Protein AF-0000000077144306 (afdb_homodimer)

Solvent-accessible surface area (backbone atoms only — not comparable to full-atom values): 61804 Å² total; per-residue (Å²): 112,77,59,26,48,52,51,17,44,44,52,39,40,49,17,31,48,36,29,48,32,56,61,67,65,50,64,40,83,44,60,88,47,69,65,58,48,61,76,49,58,90,51,84,87,60,94,56,87,61,39,28,39,44,35,70,37,72,89,65,41,35,36,39,37,34,40,43,73,39,85,45,79,72,57,72,52,40,63,52,90,60,37,34,35,27,44,44,87,53,92,57,69,41,82,48,52,53,67,60,51,50,48,52,52,51,49,42,47,45,69,73,72,42,88,76,58,50,66,58,59,50,51,44,35,36,50,45,11,27,53,43,26,18,52,31,41,58,75,40,67,85,42,49,58,60,51,26,35,81,74,34,36,35,67,42,28,32,23,39,51,54,72,44,52,70,69,27,47,35,44,51,22,71,45,64,69,50,77,92,48,40,56,40,56,31,17,52,62,69,13,51,42,45,36,21,34,32,42,31,35,50,91,44,50,45,67,46,45,78,55,95,53,50,42,45,54,50,48,28,48,55,50,64,70,32,86,75,40,54,69,67,53,38,66,72,66,43,53,95,67,70,53,35,60,45,73,32,47,52,71,31,45,56,55,45,70,70,34,68,71,50,48,49,34,36,75,70,66,40,31,43,83,74,42,75,53,57,66,65,30,28,29,30,72,80,52,36,35,33,39,40,53,90,30,66,46,26,43,34,40,25,34,74,34,35,44,78,60,35,65,39,66,55,48,67,45,46,56,52,24,12,38,49,51,47,54,45,48,74,33,77,70,27,45,52,38,70,78,29,72,28,30,50,71,44,44,25,43,26,29,38,32,46,68,47,86,94,47,76,60,69,52,36,30,38,38,24,57,31,82,45,27,59,82,55,13,55,31,24,32,33,46,47,39,36,44,37,86,46,63,90,96,54,62,27,24,49,48,45,34,37,51,50,49,10,62,76,66,74,47,52,41,44,59,43,47,52,52,42,49,53,47,39,37,58,27,44,54,50,48,49,52,47,41,25,49,74,57,29,42,37,54,54,41,23,29,83,26,27,32,35,30,41,56,98,75,35,57,60,35,26,32,45,41,60,48,69,37,55,36,31,26,51,88,32,42,70,62,44,30,70,61,37,80,58,66,35,64,82,49,63,29,54,35,56,42,71,57,46,35,49,50,33,46,29,21,40,39,55,47,22,49,42,40,52,41,44,30,37,31,79,63,69,40,39,64,46,52,60,55,41,44,52,51,46,52,56,57,55,70,45,56,88,50,64,41,89,86,55,54,52,66,58,45,56,65,70,32,59,54,39,72,33,78,23,54,45,61,20,51,47,56,64,50,38,36,82,74,34,94,76,42,60,65,44,67,35,74,31,81,24,43,56,41,75,59,27,85,74,82,118,113,76,59,26,48,53,50,17,43,44,52,40,40,49,18,32,49,35,31,48,32,55,62,68,65,51,64,40,84,45,60,89,47,70,67,58,48,62,75,47,58,91,49,85,88,61,96,57,86,60,39,28,40,44,37,71,37,71,90,65,41,35,36,40,39,34,40,42,73,39,84,45,79,73,57,71,53,41,63,51,88,60,36,33,34,26,44,44,85,51,91,56,69,43,84,49,52,53,65,59,51,50,50,52,53,50,48,42,48,43,69,72,72,44,87,77,59,50,67,58,60,49,52,44,35,38,50,47,10,27,52,44,27,18,51,31,41,58,75,39,67,84,42,50,60,61,52,27,37,78,74,34,37,35,66,42,28,31,22,38,50,54,72,43,51,72,68,29,46,35,44,52,21,71,46,64,69,50,77,92,48,40,56,40,56,30,18,52,62,69,13,51,42,46,36,22,34,32,42,31,34,51,90,46,50,46,68,46,44,79,54,95,52,51,42,44,53,50,48,26,49,56,51,63,70,33,86,75,39,53,69,67,54,36,67,71,66,43,54,96,67,70,52,35,60,45,72,34,47,53,72,32,45,56,55,46,70,71,34,68,71,50,47,49,34,37,74,70,67,40,31,42,82,74,43,73,52,56,66,65,31,27,30,29,71,78,51,34,35,32,40,39,53,90,30,66,46,26,43,34,38,26,34,76,34,34,44,78,60,35,66,40,67,54,47,68,44,46,56,50,24,12,40,50,52,47,55,45,49,73,35,74,71,28,46,52,40,70,78,29,71,28,30,49,70,45,43,25,44,25,27,39,30,46,66,47,85,92,48,74,62,68,52,37,30,37,39,25,55,31,81,44,28,59,81,54,13,55,31,24,32,33,47,46,39,35,46,37,84,44,62,91,95,54,63,28,24,48,48,47,35,37,51,48,50,10,62,77,65,73,47,52,40,43,59,43,46,53,51,42,50,53,47,39,37,57,27,43,53,51,49,49,52,47,41,25,48,74,57,29,42,38,53,54,41,23,29,83,25,28,34,37,30,42,57,98,76,33,57,60,37,27,34,45,41,62,46,71,36,54,36,32,26,51,89,31,42,66,62,45,31,71,62,38,80,58,64,34,64,80,48,63,29,55,34,57,42,70,58,47,34,49,50,32,47,28,21,40,39,56,49,22,49,41,40,52,41,45,31,38,31,79,63,71,41,38,64,45,52,59,54,42,43,54,52,47,53,56,56,56,69,45,56,89,50,64,42,89,86,54,53,52,67,57,45,56,63,68,32,60,54,39,72,33,78,24,55,44,63,20,50,47,55,64,50,38,34,82,75,34,94,75,41,59,65,43,66,35,73,31,81,25,43,57,40,75,61,26,85,74,82,120

Structure (mmCIF, N/CA/C/O backbone):
data_AF-0000000077144306-model_v1
#
loop_
_entity.id
_entity.type
_entity.pdbx_description
1 polymer 'Siderophore biosynthesis protein'
#
loop_
_atom_site.group_PDB
_atom_site.id
_atom_site.type_symbol
_atom_site.label_atom_id
_atom_site.label_alt_id
_atom_site.label_comp_id
_atom_site.label_asym_id
_atom_site.label_entity_id
_atom_site.label_seq_id
_atom_site.pdbx_PDB_ins_code
_atom_site.Cartn_x
_atom_site.Cartn_y
_atom_site.Cartn_z
_atom_site.occupancy
_atom_site.B_iso_or_equiv
_atom_site.auth_seq_id
_atom_site.auth_comp_id
_atom_site.auth_asym_id
_atom_site.auth_atom_id
_atom_site.pdbx_PDB_model_num
ATOM 1 N N . MET A 1 1 ? 7.809 -14.234 16.438 1 46.22 1 MET A N 1
ATOM 2 C CA . MET A 1 1 ? 7.609 -12.953 15.758 1 46.22 1 MET A CA 1
ATOM 3 C C . MET A 1 1 ? 8.883 -12.516 15.047 1 46.22 1 MET A C 1
ATOM 5 O O . MET A 1 1 ? 8.859 -12.203 13.852 1 46.22 1 MET A O 1
ATOM 9 N N . GLN A 1 2 ? 10.094 -12.5 15.766 1 57.81 2 GLN A N 1
ATOM 10 C CA . GLN A 1 2 ? 11.391 -12.117 15.234 1 57.81 2 GLN A CA 1
ATOM 11 C C . GLN A 1 2 ? 11.891 -13.141 14.219 1 57.81 2 GLN A C 1
ATOM 13 O O . GLN A 1 2 ? 12.477 -12.773 13.195 1 57.81 2 GLN A O 1
ATOM 18 N N . HIS A 1 3 ? 11.148 -14.266 14.281 1 85.5 3 HIS A N 1
ATOM 19 C CA . HIS A 1 3 ? 11.609 -15.359 13.43 1 85.5 3 HIS A CA 1
ATOM 20 C C . HIS A 1 3 ? 10.992 -15.281 12.039 1 85.5 3 HIS A C 1
ATOM 22 O O . HIS A 1 3 ? 11.695 -15.359 11.031 1 85.5 3 HIS A O 1
ATOM 28 N N . ALA A 1 4 ? 9.703 -14.875 11.914 1 94.5 4 ALA A N 1
ATOM 29 C CA . ALA A 1 4 ? 9.023 -14.781 10.625 1 94.5 4 ALA A CA 1
ATOM 30 C C . ALA A 1 4 ? 9.562 -13.625 9.797 1 94.5 4 ALA A C 1
ATOM 32 O O . ALA A 1 4 ? 9.695 -13.727 8.578 1 94.5 4 ALA A O 1
ATOM 33 N N . LYS A 1 5 ? 9.867 -12.516 10.523 1 94.25 5 LYS A N 1
ATOM 34 C CA . LYS A 1 5 ? 10.438 -11.344 9.859 1 94.25 5 LYS A CA 1
ATOM 35 C C . LYS A 1 5 ? 11.773 -11.672 9.211 1 94.25 5 LYS A C 1
ATOM 37 O O . LYS A 1 5 ? 12.016 -11.32 8.055 1 94.25 5 LYS A O 1
ATOM 42 N N . GLN A 1 6 ? 12.625 -12.344 9.953 1 94.31 6 GLN A N 1
ATOM 43 C CA . GLN A 1 6 ? 13.945 -12.719 9.445 1 94.31 6 GLN A CA 1
ATOM 44 C C . GLN A 1 6 ? 13.82 -13.664 8.25 1 94.31 6 GLN A C 1
ATOM 46 O O . GLN A 1 6 ? 14.555 -13.523 7.266 1 94.31 6 GLN A O 1
ATOM 51 N N . ILE A 1 7 ? 12.883 -14.57 8.328 1 96.62 7 ILE A N 1
ATOM 52 C CA . ILE A 1 7 ? 12.648 -15.523 7.254 1 96.62 7 ILE A CA 1
ATOM 53 C C . ILE A 1 7 ? 12.195 -14.781 5.996 1 96.62 7 ILE A C 1
ATOM 55 O O . ILE A 1 7 ? 12.711 -15.039 4.902 1 96.62 7 ILE A O 1
ATOM 59 N N . ALA A 1 8 ? 11.25 -13.891 6.168 1 96.94 8 ALA A N 1
ATOM 60 C CA . ALA A 1 8 ? 10.703 -13.125 5.047 1 96.94 8 ALA A CA 1
ATOM 61 C C . ALA A 1 8 ? 11.773 -12.266 4.395 1 96.94 8 ALA A C 1
ATOM 63 O O . ALA A 1 8 ? 11.859 -12.188 3.166 1 96.94 8 ALA A O 1
ATOM 64 N N . GLU A 1 9 ? 12.57 -11.594 5.191 1 96.38 9 GLU A N 1
ATOM 65 C CA . GLU A 1 9 ? 13.625 -10.719 4.676 1 96.38 9 GLU A CA 1
ATOM 66 C C . GLU A 1 9 ? 14.68 -11.516 3.914 1 96.38 9 GLU A C 1
ATOM 68 O O . GLU A 1 9 ? 15.141 -11.086 2.854 1 96.38 9 GLU A O 1
ATOM 73 N N . HIS A 1 10 ? 15.016 -12.625 4.449 1 96.31 10 HIS A N 1
ATOM 74 C CA . HIS A 1 10 ? 15.977 -13.492 3.777 1 96.31 10 HIS A CA 1
ATOM 75 C C . HIS A 1 10 ? 15.43 -14 2.445 1 96.31 10 HIS A C 1
ATOM 77 O O . HIS A 1 10 ? 16.125 -13.969 1.431 1 96.31 10 HIS A O 1
ATOM 83 N N . ALA A 1 11 ? 14.195 -14.492 2.477 1 96.69 11 ALA A N 1
ATOM 84 C CA . ALA A 1 11 ? 13.562 -14.992 1.259 1 96.69 11 ALA A CA 1
ATOM 85 C C . ALA A 1 11 ? 13.477 -13.898 0.195 1 96.69 11 ALA A C 1
ATOM 87 O O . ALA A 1 11 ? 13.688 -14.164 -0.992 1 96.69 11 ALA A O 1
ATOM 88 N N . THR A 1 12 ? 13.148 -12.695 0.644 1 96.81 12 THR A N 1
ATOM 89 C CA . THR A 1 12 ? 13.031 -11.547 -0.252 1 96.81 12 THR A CA 1
ATOM 90 C C . THR A 1 12 ? 14.375 -11.227 -0.906 1 96.81 12 THR A C 1
ATOM 92 O O . THR A 1 12 ? 14.453 -11.055 -2.125 1 96.81 12 THR A O 1
ATOM 95 N N . LEU A 1 13 ? 15.391 -11.188 -0.114 1 96.5 13 LEU A N 1
ATOM 96 C CA . LEU A 1 13 ? 16.719 -10.891 -0.631 1 96.5 13 LEU A CA 1
ATOM 97 C C . LEU A 1 13 ? 17.203 -11.992 -1.57 1 96.5 13 LEU A C 1
ATOM 99 O O . LEU A 1 13 ? 17.781 -11.711 -2.621 1 96.5 13 LEU A O 1
ATOM 103 N N . GLN A 1 14 ? 16.984 -13.227 -1.212 1 96.06 14 GLN A N 1
ATOM 104 C CA . GLN A 1 14 ? 17.406 -14.367 -2.02 1 96.06 14 GLN A CA 1
ATOM 105 C C . GLN A 1 14 ? 16.75 -14.336 -3.398 1 96.06 14 GLN A C 1
ATOM 107 O O . GLN A 1 14 ? 17.422 -14.508 -4.414 1 96.06 14 GLN A O 1
ATOM 112 N N . SER A 1 15 ? 15.453 -14.117 -3.432 1 96.31 15 SER A N 1
ATOM 113 C CA . SER A 1 15 ? 14.734 -14.109 -4.699 1 96.31 15 SER A CA 1
ATOM 114 C C . SER A 1 15 ? 15.195 -12.953 -5.582 1 96.31 15 SER A C 1
ATOM 116 O O . SER A 1 15 ? 15.422 -13.133 -6.781 1 96.31 15 SER A O 1
ATOM 118 N N . PHE A 1 16 ? 15.312 -11.75 -5.016 1 97.19 16 PHE A N 1
ATOM 119 C CA . PHE A 1 16 ? 15.711 -10.57 -5.773 1 97.19 16 PHE A CA 1
ATOM 120 C C . PHE A 1 16 ? 17.125 -10.734 -6.309 1 97.19 16 PHE A C 1
ATOM 122 O O . PHE A 1 16 ? 17.406 -10.422 -7.473 1 97.19 16 PHE A O 1
ATOM 129 N N . LEU A 1 17 ? 17.984 -11.242 -5.457 1 97.25 17 LEU A N 1
ATOM 130 C CA . LEU A 1 17 ? 19.391 -11.398 -5.816 1 97.25 17 LEU A CA 1
ATOM 131 C C . LEU A 1 17 ? 19.562 -12.43 -6.93 1 97.25 17 LEU A C 1
ATOM 133 O O . LEU A 1 17 ? 20.359 -12.242 -7.852 1 97.25 17 LEU A O 1
ATOM 137 N N . ASN A 1 18 ? 18.828 -13.531 -6.875 1 97.19 18 ASN A N 1
ATOM 138 C CA . ASN A 1 18 ? 18.875 -14.531 -7.93 1 97.19 18 ASN A CA 1
ATOM 139 C C . ASN A 1 18 ? 18.422 -13.961 -9.273 1 97.19 18 ASN A C 1
ATOM 141 O O . ASN A 1 18 ? 19.016 -14.25 -10.312 1 97.19 18 ASN A O 1
ATOM 145 N N . CYS A 1 19 ? 17.391 -13.172 -9.242 1 96.88 19 CYS A N 1
ATOM 146 C CA . CYS A 1 19 ? 16.938 -12.516 -10.477 1 96.88 19 CYS A CA 1
ATOM 147 C C . CYS A 1 19 ? 18.016 -11.578 -11.008 1 96.88 19 CYS A C 1
ATOM 149 O O . CYS A 1 19 ? 18.297 -11.57 -12.211 1 96.88 19 CYS A O 1
ATOM 151 N N . TYR A 1 20 ? 18.594 -10.812 -10.109 1 96.88 20 TYR A N 1
ATOM 152 C CA . TYR A 1 20 ? 19.594 -9.844 -10.508 1 96.88 20 TYR A CA 1
ATOM 153 C C . TYR A 1 20 ? 20.797 -10.539 -11.148 1 96.88 20 TYR A C 1
ATOM 155 O O . TYR A 1 20 ? 21.234 -10.148 -12.234 1 96.88 20 TYR A O 1
ATOM 163 N N . LEU A 1 21 ? 21.297 -11.555 -10.484 1 97.12 21 LEU A N 1
ATOM 164 C CA . LEU A 1 21 ? 22.469 -12.273 -10.961 1 97.12 21 LEU A CA 1
ATOM 165 C C . LEU A 1 21 ? 22.203 -12.922 -12.312 1 97.12 21 LEU A C 1
ATOM 167 O O . LEU A 1 21 ? 23.016 -12.812 -13.234 1 97.12 21 LEU A O 1
ATOM 171 N N . ARG A 1 22 ? 21.062 -13.5 -12.422 1 95.75 22 ARG A N 1
ATOM 172 C CA . ARG A 1 22 ? 20.719 -14.211 -13.648 1 95.75 22 ARG A CA 1
ATOM 173 C C . ARG A 1 22 ? 20.531 -13.242 -14.805 1 95.75 22 ARG A C 1
ATOM 175 O O . ARG A 1 22 ? 20.984 -13.508 -15.922 1 95.75 22 ARG A O 1
ATOM 182 N N . GLU A 1 23 ? 19.859 -12.125 -14.555 1 94.44 23 GLU A N 1
ATOM 183 C CA . GLU A 1 23 ? 19.422 -11.242 -15.633 1 94.44 23 GLU A CA 1
ATOM 184 C C . GLU A 1 23 ? 20.531 -10.266 -16.031 1 94.44 23 GLU A C 1
ATOM 186 O O . GLU A 1 23 ? 20.547 -9.766 -17.156 1 94.44 23 GLU A O 1
ATOM 191 N N . THR A 1 24 ? 21.5 -9.992 -15.133 1 93.25 24 THR A N 1
ATOM 192 C CA . THR A 1 24 ? 22.578 -9.055 -15.438 1 93.25 24 THR A CA 1
ATOM 193 C C . THR A 1 24 ? 23.875 -9.797 -15.758 1 93.25 24 THR A C 1
ATOM 195 O O . THR A 1 24 ? 24.812 -9.219 -16.312 1 93.25 24 THR A O 1
ATOM 198 N N . GLY A 1 25 ? 23.906 -11.055 -15.383 1 91.25 25 GLY A N 1
ATOM 199 C CA . GLY A 1 25 ? 25.141 -11.82 -15.539 1 91.25 25 GLY A CA 1
ATOM 200 C C . GLY A 1 25 ? 26.234 -11.391 -14.578 1 91.25 25 GLY A C 1
ATOM 201 O O . GLY A 1 25 ? 27.406 -11.703 -14.789 1 91.25 25 GLY A O 1
ATOM 202 N N . SER A 1 26 ? 25.844 -10.75 -13.547 1 90.5 26 SER A N 1
ATOM 203 C CA . SER A 1 26 ? 26.797 -10.242 -12.562 1 90.5 26 SER A CA 1
ATOM 204 C C . SER A 1 26 ? 27.094 -11.273 -11.492 1 90.5 26 SER A C 1
ATOM 206 O O . SER A 1 26 ? 26.469 -12.344 -11.461 1 90.5 26 SER A O 1
ATOM 208 N N . GLY A 1 27 ? 28.125 -11.023 -10.688 1 92.88 27 GLY A N 1
ATOM 209 C CA . GLY A 1 27 ? 28.453 -11.867 -9.555 1 92.88 27 GLY A CA 1
ATOM 210 C C . GLY A 1 27 ? 29.625 -12.797 -9.828 1 92.88 27 GLY A C 1
ATOM 211 O O . GLY A 1 27 ? 29.75 -13.328 -10.938 1 92.88 27 GLY A O 1
ATOM 212 N N . GLU A 1 28 ? 30.438 -12.891 -8.891 1 95.06 28 GLU A N 1
ATOM 213 C CA . GLU A 1 28 ? 31.562 -13.812 -8.906 1 95.06 28 GLU A CA 1
ATOM 214 C C . GLU A 1 28 ? 31.5 -14.797 -7.746 1 95.06 28 GLU A C 1
ATOM 216 O O . GLU A 1 28 ? 31.062 -14.445 -6.648 1 95.06 28 GLU A O 1
ATOM 221 N N . TRP A 1 29 ? 31.875 -15.977 -8.102 1 94.19 29 TRP A N 1
ATOM 222 C CA . TRP A 1 29 ? 31.906 -17.031 -7.094 1 94.19 29 TRP A CA 1
ATOM 223 C C . TRP A 1 29 ? 33.312 -17.25 -6.582 1 94.19 29 TRP A C 1
ATOM 225 O O . TRP A 1 29 ? 34.219 -17.641 -7.348 1 94.19 29 TRP A O 1
ATOM 235 N N . ILE A 1 30 ? 33.438 -16.984 -5.27 1 93.31 30 ILE A N 1
ATOM 236 C CA . ILE A 1 30 ? 34.75 -17.047 -4.668 1 93.31 30 ILE A CA 1
ATOM 237 C C . ILE A 1 30 ? 34.844 -18.234 -3.717 1 93.31 30 ILE A C 1
ATOM 239 O O . ILE A 1 30 ? 33.938 -18.438 -2.887 1 93.31 30 ILE A O 1
ATOM 243 N N . THR A 1 31 ? 35.906 -18.938 -3.928 1 90.38 31 THR A N 1
ATOM 244 C CA . THR A 1 31 ? 36.156 -20.062 -3.025 1 90.38 31 THR A CA 1
ATOM 245 C C . THR A 1 31 ? 37.469 -19.875 -2.301 1 90.38 31 THR A C 1
ATOM 247 O O . THR A 1 31 ? 38.406 -19.266 -2.836 1 90.38 31 THR A O 1
ATOM 250 N N . GLU A 1 32 ? 37.688 -20.312 -1.143 1 80.94 32 GLU A N 1
ATOM 251 C CA . GLU A 1 32 ? 38.906 -20.391 -0.38 1 80.94 32 GLU A CA 1
ATOM 252 C C . GLU A 1 32 ? 39.625 -19.047 -0.355 1 80.94 32 GLU A C 1
ATOM 254 O O . GLU A 1 32 ? 40.812 -18.953 -0.692 1 80.94 32 GLU A O 1
ATOM 259 N N . ASP A 1 33 ? 38.969 -18.016 0.057 1 84.62 33 ASP A N 1
ATOM 260 C CA . ASP A 1 33 ? 39.5 -16.656 0.135 1 84.62 33 ASP A CA 1
ATOM 261 C C . ASP A 1 33 ? 39.562 -16.172 1.582 1 84.62 33 ASP A C 1
ATOM 263 O O . ASP A 1 33 ? 38.562 -16.188 2.293 1 84.62 33 ASP A O 1
ATOM 267 N N . GLU A 1 34 ? 40.719 -15.727 1.988 1 83.38 34 GLU A N 1
ATOM 268 C CA . GLU A 1 34 ? 40.969 -15.328 3.369 1 83.38 34 GLU A CA 1
ATOM 269 C C . GLU A 1 34 ? 40.156 -14.117 3.754 1 83.38 34 GLU A C 1
ATOM 271 O O . GLU A 1 34 ? 39.688 -14.008 4.895 1 83.38 34 GLU A O 1
ATOM 276 N N . ARG A 1 35 ? 40.031 -13.297 2.953 1 85.31 35 ARG A N 1
ATOM 277 C CA . ARG A 1 35 ? 39.219 -12.109 3.232 1 85.31 35 ARG A CA 1
ATOM 278 C C . ARG A 1 35 ? 37.781 -12.492 3.52 1 85.31 35 ARG A C 1
ATOM 280 O O . ARG A 1 35 ? 37.156 -11.945 4.434 1 85.31 35 ARG A O 1
ATOM 287 N N . MET A 1 36 ? 37.25 -13.336 2.732 1 87.44 36 MET A N 1
ATOM 288 C CA . MET A 1 36 ? 35.875 -13.797 2.908 1 87.44 36 MET A CA 1
ATOM 289 C C . MET A 1 36 ? 35.719 -14.516 4.242 1 87.44 36 MET A C 1
ATOM 291 O O . MET A 1 36 ? 34.688 -14.359 4.914 1 87.44 36 MET A O 1
ATOM 295 N N . LYS A 1 37 ? 36.75 -15.258 4.582 1 84.31 37 LYS A N 1
ATOM 296 C CA . LYS A 1 37 ? 36.719 -15.945 5.867 1 84.31 37 LYS A CA 1
ATOM 297 C C . LYS A 1 37 ? 36.625 -14.953 7.023 1 84.31 37 LYS A C 1
ATOM 299 O O . LYS A 1 37 ? 35.969 -15.219 8.031 1 84.31 37 LYS A O 1
ATOM 304 N N . SER A 1 38 ? 37.312 -13.914 6.812 1 85.5 38 SER A N 1
ATOM 305 C CA . SER A 1 38 ? 37.281 -12.875 7.84 1 85.5 38 SER A CA 1
ATOM 306 C C . SER A 1 38 ? 35.906 -12.195 7.918 1 85.5 38 SER A C 1
ATOM 308 O O . SER A 1 38 ? 35.406 -11.953 9.008 1 85.5 38 SER A O 1
ATOM 310 N N . ILE A 1 39 ? 35.312 -11.883 6.801 1 86.75 39 ILE A N 1
ATOM 311 C CA . ILE A 1 39 ? 34.031 -11.219 6.734 1 86.75 39 ILE A CA 1
ATOM 312 C C . ILE A 1 39 ? 32.969 -12.117 7.355 1 86.75 39 ILE A C 1
ATOM 314 O O . ILE A 1 39 ? 32.094 -11.633 8.094 1 86.75 39 ILE A O 1
ATOM 318 N N . PHE A 1 40 ? 33.062 -13.422 7.113 1 85.69 40 PHE A N 1
ATOM 319 C CA . PHE A 1 40 ? 32.031 -14.352 7.543 1 85.69 40 PHE A CA 1
ATOM 320 C C . PHE A 1 40 ? 32.5 -15.18 8.727 1 85.69 40 PHE A C 1
ATOM 322 O O . PHE A 1 40 ? 32.062 -16.328 8.906 1 85.69 40 PHE A O 1
ATOM 329 N N . SER A 1 41 ? 33.438 -14.727 9.531 1 76.75 41 SER A N 1
ATOM 330 C CA . SER A 1 41 ? 34.031 -15.453 10.641 1 76.75 41 SER A CA 1
ATOM 331 C C . SER A 1 41 ? 33 -15.93 11.633 1 76.75 41 SER A C 1
ATOM 333 O O . SER A 1 41 ? 33.156 -16.984 12.242 1 76.75 41 SER A O 1
ATOM 335 N N . ASN A 1 42 ? 31.953 -15.148 11.828 1 66.25 42 ASN A N 1
ATOM 336 C CA . ASN A 1 42 ? 30.969 -15.5 12.844 1 66.25 42 ASN A CA 1
ATOM 337 C C . ASN A 1 42 ? 29.938 -16.484 12.297 1 66.25 42 ASN A C 1
ATOM 339 O O . ASN A 1 42 ? 28.984 -16.859 13 1 66.25 42 ASN A O 1
ATOM 343 N N . THR A 1 43 ? 30.078 -16.719 11.117 1 60.84 43 THR A N 1
ATOM 344 C CA . THR A 1 43 ? 29.031 -17.578 10.586 1 60.84 43 THR A CA 1
ATOM 345 C C . THR A 1 43 ? 29.469 -19.047 10.586 1 60.84 43 THR A C 1
ATOM 347 O O . THR A 1 43 ? 30.641 -19.344 10.805 1 60.84 43 THR A O 1
ATOM 350 N N . LEU A 1 44 ? 29.094 -20.016 9.633 1 52.66 44 LEU A N 1
ATOM 351 C CA . LEU A 1 44 ? 28.922 -21.469 9.633 1 52.66 44 LEU A CA 1
ATOM 352 C C . LEU A 1 44 ? 30.266 -22.188 9.531 1 52.66 44 LEU A C 1
ATOM 354 O O . LEU A 1 44 ? 31.156 -21.734 8.805 1 52.66 44 LEU A O 1
ATOM 358 N N . ASN A 1 45 ? 30.547 -23.016 10.484 1 48.72 45 ASN A N 1
ATOM 359 C CA . ASN A 1 45 ? 31.359 -24.203 10.688 1 48.72 45 ASN A CA 1
ATOM 360 C C . ASN A 1 45 ? 31.203 -25.188 9.539 1 48.72 45 ASN A C 1
ATOM 362 O O . ASN A 1 45 ? 30.438 -26.156 9.633 1 48.72 45 ASN A O 1
ATOM 366 N N . ARG A 1 46 ? 31.094 -24.906 8.266 1 51.97 46 ARG A N 1
ATOM 367 C CA . ARG A 1 46 ? 30.75 -26.047 7.402 1 51.97 46 ARG A CA 1
ATOM 368 C C . ARG A 1 46 ? 32 -26.781 6.953 1 51.97 46 ARG A C 1
ATOM 370 O O . ARG A 1 46 ? 33.062 -26.172 6.824 1 51.97 46 ARG A O 1
ATOM 377 N N . ASP A 1 47 ? 31.953 -28.016 7.129 1 49.56 47 ASP A N 1
ATOM 378 C CA . ASP A 1 47 ? 32.875 -29.062 6.703 1 49.56 47 ASP A CA 1
ATOM 379 C C . ASP A 1 47 ? 33.188 -28.953 5.215 1 49.56 47 ASP A C 1
ATOM 381 O O . ASP A 1 47 ? 34.031 -29.688 4.695 1 49.56 47 ASP A O 1
ATOM 385 N N . THR A 1 48 ? 32.438 -28.203 4.445 1 59.53 48 THR A N 1
ATOM 386 C CA . THR A 1 48 ? 32.688 -28.125 3.01 1 59.53 48 THR A CA 1
ATOM 387 C C . THR A 1 48 ? 33.344 -26.797 2.635 1 59.53 48 THR A C 1
ATOM 389 O O . THR A 1 48 ? 33.312 -25.844 3.412 1 59.53 48 THR A O 1
ATOM 392 N N . VAL A 1 49 ? 34.125 -26.828 1.604 1 68.94 49 VAL A N 1
ATOM 393 C CA . VAL A 1 49 ? 34.781 -25.625 1.069 1 68.94 49 VAL A CA 1
ATOM 394 C C . VAL A 1 49 ? 33.719 -24.516 0.897 1 68.94 49 VAL A C 1
ATOM 396 O O . VAL A 1 49 ? 32.812 -24.641 0.082 1 68.94 49 VAL A O 1
ATOM 399 N N . PRO A 1 50 ? 33.906 -23.578 1.724 1 84.25 50 PRO A N 1
ATOM 400 C CA . PRO A 1 50 ? 32.906 -22.531 1.691 1 84.25 50 PRO A CA 1
ATOM 401 C C . PRO A 1 50 ? 32.906 -21.734 0.396 1 84.25 50 PRO A C 1
ATOM 403 O O . PRO A 1 50 ? 34 -21.484 -0.161 1 84.25 50 PRO A O 1
ATOM 406 N N . THR A 1 51 ? 31.812 -21.578 -0.351 1 91.25 51 THR A N 1
ATOM 407 C CA . THR A 1 51 ? 31.625 -20.703 -1.515 1 91.25 51 THR A CA 1
ATOM 408 C C . THR A 1 51 ? 30.938 -19.406 -1.124 1 91.25 51 THR A C 1
ATOM 410 O O . THR A 1 51 ? 30.016 -19.422 -0.302 1 91.25 51 THR A O 1
ATOM 413 N N . TYR A 1 52 ? 31.5 -18.297 -1.698 1 93.75 52 TYR A N 1
ATOM 414 C CA . TYR A 1 52 ? 30.922 -16.984 -1.409 1 93.75 52 TYR A CA 1
ATOM 415 C C . TYR A 1 52 ? 30.562 -16.25 -2.695 1 93.75 52 TYR A C 1
ATOM 417 O O . TYR A 1 52 ? 31.172 -16.484 -3.742 1 93.75 52 TYR A O 1
ATOM 425 N N . LEU A 1 53 ? 29.562 -15.477 -2.619 1 96.25 53 LEU A N 1
ATOM 426 C CA . LEU A 1 53 ? 29.203 -14.555 -3.693 1 96.25 53 LEU A CA 1
ATOM 427 C C . LEU A 1 53 ? 29.906 -13.211 -3.498 1 96.25 53 LEU A C 1
ATOM 429 O O . LEU A 1 53 ? 29.891 -12.648 -2.398 1 96.25 53 LEU A O 1
ATOM 433 N N . CYS A 1 54 ? 30.594 -12.695 -4.426 1 96.44 54 CYS A N 1
ATOM 434 C CA . CYS A 1 54 ? 31.094 -11.328 -4.547 1 96.44 54 CYS A CA 1
ATOM 435 C C . CYS A 1 54 ? 30.422 -10.609 -5.707 1 96.44 54 CYS A C 1
ATOM 437 O O . CYS A 1 54 ? 30.719 -10.883 -6.871 1 96.44 54 CYS A O 1
ATOM 439 N N . CYS A 1 55 ? 29.5 -9.758 -5.441 1 97.31 55 CYS A N 1
ATOM 440 C CA . CYS A 1 55 ? 28.75 -9.008 -6.453 1 97.31 55 CYS A CA 1
ATOM 441 C C . CYS A 1 55 ? 29.188 -7.547 -6.477 1 97.31 55 CYS A C 1
ATOM 443 O O . CYS A 1 55 ? 28.703 -6.734 -5.695 1 97.31 55 CYS A O 1
ATOM 445 N N . ARG A 1 56 ? 30.047 -7.184 -7.391 1 96.19 56 ARG A N 1
ATOM 446 C CA . ARG A 1 56 ? 30.578 -5.824 -7.512 1 96.19 56 ARG A CA 1
ATOM 447 C C . ARG A 1 56 ? 29.609 -4.93 -8.266 1 96.19 56 ARG A C 1
ATOM 449 O O . ARG A 1 56 ? 29.25 -5.215 -9.414 1 96.19 56 ARG A O 1
ATOM 456 N N . LEU A 1 57 ? 29.094 -3.949 -7.594 1 96.19 57 LEU A N 1
ATOM 457 C CA . LEU A 1 57 ? 28.297 -2.898 -8.219 1 96.19 57 LEU A CA 1
ATOM 458 C C . LEU A 1 57 ? 29.188 -1.728 -8.641 1 96.19 57 LEU A C 1
ATOM 460 O O . LEU A 1 57 ? 29.25 -0.713 -7.941 1 96.19 57 LEU A O 1
ATOM 464 N N . SER A 1 58 ? 29.75 -1.806 -9.797 1 93.62 58 SER A N 1
ATOM 465 C CA . SER A 1 58 ? 30.891 -0.982 -10.211 1 93.62 58 SER A CA 1
ATOM 466 C C . SER A 1 58 ? 30.469 0.468 -10.43 1 93.62 58 SER A C 1
ATOM 468 O O . SER A 1 58 ? 31.25 1.389 -10.195 1 93.62 58 SER A O 1
ATOM 470 N N . ALA A 1 59 ? 29.219 0.638 -10.898 1 92.31 59 ALA A N 1
ATOM 471 C CA . ALA A 1 59 ? 28.781 2.002 -11.164 1 92.31 59 ALA A CA 1
ATOM 472 C C . ALA A 1 59 ? 28.688 2.807 -9.867 1 92.31 59 ALA A C 1
ATOM 474 O O . ALA A 1 59 ? 28.828 4.031 -9.883 1 92.31 59 ALA A O 1
ATOM 475 N N . GLN A 1 60 ? 28.531 2.158 -8.727 1 93.12 60 GLN A N 1
ATOM 476 C CA . GLN A 1 60 ? 28.344 2.836 -7.453 1 93.12 60 GLN A CA 1
ATOM 477 C C . GLN A 1 60 ? 29.562 2.66 -6.551 1 93.12 60 GLN A C 1
ATOM 479 O O . GLN A 1 60 ? 29.641 3.248 -5.469 1 93.12 60 GLN A O 1
ATOM 484 N N . ASN A 1 61 ? 30.484 1.869 -6.965 1 94.25 61 ASN A N 1
ATOM 485 C CA . ASN A 1 61 ? 31.656 1.533 -6.16 1 94.25 61 ASN A CA 1
ATOM 486 C C . ASN A 1 61 ? 31.25 0.915 -4.824 1 94.25 61 ASN A C 1
ATOM 488 O O . ASN A 1 61 ? 31.688 1.371 -3.766 1 94.25 61 ASN A O 1
ATOM 492 N N . VAL A 1 62 ? 30.359 -0.054 -4.836 1 95.38 62 VAL A N 1
ATOM 493 C CA . VAL A 1 62 ? 29.891 -0.857 -3.709 1 95.38 62 VAL A CA 1
ATOM 494 C C . VAL A 1 62 ? 30.047 -2.342 -4.035 1 95.38 62 VAL A C 1
ATOM 496 O O . VAL A 1 62 ? 29.859 -2.752 -5.184 1 95.38 62 VAL A O 1
ATOM 499 N N . THR A 1 63 ? 30.406 -3.174 -3.135 1 96.44 63 THR A N 1
ATOM 500 C CA . THR A 1 63 ? 30.516 -4.613 -3.332 1 96.44 63 THR A CA 1
ATOM 501 C C . THR A 1 63 ? 29.672 -5.367 -2.311 1 96.44 63 THR A C 1
ATOM 503 O O . THR A 1 63 ? 29.781 -5.113 -1.107 1 96.44 63 THR A O 1
ATOM 506 N N . LEU A 1 64 ? 28.828 -6.242 -2.76 1 97.06 64 LEU A N 1
ATOM 507 C CA . LEU A 1 64 ? 27.984 -7.07 -1.907 1 97.06 64 LEU A CA 1
ATOM 508 C C . LEU A 1 64 ? 28.594 -8.453 -1.707 1 97.06 64 LEU A C 1
ATOM 510 O O . LEU A 1 64 ? 29.094 -9.055 -2.656 1 97.06 64 LEU A O 1
ATOM 514 N N . TYR A 1 65 ? 28.578 -8.984 -0.471 1 96.38 65 TYR A N 1
ATOM 515 C CA . TYR A 1 65 ? 29.109 -10.305 -0.137 1 96.38 65 TYR A CA 1
ATOM 516 C C . TYR A 1 65 ? 28.031 -11.164 0.513 1 96.38 65 TYR A C 1
ATOM 518 O O . TYR A 1 65 ? 27.219 -10.672 1.309 1 96.38 65 TYR A O 1
ATOM 526 N N . GLY A 1 66 ? 27.938 -12.391 0.125 1 94.69 66 GLY A N 1
ATOM 527 C CA . GLY A 1 66 ? 27.062 -13.375 0.737 1 94.69 66 GLY A CA 1
ATOM 528 C C . GLY A 1 66 ? 27.641 -14.781 0.738 1 94.69 66 GLY A C 1
ATOM 529 O O . GLY A 1 66 ? 28.469 -15.109 -0.117 1 94.69 66 GLY A O 1
ATOM 530 N N . GLU A 1 67 ? 27.219 -15.523 1.698 1 93.31 67 GLU A N 1
ATOM 531 C CA . GLU A 1 67 ? 27.578 -16.938 1.696 1 93.31 67 GLU A CA 1
ATOM 532 C C . GLU A 1 67 ? 26.688 -17.734 0.74 1 93.31 67 GLU A C 1
ATOM 534 O O . GLU A 1 67 ? 25.484 -17.453 0.631 1 93.31 67 GLU A O 1
ATOM 539 N N . VAL A 1 68 ? 27.266 -18.672 0.02 1 95.06 68 VAL A N 1
ATOM 540 C CA . VAL A 1 68 ? 26.516 -19.516 -0.889 1 95.06 68 VAL A CA 1
ATOM 541 C C . VAL A 1 68 ? 26.344 -20.906 -0.276 1 95.06 68 VAL A C 1
ATOM 543 O O . VAL A 1 68 ? 27.328 -21.609 -0.045 1 95.06 68 VAL A O 1
ATOM 546 N N . ILE A 1 69 ? 25.125 -21.266 -0.018 1 93.25 69 ILE A N 1
ATOM 547 C CA . ILE A 1 69 ? 24.812 -22.547 0.582 1 93.25 69 ILE A CA 1
ATOM 548 C C . ILE A 1 69 ? 24.719 -23.609 -0.508 1 93.25 69 ILE A C 1
ATOM 550 O O . ILE A 1 69 ? 25.109 -24.766 -0.298 1 93.25 69 ILE A O 1
ATOM 554 N N . TYR A 1 70 ? 24.188 -23.266 -1.626 1 95.69 70 TYR A N 1
ATOM 555 C CA . TYR A 1 70 ? 24.016 -24.156 -2.77 1 95.69 70 TYR A CA 1
ATOM 556 C C . TYR A 1 70 ? 24.188 -23.391 -4.082 1 95.69 70 TYR A C 1
ATOM 558 O O . TYR A 1 70 ? 23.422 -22.469 -4.367 1 95.69 70 TYR A O 1
ATOM 566 N N . LYS A 1 71 ? 25.156 -23.688 -4.824 1 95.62 71 LYS A N 1
ATOM 567 C CA . LYS A 1 71 ? 25.328 -23.156 -6.176 1 95.62 71 LYS A CA 1
ATOM 568 C C . LYS A 1 71 ? 24.641 -24.047 -7.207 1 95.62 71 LYS A C 1
ATOM 570 O O . LYS A 1 71 ? 25.047 -25.188 -7.406 1 95.62 71 LYS A O 1
ATOM 575 N N . SER A 1 72 ? 23.688 -23.562 -7.875 1 96.5 72 SER A N 1
ATOM 576 C CA . SER A 1 72 ? 22.844 -24.375 -8.742 1 96.5 72 SER A CA 1
ATOM 577 C C . SER A 1 72 ? 23.312 -24.312 -10.188 1 96.5 72 SER A C 1
ATOM 579 O O . SER A 1 72 ? 23.719 -23.266 -10.68 1 96.5 72 SER A O 1
ATOM 581 N N . SER A 1 73 ? 23.172 -25.422 -10.914 1 95.06 73 SER A N 1
ATOM 582 C CA . SER A 1 73 ? 23.422 -25.484 -12.344 1 95.06 73 SER A CA 1
ATOM 583 C C . SER A 1 73 ? 22.297 -24.828 -13.141 1 95.06 73 SER A C 1
ATOM 585 O O . SER A 1 73 ? 22.484 -24.469 -14.305 1 95.06 73 SER A O 1
ATOM 587 N N . THR A 1 74 ? 21.172 -24.641 -12.531 1 95.44 74 THR A N 1
ATOM 588 C CA . THR A 1 74 ? 20.031 -24.062 -13.219 1 95.44 74 THR A CA 1
ATOM 589 C C . THR A 1 74 ? 19.766 -22.641 -12.727 1 95.44 74 THR A C 1
ATOM 591 O O . THR A 1 74 ? 18.672 -22.094 -12.93 1 95.44 74 THR A O 1
ATOM 594 N N . ASP A 1 75 ? 20.766 -22 -11.977 1 89.88 75 ASP A N 1
ATOM 595 C CA . ASP A 1 75 ? 20.922 -20.578 -11.68 1 89.88 75 ASP A CA 1
ATOM 596 C C . ASP A 1 75 ? 20.109 -20.172 -10.461 1 89.88 75 ASP A C 1
ATOM 598 O O . ASP A 1 75 ? 20.219 -19.047 -9.977 1 89.88 75 ASP A O 1
ATOM 602 N N . ARG A 1 76 ? 19.172 -20.781 -9.891 1 95.31 76 ARG A N 1
ATOM 603 C CA . ARG A 1 76 ? 18.578 -20.391 -8.617 1 95.31 76 ARG A CA 1
ATOM 604 C C . ARG A 1 76 ? 19.406 -20.922 -7.441 1 95.31 76 ARG A C 1
ATOM 606 O O . ARG A 1 76 ? 19.156 -22.016 -6.945 1 95.31 76 ARG A O 1
ATOM 613 N N . HIS A 1 77 ? 20.266 -20.047 -6.891 1 96.75 77 HIS A N 1
ATOM 614 C CA . HIS A 1 77 ? 21.203 -20.391 -5.828 1 96.75 77 HIS A CA 1
ATOM 615 C C . HIS A 1 77 ? 20.594 -20.172 -4.453 1 96.75 77 HIS A C 1
ATOM 617 O O . HIS A 1 77 ? 19.594 -19.453 -4.324 1 96.75 77 HIS A O 1
ATOM 623 N N . LEU A 1 78 ? 21.094 -20.875 -3.471 1 96.69 78 LEU A N 1
ATOM 624 C CA . LEU A 1 78 ? 20.719 -20.625 -2.082 1 96.69 78 LEU A CA 1
ATOM 625 C C . LEU A 1 78 ? 21.844 -19.906 -1.336 1 96.69 78 LEU A C 1
ATOM 627 O O . LEU A 1 78 ? 23.016 -20.266 -1.465 1 96.69 78 LEU A O 1
ATOM 631 N N . PHE A 1 79 ? 21.453 -18.891 -0.611 1 95.44 79 PHE A N 1
ATOM 632 C CA . PHE A 1 79 ? 22.422 -18.078 0.121 1 95.44 79 PHE A CA 1
ATOM 633 C C . PHE A 1 79 ? 22.219 -18.219 1.625 1 95.44 79 PHE A C 1
ATOM 635 O O . PHE A 1 79 ? 21.125 -18.609 2.076 1 95.44 79 PHE A O 1
ATOM 642 N N . GLY A 1 80 ? 23.297 -17.891 2.338 1 93.5 80 GLY A N 1
ATOM 643 C CA . GLY A 1 80 ? 23.188 -17.828 3.787 1 93.5 80 GLY A CA 1
ATOM 644 C C . GLY A 1 80 ? 22.422 -16.625 4.273 1 93.5 80 GLY A C 1
ATOM 645 O O . GLY A 1 80 ? 22.016 -15.766 3.475 1 93.5 80 GLY A O 1
ATOM 646 N N . GLU A 1 81 ? 22.203 -16.5 5.551 1 91.19 81 GLU A N 1
ATOM 647 C CA . GLU A 1 81 ? 21.312 -15.5 6.148 1 91.19 81 GLU A CA 1
ATOM 648 C C . GLU A 1 81 ? 22 -14.148 6.273 1 91.19 81 GLU A C 1
ATOM 650 O O . GLU A 1 81 ? 21.344 -13.117 6.402 1 91.19 81 GLU A O 1
ATOM 655 N N . GLN A 1 82 ? 23.328 -14.148 6.27 1 91.94 82 GLN A N 1
ATOM 656 C CA . GLN A 1 82 ? 24.047 -12.906 6.512 1 91.94 82 GLN A CA 1
ATOM 657 C C . GLN A 1 82 ? 24.641 -12.352 5.215 1 91.94 82 GLN A C 1
ATOM 659 O O . GLN A 1 82 ? 25.219 -13.094 4.426 1 91.94 82 GLN A O 1
ATOM 664 N N . PHE A 1 83 ? 24.391 -11.109 4.988 1 94.56 83 PHE A N 1
ATOM 665 C CA . PHE A 1 83 ? 24.969 -10.375 3.873 1 94.56 83 PHE A CA 1
ATOM 666 C C . PHE A 1 83 ? 25.734 -9.156 4.367 1 94.56 83 PHE A C 1
ATOM 668 O O . PHE A 1 83 ? 25.391 -8.586 5.41 1 94.56 83 PHE A O 1
ATOM 675 N N . TYR A 1 84 ? 26.766 -8.781 3.699 1 95.31 84 TYR A N 1
ATOM 676 C CA . TYR A 1 84 ? 27.562 -7.594 3.998 1 95.31 84 TYR A CA 1
ATOM 677 C C . TYR A 1 84 ? 27.812 -6.77 2.742 1 95.31 84 TYR A C 1
ATOM 679 O O . TYR A 1 84 ? 27.703 -7.281 1.624 1 95.31 84 TYR A O 1
ATOM 687 N N . TYR A 1 85 ? 28.016 -5.535 2.846 1 95.88 85 TYR A N 1
ATOM 688 C CA . TYR A 1 85 ? 28.453 -4.703 1.729 1 95.88 85 TYR A CA 1
ATOM 689 C C . TYR A 1 85 ? 29.625 -3.818 2.133 1 95.88 85 TYR A C 1
ATOM 691 O O . TYR A 1 85 ? 29.797 -3.49 3.311 1 95.88 85 TYR A O 1
ATOM 699 N N . GLN A 1 86 ? 30.438 -3.555 1.223 1 95.25 86 GLN A N 1
ATOM 700 C CA . GLN A 1 86 ? 31.609 -2.711 1.358 1 95.25 86 GLN A CA 1
ATOM 701 C C . GLN A 1 86 ? 31.484 -1.436 0.531 1 95.25 86 GLN A C 1
ATOM 703 O O . GLN A 1 86 ? 31.078 -1.485 -0.635 1 95.25 86 GLN A O 1
ATOM 708 N N . ILE A 1 87 ? 31.75 -0.291 1.172 1 93.56 87 ILE A N 1
ATOM 709 C CA . ILE A 1 87 ? 31.672 1.002 0.501 1 93.56 87 ILE A CA 1
ATOM 710 C C . ILE A 1 87 ? 33.062 1.416 0.013 1 93.56 87 ILE A C 1
ATOM 712 O O . ILE A 1 87 ? 33.969 1.597 0.816 1 93.56 87 ILE A O 1
ATOM 716 N N . GLY A 1 88 ? 33.125 1.69 -1.289 1 90 88 GLY A N 1
ATOM 717 C CA . GLY A 1 88 ? 34.406 2.074 -1.871 1 90 88 GLY A CA 1
ATOM 718 C C . GLY A 1 88 ? 35.531 1.095 -1.562 1 90 88 GLY A C 1
ATOM 719 O O . GLY A 1 88 ? 35.344 -0.116 -1.714 1 90 88 GLY A O 1
ATOM 720 N N . ASP A 1 89 ? 36.625 1.685 -1.163 1 84.56 89 ASP A N 1
ATOM 721 C CA . ASP A 1 89 ? 37.812 0.86 -0.895 1 84.56 89 ASP A CA 1
ATOM 722 C C . ASP A 1 89 ? 38.031 0.698 0.606 1 84.56 89 ASP A C 1
ATOM 724 O O . ASP A 1 89 ? 39.156 0.423 1.045 1 84.56 89 ASP A O 1
ATOM 728 N N . SER A 1 90 ? 36.969 0.877 1.285 1 84.56 90 SER A N 1
ATOM 729 C CA . SER A 1 90 ? 37.062 0.727 2.732 1 84.56 90 SER A CA 1
ATOM 730 C C . SER A 1 90 ? 37.438 -0.699 3.113 1 84.56 90 SER A C 1
ATOM 732 O O . SER A 1 90 ? 37.094 -1.651 2.416 1 84.56 90 SER A O 1
ATOM 734 N N . ASN A 1 91 ? 38.188 -0.85 4.207 1 83 91 ASN A N 1
ATOM 735 C CA . ASN A 1 91 ? 38.531 -2.174 4.691 1 83 91 ASN A CA 1
ATOM 736 C C . ASN A 1 91 ? 37.438 -2.793 5.535 1 83 91 ASN A C 1
ATOM 738 O O . ASN A 1 91 ? 37.438 -3.996 5.805 1 83 91 ASN A O 1
ATOM 742 N N . SER A 1 92 ? 36.531 -2.01 5.832 1 89 92 SER A N 1
ATOM 743 C CA . SER A 1 92 ? 35.438 -2.486 6.699 1 89 92 SER A CA 1
ATOM 744 C C . SER A 1 92 ? 34.188 -2.812 5.898 1 89 92 SER A C 1
ATOM 746 O O . SER A 1 92 ? 33.969 -2.234 4.836 1 89 92 SER A O 1
ATOM 748 N N . VAL A 1 93 ? 33.5 -3.84 6.352 1 93.31 93 VAL A N 1
ATOM 749 C CA . VAL A 1 93 ? 32.219 -4.203 5.762 1 93.31 93 VAL A CA 1
ATOM 750 C C . VAL A 1 93 ? 31.078 -3.885 6.742 1 93.31 93 VAL A C 1
ATOM 752 O O . VAL A 1 93 ? 31.312 -3.793 7.953 1 93.31 93 VAL A O 1
ATOM 755 N N . ILE A 1 94 ? 29.953 -3.602 6.25 1 93.31 94 ILE A N 1
ATOM 756 C CA . ILE A 1 94 ? 28.766 -3.301 7.043 1 93.31 94 ILE A CA 1
ATOM 757 C C . ILE A 1 94 ? 27.719 -4.391 6.832 1 93.31 94 ILE A C 1
ATOM 759 O O . ILE A 1 94 ? 27.547 -4.902 5.723 1 93.31 94 ILE A O 1
ATOM 763 N N . THR A 1 95 ? 27.031 -4.824 7.898 1 92.19 95 THR A N 1
ATOM 764 C CA . THR A 1 95 ? 25.922 -5.77 7.77 1 92.19 95 THR A CA 1
ATOM 765 C C . THR A 1 95 ? 24.844 -5.211 6.855 1 92.19 95 THR A C 1
ATOM 767 O O . THR A 1 95 ? 24.453 -4.043 6.973 1 92.19 95 THR A O 1
ATOM 770 N N . ALA A 1 96 ? 24.406 -6.055 5.992 1 92.88 96 ALA A N 1
ATOM 771 C CA . ALA A 1 96 ? 23.469 -5.594 4.969 1 92.88 96 ALA A CA 1
ATOM 772 C C . ALA A 1 96 ? 22.047 -6.043 5.289 1 92.88 96 ALA A C 1
ATOM 774 O O . ALA A 1 96 ? 21.797 -7.23 5.512 1 92.88 96 ALA A O 1
ATOM 775 N N . ASP A 1 97 ? 21.094 -5.133 5.395 1 92.75 97 ASP A N 1
ATOM 776 C CA . ASP A 1 97 ? 19.672 -5.484 5.402 1 92.75 97 ASP A CA 1
ATOM 777 C C . ASP A 1 97 ? 19.094 -5.488 3.988 1 92.75 97 ASP A C 1
ATOM 779 O O . ASP A 1 97 ? 19.688 -4.91 3.072 1 92.75 97 ASP A O 1
ATOM 783 N N . TYR A 1 98 ? 17.938 -6.109 3.799 1 95.19 98 TYR A N 1
ATOM 784 C CA . TYR A 1 98 ? 17.438 -6.367 2.451 1 95.19 98 TYR A CA 1
ATOM 785 C C . TYR A 1 98 ? 17.078 -5.07 1.743 1 95.19 98 TYR A C 1
ATOM 787 O O . TYR A 1 98 ? 17.234 -4.953 0.525 1 95.19 98 TYR A O 1
ATOM 795 N N . VAL A 1 99 ? 16.625 -4.023 2.486 1 95.12 99 VAL A N 1
ATOM 796 C CA . VAL A 1 99 ? 16.234 -2.754 1.875 1 95.12 99 VAL A CA 1
ATOM 797 C C . VAL A 1 99 ? 17.469 -2.07 1.291 1 95.12 99 VAL A C 1
ATOM 799 O O . VAL A 1 99 ? 17.438 -1.562 0.168 1 95.12 99 VAL A O 1
ATOM 802 N N . THR A 1 100 ? 18.547 -2.08 2.068 1 95 100 THR A N 1
ATOM 803 C CA . THR A 1 100 ? 19.797 -1.469 1.629 1 95 100 THR A CA 1
ATOM 804 C C . THR A 1 100 ? 20.344 -2.182 0.395 1 95 100 THR A C 1
ATOM 806 O O . THR A 1 100 ? 20.703 -1.538 -0.596 1 95 100 THR A O 1
ATOM 809 N N . VAL A 1 101 ? 20.375 -3.48 0.459 1 96.25 101 VAL A N 1
ATOM 810 C CA . VAL A 1 101 ? 20.938 -4.27 -0.636 1 96.25 101 VAL A CA 1
ATOM 811 C C . VAL A 1 101 ? 20.109 -4.039 -1.904 1 96.25 101 VAL A C 1
ATOM 813 O O . VAL A 1 101 ? 20.672 -3.768 -2.971 1 96.25 101 VAL A O 1
ATOM 816 N N . ILE A 1 102 ? 18.844 -4.137 -1.805 1 96.69 102 ILE A N 1
ATOM 817 C CA . ILE A 1 102 ? 17.969 -4.023 -2.963 1 96.69 102 ILE A CA 1
ATOM 818 C C . ILE A 1 102 ? 18.062 -2.613 -3.543 1 96.69 102 ILE A C 1
ATOM 820 O O . ILE A 1 102 ? 18 -2.432 -4.762 1 96.69 102 ILE A O 1
ATOM 824 N N . THR A 1 103 ? 18.188 -1.579 -2.66 1 95.25 103 THR A N 1
ATOM 825 C CA . THR A 1 103 ? 18.375 -0.214 -3.141 1 95.25 103 THR A CA 1
ATOM 826 C C . THR A 1 103 ? 19.656 -0.102 -3.971 1 95.25 103 THR A C 1
ATOM 828 O O . THR A 1 103 ? 19.656 0.523 -5.031 1 95.25 103 THR A O 1
ATOM 831 N N . PHE A 1 104 ? 20.766 -0.732 -3.512 1 96.12 104 PHE A N 1
ATOM 832 C CA . PHE A 1 104 ? 22.016 -0.729 -4.262 1 96.12 104 PHE A CA 1
ATOM 833 C C . PHE A 1 104 ? 21.844 -1.391 -5.621 1 96.12 104 PHE A C 1
ATOM 835 O O . PHE A 1 104 ? 22.328 -0.889 -6.633 1 96.12 104 PHE A O 1
ATOM 842 N N . LEU A 1 105 ? 21.125 -2.492 -5.617 1 96.75 105 LEU A N 1
ATOM 843 C CA . LEU A 1 105 ? 20.938 -3.227 -6.859 1 96.75 105 LEU A CA 1
ATOM 844 C C . LEU A 1 105 ? 20.078 -2.422 -7.836 1 96.75 105 LEU A C 1
ATOM 846 O O . LEU A 1 105 ? 20.406 -2.338 -9.023 1 96.75 105 LEU A O 1
ATOM 850 N N . ILE A 1 106 ? 19 -1.847 -7.344 1 95 106 ILE A N 1
ATOM 851 C CA . ILE A 1 106 ? 18.109 -1.041 -8.172 1 95 106 ILE A CA 1
ATOM 852 C C . ILE A 1 106 ? 18.859 0.159 -8.734 1 95 106 ILE A C 1
ATOM 854 O O . ILE A 1 106 ? 18.75 0.476 -9.922 1 95 106 ILE A O 1
ATOM 858 N N . LYS A 1 107 ? 19.609 0.84 -7.867 1 94.75 107 LYS A N 1
ATOM 859 C CA . LYS A 1 107 ? 20.375 2.01 -8.297 1 94.75 107 LYS A CA 1
ATOM 860 C C . LYS A 1 107 ? 21.406 1.637 -9.359 1 94.75 107 LYS A C 1
ATOM 862 O O . LYS A 1 107 ? 21.594 2.365 -10.336 1 94.75 107 LYS A O 1
ATOM 867 N N . GLU A 1 108 ? 22.109 0.506 -9.164 1 95 108 GLU A N 1
ATOM 868 C CA . GLU A 1 108 ? 23.062 0.023 -10.148 1 95 108 GLU A CA 1
ATOM 869 C C . GLU A 1 108 ? 22.406 -0.171 -11.516 1 95 108 GLU A C 1
ATOM 871 O O . GLU A 1 108 ? 22.953 0.231 -12.539 1 95 108 GLU A O 1
ATOM 876 N N . MET A 1 109 ? 21.25 -0.764 -11.539 1 93.25 109 MET A N 1
ATOM 877 C CA . MET A 1 109 ? 20.51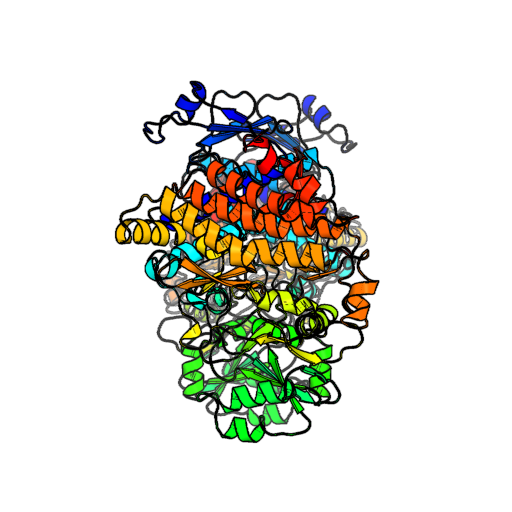6 -0.976 -12.781 1 93.25 109 MET A CA 1
ATOM 878 C C . MET A 1 109 ? 20.078 0.353 -13.398 1 93.25 109 MET A C 1
ATOM 880 O O . MET A 1 109 ? 20.125 0.519 -14.617 1 93.25 109 MET A O 1
ATOM 884 N N . SER A 1 110 ? 19.672 1.301 -12.516 1 91.44 110 SER A N 1
ATOM 885 C CA . SER A 1 110 ? 19.234 2.607 -13.008 1 91.44 110 SER A CA 1
ATOM 886 C C . SER A 1 110 ? 20.375 3.332 -13.719 1 91.44 110 SER A C 1
ATOM 888 O O . SER A 1 110 ? 20.141 4.023 -14.719 1 91.44 110 SER A O 1
ATOM 890 N N . ILE A 1 111 ? 21.578 3.193 -13.188 1 91.44 111 ILE A N 1
ATOM 891 C CA . ILE A 1 111 ? 22.734 3.846 -13.797 1 91.44 111 ILE A CA 1
ATOM 892 C C . ILE A 1 111 ? 23.109 3.146 -15.102 1 91.44 111 ILE A C 1
ATOM 894 O O . ILE A 1 111 ? 23.359 3.805 -16.109 1 91.44 111 ILE A O 1
ATOM 898 N N . ASN A 1 112 ? 23.031 1.829 -15.164 1 90.38 112 ASN A N 1
ATOM 899 C CA . ASN A 1 112 ? 23.5 1.04 -16.297 1 90.38 112 ASN A CA 1
ATOM 900 C C . ASN A 1 112 ? 22.5 1.035 -17.438 1 90.38 112 ASN A C 1
ATOM 902 O O . ASN A 1 112 ? 22.875 1.004 -18.609 1 90.38 112 ASN A O 1
ATOM 906 N N . TYR A 1 113 ? 21.281 0.944 -17.109 1 85.12 113 TYR A N 1
ATOM 907 C CA . TYR A 1 113 ? 20.281 0.739 -18.156 1 85.12 113 TYR A CA 1
ATOM 908 C C . TYR A 1 113 ? 19.547 2.037 -18.469 1 85.12 113 TYR A C 1
ATOM 910 O O . TYR A 1 113 ? 18.891 2.154 -19.5 1 85.12 113 TYR A O 1
ATOM 918 N N . GLY A 1 114 ? 19.859 3.125 -17.875 1 71.94 114 GLY A N 1
ATOM 919 C CA . GLY A 1 114 ? 19.344 4.441 -18.203 1 71.94 114 GLY A CA 1
ATOM 920 C C . GLY A 1 114 ? 17.984 4.719 -17.562 1 71.94 114 GLY A C 1
ATOM 921 O O . GLY A 1 114 ? 17.484 3.912 -16.781 1 71.94 114 GLY A O 1
ATOM 922 N N . GLU A 1 115 ? 17.406 5.887 -18.219 1 61.53 115 GLU A N 1
ATOM 923 C CA . GLU A 1 115 ? 16.344 6.711 -17.672 1 61.53 115 GLU A CA 1
ATOM 924 C C . GLU A 1 115 ? 14.969 6.09 -17.953 1 61.53 115 GLU A C 1
ATOM 926 O O . GLU A 1 115 ? 14.812 5.309 -18.891 1 61.53 115 GLU A O 1
ATOM 931 N N . GLY A 1 116 ? 13.93 6.031 -17.25 1 56.66 116 GLY A N 1
ATOM 932 C CA . GLY A 1 116 ? 12.547 5.609 -17.406 1 56.66 116 GLY A CA 1
ATOM 933 C C . GLY A 1 116 ? 12.055 4.738 -16.266 1 56.66 116 GLY A C 1
ATOM 934 O O . GLY A 1 116 ? 10.977 4.152 -16.344 1 56.66 116 GLY A O 1
ATOM 935 N N . THR A 1 117 ? 13.07 4.723 -15.367 1 67.38 117 THR A N 1
ATOM 936 C CA . THR A 1 117 ? 12.828 3.746 -14.312 1 67.38 117 THR A CA 1
ATOM 937 C C . THR A 1 117 ? 12.125 4.398 -13.125 1 67.38 117 THR A C 1
ATOM 939 O O . THR A 1 117 ? 12.094 5.625 -13.008 1 67.38 117 THR A O 1
ATOM 942 N N . ASN A 1 118 ? 11.141 3.67 -12.594 1 77.94 118 ASN A N 1
ATOM 943 C CA . ASN A 1 118 ? 10.508 4.043 -11.336 1 77.94 118 ASN A CA 1
ATOM 944 C C . ASN A 1 118 ? 11.023 3.195 -10.18 1 77.94 118 ASN A C 1
ATOM 946 O O . ASN A 1 118 ? 10.297 2.338 -9.664 1 77.94 118 ASN A O 1
ATOM 950 N N . PRO A 1 119 ? 12.289 3.451 -9.75 1 84.44 119 PRO A N 1
ATOM 951 C CA . PRO A 1 119 ? 12.883 2.682 -8.656 1 84.44 119 PRO A CA 1
ATOM 952 C C . PRO A 1 119 ? 12 2.662 -7.406 1 84.44 119 PRO A C 1
ATOM 954 O O . PRO A 1 119 ? 11.977 1.665 -6.684 1 84.44 119 PRO A O 1
ATOM 957 N N . ALA A 1 120 ? 11.25 3.688 -7.254 1 91.56 120 ALA A N 1
ATOM 958 C CA . ALA A 1 120 ? 10.422 3.779 -6.055 1 91.56 120 ALA A CA 1
ATOM 959 C C . ALA A 1 120 ? 9.305 2.742 -6.082 1 91.56 120 ALA A C 1
ATOM 961 O O . ALA A 1 120 ? 9.008 2.105 -5.066 1 91.56 120 ALA A O 1
ATOM 962 N N . GLU A 1 121 ? 8.711 2.586 -7.199 1 91.19 121 GLU A N 1
ATOM 963 C CA . GLU A 1 121 ? 7.629 1.611 -7.336 1 91.19 121 GLU A CA 1
ATOM 964 C C . GLU A 1 121 ? 8.141 0.189 -7.125 1 91.19 121 GLU A C 1
ATOM 966 O O . GLU A 1 121 ? 7.473 -0.629 -6.492 1 91.19 121 GLU A O 1
ATOM 971 N N . LEU A 1 122 ? 9.273 -0.139 -7.719 1 93 122 LEU A N 1
ATOM 972 C CA . LEU A 1 122 ? 9.852 -1.465 -7.531 1 93 122 LEU A CA 1
ATOM 973 C C . LEU A 1 122 ? 10.156 -1.72 -6.059 1 93 122 LEU A C 1
ATOM 975 O O . LEU A 1 122 ? 9.852 -2.791 -5.531 1 93 122 LEU A O 1
ATOM 979 N N . MET A 1 123 ? 10.766 -0.748 -5.375 1 94.62 123 MET A N 1
ATOM 980 C CA . MET A 1 123 ? 11.07 -0.881 -3.953 1 94.62 123 MET A CA 1
ATOM 981 C C . MET A 1 123 ? 9.797 -1.092 -3.139 1 94.62 123 MET A C 1
ATOM 983 O O . MET A 1 123 ? 9.773 -1.919 -2.227 1 94.62 123 MET A O 1
ATOM 987 N N . LEU A 1 124 ? 8.789 -0.316 -3.453 1 94.25 124 LEU A N 1
ATOM 988 C CA . LEU A 1 124 ? 7.5 -0.456 -2.781 1 94.25 124 LEU A CA 1
ATOM 989 C C . LEU A 1 124 ? 6.98 -1.885 -2.895 1 94.25 124 LEU A C 1
ATOM 991 O O . LEU A 1 124 ? 6.531 -2.467 -1.904 1 94.25 124 LEU A O 1
ATOM 995 N N . ARG A 1 125 ? 7.043 -2.424 -4.043 1 94.06 125 ARG A N 1
ATOM 996 C CA . ARG A 1 125 ? 6.547 -3.773 -4.285 1 94.06 125 ARG A CA 1
ATOM 997 C C . ARG A 1 125 ? 7.391 -4.809 -3.551 1 94.06 125 ARG A C 1
ATOM 999 O O . ARG A 1 125 ? 6.871 -5.82 -3.08 1 94.06 125 ARG A O 1
ATOM 1006 N N . VAL A 1 126 ? 8.688 -4.59 -3.496 1 96.12 126 VAL A N 1
ATOM 1007 C CA . VAL A 1 126 ? 9.578 -5.492 -2.77 1 96.12 126 VAL A CA 1
ATOM 1008 C C . VAL A 1 126 ? 9.18 -5.531 -1.295 1 96.12 126 VAL A C 1
ATOM 1010 O O . VAL A 1 126 ? 9.047 -6.609 -0.71 1 96.12 126 VAL A O 1
ATOM 1013 N N . ILE A 1 127 ? 8.961 -4.379 -0.749 1 96.19 127 ILE A N 1
ATOM 1014 C CA . ILE A 1 127 ? 8.648 -4.285 0.673 1 96.19 127 ILE A CA 1
ATOM 1015 C C . ILE A 1 127 ? 7.297 -4.934 0.948 1 96.19 127 ILE A C 1
ATOM 1017 O O . ILE A 1 127 ? 7.148 -5.684 1.915 1 96.19 127 ILE A O 1
ATOM 1021 N N . ARG A 1 128 ? 6.332 -4.688 0.106 1 94.62 128 ARG A N 1
ATOM 1022 C CA . ARG A 1 128 ? 5.012 -5.281 0.272 1 94.62 128 ARG A CA 1
ATOM 1023 C C . ARG A 1 128 ? 5.074 -6.801 0.158 1 94.62 128 ARG A C 1
ATOM 1025 O O . ARG A 1 128 ? 4.402 -7.512 0.909 1 94.62 128 ARG A O 1
ATOM 1032 N N . SER A 1 129 ? 5.805 -7.242 -0.833 1 96.44 129 SER A N 1
ATOM 1033 C CA . SER A 1 129 ? 5.996 -8.68 -0.982 1 96.44 129 SER A CA 1
ATOM 1034 C C . SER A 1 129 ? 6.594 -9.289 0.281 1 96.44 129 SER A C 1
ATOM 1036 O O . SER A 1 129 ? 6.113 -10.32 0.767 1 96.44 129 SER A O 1
ATOM 1038 N N . CYS A 1 130 ? 7.617 -8.656 0.832 1 97.06 130 CYS A N 1
ATOM 1039 C CA . CYS A 1 130 ? 8.266 -9.133 2.049 1 97.06 130 CYS A CA 1
ATOM 1040 C C . CYS A 1 130 ? 7.277 -9.172 3.211 1 97.06 130 CYS A C 1
ATOM 1042 O O . CYS A 1 130 ? 7.254 -10.141 3.975 1 97.06 130 CYS A O 1
ATOM 1044 N N . GLN A 1 131 ? 6.508 -8.141 3.344 1 95.5 131 GLN A N 1
ATOM 1045 C CA . GLN A 1 131 ? 5.523 -8.055 4.418 1 95.5 131 GLN A CA 1
ATOM 1046 C C . GLN A 1 131 ? 4.496 -9.18 4.309 1 95.5 131 GLN A C 1
ATOM 1048 O O . GLN A 1 131 ? 4.078 -9.75 5.32 1 95.5 131 GLN A O 1
ATOM 1053 N N . ASN A 1 132 ? 4.066 -9.469 3.131 1 96.25 132 ASN A N 1
ATOM 1054 C CA . ASN A 1 132 ? 3.137 -10.57 2.934 1 96.25 132 ASN A CA 1
ATOM 1055 C C . ASN A 1 132 ? 3.764 -11.906 3.324 1 96.25 132 ASN A C 1
ATOM 1057 O O . ASN A 1 132 ? 3.137 -12.711 4.016 1 96.25 132 ASN A O 1
ATOM 1061 N N . ILE A 1 133 ? 5.004 -12.117 2.9 1 97.44 133 ILE A N 1
ATOM 1062 C CA . ILE A 1 133 ? 5.695 -13.359 3.242 1 97.44 133 ILE A CA 1
ATOM 1063 C C . ILE A 1 133 ? 5.816 -13.484 4.758 1 97.44 133 ILE A C 1
ATOM 1065 O O . ILE A 1 133 ? 5.637 -14.562 5.316 1 97.44 133 ILE A O 1
ATOM 1069 N N . GLU A 1 134 ? 6.164 -12.391 5.371 1 96.94 134 GLU A N 1
ATOM 1070 C CA . GLU A 1 134 ? 6.258 -12.383 6.828 1 96.94 134 GLU A CA 1
ATOM 1071 C C . GLU A 1 134 ? 4.938 -12.812 7.465 1 96.94 134 GLU A C 1
ATOM 1073 O O . GLU A 1 134 ? 4.922 -13.672 8.352 1 96.94 134 GLU A O 1
ATOM 1078 N N . GLU A 1 135 ? 3.867 -12.242 7.02 1 96.5 135 GLU A N 1
ATOM 1079 C CA . GLU A 1 135 ? 2.549 -12.555 7.562 1 96.5 135 GLU A CA 1
ATOM 1080 C C . GLU A 1 135 ? 2.189 -14.023 7.328 1 96.5 135 GLU A C 1
ATOM 1082 O O . GLU A 1 135 ? 1.716 -14.703 8.242 1 96.5 135 GLU A O 1
ATOM 1087 N N . PHE A 1 136 ? 2.385 -14.477 6.133 1 97.44 136 PHE A N 1
ATOM 1088 C CA . PHE A 1 136 ? 2.074 -15.859 5.797 1 97.44 136 PHE A CA 1
ATOM 1089 C C . PHE A 1 136 ? 2.885 -16.828 6.652 1 97.44 136 PHE A C 1
ATOM 1091 O O . PHE A 1 136 ? 2.344 -17.797 7.191 1 97.44 136 PHE A O 1
ATOM 1098 N N . THR A 1 137 ? 4.184 -16.516 6.746 1 97.5 137 THR A N 1
ATOM 1099 C CA . THR A 1 137 ? 5.062 -17.375 7.531 1 97.5 137 THR A CA 1
ATOM 1100 C C . THR A 1 137 ? 4.633 -17.406 8.992 1 97.5 137 THR A C 1
ATOM 1102 O O . THR A 1 137 ? 4.57 -18.469 9.617 1 97.5 137 THR A O 1
ATOM 1105 N N . LYS A 1 138 ? 4.352 -16.234 9.516 1 96.88 138 LYS A N 1
ATOM 1106 C CA . LYS A 1 138 ? 3.934 -16.125 10.914 1 96.88 138 LYS A CA 1
ATOM 1107 C C . LYS A 1 138 ? 2.688 -16.953 11.18 1 96.88 138 LYS A C 1
ATOM 1109 O O . LYS A 1 138 ? 2.625 -17.688 12.18 1 96.88 138 LYS A O 1
ATOM 1114 N N . GLU A 1 139 ? 1.748 -16.938 10.305 1 96.75 139 GLU A N 1
ATOM 1115 C CA . GLU A 1 139 ? 0.453 -17.578 10.523 1 96.75 139 GLU A CA 1
ATOM 1116 C C . GLU A 1 139 ? 0.525 -19.078 10.234 1 96.75 139 GLU A C 1
ATOM 1118 O O . GLU A 1 139 ? -0.288 -19.859 10.75 1 96.75 139 GLU A O 1
ATOM 1123 N N . ARG A 1 140 ? 1.521 -19.5 9.422 1 97.12 140 ARG A N 1
ATOM 1124 C CA . ARG A 1 140 ? 1.524 -20.875 8.938 1 97.12 140 ARG A CA 1
ATOM 1125 C C . ARG A 1 140 ? 2.678 -21.672 9.547 1 97.12 140 ARG A C 1
ATOM 1127 O O . ARG A 1 140 ? 2.848 -22.859 9.25 1 97.12 140 ARG A O 1
ATOM 1134 N N . ILE A 1 141 ? 3.434 -21.094 10.438 1 95.06 141 ILE A N 1
ATOM 1135 C CA . ILE A 1 141 ? 4.672 -21.672 10.938 1 95.06 141 ILE A CA 1
ATOM 1136 C C . ILE A 1 141 ? 4.383 -23.016 11.602 1 95.06 141 ILE A C 1
ATOM 1138 O O . ILE A 1 141 ? 5.211 -23.922 11.562 1 95.06 141 ILE A O 1
ATOM 1142 N N . GLU A 1 142 ? 3.203 -23.219 12.188 1 94.81 142 GLU A N 1
ATOM 1143 C CA . GLU A 1 142 ? 2.855 -24.453 12.875 1 94.81 142 GLU A CA 1
ATOM 1144 C C . GLU A 1 142 ? 2.076 -25.391 11.961 1 94.81 142 GLU A C 1
ATOM 1146 O O . GLU A 1 142 ? 1.726 -26.5 12.367 1 94.81 142 GLU A O 1
ATOM 1151 N N . ASP A 1 143 ? 1.879 -25 10.758 1 96.06 143 ASP A N 1
ATOM 1152 C CA . ASP A 1 143 ? 1.04 -25.766 9.828 1 96.06 143 ASP A CA 1
ATOM 1153 C C . ASP A 1 143 ? 1.89 -26.625 8.898 1 96.06 143 ASP A C 1
ATOM 1155 O O . ASP A 1 143 ? 1.586 -26.734 7.707 1 96.06 143 ASP A O 1
ATOM 1159 N N . THR A 1 144 ? 2.916 -27.219 9.328 1 93.44 144 THR A N 1
ATOM 1160 C CA . THR A 1 144 ? 3.906 -27.906 8.508 1 93.44 144 THR A CA 1
ATOM 1161 C C . THR A 1 144 ? 3.293 -29.141 7.832 1 93.44 144 THR A C 1
ATOM 1163 O O . THR A 1 144 ? 3.666 -29.484 6.711 1 93.44 144 THR A O 1
ATOM 1166 N N . SER A 1 145 ? 2.391 -29.844 8.484 1 93.94 145 SER A N 1
ATOM 1167 C CA . SER A 1 145 ? 1.752 -31.016 7.891 1 93.94 145 SER A CA 1
ATOM 1168 C C . SER A 1 145 ? 0.978 -30.641 6.629 1 93.94 145 SER A C 1
ATOM 1170 O O . SER A 1 145 ? 1.045 -31.344 5.621 1 93.94 145 SER A O 1
ATOM 1172 N N . ALA A 1 146 ? 0.273 -29.531 6.676 1 94.75 146 ALA A N 1
ATOM 1173 C CA . ALA A 1 146 ? -0.498 -29.062 5.527 1 94.75 146 ALA A CA 1
ATOM 1174 C C . ALA A 1 146 ? 0.416 -28.484 4.449 1 94.75 146 ALA A C 1
ATOM 1176 O O . ALA A 1 146 ? 0.124 -28.594 3.258 1 94.75 146 ALA A O 1
ATOM 1177 N N . LEU A 1 147 ? 1.484 -27.938 4.875 1 96.69 147 LEU A N 1
ATOM 1178 C CA . LEU A 1 147 ? 2.398 -27.281 3.945 1 96.69 147 LEU A CA 1
ATOM 1179 C C . LEU A 1 147 ? 3.277 -28.297 3.232 1 96.69 147 LEU A C 1
ATOM 1181 O O . LEU A 1 147 ? 3.545 -28.172 2.035 1 96.69 147 LEU A O 1
ATOM 1185 N N . TYR A 1 148 ? 3.703 -29.375 3.98 1 96.38 148 TYR A N 1
ATOM 1186 C CA . TYR A 1 148 ? 4.801 -30.188 3.475 1 96.38 148 TYR A CA 1
ATOM 1187 C C . TYR A 1 148 ? 4.492 -31.672 3.625 1 96.38 148 TYR A C 1
ATOM 1189 O O . TYR A 1 148 ? 5.359 -32.531 3.4 1 96.38 148 TYR A O 1
ATOM 1197 N N . GLY A 1 149 ? 3.348 -32.094 3.965 1 95.5 149 GLY A N 1
ATOM 1198 C CA . GLY A 1 149 ? 3.01 -33.469 4.25 1 95.5 149 GLY A CA 1
ATOM 1199 C C . GLY A 1 149 ? 3.027 -34.344 3.018 1 95.5 149 GLY A C 1
ATOM 1200 O O . GLY A 1 149 ? 2.955 -33.844 1.892 1 95.5 149 GLY A O 1
ATOM 1201 N N . PHE A 1 150 ? 3.098 -35.656 3.254 1 96.56 150 PHE A N 1
ATOM 1202 C CA . PHE A 1 150 ? 3.096 -36.656 2.195 1 96.56 150 PHE A CA 1
ATOM 1203 C C . PHE A 1 150 ? 1.759 -36.656 1.463 1 96.56 150 PHE A C 1
ATOM 1205 O O . PHE A 1 150 ? 1.721 -36.719 0.232 1 96.56 150 PHE A O 1
ATOM 1212 N N . HIS A 1 151 ? 0.685 -36.688 2.248 1 95.62 151 HIS A N 1
ATOM 1213 C CA . HIS A 1 151 ? -0.659 -36.562 1.693 1 95.62 151 HIS A CA 1
ATOM 1214 C C . HIS A 1 151 ? -1.18 -35.125 1.812 1 95.62 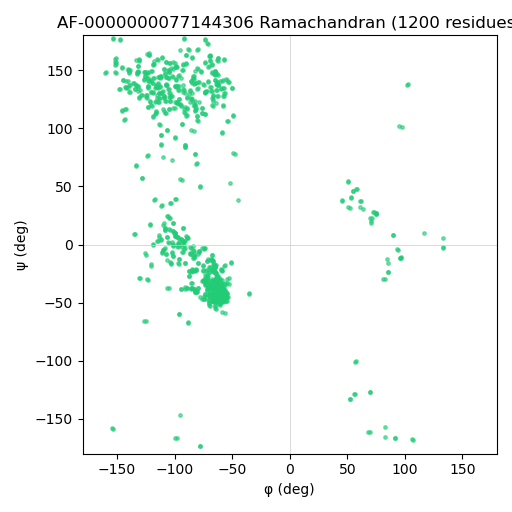151 HIS A C 1
ATOM 1216 O O . HIS A 1 151 ? -1.224 -34.562 2.91 1 95.62 151 HIS A O 1
ATOM 1222 N N . THR A 1 152 ? -1.503 -34.562 0.717 1 94.62 152 THR A N 1
ATOM 1223 C CA . THR A 1 152 ? -2.025 -33.219 0.651 1 94.62 152 THR A CA 1
ATOM 1224 C C . THR A 1 152 ? -3.164 -33.125 -0.359 1 94.62 152 THR A C 1
ATOM 1226 O O . THR A 1 152 ? -3.1 -33.719 -1.433 1 94.62 152 THR A O 1
ATOM 1229 N N . THR A 1 153 ? -4.227 -32.406 0.006 1 96.81 153 THR A N 1
ATOM 1230 C CA . THR A 1 153 ? -5.312 -32.188 -0.947 1 96.81 153 THR A CA 1
ATOM 1231 C C . THR A 1 153 ? -4.961 -31.078 -1.932 1 96.81 153 THR A C 1
ATOM 1233 O O . THR A 1 153 ? -3.994 -30.344 -1.724 1 96.81 153 THR A O 1
ATOM 1236 N N . PHE A 1 154 ? -5.773 -30.984 -2.973 1 97.94 154 PHE A N 1
ATOM 1237 C CA . PHE A 1 154 ? -5.566 -29.984 -4.004 1 97.94 154 PHE A CA 1
ATOM 1238 C C . PHE A 1 154 ? -5.508 -28.594 -3.391 1 97.94 154 PHE A C 1
ATOM 1240 O O . PHE A 1 154 ? -4.566 -27.828 -3.645 1 97.94 154 PHE A O 1
ATOM 1247 N N . ILE A 1 155 ? -6.457 -28.25 -2.543 1 98.19 155 ILE A N 1
ATOM 1248 C CA . ILE A 1 155 ? -6.559 -26.875 -2.029 1 98.19 155 ILE A CA 1
ATOM 1249 C C . ILE A 1 155 ? -5.438 -26.625 -1.027 1 98.19 155 ILE A C 1
ATOM 1251 O O . ILE A 1 155 ? -4.922 -25.5 -0.936 1 98.19 155 ILE A O 1
ATOM 1255 N N . GLU A 1 156 ? -5.051 -27.625 -0.281 1 97.56 156 GLU A N 1
ATOM 1256 C CA . GLU A 1 156 ? -3.924 -27.453 0.631 1 97.56 156 GLU A CA 1
ATOM 1257 C C . GLU A 1 156 ? -2.643 -27.125 -0.129 1 97.56 156 GLU A C 1
ATOM 1259 O O . GLU A 1 156 ? -1.853 -26.281 0.311 1 97.56 156 GLU A O 1
ATOM 1264 N N . ALA A 1 157 ? -2.455 -27.797 -1.269 1 97.69 157 ALA A N 1
ATOM 1265 C CA . ALA A 1 157 ? -1.289 -27.531 -2.104 1 97.69 157 ALA A CA 1
ATOM 1266 C C . ALA A 1 157 ? -1.343 -26.109 -2.672 1 97.69 157 ALA A C 1
ATOM 1268 O O . ALA A 1 157 ? -0.335 -25.406 -2.676 1 97.69 157 ALA A O 1
ATOM 1269 N N . GLU A 1 158 ? -2.541 -25.734 -3.109 1 98 158 GLU A N 1
ATOM 1270 C CA . GLU A 1 158 ? -2.732 -24.391 -3.658 1 98 158 GLU A CA 1
ATOM 1271 C C . GLU A 1 158 ? -2.453 -23.312 -2.607 1 98 158 GLU A C 1
ATOM 1273 O O . GLU A 1 158 ? -1.981 -22.234 -2.938 1 98 158 GLU A O 1
ATOM 1278 N N . GLN A 1 159 ? -2.713 -23.625 -1.381 1 97.69 159 GLN A N 1
ATOM 1279 C CA . GLN A 1 159 ? -2.602 -22.672 -0.279 1 97.69 159 GLN A CA 1
ATOM 1280 C C . GLN A 1 159 ? -1.212 -22.719 0.35 1 97.69 159 GLN A C 1
ATOM 1282 O O . GLN A 1 159 ? -0.925 -21.984 1.289 1 97.69 159 GLN A O 1
ATOM 1287 N N . SER A 1 160 ? -0.332 -23.516 -0.204 1 97.5 160 SER A N 1
ATOM 1288 C CA . SER A 1 160 ? 0.936 -23.781 0.469 1 97.5 160 SER A CA 1
ATOM 1289 C C . SER A 1 160 ? 2.021 -22.812 0.002 1 97.5 160 SER A C 1
ATOM 1291 O O . SER A 1 160 ? 3.104 -22.75 0.589 1 97.5 160 SER A O 1
ATOM 1293 N N . LEU A 1 161 ? 1.826 -21.953 -0.992 1 96.88 161 LEU A N 1
ATOM 1294 C CA . LEU A 1 161 ? 2.855 -21.156 -1.65 1 96.88 161 LEU A CA 1
ATOM 1295 C C . LEU A 1 161 ? 3.174 -19.891 -0.838 1 96.88 161 LEU A C 1
ATOM 1297 O O . LEU A 1 161 ? 2.889 -18.781 -1.273 1 96.88 161 LEU A O 1
ATOM 1301 N N . LEU A 1 162 ? 3.926 -20.062 0.205 1 97.06 162 LEU A N 1
ATOM 1302 C CA . LEU A 1 162 ? 4.211 -18.953 1.113 1 97.06 162 LEU A CA 1
ATOM 1303 C C . LEU A 1 162 ? 5.199 -17.984 0.484 1 97.06 162 LEU A C 1
ATOM 1305 O O . LEU A 1 162 ? 5.117 -16.766 0.72 1 97.06 162 LEU A O 1
ATOM 1309 N N . PHE A 1 163 ? 6.137 -18.516 -0.308 1 96.25 163 PHE A N 1
ATOM 1310 C CA . PHE A 1 163 ? 7.25 -17.719 -0.791 1 96.25 163 PHE A CA 1
ATOM 1311 C C . PHE A 1 163 ? 7.035 -17.312 -2.244 1 96.25 163 PHE A C 1
ATOM 1313 O O . PHE A 1 163 ? 7.773 -16.484 -2.779 1 96.25 163 PHE A O 1
ATOM 1320 N N . GLY A 1 164 ? 5.98 -17.844 -2.891 1 93.06 164 GLY A N 1
ATOM 1321 C CA . GLY A 1 164 ? 5.664 -17.469 -4.262 1 93.06 164 GLY A CA 1
ATOM 1322 C C . GLY A 1 164 ? 6.688 -17.984 -5.266 1 93.06 164 GLY A C 1
ATOM 1323 O O . GLY A 1 164 ? 7.383 -18.969 -5.008 1 93.06 164 GLY A O 1
ATOM 1324 N N . HIS A 1 165 ? 6.668 -17.359 -6.441 1 89.31 165 HIS A N 1
ATOM 1325 C CA . HIS A 1 165 ? 7.574 -17.734 -7.52 1 89.31 165 HIS A CA 1
ATOM 1326 C C . HIS A 1 165 ? 9.023 -17.516 -7.121 1 89.31 165 HIS A C 1
ATOM 1328 O O . HIS A 1 165 ? 9.422 -16.391 -6.805 1 89.31 165 HIS A O 1
ATOM 1334 N N . LEU A 1 166 ? 9.836 -18.453 -7.246 1 87.12 166 LEU A N 1
ATOM 1335 C CA . LEU A 1 166 ? 11.188 -18.453 -6.688 1 87.12 166 LEU A CA 1
ATOM 1336 C C . LEU A 1 166 ? 12.117 -17.562 -7.496 1 87.12 166 LEU A C 1
ATOM 1338 O O . LEU A 1 166 ? 13.172 -17.141 -7.008 1 87.12 166 LEU A O 1
ATOM 1342 N N . THR A 1 167 ? 11.766 -17.312 -8.719 1 91.62 167 THR A N 1
ATOM 1343 C CA . THR A 1 167 ? 12.602 -16.469 -9.562 1 91.62 167 THR A CA 1
ATOM 1344 C C . THR A 1 167 ? 11.852 -15.211 -9.984 1 91.62 167 THR A C 1
ATOM 1346 O O . THR A 1 167 ? 11.875 -14.828 -11.156 1 91.62 167 THR A O 1
ATOM 1349 N N . HIS A 1 168 ? 11.148 -14.703 -9.18 1 93.69 168 HIS A N 1
ATOM 1350 C CA . HIS A 1 168 ? 10.516 -13.398 -9.312 1 93.69 168 HIS A CA 1
ATOM 1351 C C . HIS A 1 168 ? 10.977 -12.438 -8.219 1 93.69 168 HIS A C 1
ATOM 1353 O O . HIS A 1 168 ? 11.102 -12.836 -7.055 1 93.69 168 HIS A O 1
ATOM 1359 N N . PRO A 1 169 ? 11.227 -11.188 -8.547 1 95.06 169 PRO A N 1
ATOM 1360 C CA . PRO A 1 169 ? 11.781 -10.266 -7.551 1 95.06 169 PRO A CA 1
ATOM 1361 C C . PRO A 1 169 ? 10.766 -9.875 -6.477 1 95.06 169 PRO A C 1
ATOM 1363 O O . PRO A 1 169 ? 11.148 -9.484 -5.371 1 95.06 169 PRO A O 1
ATOM 1366 N N . THR A 1 170 ? 9.508 -9.891 -6.762 1 95.06 170 THR A N 1
ATOM 1367 C CA . THR A 1 170 ? 8.438 -9.547 -5.84 1 95.06 170 THR A CA 1
ATOM 1368 C C . THR A 1 170 ? 7.316 -10.578 -5.895 1 95.06 170 THR A C 1
ATOM 1370 O O . THR A 1 170 ? 6.176 -10.258 -6.242 1 95.06 170 THR A O 1
ATOM 1373 N N . PRO A 1 171 ? 7.578 -11.758 -5.434 1 94.62 171 PRO A N 1
ATOM 1374 C CA . PRO A 1 171 ? 6.707 -12.898 -5.723 1 94.62 171 PRO A CA 1
ATOM 1375 C C . PRO A 1 171 ? 5.355 -12.805 -5.02 1 94.62 171 PRO A C 1
ATOM 1377 O O . PRO A 1 171 ? 4.383 -13.422 -5.461 1 94.62 171 PRO A O 1
ATOM 1380 N N . LYS A 1 172 ? 5.258 -12.055 -3.914 1 95.5 172 LYS A N 1
ATOM 1381 C CA . LYS A 1 172 ? 4.004 -12.023 -3.166 1 95.5 172 LYS A CA 1
ATOM 1382 C C . LYS A 1 172 ? 3.451 -10.602 -3.074 1 95.5 172 LYS A C 1
ATOM 1384 O O . LYS A 1 172 ? 2.654 -10.297 -2.184 1 95.5 172 LYS A O 1
ATOM 1389 N N . SER A 1 173 ? 3.959 -9.773 -3.934 1 92.81 173 SER A N 1
ATOM 1390 C CA . SER A 1 173 ? 3.445 -8.406 -3.951 1 92.81 173 SER A CA 1
ATOM 1391 C C . SER A 1 173 ? 2.002 -8.367 -4.445 1 92.81 173 SER A C 1
ATOM 1393 O O . SER A 1 173 ? 1.665 -9 -5.445 1 92.81 173 SER A O 1
ATOM 1395 N N . ARG A 1 174 ? 1.146 -7.664 -3.723 1 90.88 174 ARG A N 1
ATOM 1396 C CA . ARG A 1 174 ? -0.256 -7.441 -4.059 1 90.88 174 ARG A CA 1
ATOM 1397 C C . ARG A 1 174 ? -0.67 -6.008 -3.752 1 90.88 174 ARG A C 1
ATOM 1399 O O . ARG A 1 174 ? -0.306 -5.457 -2.709 1 90.88 174 ARG A O 1
ATOM 1406 N N . GLN A 1 175 ? -1.273 -5.414 -4.672 1 87.81 175 GLN A N 1
ATOM 1407 C CA . GLN A 1 175 ? -1.833 -4.086 -4.453 1 87.81 175 GLN A CA 1
ATOM 1408 C C . GLN A 1 175 ? -3.33 -4.062 -4.746 1 87.81 175 GLN A C 1
ATOM 1410 O O . GLN A 1 175 ? -3.752 -4.344 -5.871 1 87.81 175 GLN A O 1
ATOM 1415 N N . GLY A 1 176 ? -4.082 -3.76 -3.768 1 88.88 176 GLY A N 1
ATOM 1416 C CA . GLY A 1 176 ? -5.516 -3.693 -4 1 88.88 176 GLY A CA 1
ATOM 1417 C C . GLY A 1 176 ? -6.324 -4.426 -2.945 1 88.88 176 GLY A C 1
ATOM 1418 O O . GLY A 1 176 ? -7.559 -4.422 -2.988 1 88.88 176 GLY A O 1
ATOM 1419 N N . ILE A 1 177 ? -5.652 -5.047 -2.02 1 91.81 177 ILE A N 1
ATOM 1420 C CA . ILE A 1 177 ? -6.332 -5.703 -0.909 1 91.81 177 ILE A CA 1
ATOM 1421 C C . ILE A 1 177 ? -5.988 -4.992 0.398 1 91.81 177 ILE A C 1
ATOM 1423 O O . ILE A 1 177 ? -4.812 -4.879 0.759 1 91.81 177 ILE A O 1
ATOM 1427 N N . LEU A 1 178 ? -6.973 -4.547 1.062 1 91.12 178 LEU A N 1
ATOM 1428 C CA . LEU A 1 178 ? -6.75 -3.932 2.367 1 91.12 178 LEU A CA 1
ATOM 1429 C C . LEU A 1 178 ? -6.203 -4.949 3.361 1 91.12 178 LEU A C 1
ATOM 1431 O O . LEU A 1 178 ? -6.586 -6.121 3.332 1 91.12 178 LEU A O 1
ATOM 1435 N N . ASP A 1 179 ? -5.422 -4.508 4.27 1 87.75 179 ASP A N 1
ATOM 1436 C CA . ASP A 1 179 ? -4.746 -5.391 5.215 1 87.75 179 ASP A CA 1
ATOM 1437 C C . ASP A 1 179 ? -5.754 -6.219 6.008 1 87.75 179 ASP A C 1
ATOM 1439 O O . ASP A 1 179 ? -5.574 -7.426 6.184 1 87.75 179 ASP A O 1
ATOM 1443 N N . TRP A 1 180 ? -6.844 -5.621 6.434 1 88.25 180 TRP A N 1
ATOM 1444 C CA . TRP A 1 180 ? -7.793 -6.32 7.297 1 88.25 180 TRP A CA 1
ATOM 1445 C C . TRP A 1 180 ? -8.672 -7.266 6.484 1 88.25 180 TRP A C 1
ATOM 1447 O O . TRP A 1 180 ? -9.438 -8.055 7.047 1 88.25 180 TRP A O 1
ATOM 1457 N N . LYS A 1 181 ? -8.516 -7.203 5.18 1 92.06 181 LYS A N 1
ATOM 1458 C CA . LYS A 1 181 ? -9.242 -8.125 4.312 1 92.06 181 LYS A CA 1
ATOM 1459 C C . LYS A 1 181 ? -8.344 -9.266 3.848 1 92.06 181 LYS A C 1
ATOM 1461 O O . LYS A 1 181 ? -8.82 -10.234 3.252 1 92.06 181 LYS A O 1
ATOM 1466 N N . SER A 1 182 ? -7.066 -9.172 4.09 1 91.62 182 SER A N 1
ATOM 1467 C CA . SER A 1 182 ? -6.082 -10.102 3.557 1 91.62 182 SER A CA 1
ATOM 1468 C C . SER A 1 182 ? -6.391 -11.531 3.982 1 91.62 182 SER A C 1
ATOM 1470 O O . SER A 1 182 ? -6.238 -12.469 3.191 1 91.62 182 SER A O 1
ATOM 1472 N N . ALA A 1 183 ? -6.84 -11.727 5.152 1 93.62 183 ALA A N 1
ATOM 1473 C CA . ALA A 1 183 ? -7.094 -13.055 5.703 1 93.62 183 ALA A CA 1
ATOM 1474 C C . ALA A 1 183 ? -8.195 -13.766 4.926 1 93.62 183 ALA A C 1
ATOM 1476 O O . ALA A 1 183 ? -8.203 -15 4.84 1 93.62 183 ALA A O 1
ATOM 1477 N N . MET A 1 184 ? -9.047 -13.016 4.285 1 94.44 184 MET A N 1
ATOM 1478 C CA . MET A 1 184 ? -10.203 -13.594 3.602 1 94.44 184 MET A CA 1
ATOM 1479 C C . MET A 1 184 ? -9.844 -14 2.176 1 94.44 184 MET A C 1
ATOM 1481 O O . MET A 1 184 ? -10.422 -14.938 1.63 1 94.44 184 MET A O 1
ATOM 1485 N N . TYR A 1 185 ? -8.859 -13.32 1.595 1 95.31 185 TYR A N 1
ATOM 1486 C CA . TYR A 1 185 ? -8.711 -13.477 0.152 1 95.31 185 TYR A CA 1
ATOM 1487 C C . TYR A 1 185 ? -7.352 -14.062 -0.199 1 95.31 185 TYR A C 1
ATOM 1489 O O . TYR A 1 185 ? -7.074 -14.352 -1.366 1 95.31 185 TYR A O 1
ATOM 1497 N N . SER A 1 186 ? -6.516 -14.344 0.826 1 96.5 186 SER A N 1
ATOM 1498 C CA . SER A 1 186 ? -5.191 -14.906 0.58 1 96.5 186 SER A CA 1
ATOM 1499 C C . SER A 1 186 ? -5.203 -16.422 0.718 1 96.5 186 SER A C 1
ATOM 1501 O O . SER A 1 186 ? -5.488 -16.953 1.795 1 96.5 186 SER A O 1
ATOM 1503 N N . PRO A 1 187 ? -4.84 -17.078 -0.317 1 97.62 187 PRO A N 1
ATOM 1504 C CA . PRO A 1 187 ? -4.766 -18.547 -0.193 1 97.62 187 PRO A CA 1
ATOM 1505 C C . PRO A 1 187 ? -3.783 -18.984 0.887 1 97.62 187 PRO A C 1
ATOM 1507 O O . PRO A 1 187 ? -4.055 -19.953 1.611 1 97.62 187 PRO A O 1
ATOM 1510 N N . GLU A 1 188 ? -2.688 -18.281 1.107 1 98.06 188 GLU A N 1
ATOM 1511 C CA . GLU A 1 188 ? -1.662 -18.656 2.08 1 98.06 188 GLU A CA 1
ATOM 1512 C C . GLU A 1 188 ? -2.221 -18.641 3.5 1 98.06 188 GLU A C 1
ATOM 1514 O O . GLU A 1 188 ? -1.736 -19.375 4.371 1 98.06 188 GLU A O 1
ATOM 1519 N N . LEU A 1 189 ? -3.244 -17.844 3.697 1 97.88 189 LEU A N 1
ATOM 1520 C CA . LEU A 1 189 ? -3.842 -17.734 5.023 1 97.88 189 LEU A CA 1
ATOM 1521 C C . LEU A 1 189 ? -5.098 -18.594 5.125 1 97.88 189 LEU A C 1
ATOM 1523 O O . LEU A 1 189 ? -5.863 -18.469 6.086 1 97.88 189 LEU A O 1
ATOM 1527 N N . LYS A 1 190 ? -5.371 -19.406 4.105 1 97.5 190 LYS A N 1
ATOM 1528 C CA . LYS A 1 190 ? -6.508 -20.312 4.051 1 97.5 190 LYS A CA 1
ATOM 1529 C C . LYS A 1 190 ? -7.832 -19.547 4.117 1 97.5 190 LYS A C 1
ATOM 1531 O O . LYS A 1 190 ? -8.781 -20 4.754 1 97.5 190 LYS A O 1
ATOM 1536 N N . GLY A 1 191 ? -7.789 -18.422 3.465 1 95.94 191 GLY A N 1
ATOM 1537 C CA . GLY A 1 191 ? -8.977 -17.594 3.453 1 95.94 191 GLY A CA 1
ATOM 1538 C C . GLY A 1 191 ? -10.133 -18.203 2.684 1 95.94 191 GLY A C 1
ATOM 1539 O O . GLY A 1 191 ? -9.922 -19.016 1.778 1 95.94 191 GLY A O 1
ATOM 1540 N N . GLU A 1 192 ? -11.359 -17.828 3.008 1 96.94 192 GLU A N 1
ATOM 1541 C CA . GLU A 1 192 ? -12.594 -18.203 2.32 1 96.94 192 GLU A CA 1
ATOM 1542 C C . GLU A 1 192 ? -13.555 -17.016 2.238 1 96.94 192 GLU A C 1
ATOM 1544 O O . GLU A 1 192 ? -13.508 -16.109 3.07 1 96.94 192 GLU A O 1
ATOM 1549 N N . CYS A 1 193 ? -14.344 -17.016 1.238 1 96.31 193 CYS A N 1
ATOM 1550 C CA . CYS A 1 193 ? -15.305 -15.922 1.094 1 96.31 193 CYS A CA 1
ATOM 1551 C C . CYS A 1 193 ? -16.547 -16.391 0.335 1 96.31 193 CYS A C 1
ATOM 1553 O O . CYS A 1 193 ? -16.484 -17.375 -0.4 1 96.31 193 CYS A O 1
ATOM 1555 N N . GLN A 1 194 ? -17.594 -15.75 0.579 1 96.44 194 GLN A N 1
ATOM 1556 C CA . GLN A 1 194 ? -18.812 -15.961 -0.205 1 96.44 194 GLN A CA 1
ATOM 1557 C C . GLN A 1 194 ? -18.781 -15.133 -1.489 1 96.44 194 GLN A C 1
ATOM 1559 O O . GLN A 1 194 ? -18.266 -14.016 -1.504 1 96.44 194 GLN A O 1
ATOM 1564 N N . LEU A 1 195 ? -19.297 -15.703 -2.486 1 98.06 195 LEU A N 1
ATOM 1565 C CA . LEU A 1 195 ? -19.422 -14.961 -3.734 1 98.06 195 LEU A CA 1
ATOM 1566 C C . LEU A 1 195 ? -20.594 -13.984 -3.676 1 98.06 195 LEU A C 1
ATOM 1568 O O . LEU A 1 195 ? -21.531 -14.195 -2.914 1 98.06 195 LEU A O 1
ATOM 1572 N N . HIS A 1 196 ? -20.422 -12.93 -4.363 1 97.94 196 HIS A N 1
ATOM 1573 C CA . HIS A 1 196 ? -21.516 -11.969 -4.531 1 97.94 196 HIS A CA 1
ATOM 1574 C C . HIS A 1 196 ? -22.219 -12.172 -5.863 1 97.94 196 HIS A C 1
ATOM 1576 O O . HIS A 1 196 ? -21.578 -12.445 -6.879 1 97.94 196 HIS A O 1
ATOM 1582 N N . TYR A 1 197 ? -23.531 -12.008 -5.871 1 98.69 197 TYR A N 1
ATOM 1583 C CA . TYR A 1 197 ? -24.266 -12.289 -7.094 1 98.69 197 TYR A CA 1
ATOM 1584 C C . TYR A 1 197 ? -24.969 -11.031 -7.602 1 98.69 197 TYR A C 1
ATOM 1586 O O . TYR A 1 197 ? -25.422 -10.203 -6.812 1 98.69 197 TYR A O 1
ATOM 1594 N N . PHE A 1 198 ? -25 -10.914 -8.875 1 98.62 198 PHE A N 1
ATOM 1595 C CA . PHE A 1 198 ? -25.781 -9.93 -9.602 1 98.62 198 PHE A CA 1
ATOM 1596 C C . PHE A 1 198 ? -26.828 -10.609 -10.477 1 98.62 198 PHE A C 1
ATOM 1598 O O . PHE A 1 198 ? -26.547 -11.641 -11.094 1 98.62 198 PHE A O 1
ATOM 1605 N N . ARG A 1 199 ? -27.984 -10.141 -10.469 1 98.5 199 ARG A N 1
ATOM 1606 C CA . ARG A 1 199 ? -29.031 -10.547 -11.398 1 98.5 199 ARG A CA 1
ATOM 1607 C C . ARG A 1 199 ? -29.094 -9.617 -12.602 1 98.5 199 ARG A C 1
ATOM 1609 O O . ARG A 1 199 ? -29.25 -8.398 -12.445 1 98.5 199 ARG A O 1
ATOM 1616 N N . ALA A 1 200 ? -28.891 -10.125 -13.797 1 98.69 200 ALA A N 1
ATOM 1617 C CA . ALA A 1 200 ? -28.828 -9.305 -15 1 98.69 200 ALA A CA 1
ATOM 1618 C C . ALA A 1 200 ? -29.859 -9.75 -16.031 1 98.69 200 ALA A C 1
ATOM 1620 O O . ALA A 1 200 ? -30.047 -10.945 -16.266 1 98.69 200 ALA A O 1
ATOM 1621 N N . HIS A 1 201 ? -30.547 -8.82 -16.609 1 98.5 201 HIS A N 1
ATOM 1622 C CA . HIS A 1 201 ? -31.453 -9.133 -17.688 1 98.5 201 HIS A CA 1
ATOM 1623 C C . HIS A 1 201 ? -30.719 -9.703 -18.891 1 98.5 201 HIS A C 1
ATOM 1625 O O . HIS A 1 201 ? -29.625 -9.234 -19.234 1 98.5 201 HIS A O 1
ATOM 1631 N N . LYS A 1 202 ? -31.25 -10.688 -19.562 1 97.62 202 LYS A N 1
ATOM 1632 C CA . LYS A 1 202 ? -30.594 -11.422 -20.641 1 97.62 202 LYS A CA 1
ATOM 1633 C C . LYS A 1 202 ? -30.203 -10.492 -21.781 1 97.62 202 LYS A C 1
ATOM 1635 O O . LYS A 1 202 ? -29.25 -10.781 -22.516 1 97.62 202 LYS A O 1
ATOM 1640 N N . SER A 1 203 ? -30.844 -9.359 -21.891 1 97.69 203 SER A N 1
ATOM 1641 C CA . SER A 1 203 ? -30.578 -8.43 -22.984 1 97.69 203 SER A CA 1
ATOM 1642 C C . SER A 1 203 ? -29.156 -7.867 -22.891 1 97.69 203 SER A C 1
ATOM 1644 O O . SER A 1 203 ? -28.609 -7.426 -23.906 1 97.69 203 SER A O 1
ATOM 1646 N N . ILE A 1 204 ? -28.531 -7.891 -21.719 1 98.25 204 ILE A N 1
ATOM 1647 C CA . ILE A 1 204 ? -27.188 -7.328 -21.609 1 98.25 204 ILE A CA 1
ATOM 1648 C C . ILE A 1 204 ? -26.188 -8.438 -21.312 1 98.25 204 ILE A C 1
ATOM 1650 O O . ILE A 1 204 ? -25.031 -8.164 -21.016 1 98.25 204 ILE A O 1
ATOM 1654 N N . VAL A 1 205 ? -26.641 -9.633 -21.344 1 98.44 205 VAL A N 1
ATOM 1655 C CA . VAL A 1 205 ? -25.797 -10.773 -20.969 1 98.44 205 VAL A CA 1
ATOM 1656 C C . VAL A 1 205 ? -25.188 -11.391 -22.234 1 98.44 205 VAL A C 1
ATOM 1658 O O . VAL A 1 205 ? -25.859 -11.508 -23.25 1 98.44 205 VAL A O 1
ATOM 1661 N N . ASN A 1 206 ? -23.938 -11.648 -22.203 1 98 206 ASN A N 1
ATOM 1662 C CA . ASN A 1 206 ? -23.219 -12.477 -23.172 1 98 206 ASN A CA 1
ATOM 1663 C C . ASN A 1 206 ? -22.641 -13.734 -22.516 1 98 206 ASN A C 1
ATOM 1665 O O . ASN A 1 206 ? -21.828 -13.641 -21.609 1 98 206 ASN A O 1
ATOM 1669 N N . GLU A 1 207 ? -23.109 -14.875 -22.875 1 98.25 207 GLU A N 1
ATOM 1670 C CA . GLU A 1 207 ? -22.625 -16.125 -22.297 1 98.25 207 GLU A CA 1
ATOM 1671 C C . GLU A 1 207 ? -22.469 -17.203 -23.375 1 98.25 207 GLU A C 1
ATOM 1673 O O . GLU A 1 207 ? -23.125 -17.141 -24.422 1 98.25 207 GLU A O 1
ATOM 1678 N N . LYS A 1 208 ? -21.562 -18.109 -23.203 1 98.06 208 LYS A N 1
ATOM 1679 C CA . LYS A 1 208 ? -21.359 -19.297 -24.031 1 98.06 208 LYS A CA 1
ATOM 1680 C C . LYS A 1 208 ? -21.031 -20.516 -23.188 1 98.06 208 LYS A C 1
ATOM 1682 O O . LYS A 1 208 ? -20.516 -20.391 -22.078 1 98.06 208 LYS A O 1
ATOM 1687 N N . SER A 1 209 ? -21.422 -21.641 -23.641 1 98.19 209 SER A N 1
ATOM 1688 C CA . SER A 1 209 ? -21.125 -22.906 -23 1 98.19 209 SER A CA 1
ATOM 1689 C C . SER A 1 209 ? -20.984 -24.031 -24.031 1 98.19 209 SER A C 1
ATOM 1691 O O . SER A 1 209 ? -21.781 -24.109 -24.969 1 98.19 209 SER A O 1
ATOM 1693 N N . LEU A 1 210 ? -19.953 -24.828 -23.891 1 97.31 210 LEU A N 1
ATOM 1694 C CA . LEU A 1 210 ? -19.797 -26.031 -24.703 1 97.31 210 LEU A CA 1
ATOM 1695 C C . LEU A 1 210 ? -20.375 -27.25 -23.984 1 97.31 210 LEU A C 1
ATOM 1697 O O . LEU A 1 210 ? -20.234 -28.391 -24.469 1 97.31 210 LEU A O 1
ATOM 1701 N N . LEU A 1 211 ? -20.969 -27 -22.844 1 96.62 211 LEU A N 1
ATOM 1702 C CA . LEU A 1 211 ? -21.625 -28.047 -22.078 1 96.62 211 LEU A CA 1
ATOM 1703 C C . LEU A 1 211 ? -23.109 -28.156 -22.453 1 96.62 211 LEU A C 1
ATOM 1705 O O . LEU A 1 211 ? -23.594 -27.391 -23.297 1 96.62 211 LEU A O 1
ATOM 1709 N N . SER A 1 212 ? -23.781 -29.109 -21.844 1 95.56 212 SER A N 1
ATOM 1710 C CA . SER A 1 212 ? -25.188 -29.344 -22.172 1 95.56 212 SER A CA 1
ATOM 1711 C C . SER A 1 212 ? -26.062 -28.172 -21.734 1 95.56 212 SER A C 1
ATOM 1713 O O . SER A 1 212 ? -27.016 -27.812 -22.422 1 95.56 212 SER A O 1
ATOM 1715 N N . ASP A 1 213 ? -25.703 -27.547 -20.656 1 95.31 213 ASP A N 1
ATOM 1716 C CA . ASP A 1 213 ? -26.484 -26.453 -20.109 1 95.31 213 ASP A CA 1
ATOM 1717 C C . ASP A 1 213 ? -25.828 -25.109 -20.438 1 95.31 213 ASP A C 1
ATOM 1719 O O . ASP A 1 213 ? -24.609 -25.031 -20.656 1 95.31 213 ASP A O 1
ATOM 1723 N N . SER A 1 214 ? -26.703 -24.078 -20.531 1 97.38 214 SER A N 1
ATOM 1724 C CA . SER A 1 214 ? -26.172 -22.719 -20.625 1 97.38 214 SER A CA 1
ATOM 1725 C C . SER A 1 214 ? -25.375 -22.359 -19.375 1 97.38 214 SER A C 1
ATOM 1727 O O . SER A 1 214 ? -25.531 -22.984 -18.328 1 97.38 214 SER A O 1
ATOM 1729 N N . THR A 1 215 ? -24.516 -21.406 -19.5 1 98.5 215 THR A N 1
ATOM 1730 C CA . THR A 1 215 ? -23.734 -20.969 -18.344 1 98.5 215 THR A CA 1
ATOM 1731 C C . THR A 1 215 ? -24.641 -20.5 -17.219 1 98.5 215 THR A C 1
ATOM 1733 O O . THR A 1 215 ? -24.391 -20.828 -16.047 1 98.5 215 THR A O 1
ATOM 1736 N N . THR A 1 216 ? -25.672 -19.75 -17.547 1 98.31 216 THR A N 1
ATOM 1737 C CA . THR A 1 216 ? -26.641 -19.281 -16.562 1 98.31 216 THR A CA 1
ATOM 1738 C C . THR A 1 216 ? -27.25 -20.469 -15.812 1 98.31 216 THR A C 1
ATOM 1740 O O . THR A 1 216 ? -27.359 -20.438 -14.586 1 98.31 216 THR A O 1
ATOM 1743 N N . MET A 1 217 ? -27.625 -21.469 -16.547 1 97.5 217 MET A N 1
ATOM 1744 C CA . MET A 1 217 ? -28.266 -22.625 -15.914 1 97.5 217 MET A CA 1
ATOM 1745 C C . MET A 1 217 ? -27.281 -23.359 -15.023 1 97.5 217 MET A C 1
ATOM 1747 O O . MET A 1 217 ? -27.656 -23.875 -13.969 1 97.5 217 MET A O 1
ATOM 1751 N N . ILE A 1 218 ? -26.047 -23.438 -15.453 1 97.69 218 ILE A N 1
ATOM 1752 C CA . ILE A 1 218 ? -25 -24.078 -14.648 1 97.69 218 ILE A CA 1
ATOM 1753 C C . ILE A 1 218 ? -24.891 -23.359 -13.297 1 97.69 218 ILE A C 1
ATOM 1755 O O . ILE A 1 218 ? -24.859 -24.016 -12.25 1 97.69 218 ILE A O 1
ATOM 1759 N N . ILE A 1 219 ? -24.891 -22.062 -13.297 1 98.25 219 ILE A N 1
ATOM 1760 C CA . ILE A 1 219 ? -24.734 -21.25 -12.102 1 98.25 219 ILE A CA 1
ATOM 1761 C C . ILE A 1 219 ? -25.953 -21.406 -11.203 1 98.25 219 ILE A C 1
ATOM 1763 O O . ILE A 1 219 ? -25.812 -21.594 -9.992 1 98.25 219 ILE A O 1
ATOM 1767 N N . LYS A 1 220 ? -27.125 -21.344 -11.805 1 97.94 220 LYS A N 1
ATOM 1768 C CA . LYS A 1 220 ? -28.359 -21.469 -11.039 1 97.94 220 LYS A CA 1
ATOM 1769 C C . LYS A 1 220 ? -28.469 -22.859 -10.398 1 97.94 220 LYS A C 1
ATOM 1771 O O . LYS A 1 220 ? -28.922 -22.984 -9.258 1 97.94 220 LYS A O 1
ATOM 1776 N N . GLU A 1 221 ? -28.094 -23.844 -11.125 1 96.94 221 GLU A N 1
ATOM 1777 C CA . GLU A 1 221 ? -28.141 -25.203 -10.602 1 96.94 221 GLU A CA 1
ATOM 1778 C C . GLU A 1 221 ? -27.172 -25.375 -9.43 1 96.94 221 GLU A C 1
ATOM 1780 O O . GLU A 1 221 ? -27.5 -26.062 -8.453 1 96.94 221 GLU A O 1
ATOM 1785 N N . GLU A 1 222 ? -25.984 -24.859 -9.57 1 96.38 222 GLU A N 1
ATOM 1786 C CA . GLU A 1 222 ? -25 -24.906 -8.484 1 96.38 222 GLU A CA 1
ATOM 1787 C C . GLU A 1 222 ? -25.578 -24.297 -7.203 1 96.38 222 GLU A C 1
ATOM 1789 O O . GLU A 1 222 ? -25.375 -24.844 -6.113 1 96.38 222 GLU A O 1
ATOM 1794 N N . LEU A 1 223 ? -26.266 -23.203 -7.305 1 97 223 LEU A N 1
ATOM 1795 C CA . LEU A 1 223 ? -26.875 -22.547 -6.148 1 97 223 LEU A CA 1
ATOM 1796 C C . LEU A 1 223 ? -28.031 -23.375 -5.613 1 97 223 LEU A C 1
ATOM 1798 O O . LEU A 1 223 ? -28.234 -23.469 -4.398 1 97 223 LEU A O 1
ATOM 1802 N N . SER A 1 224 ? -28.781 -23.969 -6.531 1 97.12 224 SER A N 1
ATOM 1803 C CA . SER A 1 224 ? -29.938 -24.781 -6.141 1 97.12 224 SER A CA 1
ATOM 1804 C C . SER A 1 224 ? -29.5 -26 -5.348 1 97.12 224 SER A C 1
ATOM 1806 O O . SER A 1 224 ? -30.234 -26.484 -4.477 1 97.12 224 SER A O 1
ATOM 1808 N N . ASN A 1 225 ? -28.328 -26.469 -5.605 1 95.75 225 ASN A N 1
ATOM 1809 C CA . ASN A 1 225 ? -27.812 -27.656 -4.953 1 95.75 225 ASN A CA 1
ATOM 1810 C C . ASN A 1 225 ? -27.031 -27.312 -3.686 1 95.75 225 ASN A C 1
ATOM 1812 O O . ASN A 1 225 ? -26.547 -28.219 -2.988 1 95.75 225 ASN A O 1
ATOM 1816 N N . ASP A 1 226 ? -26.844 -26.062 -3.387 1 96.62 226 ASP A N 1
ATOM 1817 C CA . ASP A 1 226 ? -26.141 -25.609 -2.189 1 96.62 226 ASP A CA 1
ATOM 1818 C C . ASP A 1 226 ? -27.062 -25.594 -0.979 1 96.62 226 ASP A C 1
ATOM 1820 O O . ASP A 1 226 ? -28.016 -24.812 -0.932 1 96.62 226 ASP A O 1
ATOM 1824 N N . GLU A 1 227 ? -26.797 -26.328 0.065 1 95.12 227 GLU A N 1
ATOM 1825 C CA . GLU A 1 227 ? -27.656 -26.516 1.233 1 95.12 227 GLU A CA 1
ATOM 1826 C C . GLU A 1 227 ? -27.734 -25.219 2.055 1 95.12 227 GLU A C 1
ATOM 1828 O O . GLU A 1 227 ? -28.672 -25.047 2.84 1 95.12 227 GLU A O 1
ATOM 1833 N N . THR A 1 228 ? -26.797 -24.359 1.845 1 95.06 228 THR A N 1
ATOM 1834 C CA . THR A 1 228 ? -26.75 -23.141 2.643 1 95.06 228 THR A CA 1
ATOM 1835 C C . THR A 1 228 ? -27.656 -22.062 2.035 1 95.06 228 THR A C 1
ATOM 1837 O O . THR A 1 228 ? -27.891 -21.031 2.654 1 95.06 228 THR A O 1
ATOM 1840 N N . VAL A 1 229 ? -28.188 -22.281 0.844 1 96.81 229 VAL A N 1
ATOM 1841 C CA . VAL A 1 229 ? -29.047 -21.312 0.168 1 96.81 229 VAL A CA 1
ATOM 1842 C C . VAL A 1 229 ? -30.5 -21.578 0.513 1 96.81 229 VAL A C 1
ATOM 1844 O O . VAL A 1 229 ? -30.969 -22.719 0.442 1 96.81 229 VAL A O 1
ATOM 1847 N N . SER A 1 230 ? -31.25 -20.594 0.863 1 96.56 230 SER A N 1
ATOM 1848 C CA . SER A 1 230 ? -32.625 -20.75 1.299 1 96.56 230 SER A CA 1
ATOM 1849 C C . SER A 1 230 ? -33.531 -21.156 0.137 1 96.56 230 SER A C 1
ATOM 1851 O O . SER A 1 230 ? -33.281 -20.797 -1.014 1 96.56 230 SER A O 1
ATOM 1853 N N . LYS A 1 231 ? -34.625 -21.828 0.454 1 96.69 231 LYS A N 1
ATOM 1854 C CA . LYS A 1 231 ? -35.594 -22.234 -0.551 1 96.69 231 LYS A CA 1
ATOM 1855 C C . LYS A 1 231 ? -36.25 -21.016 -1.194 1 96.69 231 LYS A C 1
ATOM 1857 O O . LYS A 1 231 ? -36.594 -21.047 -2.379 1 96.69 231 LYS A O 1
ATOM 1862 N N . GLU A 1 232 ? -36.375 -20.047 -0.427 1 96.75 232 GLU A N 1
ATOM 1863 C CA . GLU A 1 232 ? -36.969 -18.797 -0.931 1 96.75 232 GLU A CA 1
ATOM 1864 C C . GLU A 1 232 ? -36.094 -18.172 -2.004 1 96.75 232 GLU A C 1
ATOM 1866 O O . GLU A 1 232 ? -36.594 -17.719 -3.037 1 96.75 232 GLU A O 1
ATOM 1871 N N . PHE A 1 233 ? -34.844 -18.203 -1.758 1 96.75 233 PHE A N 1
ATOM 1872 C CA . PHE A 1 233 ? -33.906 -17.656 -2.729 1 96.75 233 PHE A CA 1
ATOM 1873 C C . PHE A 1 233 ? -33.938 -18.469 -4.02 1 96.75 233 PHE A C 1
ATOM 1875 O O . PHE A 1 233 ? -33.969 -17.906 -5.113 1 96.75 233 PHE A O 1
ATOM 1882 N N . ILE A 1 234 ? -33.906 -19.75 -3.859 1 97.5 234 ILE A N 1
ATOM 1883 C CA . ILE A 1 234 ? -33.906 -20.656 -5.008 1 97.5 234 ILE A CA 1
ATOM 1884 C C . ILE A 1 234 ? -35.188 -20.422 -5.844 1 97.5 234 ILE A C 1
ATOM 1886 O O . ILE A 1 234 ? -35.094 -20.344 -7.07 1 97.5 234 ILE A O 1
ATOM 1890 N N . ALA A 1 235 ? -36.281 -20.25 -5.176 1 96.75 235 ALA A N 1
ATOM 1891 C CA . ALA A 1 235 ? -37.562 -20.047 -5.863 1 96.75 235 ALA A CA 1
ATOM 1892 C C . ALA A 1 235 ? -37.594 -18.719 -6.602 1 96.75 235 ALA A C 1
ATOM 1894 O O . ALA A 1 235 ? -38.156 -18.609 -7.691 1 96.75 235 ALA A O 1
ATOM 1895 N N . LYS A 1 236 ? -36.969 -17.828 -6.066 1 96.38 236 LYS A N 1
ATOM 1896 C CA . LYS A 1 236 ? -37.031 -16.469 -6.594 1 96.38 236 LYS A CA 1
ATOM 1897 C C . LYS A 1 236 ? -36 -16.266 -7.723 1 96.38 236 LYS A C 1
ATOM 1899 O O . LYS A 1 236 ? -36.312 -15.594 -8.711 1 96.38 236 LYS A O 1
ATOM 1904 N N . TYR A 1 237 ? -34.812 -16.875 -7.559 1 97 237 TYR A N 1
ATOM 1905 C CA . TYR A 1 237 ? -33.719 -16.422 -8.422 1 97 237 TYR A CA 1
ATOM 1906 C C . TYR A 1 237 ? -33.188 -17.578 -9.258 1 97 237 TYR A C 1
ATOM 1908 O O . TYR A 1 237 ? -32.5 -17.344 -10.266 1 97 237 TYR A O 1
ATOM 1916 N N . CYS A 1 238 ? -33.406 -18.797 -8.953 1 96.94 238 CYS A N 1
ATOM 1917 C CA . CYS A 1 238 ? -32.656 -19.891 -9.57 1 96.94 238 CYS A CA 1
ATOM 1918 C C . CYS A 1 238 ? -33.531 -20.625 -10.57 1 96.94 238 CYS A C 1
ATOM 1920 O O . CYS A 1 238 ? -33.094 -21.594 -11.203 1 96.94 238 CYS A O 1
ATOM 1922 N N . LYS A 1 239 ? -34.75 -20.188 -10.773 1 94.38 239 LYS A N 1
ATOM 1923 C CA . LYS A 1 239 ? -35.625 -20.781 -11.789 1 94.38 239 LYS A CA 1
ATOM 1924 C C . LYS A 1 239 ? -35.375 -20.156 -13.156 1 94.38 239 LYS A C 1
ATOM 1926 O O . LYS A 1 239 ? -34.719 -19.125 -13.266 1 94.38 239 LYS A O 1
ATOM 1931 N N . GLU A 1 240 ? -35.812 -20.906 -14.211 1 92.62 240 GLU A N 1
ATOM 1932 C CA . GLU A 1 240 ? -35.688 -20.375 -15.562 1 92.62 240 GLU A CA 1
ATOM 1933 C C . GLU A 1 240 ? -36.531 -19.125 -15.758 1 92.62 240 GLU A C 1
ATOM 1935 O O . GLU A 1 240 ? -37.75 -19.156 -15.492 1 92.62 240 GLU A O 1
ATOM 1940 N N . ASP A 1 241 ? -35.844 -18.047 -16.125 1 95 241 ASP A N 1
ATOM 1941 C CA . ASP A 1 241 ? -36.531 -16.781 -16.391 1 95 241 ASP A CA 1
ATOM 1942 C C . ASP A 1 241 ? -35.75 -15.914 -17.359 1 95 241 ASP A C 1
ATOM 1944 O O . ASP A 1 241 ? -34.969 -16.438 -18.188 1 95 241 ASP A O 1
ATOM 1948 N N . GLN A 1 242 ? -36 -14.617 -17.375 1 96.5 242 GLN A N 1
ATOM 1949 C CA . GLN A 1 242 ? -35.375 -13.719 -18.344 1 96.5 242 GLN A CA 1
ATOM 1950 C C . GLN A 1 242 ? -34.094 -13.117 -17.781 1 96.5 242 GLN A C 1
ATOM 1952 O O . GLN A 1 242 ? -33.562 -12.148 -18.312 1 96.5 242 GLN A O 1
ATOM 1957 N N . TYR A 1 243 ? -33.625 -13.711 -16.688 1 97.69 243 TYR A N 1
ATOM 1958 C CA . TYR A 1 243 ? -32.438 -13.125 -16.031 1 97.69 243 TYR A CA 1
ATOM 1959 C C . TYR A 1 243 ? -31.344 -14.164 -15.852 1 97.69 243 TYR A C 1
ATOM 1961 O O . TYR A 1 243 ? -31.625 -15.359 -15.719 1 97.69 243 TYR A O 1
ATOM 1969 N N . ALA A 1 244 ? -30.172 -13.703 -15.906 1 98.38 244 ALA A N 1
ATOM 1970 C CA . ALA A 1 244 ? -29.016 -14.492 -15.531 1 98.38 244 ALA A CA 1
ATOM 1971 C C . ALA A 1 244 ? -28.562 -14.164 -14.102 1 98.38 244 ALA A C 1
ATOM 1973 O O . ALA A 1 244 ? -28.922 -13.109 -13.562 1 98.38 244 ALA A O 1
ATOM 1974 N N . LEU A 1 245 ? -27.969 -15.078 -13.484 1 98.25 245 LEU A N 1
ATOM 1975 C CA . LEU A 1 245 ? -27.266 -14.867 -12.227 1 98.25 245 LEU A CA 1
ATOM 1976 C C . LEU A 1 245 ? -25.75 -14.938 -12.445 1 98.25 245 LEU A C 1
ATOM 1978 O O . LEU A 1 245 ? -25.25 -15.906 -13.023 1 98.25 245 LEU A O 1
ATOM 1982 N N . ILE A 1 246 ? -25.062 -13.922 -12.078 1 98.69 246 ILE A N 1
ATOM 1983 C CA . ILE A 1 246 ? -23.625 -13.844 -12.328 1 98.69 246 ILE A CA 1
ATOM 1984 C C . ILE A 1 246 ? -22.875 -13.75 -11 1 98.69 246 ILE A C 1
ATOM 1986 O O . ILE A 1 246 ? -23 -12.758 -10.281 1 98.69 246 ILE A O 1
ATOM 1990 N N . PRO A 1 247 ? -22.156 -14.805 -10.625 1 98.69 247 PRO A N 1
ATOM 1991 C CA . PRO A 1 247 ? -21.297 -14.703 -9.445 1 98.69 247 PRO A CA 1
ATOM 1992 C C . PRO A 1 247 ? -20.078 -13.812 -9.688 1 98.69 247 PRO A C 1
ATOM 1994 O O . PRO A 1 247 ? -19.5 -13.82 -10.773 1 98.69 247 PRO A O 1
ATOM 1997 N N . ILE A 1 248 ? -19.734 -13.039 -8.68 1 98.44 248 ILE A N 1
ATOM 1998 C CA . ILE A 1 248 ? -18.594 -12.133 -8.773 1 98.44 248 ILE A CA 1
ATOM 1999 C C . ILE A 1 248 ? -17.766 -12.219 -7.492 1 98.44 248 ILE A C 1
ATOM 2001 O O . ILE A 1 248 ? -18.312 -12.391 -6.398 1 98.44 248 ILE A O 1
ATOM 2005 N N . HIS A 1 249 ? -16.438 -12.219 -7.621 1 97.44 249 HIS A N 1
ATOM 2006 C CA . HIS A 1 249 ? -15.562 -12.078 -6.457 1 97.44 249 HIS A CA 1
ATOM 2007 C C . HIS A 1 249 ? -15.938 -10.852 -5.629 1 97.44 249 HIS A C 1
ATOM 2009 O O . HIS A 1 249 ? -16.219 -9.789 -6.184 1 97.44 249 HIS A O 1
ATOM 2015 N N . PRO A 1 250 ? -15.922 -10.93 -4.273 1 96.06 250 PRO A N 1
ATOM 2016 C CA . PRO A 1 250 ? -16.375 -9.82 -3.432 1 96.06 250 PRO A CA 1
ATOM 2017 C C . PRO A 1 250 ? -15.609 -8.531 -3.684 1 96.06 250 PRO A C 1
ATOM 2019 O O . PRO A 1 250 ? -16.203 -7.449 -3.723 1 96.06 250 PRO A O 1
ATOM 2022 N N . LEU A 1 251 ? -14.281 -8.555 -3.832 1 94.94 251 LEU A N 1
ATOM 2023 C CA . LEU A 1 251 ? -13.484 -7.363 -4.105 1 94.94 251 LEU A CA 1
ATOM 2024 C C . LEU A 1 251 ? -13.875 -6.746 -5.445 1 94.94 251 LEU A C 1
ATOM 2026 O O . LEU A 1 251 ? -13.922 -5.523 -5.582 1 94.94 251 LEU A O 1
ATOM 2030 N N . GLN A 1 252 ? -14.109 -7.629 -6.441 1 96.44 252 GLN A N 1
ATOM 2031 C CA . GLN A 1 252 ? -14.555 -7.176 -7.758 1 96.44 252 GLN A CA 1
ATOM 2032 C C . GLN A 1 252 ? -15.953 -6.57 -7.688 1 96.44 252 GLN A C 1
ATOM 2034 O O . GLN A 1 252 ? -16.234 -5.578 -8.359 1 96.44 252 GLN A O 1
ATOM 2039 N N . ALA A 1 253 ? -16.797 -7.168 -6.922 1 96.94 253 ALA A N 1
ATOM 2040 C CA . ALA A 1 253 ? -18.156 -6.645 -6.758 1 96.94 253 ALA A CA 1
ATOM 2041 C C . ALA A 1 253 ? -18.125 -5.227 -6.195 1 96.94 253 ALA A C 1
ATOM 2043 O O . ALA A 1 253 ? -18.844 -4.352 -6.672 1 96.94 253 ALA A O 1
ATOM 2044 N N . GLU A 1 254 ? -17.297 -5.086 -5.195 1 93.69 254 GLU A N 1
ATOM 2045 C CA . GLU A 1 254 ? -17.156 -3.76 -4.605 1 93.69 254 GLU A CA 1
ATOM 2046 C C . GLU A 1 254 ? -16.703 -2.736 -5.645 1 93.69 254 GLU A C 1
ATOM 2048 O O . GLU A 1 254 ? -17.25 -1.637 -5.719 1 93.69 254 GLU A O 1
ATOM 2053 N N . TRP A 1 255 ? -15.688 -3.045 -6.395 1 94.56 255 TRP A N 1
ATOM 2054 C CA . TRP A 1 255 ? -15.172 -2.164 -7.438 1 94.56 255 TRP A CA 1
ATOM 2055 C C . TRP A 1 255 ? -16.25 -1.866 -8.477 1 94.56 255 TRP A C 1
ATOM 2057 O O . TRP A 1 255 ? -16.406 -0.719 -8.898 1 94.56 255 TRP A O 1
ATOM 2067 N N . LEU A 1 256 ? -16.984 -2.895 -8.891 1 96.69 256 LEU A N 1
ATOM 2068 C CA . LEU A 1 256 ? -18.016 -2.756 -9.914 1 96.69 256 LEU A CA 1
ATOM 2069 C C . LEU A 1 256 ? -19.109 -1.806 -9.453 1 96.69 256 LEU A C 1
ATOM 2071 O O . LEU A 1 256 ? -19.578 -0.966 -10.227 1 96.69 256 LEU A O 1
ATOM 2075 N N . LEU A 1 257 ? -19.484 -1.897 -8.227 1 94.75 257 LEU A N 1
ATOM 2076 C CA . LEU A 1 257 ? -20.562 -1.089 -7.688 1 94.75 257 LEU A CA 1
ATOM 2077 C C . LEU A 1 257 ? -20.188 0.386 -7.648 1 94.75 257 LEU A C 1
ATOM 2079 O O . LEU A 1 257 ? -21.047 1.254 -7.492 1 94.75 257 LEU A O 1
ATOM 2083 N N . HIS A 1 258 ? -18.922 0.65 -7.82 1 91.06 258 HIS A N 1
ATOM 2084 C CA . HIS A 1 258 ? -18.453 2.031 -7.82 1 91.06 258 HIS A CA 1
ATOM 2085 C C . HIS A 1 258 ? -18.312 2.57 -9.242 1 91.06 258 HIS A C 1
ATOM 2087 O O . HIS A 1 258 ? -17.984 3.74 -9.438 1 91.06 258 HIS A O 1
ATOM 2093 N N . GLN A 1 259 ? -18.578 1.722 -10.25 1 93.56 259 GLN A N 1
ATOM 2094 C CA . GLN A 1 259 ? -18.469 2.158 -11.641 1 93.56 259 GLN A CA 1
ATOM 2095 C C . GLN A 1 259 ? -19.766 2.826 -12.109 1 93.56 259 GLN A C 1
ATOM 2097 O O . GLN A 1 259 ? -20.859 2.334 -11.828 1 93.56 259 GLN A O 1
ATOM 2102 N N . ALA A 1 260 ? -19.734 3.879 -12.883 1 93.31 260 ALA A N 1
ATOM 2103 C CA . ALA A 1 260 ? -20.875 4.652 -13.344 1 93.31 260 ALA A CA 1
ATOM 2104 C C . ALA A 1 260 ? -21.781 3.803 -14.227 1 93.31 260 ALA A C 1
ATOM 2106 O O . ALA A 1 260 ? -23.016 3.852 -14.094 1 93.31 260 ALA A O 1
ATOM 2107 N N . TYR A 1 261 ? -21.188 3.039 -15.148 1 96.06 261 TYR A N 1
ATOM 2108 C CA . TYR A 1 261 ? -21.984 2.252 -16.078 1 96.06 261 TYR A CA 1
ATOM 2109 C C . TYR A 1 261 ? -22.766 1.162 -15.359 1 96.06 261 TYR A C 1
ATOM 2111 O O . TYR A 1 261 ? -23.875 0.804 -15.758 1 96.06 261 TYR A O 1
ATOM 2119 N N . VAL A 1 262 ? -22.219 0.666 -14.273 1 97.44 262 VAL A N 1
ATOM 2120 C CA . VAL A 1 262 ? -22.906 -0.338 -13.469 1 97.44 262 VAL A CA 1
ATOM 2121 C C . VAL A 1 262 ? -24.094 0.302 -12.75 1 97.44 262 VAL A C 1
ATOM 2123 O O . VAL A 1 262 ? -25.188 -0.265 -12.711 1 97.44 262 VAL A O 1
ATOM 2126 N N . GLN A 1 263 ? -23.875 1.454 -12.211 1 94.62 263 GLN A N 1
ATOM 2127 C CA . GLN A 1 263 ? -24.953 2.197 -11.578 1 94.62 263 GLN A CA 1
ATOM 2128 C C . GLN A 1 263 ? -26.078 2.488 -12.57 1 94.62 263 GLN A C 1
ATOM 2130 O O . GLN A 1 263 ? -27.25 2.406 -12.219 1 94.62 263 GLN A O 1
ATOM 2135 N N . ASP A 1 264 ? -25.719 2.799 -13.781 1 96.75 264 ASP A N 1
ATOM 2136 C CA . ASP A 1 264 ? -26.703 3.049 -14.836 1 96.75 264 ASP A CA 1
ATOM 2137 C C . ASP A 1 264 ? -27.562 1.812 -15.086 1 96.75 264 ASP A C 1
ATOM 2139 O O . ASP A 1 264 ? -28.781 1.914 -15.219 1 96.75 264 ASP A O 1
ATOM 2143 N N . TRP A 1 265 ? -26.922 0.645 -15.203 1 98 265 TRP A N 1
ATOM 2144 C CA . TRP A 1 265 ? -27.656 -0.599 -15.414 1 98 265 TRP A CA 1
ATOM 2145 C C . TRP A 1 265 ? -28.625 -0.865 -14.266 1 98 265 TRP A C 1
ATOM 2147 O O . TRP A 1 265 ? -29.719 -1.385 -14.484 1 98 265 TRP A O 1
ATOM 2157 N N . ILE A 1 266 ? -28.203 -0.505 -13.07 1 97.12 266 ILE A N 1
ATOM 2158 C CA . ILE A 1 266 ? -29.031 -0.738 -11.891 1 97.12 266 ILE A CA 1
ATOM 2159 C C . ILE A 1 266 ? -30.234 0.191 -11.922 1 97.12 266 ILE A C 1
ATOM 2161 O O . ILE A 1 266 ? -31.359 -0.246 -11.688 1 97.12 266 ILE A O 1
ATOM 2165 N N . VAL A 1 267 ? -30.031 1.415 -12.242 1 95.06 267 VAL A N 1
ATOM 2166 C CA . VAL A 1 267 ? -31.109 2.402 -12.32 1 95.06 267 VAL A CA 1
ATOM 2167 C C . VAL A 1 267 ? -32.094 2.002 -13.406 1 95.06 267 VAL A C 1
ATOM 2169 O O . VAL A 1 267 ? -33.312 2.168 -13.234 1 95.06 267 VAL A O 1
ATOM 2172 N N . GLN A 1 268 ? -31.625 1.442 -14.492 1 97.12 268 GLN A N 1
ATOM 2173 C CA . GLN A 1 268 ? -32.438 1.026 -15.617 1 97.12 268 GLN A CA 1
ATOM 2174 C C . GLN A 1 268 ? -33.125 -0.312 -15.336 1 97.12 268 GLN A C 1
ATOM 2176 O O . GLN A 1 268 ? -33.875 -0.834 -16.172 1 97.12 268 GLN A O 1
ATOM 2181 N N . GLU A 1 269 ? -32.75 -0.953 -14.211 1 96.94 269 GLU A N 1
ATOM 2182 C CA . GLU A 1 269 ? -33.344 -2.215 -13.758 1 96.94 269 GLU A CA 1
ATOM 2183 C C . GLU A 1 269 ? -32.906 -3.371 -14.656 1 96.94 269 GLU A C 1
ATOM 2185 O O . GLU A 1 269 ? -33.656 -4.348 -14.812 1 96.94 269 GLU A O 1
ATOM 2190 N N . LEU A 1 270 ? -31.828 -3.166 -15.297 1 98.19 270 LEU A N 1
ATOM 2191 C CA . LEU A 1 270 ? -31.234 -4.234 -16.094 1 98.19 270 LEU A CA 1
ATOM 2192 C C . LEU A 1 270 ? -30.312 -5.105 -15.25 1 98.19 270 LEU A C 1
ATOM 2194 O O . LEU A 1 270 ? -29.984 -6.23 -15.641 1 98.19 270 LEU A O 1
ATOM 2198 N N . LEU A 1 271 ? -29.844 -4.512 -14.164 1 98.5 271 LEU A N 1
ATOM 2199 C CA . LEU A 1 271 ? -28.922 -5.172 -13.25 1 98.5 271 LEU A CA 1
ATOM 2200 C C . LEU A 1 271 ? -29.344 -4.977 -11.797 1 98.5 271 LEU A C 1
ATOM 2202 O O . LEU A 1 271 ? -29.797 -3.891 -11.422 1 98.5 271 LEU A O 1
ATOM 2206 N N . GLU A 1 272 ? -29.281 -5.957 -11.031 1 98.25 272 GLU A N 1
ATOM 2207 C CA . GLU A 1 272 ? -29.578 -5.922 -9.602 1 98.25 272 GLU A CA 1
ATOM 2208 C C . GLU A 1 272 ? -28.484 -6.574 -8.781 1 98.25 272 GLU A C 1
ATOM 2210 O O . GLU A 1 272 ? -28.078 -7.703 -9.062 1 98.25 272 GLU A O 1
ATOM 2215 N N . TYR A 1 273 ? -27.969 -5.855 -7.801 1 97.44 273 TYR A N 1
ATOM 2216 C CA . TYR A 1 273 ? -27.016 -6.441 -6.867 1 97.44 273 TYR A CA 1
ATOM 2217 C C . TYR A 1 273 ? -27.734 -7.207 -5.762 1 97.44 273 TYR A C 1
ATOM 2219 O O . TYR A 1 273 ? -28.5 -6.625 -4.988 1 97.44 273 TYR A O 1
ATOM 2227 N N . ILE A 1 274 ? -27.469 -8.5 -5.641 1 97.06 274 ILE A N 1
ATOM 2228 C CA . ILE A 1 274 ? -28.156 -9.352 -4.672 1 97.06 274 ILE A CA 1
ATOM 2229 C C . ILE A 1 274 ? -27.328 -9.438 -3.391 1 97.06 274 ILE A C 1
ATOM 2231 O O . ILE A 1 274 ? -27.875 -9.414 -2.287 1 97.06 274 ILE A O 1
ATOM 2235 N N . GLY A 1 275 ? -25.953 -9.508 -3.5 1 95.06 275 GLY A N 1
ATOM 2236 C CA . GLY A 1 275 ? -25.094 -9.625 -2.332 1 95.06 275 GLY A CA 1
ATOM 2237 C C . GLY A 1 275 ? -24.5 -11.008 -2.166 1 95.06 275 GLY A C 1
ATOM 2238 O O . GLY A 1 275 ? -24.5 -11.805 -3.105 1 95.06 275 GLY A O 1
ATOM 2239 N N . PRO A 1 276 ? -23.922 -11.297 -1.018 1 95.62 276 PRO A N 1
ATOM 2240 C CA . PRO A 1 276 ? -23.281 -12.586 -0.762 1 95.62 276 PRO A CA 1
ATOM 2241 C C . PRO A 1 276 ? -24.297 -13.719 -0.586 1 95.62 276 PRO A C 1
ATOM 2243 O O . PRO A 1 276 ? -25.281 -13.562 0.132 1 95.62 276 PRO A O 1
ATOM 2246 N N . ILE A 1 277 ? -24.047 -14.812 -1.277 1 95.94 277 ILE A N 1
ATOM 2247 C CA . ILE A 1 277 ? -24.953 -15.945 -1.211 1 95.94 277 ILE A CA 1
ATOM 2248 C C . ILE A 1 277 ? -24.156 -17.25 -1.298 1 95.94 277 ILE A C 1
ATOM 2250 O O . ILE A 1 277 ? -23.156 -17.328 -2.006 1 95.94 277 ILE A O 1
ATOM 2254 N N . GLY A 1 278 ? -24.609 -18.25 -0.495 1 96.5 278 GLY A N 1
ATOM 2255 C CA . GLY A 1 278 ? -24.172 -19.625 -0.725 1 96.5 278 GLY A CA 1
ATOM 2256 C C . GLY A 1 278 ? -22.938 -19.984 0.076 1 96.5 278 GLY A C 1
ATOM 2257 O O . GLY A 1 278 ? -22.609 -19.328 1.059 1 96.5 278 GLY A O 1
ATOM 2258 N N . LYS A 1 279 ? -22.375 -21.094 -0.331 1 96.62 279 LYS A N 1
ATOM 2259 C CA . LYS A 1 279 ? -21.234 -21.672 0.372 1 96.62 279 LYS A CA 1
ATOM 2260 C C . LYS A 1 279 ? -20 -20.797 0.202 1 96.62 279 LYS A C 1
ATOM 2262 O O . LYS A 1 279 ? -19.953 -19.938 -0.679 1 96.62 279 LYS A O 1
ATOM 2267 N N . TYR A 1 280 ? -19.016 -20.984 1.054 1 97.56 280 TYR A N 1
ATOM 2268 C CA . TYR A 1 280 ? -17.75 -20.25 1.022 1 97.56 280 TYR A CA 1
ATOM 2269 C C . TYR A 1 280 ? -16.75 -20.922 0.079 1 97.56 280 TYR A C 1
ATOM 2271 O O . TYR A 1 280 ? -16.609 -22.141 0.083 1 97.56 280 TYR A O 1
ATOM 2279 N N . TYR A 1 281 ? -16.141 -20.156 -0.75 1 98.25 281 TYR A N 1
ATOM 2280 C CA . TYR A 1 281 ? -15.133 -20.609 -1.7 1 98.25 281 TYR A CA 1
ATOM 2281 C C . TYR A 1 281 ? -13.727 -20.234 -1.237 1 98.25 281 TYR A C 1
ATOM 2283 O O . TYR A 1 281 ? -13.562 -19.344 -0.407 1 98.25 281 TYR A O 1
ATOM 2291 N N . MET A 1 282 ? -12.758 -20.953 -1.691 1 98.44 282 MET A N 1
ATOM 2292 C CA . MET A 1 282 ? -11.352 -20.719 -1.37 1 98.44 282 MET A CA 1
ATOM 2293 C C . MET A 1 282 ? -10.562 -20.344 -2.623 1 98.44 282 MET A C 1
ATOM 2295 O O . MET A 1 282 ? -10.727 -20.984 -3.668 1 98.44 282 MET A O 1
ATOM 2299 N N . ALA A 1 283 ? -9.734 -19.359 -2.439 1 97.69 283 ALA A N 1
ATOM 2300 C CA . ALA A 1 283 ? -8.898 -18.953 -3.568 1 97.69 283 ALA A CA 1
ATOM 2301 C C . ALA A 1 283 ? -7.766 -19.953 -3.793 1 97.69 283 ALA A C 1
ATOM 2303 O O . ALA A 1 283 ? -7.164 -20.453 -2.836 1 97.69 283 ALA A O 1
ATOM 2304 N N . THR A 1 284 ? -7.52 -20.266 -5.074 1 97.5 284 THR A N 1
ATOM 2305 C CA . THR A 1 284 ? -6.301 -20.984 -5.422 1 97.5 284 THR A CA 1
ATOM 2306 C C . THR A 1 284 ? -5.102 -20.047 -5.441 1 97.5 284 THR A C 1
ATOM 2308 O O . THR A 1 284 ? -5.223 -18.875 -5.082 1 97.5 284 THR A O 1
ATOM 2311 N N . SER A 1 285 ? -3.971 -20.531 -5.871 1 95.56 285 SER A N 1
ATOM 2312 C CA . SER A 1 285 ? -2.732 -19.75 -5.82 1 95.56 285 SER A CA 1
ATOM 2313 C C . SER A 1 285 ? -2.795 -18.547 -6.75 1 95.56 285 SER A C 1
ATOM 2315 O O . SER A 1 285 ? -2.041 -17.594 -6.582 1 95.56 285 SER A O 1
ATOM 2317 N N . SER A 1 286 ? -3.742 -18.531 -7.711 1 92.88 286 SER A N 1
ATOM 2318 C CA . SER A 1 286 ? -3.881 -17.406 -8.633 1 92.88 286 SER A CA 1
ATOM 2319 C C . SER A 1 286 ? -4.629 -16.25 -7.984 1 92.88 286 SER A C 1
ATOM 2321 O O . SER A 1 286 ? -4.629 -15.133 -8.508 1 92.88 286 SER A O 1
ATOM 2323 N N . LEU A 1 287 ? -5.301 -16.422 -6.91 1 93.69 287 LEU A N 1
ATOM 2324 C CA . LEU A 1 287 ? -6.078 -15.453 -6.148 1 93.69 287 LEU A CA 1
ATOM 2325 C C . LEU A 1 287 ? -7.457 -15.25 -6.766 1 93.69 287 LEU A C 1
ATOM 2327 O O . LEU A 1 287 ? -8.43 -14.977 -6.055 1 93.69 287 LEU A O 1
ATOM 2331 N N . ARG A 1 288 ? -7.523 -15.43 -8.102 1 94.75 288 ARG A N 1
ATOM 2332 C CA . ARG A 1 288 ? -8.758 -15.031 -8.766 1 94.75 288 ARG A CA 1
ATOM 2333 C C . ARG A 1 288 ? -9.57 -16.25 -9.203 1 94.75 288 ARG A C 1
ATOM 2335 O O . ARG A 1 288 ? -10.656 -16.109 -9.766 1 94.75 288 ARG A O 1
ATOM 2342 N N . THR A 1 289 ? -9.023 -17.422 -9.086 1 97.25 289 THR A N 1
ATOM 2343 C CA . THR A 1 289 ? -9.781 -18.656 -9.289 1 97.25 289 THR A CA 1
ATOM 2344 C C . THR A 1 289 ? -10.242 -19.234 -7.953 1 97.25 289 THR A C 1
ATOM 2346 O O . THR A 1 289 ? -9.422 -19.5 -7.07 1 97.25 289 THR A O 1
ATOM 2349 N N . LEU A 1 290 ? -11.539 -19.422 -7.797 1 98.31 290 LEU A N 1
ATOM 2350 C CA . LEU A 1 290 ? -12.102 -19.891 -6.539 1 98.31 290 LEU A CA 1
ATOM 2351 C C . LEU A 1 290 ? -12.57 -21.328 -6.652 1 98.31 290 LEU A C 1
ATOM 2353 O O . LEU A 1 290 ? -13.125 -21.734 -7.684 1 98.31 290 LEU A O 1
ATOM 2357 N N . TYR A 1 291 ? -12.266 -22.062 -5.586 1 98.44 291 TYR A N 1
ATOM 2358 C CA . TYR A 1 291 ? -12.445 -23.516 -5.527 1 98.44 291 TYR A CA 1
ATOM 2359 C C . TYR A 1 291 ? -13.336 -23.906 -4.355 1 98.44 291 TYR A C 1
ATOM 2361 O O . TYR A 1 291 ? -13.297 -23.281 -3.297 1 98.44 291 TYR A O 1
ATOM 2369 N N . HIS A 1 292 ? -14.172 -24.859 -4.582 1 97.94 292 HIS A N 1
ATOM 2370 C CA . HIS A 1 292 ? -14.883 -25.562 -3.521 1 97.94 292 HIS A CA 1
ATOM 2371 C C . HIS A 1 292 ? -14.844 -27.078 -3.74 1 97.94 292 HIS A C 1
ATOM 2373 O O . HIS A 1 292 ? -15.062 -27.547 -4.859 1 97.94 292 HIS A O 1
ATOM 2379 N N . PRO A 1 293 ? -14.539 -27.828 -2.689 1 96.25 293 PRO A N 1
ATOM 2380 C CA . PRO A 1 293 ? -14.375 -29.281 -2.846 1 96.25 293 PRO A CA 1
ATOM 2381 C C . PRO A 1 293 ? -15.656 -29.984 -3.275 1 96.25 293 PRO A C 1
ATOM 2383 O O . PRO A 1 293 ? -15.609 -31.094 -3.812 1 96.25 293 PRO A O 1
ATOM 2386 N N . ASP A 1 294 ? -16.797 -29.328 -3.1 1 95.38 294 ASP A N 1
ATOM 2387 C CA . ASP A 1 294 ? -18.078 -29.969 -3.434 1 95.38 294 ASP A CA 1
ATOM 2388 C C . ASP A 1 294 ? -18.625 -29.422 -4.746 1 95.38 294 ASP A C 1
ATOM 2390 O O . ASP A 1 294 ? -19.812 -29.609 -5.059 1 95.38 294 ASP A O 1
ATOM 2394 N N . SER A 1 295 ? -17.812 -28.719 -5.457 1 96.38 295 SER A N 1
ATOM 2395 C CA . SER A 1 295 ? -18.266 -28.156 -6.727 1 96.38 295 SER A CA 1
ATOM 2396 C C . SER A 1 295 ? -17.562 -28.828 -7.906 1 96.38 295 SER A C 1
ATOM 2398 O O . SER A 1 295 ? -16.359 -29.094 -7.84 1 96.38 295 SER A O 1
ATOM 2400 N N . LYS A 1 296 ? -18.25 -29.016 -8.984 1 95.56 296 LYS A N 1
ATOM 2401 C CA . LYS A 1 296 ? -17.703 -29.609 -10.195 1 95.56 296 LYS A CA 1
ATOM 2402 C C . LYS A 1 296 ? -16.969 -28.562 -11.039 1 95.56 296 LYS A C 1
ATOM 2404 O O . LYS A 1 296 ? -16.312 -28.891 -12.016 1 95.56 296 LYS A O 1
ATOM 2409 N N . TYR A 1 297 ? -17.125 -27.312 -10.562 1 97.31 297 TYR A N 1
ATOM 2410 C CA . TYR A 1 297 ? -16.5 -26.234 -11.32 1 97.31 297 TYR A CA 1
ATOM 2411 C C . TYR A 1 297 ? -15.727 -25.297 -10.398 1 97.31 297 TYR A C 1
ATOM 2413 O O . TYR A 1 297 ? -16.062 -25.156 -9.219 1 97.31 297 TYR A O 1
ATOM 2421 N N . MET A 1 298 ? -14.695 -24.766 -10.906 1 98 298 MET A N 1
ATOM 2422 C CA . MET A 1 298 ? -14.055 -23.578 -10.336 1 98 298 MET A CA 1
ATOM 2423 C C . MET A 1 298 ? -14.477 -22.328 -11.078 1 98 298 MET A C 1
ATOM 2425 O O . MET A 1 298 ? -14.898 -22.391 -12.234 1 98 298 MET A O 1
ATOM 2429 N N . LEU A 1 299 ? -14.43 -21.25 -10.414 1 98.31 299 LEU A N 1
ATOM 2430 C CA . LEU A 1 299 ? -14.82 -19.969 -11.023 1 98.31 299 LEU A CA 1
ATOM 2431 C C . LEU A 1 299 ? -13.633 -19.016 -11.078 1 98.31 299 LEU A C 1
ATOM 2433 O O . LEU A 1 299 ? -12.992 -18.75 -10.055 1 98.31 299 LEU A O 1
ATOM 2437 N N . LYS A 1 300 ? -13.266 -18.531 -12.227 1 97.5 300 LYS A N 1
ATOM 2438 C CA . LYS A 1 300 ? -12.188 -17.562 -12.422 1 97.5 300 LYS A CA 1
ATOM 2439 C C . LYS A 1 300 ? -12.734 -16.172 -12.695 1 97.5 300 LYS A C 1
ATOM 2441 O O . LYS A 1 300 ? -13.539 -15.977 -13.602 1 97.5 300 LYS A O 1
ATOM 2446 N N . PHE A 1 301 ? -12.266 -15.203 -11.922 1 97.5 301 PHE A N 1
ATOM 2447 C CA . PHE A 1 301 ? -12.859 -13.875 -11.93 1 97.5 301 PHE A CA 1
ATOM 2448 C C . PHE A 1 301 ? -11.844 -12.828 -12.375 1 97.5 301 PHE A C 1
ATOM 2450 O O . PHE A 1 301 ? -10.641 -13.078 -12.352 1 97.5 301 PHE A O 1
ATOM 2457 N N . SER A 1 302 ? -12.422 -11.727 -12.922 1 94.19 302 SER A N 1
ATOM 2458 C CA . SER A 1 302 ? -11.625 -10.5 -12.859 1 94.19 302 SER A CA 1
ATOM 2459 C C . SER A 1 302 ? -11.422 -10.047 -11.422 1 94.19 302 SER A C 1
ATOM 2461 O O . SER A 1 302 ? -12.266 -10.297 -10.555 1 94.19 302 SER A O 1
ATOM 2463 N N . PHE A 1 303 ? -10.32 -9.492 -11.188 1 88.75 303 PHE A N 1
ATOM 2464 C CA . PHE A 1 303 ? -9.891 -9.18 -9.828 1 88.75 303 PHE A CA 1
ATOM 2465 C C . PHE A 1 303 ? -9.156 -7.848 -9.781 1 88.75 303 PHE A C 1
ATOM 2467 O O . PHE A 1 303 ? -8.188 -7.641 -10.516 1 88.75 303 PHE A O 1
ATOM 2474 N N . PRO A 1 304 ? -9.68 -6.832 -9.062 1 87.25 304 PRO A N 1
ATOM 2475 C CA . PRO A 1 304 ? -9.078 -5.5 -9.062 1 87.25 304 PRO A CA 1
ATOM 2476 C C . PRO A 1 304 ? -7.84 -5.406 -8.18 1 87.25 304 PRO A C 1
ATOM 2478 O O . PRO A 1 304 ? -7.73 -4.492 -7.355 1 87.25 304 PRO A O 1
ATOM 2481 N N . VAL A 1 305 ? -6.93 -6.277 -8.297 1 84.88 305 VAL A N 1
ATOM 2482 C CA . VAL A 1 305 ? -5.684 -6.336 -7.539 1 84.88 305 VAL A CA 1
ATOM 2483 C C . VAL A 1 305 ? -4.504 -6.469 -8.5 1 84.88 305 VAL A C 1
ATOM 2485 O O . VAL A 1 305 ? -4.543 -7.27 -9.438 1 84.88 305 VAL A O 1
ATOM 2488 N N . LYS A 1 306 ? -3.57 -5.625 -8.312 1 76.44 306 LYS A N 1
ATOM 2489 C CA . LYS A 1 306 ? -2.342 -5.738 -9.094 1 76.44 306 LYS A CA 1
ATOM 2490 C C . LYS A 1 306 ? -1.412 -6.797 -8.508 1 76.44 306 LYS A C 1
ATOM 2492 O O . LYS A 1 306 ? -0.979 -6.68 -7.359 1 76.44 306 LYS A O 1
ATOM 2497 N N . VAL A 1 307 ? -1.323 -7.777 -9.234 1 71.56 307 VAL A N 1
ATOM 2498 C CA . VAL A 1 307 ? -0.402 -8.852 -8.875 1 71.56 307 VAL A CA 1
ATOM 2499 C C . VAL A 1 307 ? 0.784 -8.852 -9.836 1 71.56 307 VAL A C 1
ATOM 2501 O O . VAL A 1 307 ? 0.603 -8.812 -11.055 1 71.56 307 VAL A O 1
ATOM 2504 N N . THR A 1 308 ? 1.957 -8.805 -9.344 1 61.44 308 THR A N 1
ATOM 2505 C CA . THR A 1 308 ? 3.178 -8.688 -10.141 1 61.44 308 THR A CA 1
ATOM 2506 C C . THR A 1 308 ? 3.137 -7.445 -11.023 1 61.44 308 THR A C 1
ATOM 2508 O O . THR A 1 308 ? 3.256 -6.324 -10.523 1 61.44 308 THR A O 1
ATOM 2511 N N . ASN A 1 309 ? 2.791 -7.676 -12.328 1 57.06 309 ASN A N 1
ATOM 2512 C CA . ASN A 1 309 ? 2.922 -6.543 -13.242 1 57.06 309 ASN A CA 1
ATOM 2513 C C . ASN A 1 309 ? 1.567 -6.105 -13.789 1 57.06 309 ASN A C 1
ATOM 2515 O O . ASN A 1 309 ? 1.481 -5.129 -14.531 1 57.06 309 ASN A O 1
ATOM 2519 N N . SER A 1 310 ? 0.484 -6.754 -13.32 1 66.44 310 SER A N 1
ATOM 2520 C CA . SER A 1 310 ? -0.733 -6.461 -14.07 1 66.44 310 SER A CA 1
ATOM 2521 C C . SER A 1 310 ? -1.973 -6.605 -13.195 1 66.44 310 SER A C 1
ATOM 2523 O O . SER A 1 310 ? -1.965 -7.363 -12.219 1 66.44 310 SER A O 1
ATOM 2525 N N . MET A 1 311 ? -2.955 -5.746 -13.555 1 73.38 311 MET A N 1
ATOM 2526 C CA . MET A 1 311 ? -4.289 -5.988 -13.016 1 73.38 311 MET A CA 1
ATOM 2527 C C . MET A 1 311 ? -4.855 -7.309 -13.531 1 73.38 311 MET A C 1
ATOM 2529 O O . MET A 1 311 ? -4.664 -7.656 -14.695 1 73.38 311 MET A O 1
ATOM 2533 N N . ARG A 1 312 ? -5.508 -7.969 -12.719 1 77.19 312 ARG A N 1
ATOM 2534 C CA . ARG A 1 312 ? -6.012 -9.281 -13.117 1 77.19 312 ARG A CA 1
ATOM 2535 C C . ARG A 1 312 ? -7.406 -9.172 -13.719 1 77.19 312 ARG A C 1
ATOM 2537 O O . ARG A 1 312 ? -8.406 -9.422 -13.039 1 77.19 312 ARG A O 1
ATOM 2544 N N . ILE A 1 313 ? -7.434 -8.844 -15.039 1 85.88 313 ILE A N 1
ATOM 2545 C CA . ILE A 1 313 ? -8.672 -8.68 -15.797 1 85.88 313 ILE A CA 1
ATOM 2546 C C . ILE A 1 313 ? -8.836 -9.844 -16.781 1 85.88 313 ILE A C 1
ATOM 2548 O O . ILE A 1 313 ? -7.898 -10.203 -17.484 1 85.88 313 ILE A O 1
ATOM 2552 N N . ASN A 1 314 ? -9.953 -10.461 -16.719 1 91.81 314 ASN A N 1
ATOM 2553 C CA . ASN A 1 314 ? -10.281 -11.414 -17.766 1 91.81 314 ASN A CA 1
ATOM 2554 C C . ASN A 1 314 ? -10.648 -10.703 -19.078 1 91.81 314 ASN A C 1
ATOM 2556 O O . ASN A 1 314 ? -11.711 -10.094 -19.172 1 91.81 314 ASN A O 1
ATOM 2560 N N . LYS A 1 315 ? -9.82 -10.867 -20.031 1 91.19 315 LYS A N 1
ATOM 2561 C CA . LYS A 1 315 ? -10.078 -10.211 -21.312 1 91.19 315 LYS A CA 1
ATOM 2562 C C . LYS A 1 315 ? -11.102 -10.984 -22.125 1 91.19 315 LYS A C 1
ATOM 2564 O O . LYS A 1 315 ? -11.219 -12.203 -22 1 91.19 315 LYS A O 1
ATOM 2569 N N . LEU A 1 316 ? -11.828 -10.273 -22.953 1 92.94 316 LEU A N 1
ATOM 2570 C CA . LEU A 1 316 ? -12.859 -10.875 -23.781 1 92.94 316 LEU A CA 1
ATOM 2571 C C . LEU A 1 316 ? -12.273 -11.977 -24.656 1 92.94 316 LEU A C 1
ATOM 2573 O O . LEU A 1 316 ? -12.867 -13.047 -24.797 1 92.94 316 LEU A O 1
ATOM 2577 N N . LYS A 1 317 ? -11.117 -11.727 -25.203 1 90.19 317 LYS A N 1
ATOM 2578 C CA . LYS A 1 317 ? -10.5 -12.719 -26.078 1 90.19 317 LYS A CA 1
ATOM 2579 C C . LYS A 1 317 ? -10.141 -13.984 -25.297 1 90.19 317 LYS A C 1
ATOM 2581 O O . LYS A 1 317 ? -10.172 -15.086 -25.859 1 90.19 317 LYS A O 1
ATOM 2586 N N . GLU A 1 318 ? -9.828 -13.82 -24.016 1 91.19 318 GLU A N 1
ATOM 2587 C CA . GLU A 1 318 ? -9.445 -14.953 -23.188 1 91.19 318 GLU A CA 1
ATOM 2588 C C . GLU A 1 318 ? -10.648 -15.852 -22.891 1 91.19 318 GLU A C 1
ATOM 2590 O O . GLU A 1 318 ? -10.492 -17.062 -22.703 1 91.19 318 GLU A O 1
ATOM 2595 N N . LEU A 1 319 ? -11.82 -15.234 -22.844 1 94.69 319 LEU A N 1
ATOM 2596 C CA . LEU A 1 319 ? -13.031 -16.031 -22.656 1 94.69 319 LEU A CA 1
ATOM 2597 C C . LEU A 1 319 ? -13.203 -17.016 -23.812 1 94.69 319 LEU A C 1
ATOM 2599 O O . LEU A 1 319 ? -13.469 -18.203 -23.594 1 94.69 319 LEU A O 1
ATOM 2603 N N . GLU A 1 320 ? -12.922 -16.562 -25 1 94.25 320 GLU A N 1
ATOM 2604 C CA . GLU A 1 320 ? -13.062 -17.375 -26.203 1 94.25 320 GLU A CA 1
ATOM 2605 C C . GLU A 1 320 ? -11.961 -18.422 -26.281 1 94.25 320 GLU A C 1
ATOM 2607 O O . GLU A 1 320 ? -12.18 -19.516 -26.812 1 94.25 320 GLU A O 1
ATOM 2612 N N . SER A 1 321 ? -10.836 -18.078 -25.703 1 94.56 321 SER A N 1
ATOM 2613 C CA . SER A 1 321 ? -9.703 -19 -25.734 1 94.56 321 SER A CA 1
ATOM 2614 C C . SER A 1 321 ? -10.016 -20.281 -24.969 1 94.56 321 SER A C 1
ATOM 2616 O O . SER A 1 321 ? -9.57 -21.375 -25.344 1 94.56 321 SER A O 1
ATOM 2618 N N . GLY A 1 322 ? -10.742 -20.125 -23.891 1 94.44 322 GLY A N 1
ATOM 2619 C CA . GLY A 1 322 ? -11.141 -21.312 -23.141 1 94.44 322 GLY A CA 1
ATOM 2620 C C . GLY A 1 322 ? -11.984 -22.266 -23.953 1 94.44 322 GLY A C 1
ATOM 2621 O O . GLY A 1 322 ? -11.742 -23.484 -23.953 1 94.44 322 GLY A O 1
ATOM 2622 N N . LEU A 1 323 ? -12.938 -21.734 -24.656 1 95.69 323 LEU A N 1
ATOM 2623 C CA . LEU A 1 323 ? -13.805 -22.547 -25.5 1 95.69 323 LEU A CA 1
ATOM 2624 C C . LEU A 1 323 ? -13.016 -23.188 -26.625 1 95.69 323 LEU A C 1
ATOM 2626 O O . LEU A 1 323 ? -13.188 -24.375 -26.906 1 95.69 323 LEU A O 1
ATOM 2630 N N . GLU A 1 324 ? -12.195 -22.391 -27.188 1 95.44 324 GLU A N 1
ATOM 2631 C CA . GLU A 1 324 ? -11.367 -22.875 -28.281 1 95.44 324 GLU A CA 1
ATOM 2632 C C . GLU A 1 324 ? -10.477 -24.031 -27.844 1 95.44 324 GLU A C 1
ATOM 2634 O O . GLU A 1 324 ? -10.328 -25.031 -28.562 1 95.44 324 GLU A O 1
ATOM 2639 N N . GLY A 1 325 ? -9.898 -23.922 -26.688 1 94.44 325 GLY A N 1
ATOM 2640 C CA . GLY A 1 325 ? -9.078 -25 -26.156 1 94.44 325 GLY A CA 1
ATOM 2641 C C . GLY A 1 325 ? -9.844 -26.297 -25.969 1 94.44 325 GLY A C 1
ATOM 2642 O O . GLY A 1 325 ? -9.344 -27.375 -26.312 1 94.44 325 GLY A O 1
ATOM 2643 N N . LYS A 1 326 ? -11.008 -26.188 -25.453 1 95.06 326 LYS A N 1
ATOM 2644 C CA . LYS A 1 326 ? -11.836 -27.359 -25.25 1 95.06 326 LYS A CA 1
ATOM 2645 C C . LYS A 1 326 ? -12.227 -28 -26.578 1 95.06 326 LYS A C 1
ATOM 2647 O O . LYS A 1 326 ? -12.164 -29.219 -26.734 1 95.06 326 LYS A O 1
ATOM 2652 N N . GLU A 1 327 ? -12.594 -27.203 -27.547 1 96.19 327 GLU A N 1
ATOM 2653 C CA . GLU A 1 327 ? -12.961 -27.688 -28.875 1 96.19 327 GLU A CA 1
ATOM 2654 C C . GLU A 1 327 ? -11.773 -28.359 -29.562 1 96.19 327 GLU A C 1
ATOM 2656 O O . GLU A 1 327 ? -11.938 -29.375 -30.234 1 96.19 327 GLU A O 1
ATOM 2661 N N . MET A 1 328 ? -10.672 -27.75 -29.406 1 95.62 328 MET A N 1
ATOM 2662 C CA . MET A 1 328 ? -9.445 -28.281 -30.016 1 95.62 328 MET A CA 1
ATOM 2663 C C . MET A 1 328 ? -9.188 -29.719 -29.547 1 95.62 328 MET A C 1
ATOM 2665 O O . MET A 1 328 ? -8.758 -30.562 -30.344 1 95.62 328 MET A O 1
ATOM 2669 N N . LEU A 1 329 ? -9.453 -30.016 -28.281 1 94.69 329 LEU A N 1
ATOM 2670 C CA . LEU A 1 329 ? -9.156 -31.328 -27.703 1 94.69 329 LEU A CA 1
ATOM 2671 C C . LEU A 1 329 ? -10.094 -32.375 -28.266 1 94.69 329 LEU A C 1
ATOM 2673 O O . LEU A 1 329 ? -9.844 -33.594 -28.125 1 94.69 329 LEU A O 1
ATOM 2677 N N . ASN A 1 330 ? -11.148 -31.969 -28.938 1 94.94 330 ASN A N 1
ATOM 2678 C CA . ASN A 1 330 ? -12.078 -32.906 -29.562 1 94.94 330 ASN A CA 1
ATOM 2679 C C . ASN A 1 330 ? -11.688 -33.188 -31.016 1 94.94 330 ASN A C 1
ATOM 2681 O O . ASN A 1 330 ? -12.398 -33.906 -31.734 1 94.94 330 ASN A O 1
ATOM 2685 N N . THR A 1 331 ? -10.664 -32.656 -31.469 1 96.88 331 THR A N 1
ATOM 2686 C CA . THR A 1 331 ? -10.133 -32.906 -32.812 1 96.88 331 THR A CA 1
ATOM 2687 C C . THR A 1 331 ? -8.992 -33.906 -32.75 1 96.88 331 THR A C 1
ATOM 2689 O O . THR A 1 331 ? -8.797 -34.562 -31.719 1 96.88 331 THR A O 1
ATOM 2692 N N . ALA A 1 332 ? -8.227 -34.031 -33.844 1 96.62 332 ALA A N 1
ATOM 2693 C CA . ALA A 1 332 ? -7.086 -34.938 -33.906 1 96.62 332 ALA A CA 1
ATOM 2694 C C . ALA A 1 332 ? -6 -34.5 -32.938 1 96.62 332 ALA A C 1
ATOM 2696 O O . ALA A 1 332 ? -5.219 -35.312 -32.469 1 96.62 332 ALA A O 1
ATOM 2697 N N . ILE A 1 333 ? -6.023 -33.281 -32.625 1 95.56 333 ILE A N 1
ATOM 2698 C CA . ILE A 1 333 ? -5.031 -32.75 -31.688 1 95.56 333 ILE A CA 1
ATOM 2699 C C . ILE A 1 333 ? -5.234 -33.406 -30.312 1 95.56 333 ILE A C 1
ATOM 2701 O O . ILE A 1 333 ? -4.266 -33.625 -29.578 1 95.56 333 ILE A O 1
ATOM 2705 N N . GLY A 1 334 ? -6.441 -33.719 -30 1 95.44 334 GLY A N 1
ATOM 2706 C CA . GLY A 1 334 ? -6.781 -34.344 -28.734 1 95.44 334 GLY A CA 1
ATOM 2707 C C . GLY A 1 334 ? -6.25 -35.75 -28.594 1 95.44 334 GLY A C 1
ATOM 2708 O O . GLY A 1 334 ? -6.246 -36.312 -27.5 1 95.44 334 GLY A O 1
ATOM 2709 N N . GLU A 1 335 ? -5.715 -36.344 -29.641 1 96.06 335 GLU A N 1
ATOM 2710 C CA . GLU A 1 335 ? -5.133 -37.656 -29.625 1 96.06 335 GLU A CA 1
ATOM 2711 C C . GLU A 1 335 ? -3.977 -37.75 -28.641 1 96.06 335 GLU A C 1
ATOM 2713 O O . GLU A 1 335 ? -3.604 -38.844 -28.203 1 96.06 335 GLU A O 1
ATOM 2718 N N . VAL A 1 336 ? -3.428 -36.594 -28.312 1 96.69 336 VAL A N 1
ATOM 2719 C CA . VAL A 1 336 ? -2.338 -36.562 -27.344 1 96.69 336 VAL A CA 1
ATOM 2720 C C . VAL A 1 336 ? -2.754 -37.25 -26.062 1 96.69 336 VAL A C 1
ATOM 2722 O O . VAL A 1 336 ? -1.941 -37.938 -25.422 1 96.69 336 VAL A O 1
ATOM 2725 N N . ARG A 1 337 ? -4.035 -37.188 -25.641 1 96.44 337 ARG A N 1
ATOM 2726 C CA . ARG A 1 337 ? -4.527 -37.812 -24.422 1 96.44 337 ARG A CA 1
ATOM 2727 C C . ARG A 1 337 ? -4.59 -39.312 -24.547 1 96.44 337 ARG A C 1
ATOM 2729 O O . ARG A 1 337 ? -4.508 -40.031 -23.547 1 96.44 337 ARG A O 1
ATOM 2736 N N . GLU A 1 338 ? -4.723 -39.781 -25.734 1 96.31 338 GLU A N 1
ATOM 2737 C CA . GLU A 1 338 ? -4.723 -41.219 -26 1 96.31 338 GLU A CA 1
ATOM 2738 C C . GLU A 1 338 ? -3.303 -41.781 -26.078 1 96.31 338 GLU A C 1
ATOM 2740 O O . GLU A 1 338 ? -3.016 -42.844 -25.547 1 96.31 338 GLU A O 1
ATOM 2745 N N . ARG A 1 339 ? -2.475 -41.031 -26.703 1 96.44 339 ARG A N 1
ATOM 2746 C CA . ARG A 1 339 ? -1.086 -41.438 -26.891 1 96.44 339 ARG A CA 1
ATOM 2747 C C . ARG A 1 339 ? -0.327 -41.406 -25.562 1 96.44 339 ARG A C 1
ATOM 2749 O O . ARG A 1 339 ? 0.568 -42.219 -25.328 1 96.44 339 ARG A O 1
ATOM 2756 N N . PHE A 1 340 ? -0.684 -40.438 -24.766 1 97.69 340 PHE A N 1
ATOM 2757 C CA . PHE A 1 340 ? -0.075 -40.25 -23.438 1 97.69 340 PHE A CA 1
ATOM 2758 C C . PHE A 1 340 ? -1.137 -40.25 -22.344 1 97.69 340 PHE A C 1
ATOM 2760 O O . PHE A 1 340 ? -1.461 -39.188 -21.797 1 97.69 340 PHE A O 1
ATOM 2767 N N . PRO A 1 341 ? -1.721 -41.344 -21.906 1 94.94 341 PRO A N 1
ATOM 2768 C CA . PRO A 1 341 ? -2.885 -41.438 -21.031 1 94.94 341 PRO A CA 1
ATOM 2769 C C . PRO A 1 341 ? -2.682 -40.719 -19.703 1 94.94 341 PRO A C 1
ATOM 2771 O O . PRO A 1 341 ? -3.654 -40.312 -19.062 1 94.94 341 PRO A O 1
ATOM 2774 N N . GLY A 1 342 ? -1.485 -40.375 -19.219 1 97.25 342 GLY A N 1
ATOM 2775 C CA . GLY A 1 342 ? -1.242 -39.625 -17.984 1 97.25 342 GLY A CA 1
ATOM 2776 C C . GLY A 1 342 ? -1.236 -38.125 -18.172 1 97.25 342 GLY A C 1
ATOM 2777 O O . GLY A 1 342 ? -1.102 -37.375 -17.203 1 97.25 342 GLY A O 1
ATOM 2778 N N . PHE A 1 343 ? -1.551 -37.688 -19.344 1 98.25 343 PHE A N 1
ATOM 2779 C CA . PHE A 1 343 ? -1.53 -36.25 -19.688 1 98.25 343 PHE A CA 1
ATOM 2780 C C . PHE A 1 343 ? -2.939 -35.75 -19.969 1 98.25 343 PHE A C 1
ATOM 2782 O O . PHE A 1 343 ? -3.658 -36.312 -20.797 1 98.25 343 PHE A O 1
ATOM 2789 N N . ASP A 1 344 ? -3.348 -34.688 -19.281 1 97.31 344 ASP A N 1
ATOM 2790 C CA . ASP A 1 344 ? -4.695 -34.188 -19.484 1 97.31 344 ASP A CA 1
ATOM 2791 C C . ASP A 1 344 ? -4.734 -32.656 -19.297 1 97.31 344 ASP A C 1
ATOM 2793 O O . ASP A 1 344 ? -3.699 -32.031 -19.062 1 97.31 344 ASP A O 1
ATOM 2797 N N . PHE A 1 345 ? -5.906 -32.031 -19.531 1 97.06 345 PHE A N 1
ATOM 2798 C CA . PHE A 1 345 ? -6.145 -30.594 -19.438 1 97.06 345 PHE A CA 1
ATOM 2799 C C . PHE A 1 345 ? -7.277 -30.297 -18.469 1 97.06 345 PHE A C 1
ATOM 2801 O O . PHE A 1 345 ? -8.18 -31.109 -18.281 1 97.06 345 PHE A O 1
ATOM 2808 N N . ILE A 1 346 ? -7.148 -29.234 -17.75 1 97.5 346 ILE A N 1
ATOM 2809 C CA . ILE A 1 346 ? -8.305 -28.625 -17.109 1 97.5 346 ILE A CA 1
ATOM 2810 C C . ILE A 1 346 ? -8.906 -27.578 -18.031 1 97.5 346 ILE A C 1
ATOM 2812 O O . ILE A 1 346 ? -8.289 -26.531 -18.297 1 97.5 346 ILE A O 1
ATOM 2816 N N . CYS A 1 347 ? -10.117 -27.734 -18.453 1 97.06 347 CYS A N 1
ATOM 2817 C CA . CYS A 1 347 ? -10.703 -26.922 -19.516 1 97.06 347 CYS A CA 1
ATOM 2818 C C . CYS A 1 347 ? -11.609 -25.844 -18.922 1 97.06 347 CYS A C 1
ATOM 2820 O O . CYS A 1 347 ? -12.086 -25.969 -17.797 1 97.06 347 CYS A O 1
ATOM 2822 N N . ASP A 1 348 ? -11.797 -24.812 -19.672 1 97.5 348 ASP A N 1
ATOM 2823 C CA . ASP A 1 348 ? -12.75 -23.734 -19.406 1 97.5 348 ASP A CA 1
ATOM 2824 C C . ASP A 1 348 ? -13.891 -23.75 -20.422 1 97.5 348 ASP A C 1
ATOM 2826 O O . ASP A 1 348 ? -13.906 -22.938 -21.359 1 97.5 348 ASP A O 1
ATOM 2830 N N . PRO A 1 349 ? -14.906 -24.5 -20.172 1 97.38 349 PRO A N 1
ATOM 2831 C CA . PRO A 1 349 ? -15.883 -24.781 -21.234 1 97.38 349 PRO A CA 1
ATOM 2832 C C . PRO A 1 349 ? -16.969 -23.719 -21.328 1 97.38 349 PRO A C 1
ATOM 2834 O O . PRO A 1 349 ? -17.797 -23.766 -22.25 1 97.38 349 PRO A O 1
ATOM 2837 N N . ALA A 1 350 ? -17 -22.781 -20.391 1 98.31 350 ALA A N 1
ATOM 2838 C CA . ALA A 1 350 ? -18.078 -21.812 -20.391 1 98.31 350 ALA A CA 1
ATOM 2839 C C . ALA A 1 350 ? -17.641 -20.484 -19.797 1 98.31 350 ALA A C 1
ATOM 2841 O O . ALA A 1 350 ? -16.641 -20.422 -19.078 1 98.31 350 ALA A O 1
ATOM 2842 N N . PHE A 1 351 ? -18.375 -19.406 -20.188 1 98.38 351 PHE A N 1
ATOM 2843 C CA . PHE A 1 351 ? -18.141 -18.094 -19.594 1 98.38 351 PHE A CA 1
ATOM 2844 C C . PHE A 1 351 ? -19.422 -17.266 -19.609 1 98.38 351 PHE A C 1
ATOM 2846 O O . PHE A 1 351 ? -20.391 -17.609 -20.281 1 98.38 351 PHE A O 1
ATOM 2853 N N . ILE A 1 352 ? -19.469 -16.297 -18.812 1 98.69 352 ILE A N 1
ATOM 2854 C CA . ILE A 1 352 ? -20.562 -15.336 -18.812 1 98.69 352 ILE A CA 1
ATOM 2855 C C . ILE A 1 352 ? -20.031 -13.93 -18.547 1 98.69 352 ILE A C 1
ATOM 2857 O O . ILE A 1 352 ? -19.031 -13.773 -17.828 1 98.69 352 ILE A O 1
ATOM 2861 N N . THR A 1 353 ? -20.516 -12.891 -19.188 1 98.38 353 THR A N 1
ATOM 2862 C CA . THR A 1 353 ? -20.156 -11.492 -18.984 1 98.38 353 THR A CA 1
ATOM 2863 C C . THR A 1 353 ? -21.312 -10.578 -19.375 1 98.38 353 THR A C 1
ATOM 2865 O O . THR A 1 353 ? -22.391 -11.055 -19.719 1 98.38 353 THR A O 1
ATOM 2868 N N . LEU A 1 354 ? -21.172 -9.336 -19.203 1 98.44 354 LEU A N 1
ATOM 2869 C CA . LEU A 1 354 ? -22.141 -8.336 -19.641 1 98.44 354 LEU A CA 1
ATOM 2870 C C . LEU A 1 354 ? -21.609 -7.562 -20.844 1 98.44 354 LEU A C 1
ATOM 2872 O O . LEU A 1 354 ? -20.406 -7.293 -20.938 1 98.44 354 LEU A O 1
ATOM 2876 N N . ASN A 1 355 ? -22.484 -7.242 -21.688 1 96.81 355 ASN A N 1
ATOM 2877 C CA . ASN A 1 355 ? -22.125 -6.492 -22.891 1 96.81 355 ASN A CA 1
ATOM 2878 C C . ASN A 1 355 ? -21.875 -5.02 -22.578 1 96.81 355 ASN A C 1
ATOM 2880 O O . ASN A 1 355 ? -22.781 -4.297 -22.188 1 96.81 355 ASN A O 1
ATOM 2884 N N . TYR A 1 356 ? -20.781 -4.609 -22.703 1 95.12 356 TYR A N 1
ATOM 2885 C CA . TYR A 1 356 ? -20.375 -3.217 -22.516 1 95.12 356 TYR A CA 1
ATOM 2886 C C . TYR A 1 356 ? -19.594 -2.711 -23.719 1 95.12 356 TYR A C 1
ATOM 2888 O O . TYR A 1 356 ? -18.469 -2.244 -23.578 1 95.12 356 TYR A O 1
ATOM 2896 N N . GLY A 1 357 ? -20.156 -2.766 -24.922 1 90.94 357 GLY A N 1
ATOM 2897 C CA . GLY A 1 357 ? -19.469 -2.393 -26.141 1 90.94 357 GLY A CA 1
ATOM 2898 C C . GLY A 1 357 ? -18.375 -3.371 -26.531 1 90.94 357 GLY A C 1
ATOM 2899 O O . GLY A 1 357 ? -18.625 -4.574 -26.641 1 90.94 357 GLY A O 1
ATOM 2900 N N . THR A 1 358 ? -17.156 -2.818 -26.75 1 87.25 358 THR A N 1
ATOM 2901 C CA . THR A 1 358 ? -16.016 -3.648 -27.141 1 87.25 358 THR A CA 1
ATOM 2902 C C . THR A 1 358 ? -15.039 -3.793 -25.984 1 87.25 358 THR A C 1
ATOM 2904 O O . THR A 1 358 ? -13.984 -4.414 -26.125 1 87.25 358 THR A O 1
ATOM 2907 N N . GLN A 1 359 ? -15.43 -3.299 -24.859 1 91.75 359 GLN A N 1
ATOM 2908 C CA . GLN A 1 359 ? -14.539 -3.301 -23.703 1 91.75 359 GLN A CA 1
ATOM 2909 C C . GLN A 1 359 ? -14.977 -4.328 -22.672 1 91.75 359 GLN A C 1
ATOM 2911 O O . GLN A 1 359 ? -16.125 -4.773 -22.672 1 91.75 359 GLN A O 1
ATOM 2916 N N . GLU A 1 360 ? -14.047 -4.711 -21.891 1 94.75 360 GLU A N 1
ATOM 2917 C CA . GLU A 1 360 ? -14.383 -5.566 -20.75 1 94.75 360 GLU A CA 1
ATOM 2918 C C . GLU A 1 360 ? -15.297 -4.844 -19.766 1 94.75 360 GLU A C 1
ATOM 2920 O O . GLU A 1 360 ? -15.078 -3.672 -19.453 1 94.75 360 GLU A O 1
ATOM 2925 N N . SER A 1 361 ? -16.297 -5.5 -19.375 1 96.38 361 SER A N 1
ATOM 2926 C CA . SER A 1 361 ? -17.266 -4.93 -18.438 1 96.38 361 SER A CA 1
ATOM 2927 C C . SER A 1 361 ? -16.797 -5.094 -17 1 96.38 361 SER A C 1
ATOM 2929 O O . SER A 1 361 ? -17.25 -4.375 -16.109 1 96.38 361 SER A O 1
ATOM 2931 N N . GLY A 1 362 ? -15.938 -6.012 -16.75 1 96.44 362 GLY A N 1
ATOM 2932 C CA . GLY A 1 362 ? -15.57 -6.367 -15.398 1 96.44 362 GLY A CA 1
ATOM 2933 C C . GLY A 1 362 ? -16.375 -7.523 -14.836 1 96.44 362 GLY A C 1
ATOM 2934 O O . GLY A 1 362 ? -16.047 -8.07 -13.781 1 96.44 362 GLY A O 1
ATOM 2935 N N . PHE A 1 363 ? -17.359 -8.008 -15.578 1 98.25 363 PHE A N 1
ATOM 2936 C CA . PHE A 1 363 ? -18.234 -9.078 -15.125 1 98.25 363 PHE A CA 1
ATOM 2937 C C . PHE A 1 363 ? -17.812 -10.414 -15.711 1 98.25 363 PHE A C 1
ATOM 2939 O O . PHE A 1 363 ? -18.547 -11.406 -15.609 1 98.25 363 PHE A O 1
ATOM 2946 N N . GLU A 1 364 ? -16.641 -10.469 -16.359 1 97.88 364 GLU A N 1
ATOM 2947 C CA . GLU A 1 364 ? -16.203 -11.688 -17.031 1 97.88 364 GLU A CA 1
ATOM 2948 C C . GLU A 1 364 ? -15.93 -12.805 -16.031 1 97.88 364 GLU A C 1
ATOM 2950 O O . GLU A 1 364 ? -15.031 -12.688 -15.203 1 97.88 364 GLU A O 1
ATOM 2955 N N . VAL A 1 365 ? -16.641 -13.859 -16.172 1 98.25 365 VAL A N 1
ATOM 2956 C CA . VAL A 1 365 ? -16.469 -15.039 -15.336 1 98.25 365 VAL A CA 1
ATOM 2957 C C . VAL A 1 365 ? -16.219 -16.266 -16.219 1 98.25 365 VAL A C 1
ATOM 2959 O O . VAL A 1 365 ? -16.969 -16.531 -17.156 1 98.25 365 VAL A O 1
ATOM 2962 N N . ILE A 1 366 ? -15.18 -16.953 -15.883 1 98 366 ILE A N 1
ATOM 2963 C CA . ILE A 1 366 ? -14.867 -18.219 -16.562 1 98 366 ILE A CA 1
ATOM 2964 C C . ILE A 1 366 ? -15.266 -19.391 -15.68 1 98 366 ILE A C 1
ATOM 2966 O O . ILE A 1 366 ? -14.961 -19.406 -14.484 1 98 366 ILE A O 1
ATOM 2970 N N . ILE A 1 367 ? -16.016 -20.281 -16.25 1 98.19 367 ILE A N 1
ATOM 2971 C CA . ILE A 1 367 ? -16.359 -21.547 -15.594 1 98.19 367 ILE A CA 1
ATOM 2972 C C . ILE A 1 367 ? -15.328 -22.609 -15.977 1 98.19 367 ILE A C 1
ATOM 2974 O O . ILE A 1 367 ? -15.25 -23.016 -17.141 1 98.19 367 ILE A O 1
ATOM 2978 N N . ARG A 1 368 ? -14.578 -23.047 -14.984 1 98.25 368 ARG A N 1
ATOM 2979 C CA . ARG A 1 368 ? -13.508 -24.031 -15.188 1 98.25 368 ARG A CA 1
ATOM 2980 C C . ARG A 1 368 ? -13.906 -25.391 -14.617 1 98.25 368 ARG A C 1
ATOM 2982 O O . ARG A 1 368 ? -14.438 -25.469 -13.508 1 98.25 368 ARG A O 1
ATOM 2989 N N . GLU A 1 369 ? -13.625 -26.422 -15.352 1 97.31 369 GLU A N 1
ATOM 2990 C CA . GLU A 1 369 ? -13.852 -27.766 -14.828 1 97.31 369 GLU A CA 1
ATOM 2991 C C . GLU A 1 369 ? -12.984 -28.031 -13.602 1 97.31 369 GLU A C 1
ATOM 2993 O O . GLU A 1 369 ? -11.828 -27.625 -13.547 1 97.31 369 GLU A O 1
ATOM 2998 N N . ASN A 1 370 ? -13.602 -28.672 -12.609 1 97.88 370 ASN A N 1
ATOM 2999 C CA . ASN A 1 370 ? -12.883 -29.047 -11.391 1 97.88 370 ASN A CA 1
ATOM 3000 C C . ASN A 1 370 ? -12.719 -30.547 -11.266 1 97.88 370 ASN A C 1
ATOM 3002 O O . ASN A 1 370 ? -13.562 -31.234 -10.664 1 97.88 370 ASN A O 1
ATOM 3006 N N . PRO A 1 371 ? -11.609 -31.078 -11.711 1 97.38 371 PRO A N 1
ATOM 3007 C CA . PRO A 1 371 ? -11.398 -32.531 -11.562 1 97.38 371 PRO A CA 1
ATOM 3008 C C . PRO A 1 371 ? -11.07 -32.938 -10.125 1 97.38 371 PRO A C 1
ATOM 3010 O O . PRO A 1 371 ? -11.023 -34.125 -9.812 1 97.38 371 PRO A O 1
ATOM 3013 N N . PHE A 1 372 ? -10.945 -32 -9.234 1 97.81 372 PHE A N 1
ATOM 3014 C CA . PHE A 1 372 ? -10.477 -32.25 -7.883 1 97.81 372 PHE A CA 1
ATOM 3015 C C . PHE A 1 372 ? -11.602 -32.062 -6.871 1 97.81 372 PHE A C 1
ATOM 3017 O O . PHE A 1 372 ? -11.391 -31.469 -5.805 1 97.81 372 PHE A O 1
ATOM 3024 N N . TYR A 1 373 ? -12.758 -32.375 -7.246 1 93.62 373 TYR A N 1
ATOM 3025 C CA . TYR A 1 373 ? -13.867 -32.312 -6.301 1 93.62 373 TYR A CA 1
ATOM 3026 C C . TYR A 1 373 ? -13.938 -33.594 -5.465 1 93.62 373 TYR A C 1
ATOM 3028 O O . TYR A 1 373 ? -13.523 -34.656 -5.91 1 93.62 373 TYR A O 1
ATOM 3036 N N . SER A 1 374 ? -14.305 -33.531 -4.262 1 91.25 374 SER A N 1
ATOM 3037 C CA . SER A 1 374 ? -14.492 -34.625 -3.314 1 91.25 374 SER A CA 1
ATOM 3038 C C . SER A 1 374 ? -13.219 -35.438 -3.176 1 91.25 374 SER A C 1
ATOM 3040 O O . SER A 1 374 ? -12.133 -34.906 -2.986 1 91.25 374 SER A O 1
ATOM 3042 N N . GLU A 1 375 ? -13.297 -36.688 -3.311 1 86.81 375 GLU A N 1
ATOM 3043 C CA . GLU A 1 375 ? -12.164 -37.562 -3.068 1 86.81 375 GLU A CA 1
ATOM 3044 C C . GLU A 1 375 ? -11.117 -37.438 -4.168 1 86.81 375 GLU A C 1
ATOM 3046 O O . GLU A 1 375 ? -9.961 -37.812 -3.982 1 86.81 375 GLU A O 1
ATOM 3051 N N . HIS A 1 376 ? -11.422 -36.875 -5.227 1 90.81 376 HIS A N 1
ATOM 3052 C CA . HIS A 1 376 ? -10.5 -36.688 -6.34 1 90.81 376 HIS A CA 1
ATOM 3053 C C . HIS A 1 376 ? -9.469 -35.594 -6.039 1 90.81 376 HIS A C 1
ATOM 3055 O O . HIS A 1 376 ? -8.5 -35.438 -6.781 1 90.81 376 HIS A O 1
ATOM 3061 N N . ALA A 1 377 ? -9.648 -35 -4.887 1 94 377 ALA A N 1
ATOM 3062 C CA . ALA A 1 377 ? -8.789 -33.875 -4.516 1 94 377 ALA A CA 1
ATOM 3063 C C . ALA A 1 377 ? -7.48 -34.344 -3.902 1 94 377 ALA A C 1
ATOM 3065 O O . ALA A 1 377 ? -6.52 -33.594 -3.781 1 94 377 ALA A O 1
ATOM 3066 N N . ASN A 1 378 ? -7.383 -35.625 -3.566 1 95.31 378 ASN A N 1
ATOM 3067 C CA . ASN A 1 378 ? -6.246 -36.125 -2.814 1 95.31 378 ASN A CA 1
ATOM 3068 C C . ASN A 1 378 ? -4.988 -36.219 -3.676 1 95.31 378 ASN A C 1
ATOM 3070 O O . ASN A 1 378 ? -5.043 -36.656 -4.82 1 95.31 378 ASN A O 1
ATOM 3074 N N . ASP A 1 379 ? -3.912 -35.688 -3.145 1 96.69 379 ASP A N 1
ATOM 3075 C CA . ASP A 1 379 ? -2.553 -35.812 -3.666 1 96.69 379 ASP A CA 1
ATOM 3076 C C . ASP A 1 379 ? -2.447 -35.156 -5.047 1 96.69 379 ASP A C 1
ATOM 3078 O O . ASP A 1 379 ? -1.796 -35.688 -5.941 1 96.69 379 ASP A O 1
ATOM 3082 N N . ALA A 1 380 ? -3.217 -34.156 -5.277 1 97.44 380 ALA A N 1
ATOM 3083 C CA . ALA A 1 380 ? -3.072 -33.25 -6.43 1 97.44 380 ALA A CA 1
ATOM 3084 C C . ALA A 1 380 ? -2.332 -31.984 -6.043 1 97.44 380 ALA A C 1
ATOM 3086 O O . ALA A 1 380 ? -2.717 -31.297 -5.098 1 97.44 380 ALA A O 1
ATOM 3087 N N . THR A 1 381 ? -1.246 -31.734 -6.719 1 97.38 381 THR A N 1
ATOM 3088 C CA . THR A 1 381 ? -0.411 -30.625 -6.293 1 97.38 381 THR A CA 1
ATOM 3089 C C . THR A 1 381 ? 0.146 -29.859 -7.5 1 97.38 381 THR A C 1
ATOM 3091 O O . THR A 1 381 ? 0.537 -30.484 -8.492 1 97.38 381 THR A O 1
ATOM 3094 N N . LEU A 1 382 ? 0.058 -28.516 -7.387 1 97.81 382 LEU A N 1
ATOM 3095 C CA . LEU A 1 382 ? 0.819 -27.75 -8.375 1 97.81 382 LEU A CA 1
ATOM 3096 C C . LEU A 1 382 ? 2.318 -27.938 -8.164 1 97.81 382 LEU A C 1
ATOM 3098 O O . LEU A 1 382 ? 2.781 -28.062 -7.031 1 97.81 382 LEU A O 1
ATOM 3102 N N . ILE A 1 383 ? 3.098 -27.891 -9.211 1 98.06 383 ILE A N 1
ATOM 3103 C CA . ILE A 1 383 ? 4.531 -28.156 -9.148 1 98.06 383 ILE A CA 1
ATOM 3104 C C . ILE A 1 383 ? 5.215 -27.062 -8.312 1 98.06 383 ILE A C 1
ATOM 3106 O O . ILE A 1 383 ? 6.129 -27.359 -7.535 1 98.06 383 ILE A O 1
ATOM 3110 N N . ALA A 1 384 ? 4.738 -25.812 -8.43 1 97.31 384 ALA A N 1
ATOM 3111 C CA . ALA A 1 384 ? 5.324 -24.703 -7.676 1 97.31 384 ALA A CA 1
ATOM 3112 C C . ALA A 1 384 ? 5.273 -24.969 -6.176 1 97.31 384 ALA A C 1
ATOM 3114 O O . ALA A 1 384 ? 6.203 -24.625 -5.445 1 97.31 384 ALA A O 1
ATOM 3115 N N . GLY A 1 385 ? 4.172 -25.578 -5.707 1 96.25 385 GLY A N 1
ATOM 3116 C CA . GLY A 1 385 ? 4.035 -25.906 -4.297 1 96.25 385 GLY A CA 1
ATOM 3117 C C . GLY A 1 385 ? 4.902 -27.078 -3.869 1 96.25 385 GLY A C 1
ATOM 3118 O O . GLY A 1 385 ? 5.355 -27.125 -2.725 1 96.25 385 GLY A O 1
ATOM 3119 N N . LEU A 1 386 ? 5.148 -27.953 -4.785 1 96.75 386 LEU A N 1
ATOM 3120 C CA . LEU A 1 386 ? 5.941 -29.156 -4.512 1 96.75 386 LEU A CA 1
ATOM 3121 C C . LEU A 1 386 ? 7.406 -28.797 -4.297 1 96.75 386 LEU A C 1
ATOM 3123 O O . LEU A 1 386 ? 8.07 -29.375 -3.424 1 96.75 386 LEU A O 1
ATOM 3127 N N . VAL A 1 387 ? 7.922 -27.797 -5.027 1 96.44 387 VAL A N 1
ATOM 3128 C CA . VAL A 1 387 ? 9.367 -27.578 -5.059 1 96.44 387 VAL A CA 1
ATOM 3129 C C . VAL A 1 387 ? 9.711 -26.297 -4.309 1 96.44 387 VAL A C 1
ATOM 3131 O O . VAL A 1 387 ? 10.891 -25.969 -4.145 1 96.44 387 VAL A O 1
ATOM 3134 N N . GLN A 1 388 ? 8.75 -25.547 -3.854 1 94.88 388 GLN A N 1
ATOM 3135 C CA . GLN A 1 388 ? 9.031 -24.297 -3.15 1 94.88 388 GLN A CA 1
ATOM 3136 C C . GLN A 1 388 ? 9.922 -24.547 -1.937 1 94.88 388 GLN A C 1
ATOM 3138 O O . GLN A 1 388 ? 9.93 -25.641 -1.375 1 94.88 388 GLN A O 1
ATOM 3143 N N . ASP A 1 389 ? 10.586 -23.453 -1.498 1 94.88 389 ASP A N 1
ATOM 3144 C CA . ASP A 1 389 ? 11.398 -23.547 -0.287 1 94.88 389 ASP A CA 1
ATOM 3145 C C . ASP A 1 389 ? 10.523 -23.828 0.936 1 94.88 389 ASP A C 1
ATOM 3147 O O . ASP A 1 389 ? 9.367 -23.422 0.984 1 94.88 389 ASP A O 1
ATOM 3151 N N . ALA A 1 390 ? 11.117 -24.547 1.857 1 96.19 390 ALA A N 1
ATOM 3152 C CA . ALA A 1 390 ? 10.438 -24.781 3.131 1 96.19 390 ALA A CA 1
ATOM 3153 C C . ALA A 1 390 ? 10.836 -23.734 4.168 1 96.19 390 ALA A C 1
ATOM 3155 O O . ALA A 1 390 ? 11.891 -23.109 4.051 1 96.19 390 ALA A O 1
ATOM 3156 N N . ILE A 1 391 ? 9.953 -23.531 5.121 1 95.69 391 ILE A N 1
ATOM 3157 C CA . ILE A 1 391 ? 10.352 -22.734 6.285 1 95.69 391 ILE A CA 1
ATOM 3158 C C . ILE A 1 391 ? 11.602 -23.344 6.91 1 95.69 391 ILE A C 1
ATOM 3160 O O . ILE A 1 391 ? 11.758 -24.578 6.945 1 95.69 391 ILE A O 1
ATOM 3164 N N . PRO A 1 392 ? 12.523 -22.469 7.387 1 92.88 392 PRO A N 1
ATOM 3165 C CA . PRO A 1 392 ? 13.766 -22.984 7.973 1 92.88 392 PRO A CA 1
ATOM 3166 C C . PRO A 1 392 ? 13.508 -24.078 9.016 1 92.88 392 PRO A C 1
ATOM 3168 O O . PRO A 1 392 ? 12.641 -23.906 9.883 1 92.88 392 PRO A O 1
ATOM 3171 N N . GLY A 1 393 ? 14.273 -25.109 8.898 1 91.88 393 GLY A N 1
ATOM 3172 C CA . GLY A 1 393 ? 14.133 -26.219 9.82 1 91.88 393 GLY A CA 1
ATOM 3173 C C . GLY A 1 393 ? 13.25 -27.328 9.281 1 91.88 393 GLY A C 1
ATOM 3174 O O . GLY A 1 393 ? 13.242 -28.438 9.82 1 91.88 393 GLY A O 1
ATOM 3175 N N . GLU A 1 394 ? 12.547 -27.047 8.188 1 95.31 394 GLU A N 1
ATOM 3176 C CA . GLU A 1 394 ? 11.672 -28.047 7.57 1 95.31 394 GLU A CA 1
ATOM 3177 C C . GLU A 1 394 ? 12.219 -28.5 6.223 1 95.31 394 GLU A C 1
ATOM 3179 O O . GLU A 1 394 ? 13.086 -27.844 5.641 1 95.31 394 GLU A O 1
ATOM 3184 N N . ARG A 1 395 ? 11.711 -29.672 5.801 1 96.19 395 ARG A N 1
ATOM 3185 C CA . ARG A 1 395 ? 11.977 -30.156 4.453 1 96.19 395 ARG A CA 1
ATOM 3186 C C . ARG A 1 395 ? 10.867 -29.734 3.49 1 96.19 395 ARG A C 1
ATOM 3188 O O . ARG A 1 395 ? 9.719 -29.547 3.898 1 96.19 395 ARG A O 1
ATOM 3195 N N . THR A 1 396 ? 11.273 -29.562 2.219 1 97.06 396 THR A N 1
ATOM 3196 C CA . THR A 1 396 ? 10.25 -29.328 1.204 1 97.06 396 THR A CA 1
ATOM 3197 C C . THR A 1 396 ? 9.32 -30.531 1.092 1 97.06 396 THR A C 1
ATOM 3199 O O . THR A 1 396 ? 9.664 -31.625 1.539 1 97.06 396 THR A O 1
ATOM 3202 N N . ARG A 1 397 ? 8.172 -30.328 0.538 1 97.69 397 ARG A N 1
ATOM 3203 C CA . ARG A 1 397 ? 7.258 -31.453 0.345 1 97.69 397 ARG A CA 1
ATOM 3204 C C . ARG A 1 397 ? 7.883 -32.531 -0.552 1 97.69 397 ARG A C 1
ATOM 3206 O O . ARG A 1 397 ? 7.773 -33.719 -0.276 1 97.69 397 ARG A O 1
ATOM 3213 N N . LEU A 1 398 ? 8.531 -32.062 -1.646 1 98.31 398 LEU A N 1
ATOM 3214 C CA . LEU A 1 398 ? 9.227 -33 -2.523 1 98.31 398 LEU A CA 1
ATOM 3215 C C . LEU A 1 398 ? 10.219 -33.844 -1.734 1 98.31 398 LEU A C 1
ATOM 3217 O O . LEU A 1 398 ? 10.281 -35.062 -1.913 1 98.31 398 LEU A O 1
ATOM 3221 N N . SER A 1 399 ? 10.961 -33.219 -0.884 1 98.31 399 SER A N 1
ATOM 3222 C CA . SER A 1 399 ? 11.945 -33.906 -0.066 1 98.31 399 SER A CA 1
ATOM 3223 C C . SER A 1 399 ? 11.289 -34.938 0.838 1 98.31 399 SER A C 1
ATOM 3225 O O . SER A 1 399 ? 11.773 -36.062 0.963 1 98.31 399 SER A O 1
ATOM 3227 N N . ASN A 1 400 ? 10.227 -34.531 1.468 1 98.19 400 ASN A N 1
ATOM 3228 C CA . ASN A 1 400 ? 9.516 -35.469 2.33 1 98.19 400 ASN A CA 1
ATOM 3229 C C . ASN A 1 400 ? 9.008 -36.688 1.551 1 98.19 400 ASN A C 1
ATOM 3231 O O . ASN A 1 400 ? 9.102 -37.812 2.027 1 98.19 400 ASN A O 1
ATOM 3235 N N . ILE A 1 401 ? 8.492 -36.469 0.406 1 98.5 401 ILE A N 1
ATOM 3236 C CA . ILE A 1 401 ? 7.965 -37.562 -0.432 1 98.5 401 ILE A CA 1
ATOM 3237 C C . ILE A 1 401 ? 9.094 -38.5 -0.832 1 98.5 401 ILE A C 1
ATOM 3239 O O . ILE A 1 401 ? 8.977 -39.719 -0.68 1 98.5 401 ILE A O 1
ATOM 3243 N N . ILE A 1 402 ? 10.227 -38 -1.32 1 98.81 402 ILE A N 1
ATOM 3244 C CA . ILE A 1 402 ? 11.344 -38.781 -1.825 1 98.81 402 ILE A CA 1
ATOM 3245 C C . ILE A 1 402 ? 11.953 -39.594 -0.687 1 98.81 402 ILE A C 1
ATOM 3247 O O . ILE A 1 402 ? 12.258 -40.781 -0.856 1 98.81 402 ILE A O 1
ATOM 3251 N N . HIS A 1 403 ? 12.148 -39 0.471 1 98.56 403 HIS A N 1
ATOM 3252 C CA . HIS A 1 403 ? 12.703 -39.688 1.613 1 98.56 403 HIS A CA 1
ATOM 3253 C C . HIS A 1 403 ? 11.797 -40.844 2.045 1 98.56 403 HIS A C 1
ATOM 3255 O O . HIS A 1 403 ? 12.273 -41.938 2.357 1 98.56 403 HIS A O 1
ATOM 3261 N N . ARG A 1 404 ? 10.578 -40.531 2.068 1 98.31 404 ARG A N 1
ATOM 3262 C CA . ARG A 1 404 ? 9.633 -41.594 2.457 1 98.31 404 ARG A CA 1
ATOM 3263 C C . ARG A 1 404 ? 9.672 -42.75 1.473 1 98.31 404 ARG A C 1
ATOM 3265 O O . ARG A 1 404 ? 9.688 -43.906 1.879 1 98.31 404 ARG A O 1
ATOM 3272 N N . LEU A 1 405 ? 9.609 -42.469 0.204 1 98.62 405 LEU A N 1
ATOM 3273 C CA . LEU A 1 405 ? 9.672 -43.5 -0.827 1 98.62 405 LEU A CA 1
ATOM 3274 C C . LEU A 1 405 ? 10.977 -44.281 -0.724 1 98.62 405 LEU A C 1
ATOM 3276 O O . LEU A 1 405 ? 10.984 -45.5 -0.872 1 98.62 405 LEU A O 1
ATOM 3280 N N . ALA A 1 406 ? 12.047 -43.531 -0.574 1 98.62 406 ALA A N 1
ATOM 3281 C CA . ALA A 1 406 ? 13.352 -44.188 -0.425 1 98.62 406 ALA A CA 1
ATOM 3282 C C . ALA A 1 406 ? 13.336 -45.188 0.725 1 98.62 406 ALA A C 1
ATOM 3284 O O . ALA A 1 406 ? 13.836 -46.312 0.588 1 98.62 406 ALA A O 1
ATOM 3285 N N . ASP A 1 407 ? 12.766 -44.844 1.835 1 98.38 407 ASP A N 1
ATOM 3286 C CA . ASP A 1 407 ? 12.648 -45.719 2.998 1 98.38 407 ASP A CA 1
ATOM 3287 C C . ASP A 1 407 ? 11.758 -46.906 2.695 1 98.38 407 ASP A C 1
ATOM 3289 O O . ASP A 1 407 ? 12.125 -48.062 2.994 1 98.38 407 ASP A O 1
ATOM 3293 N N . LEU A 1 408 ? 10.672 -46.656 2.098 1 98.06 408 LEU A N 1
ATOM 3294 C CA . LEU A 1 408 ? 9.695 -47.688 1.813 1 98.06 408 LEU A CA 1
ATOM 3295 C C . LEU A 1 408 ? 10.258 -48.719 0.827 1 98.06 408 LEU A C 1
ATOM 3297 O O . LEU A 1 408 ? 9.961 -49.906 0.921 1 98.06 408 LEU A O 1
ATOM 3301 N N . GLU A 1 409 ? 11.055 -48.188 -0.078 1 98.25 409 GLU A N 1
ATOM 3302 C CA . GLU A 1 409 ? 11.531 -49.062 -1.156 1 98.25 409 GLU A CA 1
ATOM 3303 C C . GLU A 1 409 ? 12.961 -49.531 -0.896 1 98.25 409 GLU A C 1
ATOM 3305 O O . GLU A 1 409 ? 13.523 -50.281 -1.689 1 98.25 409 GLU A O 1
ATOM 3310 N N . SER A 1 410 ? 13.484 -49.125 0.123 1 98.19 410 SER A N 1
ATOM 3311 C CA . SER A 1 410 ? 14.867 -49.469 0.462 1 98.19 410 SER A CA 1
ATOM 3312 C C . SER A 1 410 ? 15.82 -49.094 -0.669 1 98.19 410 SER A C 1
ATOM 3314 O O . SER A 1 410 ? 16.625 -49.906 -1.111 1 98.19 410 SER A O 1
ATOM 3316 N N . LYS A 1 411 ? 15.641 -47.875 -1.177 1 98.5 411 LYS A N 1
ATOM 3317 C CA . LYS A 1 411 ? 16.484 -47.281 -2.205 1 98.5 411 LYS A CA 1
ATOM 3318 C C . LYS A 1 411 ? 17.094 -45.969 -1.716 1 98.5 411 LYS A C 1
ATOM 3320 O O . LYS A 1 411 ? 16.703 -45.469 -0.667 1 98.5 411 LYS A O 1
ATOM 3325 N N . SER A 1 412 ? 18.109 -45.562 -2.426 1 98.44 412 SER A N 1
ATOM 3326 C CA . SER A 1 412 ? 18.656 -44.25 -2.113 1 98.44 412 SER A CA 1
ATOM 3327 C C . SER A 1 412 ? 17.734 -43.125 -2.605 1 98.44 412 SER A C 1
ATOM 3329 O O . SER A 1 412 ? 16.938 -43.344 -3.51 1 98.44 412 SER A O 1
ATOM 3331 N N . CYS A 1 413 ? 17.828 -42 -2.043 1 98.31 413 CYS A N 1
ATOM 3332 C CA . CYS A 1 413 ? 17.062 -40.844 -2.498 1 98.31 413 CYS A CA 1
ATOM 3333 C C . CYS A 1 413 ? 17.375 -40.531 -3.959 1 98.31 413 CYS A C 1
ATOM 3335 O O . CYS A 1 413 ? 16.484 -40.125 -4.711 1 98.31 413 CYS A O 1
ATOM 3337 N N . GLU A 1 414 ? 18.609 -40.688 -4.348 1 98.62 414 GLU A N 1
ATOM 3338 C CA . GLU A 1 414 ? 19.016 -40.438 -5.727 1 98.62 414 GLU A CA 1
ATOM 3339 C C . GLU A 1 414 ? 18.25 -41.344 -6.699 1 98.62 414 GLU A C 1
ATOM 3341 O O . GLU A 1 414 ? 17.75 -40.875 -7.719 1 98.62 414 GLU A O 1
ATOM 3346 N N . GLU A 1 415 ? 18.203 -42.594 -6.367 1 98.62 415 GLU A N 1
ATOM 3347 C CA . GLU A 1 415 ? 17.516 -43.562 -7.219 1 98.62 415 GLU A CA 1
ATOM 3348 C C . GLU A 1 415 ? 16.031 -43.25 -7.324 1 98.62 415 GLU A C 1
ATOM 3350 O O . GLU A 1 415 ? 15.453 -43.281 -8.414 1 98.62 415 GLU A O 1
ATOM 3355 N N . VAL A 1 416 ? 15.445 -43 -6.191 1 98.75 416 VAL A N 1
ATOM 3356 C CA . VAL A 1 416 ? 14.016 -42.688 -6.152 1 98.75 416 VAL A CA 1
ATOM 3357 C C . VAL A 1 416 ? 13.75 -41.375 -6.906 1 98.75 416 VAL A C 1
ATOM 3359 O O . VAL A 1 416 ? 12.766 -41.281 -7.637 1 98.75 416 VAL A O 1
ATOM 3362 N N . SER A 1 417 ? 14.617 -40.375 -6.746 1 98.88 417 SER A N 1
ATOM 3363 C CA . SER A 1 417 ? 14.477 -39.094 -7.434 1 98.88 417 SER A CA 1
ATOM 3364 C C . SER A 1 417 ? 14.508 -39.25 -8.945 1 98.88 417 SER A C 1
ATOM 3366 O O . SER A 1 417 ? 13.711 -38.656 -9.664 1 98.88 417 SER A O 1
ATOM 3368 N N . LEU A 1 418 ? 15.445 -40.031 -9.422 1 98.75 418 LEU A N 1
ATOM 3369 C CA . LEU A 1 418 ? 15.578 -40.281 -10.852 1 98.75 418 LEU A CA 1
ATOM 3370 C C . LEU A 1 418 ? 14.328 -40.938 -11.398 1 98.75 418 LEU A C 1
ATOM 3372 O O . LEU A 1 418 ? 13.82 -40.562 -12.461 1 98.75 418 LEU A O 1
ATOM 3376 N N . GLU A 1 419 ? 13.867 -41.969 -10.695 1 98.69 419 GLU A N 1
ATOM 3377 C CA . GLU A 1 419 ? 12.656 -42.688 -11.117 1 98.69 419 GLU A CA 1
ATOM 3378 C C . GLU A 1 419 ? 11.453 -41.75 -11.125 1 98.69 419 GLU A C 1
ATOM 3380 O O . GLU A 1 419 ? 10.656 -41.75 -12.07 1 98.69 419 GLU A O 1
ATOM 3385 N N . TRP A 1 420 ? 11.312 -40.969 -10.062 1 98.88 420 TRP A N 1
ATOM 3386 C CA . TRP A 1 420 ? 10.227 -40 -9.945 1 98.88 420 TRP A CA 1
ATOM 3387 C C . TRP A 1 420 ? 10.242 -39.031 -11.125 1 98.88 420 TRP A C 1
ATOM 3389 O O . TRP A 1 420 ? 9.203 -38.781 -11.75 1 98.88 420 TRP A O 1
ATOM 3399 N N . PHE A 1 421 ? 11.422 -38.5 -11.469 1 98.81 421 PHE A N 1
ATOM 3400 C CA . PHE A 1 421 ? 11.602 -37.531 -12.531 1 98.81 421 PHE A CA 1
ATOM 3401 C C . PHE A 1 421 ? 11.281 -38.125 -13.891 1 98.81 421 PHE A C 1
ATOM 3403 O O . PHE A 1 421 ? 10.617 -37.5 -14.719 1 98.81 421 PHE A O 1
ATOM 3410 N N . ARG A 1 422 ? 11.695 -39.344 -14.117 1 98.69 422 ARG A N 1
ATOM 3411 C CA . ARG A 1 422 ? 11.406 -40.031 -15.367 1 98.69 422 ARG A CA 1
ATOM 3412 C C . ARG A 1 422 ? 9.906 -40.219 -15.555 1 98.69 422 ARG A C 1
ATOM 3414 O O . ARG A 1 422 ? 9.367 -39.969 -16.625 1 98.69 422 ARG A O 1
ATOM 3421 N N . ARG A 1 423 ? 9.258 -40.656 -14.508 1 98.56 423 ARG A N 1
ATOM 3422 C CA . ARG A 1 423 ? 7.812 -40.844 -14.562 1 98.56 423 ARG A CA 1
ATOM 3423 C C . ARG A 1 423 ? 7.102 -39.531 -14.844 1 98.56 423 ARG A C 1
ATOM 3425 O O . ARG A 1 423 ? 6.137 -39.469 -15.609 1 98.56 423 ARG A O 1
ATOM 3432 N N . TYR A 1 424 ? 7.598 -38.5 -14.219 1 98.81 424 TYR A N 1
ATOM 3433 C CA . TYR A 1 424 ? 6.984 -37.188 -14.398 1 98.81 424 TYR A CA 1
ATOM 3434 C C . TYR A 1 424 ? 7.145 -36.719 -15.836 1 98.81 424 TYR A C 1
ATOM 3436 O O . TYR A 1 424 ? 6.199 -36.188 -16.422 1 98.81 424 TYR A O 1
ATOM 3444 N N . MET A 1 425 ? 8.359 -36.812 -16.453 1 98.69 425 MET A N 1
ATOM 3445 C CA . MET A 1 425 ? 8.586 -36.344 -17.828 1 98.69 425 MET A CA 1
ATOM 3446 C C . MET A 1 425 ? 7.699 -37.125 -18.797 1 98.69 425 MET A C 1
ATOM 3448 O O . MET A 1 425 ? 7.238 -36.562 -19.797 1 98.69 425 MET A O 1
ATOM 3452 N N . ASN A 1 426 ? 7.363 -38.344 -18.469 1 98.56 426 ASN A N 1
ATOM 3453 C CA . ASN A 1 426 ? 6.551 -39.188 -19.344 1 98.56 426 ASN A CA 1
ATOM 3454 C C . ASN A 1 426 ? 5.121 -38.656 -19.469 1 98.56 426 ASN A C 1
ATOM 3456 O O . ASN A 1 426 ? 4.473 -38.844 -20.5 1 98.56 426 ASN A O 1
ATOM 3460 N N . ILE A 1 427 ? 4.688 -38.031 -18.453 1 98.56 427 ILE A N 1
ATOM 3461 C CA . ILE A 1 427 ? 3.285 -37.625 -18.453 1 98.56 427 ILE A CA 1
ATOM 3462 C C . ILE A 1 427 ? 3.178 -36.125 -18.609 1 98.56 427 ILE A C 1
ATOM 3464 O O . ILE A 1 427 ? 2.074 -35.562 -18.625 1 98.56 427 ILE A O 1
ATOM 3468 N N . SER A 1 428 ? 4.27 -35.406 -18.641 1 98.69 428 SER A N 1
ATOM 3469 C CA . SER A 1 428 ? 4.238 -33.969 -18.719 1 98.69 428 SER A CA 1
ATOM 3470 C C . SER A 1 428 ? 5.051 -33.438 -19.906 1 98.69 428 SER A C 1
ATOM 3472 O O . SER A 1 428 ? 4.488 -33.094 -20.953 1 98.69 428 SER A O 1
ATOM 3474 N N . LEU A 1 429 ? 6.414 -33.625 -19.906 1 98.75 429 LEU A N 1
ATOM 3475 C CA . LEU A 1 429 ? 7.309 -33.094 -20.938 1 98.75 429 LEU A CA 1
ATOM 3476 C C . LEU A 1 429 ? 7.012 -33.75 -22.281 1 98.75 429 LEU A C 1
ATOM 3478 O O . LEU A 1 429 ? 6.824 -33.031 -23.281 1 98.75 429 LEU A O 1
ATOM 3482 N N . LYS A 1 430 ? 6.973 -35.062 -22.375 1 98.69 430 LYS A N 1
ATOM 3483 C CA . LYS A 1 430 ? 6.887 -35.781 -23.641 1 98.69 430 LYS A CA 1
ATOM 3484 C C . LYS A 1 430 ? 5.605 -35.406 -24.391 1 98.69 430 LYS A C 1
ATOM 3486 O O . LYS A 1 430 ? 5.652 -35.031 -25.562 1 98.69 430 LYS A O 1
ATOM 3491 N N . PRO A 1 431 ? 4.453 -35.5 -23.703 1 98.62 431 PRO A N 1
ATOM 3492 C CA . PRO A 1 431 ? 3.238 -35.156 -24.438 1 98.62 431 PRO A CA 1
ATOM 3493 C C . PRO A 1 431 ? 3.252 -33.688 -24.922 1 98.62 431 PRO A C 1
ATOM 3495 O O . PRO A 1 431 ? 2.77 -33.406 -26.031 1 98.62 431 PRO A O 1
ATOM 3498 N N . MET A 1 432 ? 3.748 -32.719 -24.188 1 98.44 432 MET A N 1
ATOM 3499 C CA . MET A 1 432 ? 3.748 -31.312 -24.578 1 98.44 432 MET A CA 1
ATOM 3500 C C . MET A 1 432 ? 4.672 -31.094 -25.766 1 98.44 432 MET A C 1
ATOM 3502 O O . MET A 1 432 ? 4.324 -30.344 -26.688 1 98.44 432 MET A O 1
ATOM 3506 N N . VAL A 1 433 ? 5.863 -31.688 -25.703 1 98.38 433 VAL A N 1
ATOM 3507 C CA . VAL A 1 433 ? 6.801 -31.562 -26.812 1 98.38 433 VAL A CA 1
ATOM 3508 C C . VAL A 1 433 ? 6.219 -32.219 -28.062 1 98.38 433 VAL A C 1
ATOM 3510 O O . VAL A 1 433 ? 6.316 -31.672 -29.156 1 98.38 433 VAL A O 1
ATOM 3513 N N . TRP A 1 434 ? 5.582 -33.344 -27.906 1 97.81 434 TRP A N 1
ATOM 3514 C CA . TRP A 1 434 ? 4.957 -34.062 -29.031 1 97.81 434 TRP A CA 1
ATOM 3515 C C . TRP A 1 434 ? 3.873 -33.188 -29.672 1 97.81 434 TRP A C 1
ATOM 3517 O O . TRP A 1 434 ? 3.832 -33.031 -30.891 1 97.81 434 TRP A O 1
ATOM 3527 N N . MET A 1 435 ? 3.012 -32.688 -28.859 1 97.12 435 MET A N 1
ATOM 3528 C CA . MET A 1 435 ? 1.92 -31.844 -29.344 1 97.12 435 MET A CA 1
ATOM 3529 C C . MET A 1 435 ? 2.459 -30.641 -30.109 1 97.12 435 MET A C 1
ATOM 3531 O O . MET A 1 435 ? 1.903 -30.25 -31.141 1 97.12 435 MET A O 1
ATOM 3535 N N . TYR A 1 436 ? 3.518 -30.062 -29.625 1 97.5 436 TYR A N 1
ATOM 3536 C CA . TYR A 1 436 ? 4.121 -28.891 -30.266 1 97.5 436 TYR A CA 1
ATOM 3537 C C . TYR A 1 436 ? 4.715 -29.266 -31.609 1 97.5 436 TYR A C 1
ATOM 3539 O O . TYR A 1 436 ? 4.484 -28.578 -32.625 1 97.5 436 TYR A O 1
ATOM 3547 N N . LEU A 1 437 ? 5.484 -30.344 -31.625 1 96.69 437 LEU A N 1
ATOM 3548 C CA . LEU A 1 437 ? 6.195 -30.703 -32.844 1 96.69 437 LEU A CA 1
ATOM 3549 C C . LEU A 1 437 ? 5.23 -31.281 -33.875 1 96.69 437 LEU A C 1
ATOM 3551 O O . LEU A 1 437 ? 5.402 -31.062 -35.094 1 96.69 437 LEU A O 1
ATOM 3555 N N . GLN A 1 438 ? 4.207 -31.953 -33.438 1 95.75 438 GLN A N 1
ATOM 3556 C CA . GLN A 1 438 ? 3.277 -32.625 -34.344 1 95.75 438 GLN A CA 1
ATOM 3557 C C . GLN A 1 438 ? 2.225 -31.641 -34.875 1 95.75 438 GLN A C 1
ATOM 3559 O O . GLN A 1 438 ? 1.82 -31.719 -36.031 1 95.75 438 GLN A O 1
ATOM 3564 N N . TYR A 1 439 ? 1.783 -30.734 -34 1 95.75 439 TYR A N 1
ATOM 3565 C CA . TYR A 1 439 ? 0.608 -29.969 -34.375 1 95.75 439 TYR A CA 1
ATOM 3566 C C . TYR A 1 439 ? 0.893 -28.469 -34.281 1 95.75 439 TYR A C 1
ATOM 3568 O O . TYR A 1 439 ? 0.081 -27.656 -34.719 1 95.75 439 TYR A O 1
ATOM 3576 N N . GLY A 1 440 ? 1.998 -28.078 -33.781 1 96.5 440 GLY A N 1
ATOM 3577 C CA . GLY A 1 440 ? 2.307 -26.656 -33.625 1 96.5 440 GLY A CA 1
ATOM 3578 C C . GLY A 1 440 ? 1.544 -26 -32.469 1 96.5 440 GLY A C 1
ATOM 3579 O O . GLY A 1 440 ? 1.234 -24.812 -32.531 1 96.5 440 GLY A O 1
ATOM 3580 N N . VAL A 1 441 ? 1.169 -26.75 -31.469 1 96.62 441 VAL A N 1
ATOM 3581 C CA . VAL A 1 441 ? 0.461 -26.234 -30.297 1 96.62 441 VAL A CA 1
ATOM 3582 C C . VAL A 1 441 ? 1.396 -26.234 -29.094 1 96.62 441 VAL A C 1
ATOM 3584 O O . VAL A 1 441 ? 1.884 -27.281 -28.672 1 96.62 441 VAL A O 1
ATOM 3587 N N . ALA A 1 442 ? 1.734 -25.031 -28.609 1 97.25 442 ALA A N 1
ATOM 3588 C CA . ALA A 1 442 ? 2.586 -24.891 -27.438 1 97.25 442 ALA A CA 1
ATOM 3589 C C . ALA A 1 442 ? 1.778 -24.406 -26.234 1 97.25 442 ALA A C 1
ATOM 3591 O O . ALA A 1 442 ? 0.81 -23.656 -26.391 1 97.25 442 ALA A O 1
ATOM 3592 N N . LEU A 1 443 ? 2.178 -24.859 -25.062 1 97.19 443 LEU A N 1
ATOM 3593 C CA . LEU A 1 443 ? 1.46 -24.531 -23.844 1 97.19 443 LEU A CA 1
ATOM 3594 C C . LEU A 1 443 ? 2.311 -23.656 -22.922 1 97.19 443 LEU A C 1
ATOM 3596 O O . LEU A 1 443 ? 3.525 -23.844 -22.828 1 97.19 443 LEU A O 1
ATOM 3600 N N . GLU A 1 444 ? 1.718 -22.75 -22.234 1 96.06 444 GLU A N 1
ATOM 3601 C CA . GLU A 1 444 ? 2.359 -21.984 -21.172 1 96.06 444 GLU A CA 1
ATOM 3602 C C . GLU A 1 444 ? 2.395 -22.781 -19.875 1 96.06 444 GLU A C 1
ATOM 3604 O O . GLU A 1 444 ? 1.843 -22.328 -18.859 1 96.06 444 GLU A O 1
ATOM 3609 N N . ALA A 1 445 ? 3.188 -23.797 -19.859 1 97.12 445 ALA A N 1
ATOM 3610 C CA . ALA A 1 445 ? 3.158 -24.781 -18.781 1 97.12 445 ALA A CA 1
ATOM 3611 C C . ALA A 1 445 ? 4.191 -24.453 -17.719 1 97.12 445 ALA A C 1
ATOM 3613 O O . ALA A 1 445 ? 5.004 -25.297 -17.344 1 97.12 445 ALA A O 1
ATOM 3614 N N . HIS A 1 446 ? 4.121 -23.219 -17.141 1 95.75 446 HIS A N 1
ATOM 3615 C CA . HIS A 1 446 ? 4.941 -22.938 -15.961 1 95.75 446 HIS A CA 1
ATOM 3616 C C . HIS A 1 446 ? 4.434 -23.672 -14.734 1 95.75 446 HIS A C 1
ATOM 3618 O O . HIS A 1 446 ? 3.375 -24.312 -14.781 1 95.75 446 HIS A O 1
ATOM 3624 N N . GLN A 1 447 ? 5.133 -23.625 -13.695 1 97.06 447 GLN A N 1
ATOM 3625 C CA . GLN A 1 447 ? 4.91 -24.484 -12.539 1 97.06 447 GLN A CA 1
ATOM 3626 C C . GLN A 1 447 ? 3.557 -24.219 -11.898 1 97.06 447 GLN A C 1
ATOM 3628 O O . GLN A 1 447 ? 2.916 -25.125 -11.375 1 97.06 447 GLN A O 1
ATOM 3633 N N . GLN A 1 448 ? 3.068 -23 -11.93 1 94.62 448 GLN A N 1
ATOM 3634 C CA . GLN A 1 448 ? 1.78 -22.656 -11.344 1 94.62 448 GLN A CA 1
ATOM 3635 C C . GLN A 1 448 ? 0.628 -23.203 -12.18 1 94.62 448 GLN A C 1
ATOM 3637 O O . GLN A 1 448 ? -0.46 -23.453 -11.656 1 94.62 448 GLN A O 1
ATOM 3642 N N . ASN A 1 449 ? 0.895 -23.453 -13.438 1 96.69 449 ASN A N 1
ATOM 3643 C CA . ASN A 1 449 ? -0.132 -23.969 -14.328 1 96.69 449 ASN A CA 1
ATOM 3644 C C . ASN A 1 449 ? -0.015 -25.484 -14.5 1 96.69 449 ASN A C 1
ATOM 3646 O O . ASN A 1 449 ? -0.678 -26.078 -15.352 1 96.69 449 ASN A O 1
ATOM 3650 N N . SER A 1 450 ? 0.825 -26.094 -13.766 1 98.12 450 SER A N 1
ATOM 3651 C CA . SER A 1 450 ? 1.09 -27.516 -13.867 1 98.12 450 SER A CA 1
ATOM 3652 C C . SER A 1 450 ? 0.709 -28.25 -12.586 1 98.12 450 SER A C 1
ATOM 3654 O O . SER A 1 450 ? 1.335 -28.031 -11.539 1 98.12 450 SER A O 1
ATOM 3656 N N . VAL A 1 451 ? -0.326 -29.078 -12.688 1 98.38 451 VAL A N 1
ATOM 3657 C CA . VAL A 1 451 ? -0.799 -29.859 -11.539 1 98.38 451 VAL A CA 1
ATOM 3658 C C . VAL A 1 451 ? -0.52 -31.344 -11.766 1 98.38 451 VAL A C 1
ATOM 3660 O O . VAL A 1 451 ? -0.804 -31.875 -12.836 1 98.38 451 VAL A O 1
ATOM 3663 N N . VAL A 1 452 ? 0.076 -32.031 -10.805 1 98.44 452 VAL A N 1
ATOM 3664 C CA . VAL A 1 452 ? 0.354 -33.469 -10.891 1 98.44 452 VAL A CA 1
ATOM 3665 C C . VAL A 1 452 ? -0.391 -34.188 -9.781 1 98.44 452 VAL A C 1
ATOM 3667 O O . VAL A 1 452 ? -0.469 -33.719 -8.648 1 98.44 452 VAL A O 1
ATOM 3670 N N . GLN A 1 453 ? -1.05 -35.188 -10.117 1 98.12 453 GLN A N 1
ATOM 3671 C CA . GLN A 1 453 ? -1.644 -36.094 -9.148 1 98.12 453 GLN A CA 1
ATOM 3672 C C . GLN A 1 453 ? -0.706 -37.25 -8.836 1 98.12 453 GLN A C 1
ATOM 3674 O O . GLN A 1 453 ? -0.15 -37.875 -9.75 1 98.12 453 GLN A O 1
ATOM 3679 N N . LEU A 1 454 ? -0.518 -37.5 -7.582 1 98.12 454 LEU A N 1
ATOM 3680 C CA . LEU A 1 454 ? 0.39 -38.562 -7.129 1 98.12 454 LEU A CA 1
ATOM 3681 C C . LEU A 1 454 ? -0.386 -39.75 -6.625 1 98.12 454 LEU A C 1
ATOM 3683 O O . LEU A 1 454 ? -1.505 -39.625 -6.125 1 98.12 454 LEU A O 1
ATOM 3687 N N . LYS A 1 455 ? 0.113 -40.875 -6.891 1 97.56 455 LYS A N 1
ATOM 3688 C CA . LYS A 1 455 ? -0.302 -42.125 -6.27 1 97.56 455 LYS A CA 1
ATOM 3689 C C . LYS A 1 455 ? 0.86 -42.781 -5.531 1 97.56 455 LYS A C 1
ATOM 3691 O O . LYS A 1 455 ? 1.888 -43.094 -6.137 1 97.56 455 LYS A O 1
ATOM 3696 N N . ASP A 1 456 ? 0.732 -42.969 -4.25 1 96.56 456 ASP A N 1
ATOM 3697 C CA . ASP A 1 456 ? 1.772 -43.531 -3.393 1 96.56 456 ASP A CA 1
ATOM 3698 C C . ASP A 1 456 ? 3.09 -42.781 -3.562 1 96.56 456 ASP A C 1
ATOM 3700 O O . ASP A 1 456 ? 4.16 -43.375 -3.596 1 96.56 456 ASP A O 1
ATOM 3704 N N . GLY A 1 457 ? 2.988 -41.5 -3.855 1 97.81 457 GLY A N 1
ATOM 3705 C CA . GLY A 1 457 ? 4.16 -40.625 -3.885 1 97.81 457 GLY A CA 1
ATOM 3706 C C . GLY A 1 457 ? 4.723 -40.438 -5.277 1 97.81 457 GLY A C 1
ATOM 3707 O O . GLY A 1 457 ? 5.535 -39.531 -5.504 1 97.81 457 GLY A O 1
ATOM 3708 N N . TYR A 1 458 ? 4.289 -41.188 -6.258 1 98.62 458 TYR A N 1
ATOM 3709 C CA . TYR A 1 458 ? 4.805 -41.094 -7.621 1 98.62 458 TYR A CA 1
ATOM 3710 C C . TYR A 1 458 ? 3.803 -40.375 -8.531 1 98.62 458 TYR A C 1
ATOM 3712 O O . TYR A 1 458 ? 2.59 -40.5 -8.336 1 98.62 458 TYR A O 1
ATOM 3720 N N . PRO A 1 459 ? 4.305 -39.656 -9.531 1 98.5 459 PRO A N 1
ATOM 3721 C CA . PRO A 1 459 ? 3.393 -38.969 -10.461 1 98.5 459 PRO A CA 1
ATOM 3722 C C . PRO A 1 459 ? 2.625 -39.969 -11.344 1 98.5 459 PRO A C 1
ATOM 3724 O O . PRO A 1 459 ? 3.223 -40.875 -11.93 1 98.5 459 PRO A O 1
ATOM 3727 N N . VAL A 1 460 ? 1.302 -39.75 -11.516 1 98.06 460 VAL A N 1
ATOM 3728 C CA . VAL A 1 460 ? 0.512 -40.656 -12.312 1 98.06 460 VAL A CA 1
ATOM 3729 C C . VAL A 1 460 ? -0.318 -39.906 -13.336 1 98.06 460 VAL A C 1
ATOM 3731 O O . VAL A 1 460 ? -0.681 -40.438 -14.383 1 98.06 460 VAL A O 1
ATOM 3734 N N . LYS A 1 461 ? -0.659 -38.688 -13.008 1 98.12 461 LYS A N 1
ATOM 3735 C CA . LYS A 1 461 ? -1.463 -37.875 -13.922 1 98.12 461 LYS A CA 1
ATOM 3736 C C . LYS A 1 461 ? -1.025 -36.438 -13.883 1 98.12 461 LYS A C 1
ATOM 3738 O O . LYS A 1 461 ? -0.74 -35.875 -12.812 1 98.12 461 LYS A O 1
ATOM 3743 N N . TYR A 1 462 ? -0.903 -35.812 -15.031 1 98.5 462 TYR A N 1
ATOM 3744 C CA . TYR A 1 462 ? -0.557 -34.406 -15.188 1 98.5 462 TYR A CA 1
ATOM 3745 C C . TYR A 1 462 ? -1.712 -33.625 -15.805 1 98.5 462 TYR A C 1
ATOM 3747 O O . TYR A 1 462 ? -2.377 -34.094 -16.719 1 98.5 462 TYR A O 1
ATOM 3755 N N . TYR A 1 463 ? -2.029 -32.438 -15.258 1 98.31 463 TYR A N 1
ATOM 3756 C CA . TYR A 1 463 ? -3.043 -31.547 -15.789 1 98.31 463 TYR A CA 1
ATOM 3757 C C . TYR A 1 463 ? -2.441 -30.188 -16.125 1 98.31 463 TYR A C 1
ATOM 3759 O O . TYR A 1 463 ? -1.812 -29.562 -15.281 1 98.31 463 TYR A O 1
ATOM 3767 N N . PHE A 1 464 ? -2.584 -29.766 -17.406 1 97.69 464 PHE A N 1
ATOM 3768 C CA . PHE A 1 464 ? -2.32 -28.375 -17.766 1 97.69 464 PHE A CA 1
ATOM 3769 C C . PHE A 1 464 ? -3.549 -27.5 -17.516 1 97.69 464 PHE A C 1
ATOM 3771 O O . PHE A 1 464 ? -4.648 -27.844 -17.953 1 97.69 464 PHE A O 1
ATOM 3778 N N . ARG A 1 465 ? -3.223 -26.453 -16.703 1 95 465 ARG A N 1
ATOM 3779 C CA . ARG A 1 465 ? -4.359 -25.562 -16.469 1 95 465 ARG A CA 1
ATOM 3780 C C . ARG A 1 465 ? -4.074 -24.172 -17 1 95 465 ARG A C 1
ATOM 3782 O O . ARG A 1 465 ? -2.918 -23.797 -17.203 1 95 465 ARG A O 1
ATOM 3789 N N . ASP A 1 466 ? -5 -23.297 -17.359 1 85.75 466 ASP A N 1
ATOM 3790 C CA . ASP A 1 466 ? -5.02 -21.938 -17.875 1 85.75 466 ASP A CA 1
ATOM 3791 C C . ASP A 1 466 ? -5.176 -21.938 -19.391 1 85.75 466 ASP A C 1
ATOM 3793 O O . ASP A 1 466 ? -4.188 -22.016 -20.125 1 85.75 466 ASP A O 1
ATOM 3797 N N . ASN A 1 467 ? -6.277 -21.703 -19.812 1 79.56 467 ASN A N 1
ATOM 3798 C CA . ASN A 1 467 ? -6.621 -21.875 -21.219 1 79.56 467 ASN A CA 1
ATOM 3799 C C . ASN A 1 467 ? -6.344 -20.609 -22.016 1 79.56 467 ASN A C 1
ATOM 3801 O O . ASN A 1 467 ? -6.637 -20.562 -23.219 1 79.56 467 ASN A O 1
ATOM 3805 N N . GLN A 1 468 ? -5.719 -19.641 -21.344 1 79.06 468 GLN A N 1
ATOM 3806 C CA . GLN A 1 468 ? -5.18 -18.469 -22.047 1 79.06 468 GLN A CA 1
ATOM 3807 C C . GLN A 1 468 ? -3.729 -18.719 -22.469 1 79.06 468 GLN A C 1
ATOM 3809 O O . GLN A 1 468 ? -3.18 -17.953 -23.281 1 79.06 468 GLN A O 1
ATOM 3814 N N . GLY A 1 469 ? -3.23 -19.797 -22.125 1 86.62 469 GLY A N 1
ATOM 3815 C CA . GLY A 1 469 ? -1.816 -20.078 -22.328 1 86.62 469 GLY A CA 1
ATOM 3816 C C . GLY A 1 469 ? -1.544 -21 -23.5 1 86.62 469 GLY A C 1
ATOM 3817 O O . GLY A 1 469 ? -0.683 -21.875 -23.406 1 86.62 469 GLY A O 1
ATOM 3818 N N . PHE A 1 470 ? -2.342 -20.891 -24.625 1 92.12 470 PHE A N 1
ATOM 3819 C CA . PHE A 1 470 ? -2.094 -21.625 -25.859 1 92.12 470 PHE A CA 1
ATOM 3820 C C . PHE A 1 470 ? -1.396 -20.75 -26.891 1 92.12 470 PHE A C 1
ATOM 3822 O O . PHE A 1 470 ? -1.747 -19.578 -27.047 1 92.12 470 PHE A O 1
ATOM 3829 N N . TYR A 1 471 ? -0.419 -21.328 -27.516 1 95.19 471 TYR A N 1
ATOM 3830 C CA . TYR A 1 471 ? 0.233 -20.719 -28.672 1 95.19 471 TYR A CA 1
ATOM 3831 C C . TYR A 1 471 ? 0.116 -21.609 -29.891 1 95.19 471 TYR A C 1
ATOM 3833 O O . TYR A 1 471 ? 0.361 -22.828 -29.812 1 95.19 471 TYR A O 1
ATOM 3841 N N . PHE A 1 472 ? -0.304 -21 -31 1 96.62 472 PHE A N 1
ATOM 3842 C CA . PHE A 1 472 ? -0.383 -21.719 -32.25 1 96.62 472 PHE A CA 1
ATOM 3843 C C . PHE A 1 472 ? 0.643 -21.172 -33.25 1 96.62 472 PHE A C 1
ATOM 3845 O O . PHE A 1 472 ? 0.79 -19.953 -33.406 1 96.62 472 PHE A O 1
ATOM 3852 N N . CYS A 1 473 ? 1.303 -22.109 -33.906 1 96.75 473 CYS A N 1
ATOM 3853 C CA . CYS A 1 473 ? 2.332 -21.703 -34.875 1 96.75 473 CYS A CA 1
ATOM 3854 C C . CYS A 1 473 ? 1.716 -21.281 -36.188 1 96.75 473 CYS A C 1
ATOM 3856 O O . CYS A 1 473 ? 0.887 -22 -36.75 1 96.75 473 CYS A O 1
ATOM 3858 N N . ASN A 1 474 ? 2.186 -20.219 -36.656 1 95.81 474 ASN A N 1
ATOM 3859 C CA . ASN A 1 474 ? 1.749 -19.734 -37.969 1 95.81 474 ASN A CA 1
ATOM 3860 C C . ASN A 1 474 ? 2.088 -20.734 -39.062 1 95.81 474 ASN A C 1
ATOM 3862 O O . ASN A 1 474 ? 1.341 -20.859 -40.062 1 95.81 474 ASN A O 1
ATOM 3866 N N . SER A 1 475 ? 3.193 -21.391 -38.938 1 96.5 475 SER A N 1
ATOM 3867 C CA . SER A 1 475 ? 3.629 -22.344 -39.969 1 96.5 475 SER A CA 1
ATOM 3868 C C . SER A 1 475 ? 2.666 -23.516 -40.062 1 96.5 475 SER A C 1
ATOM 3870 O O . SER A 1 475 ? 2.646 -24.219 -41.094 1 96.5 475 SER A O 1
ATOM 3872 N N . MET A 1 476 ? 1.885 -23.75 -39.062 1 96.31 476 MET A N 1
ATOM 3873 C CA . MET A 1 476 ? 0.964 -24.875 -39.031 1 96.31 476 MET A CA 1
ATOM 3874 C C . MET A 1 476 ? -0.478 -24.422 -39.188 1 96.31 476 MET A C 1
ATOM 3876 O O . MET A 1 476 ? -1.414 -25.188 -38.969 1 96.31 476 MET A O 1
ATOM 3880 N N . LYS A 1 477 ? -0.678 -23.234 -39.562 1 96.31 477 LYS A N 1
ATOM 3881 C CA . LYS A 1 477 ? -1.988 -22.594 -39.594 1 96.31 477 LYS A CA 1
ATOM 3882 C C . LYS A 1 477 ? -2.973 -23.406 -40.438 1 96.31 477 LYS A C 1
ATOM 3884 O O . LYS A 1 477 ? -4.121 -23.609 -40.031 1 96.31 477 LYS A O 1
ATOM 3889 N N . GLU A 1 478 ? -2.539 -23.859 -41.594 1 95.81 478 GLU A N 1
ATOM 3890 C CA . GLU A 1 478 ? -3.428 -24.594 -42.5 1 95.81 478 GLU A CA 1
ATOM 3891 C C . GLU A 1 478 ? -3.877 -25.906 -41.875 1 95.81 478 GLU A C 1
ATOM 3893 O O . GLU A 1 478 ? -5.059 -26.25 -41.906 1 95.81 478 GLU A O 1
ATOM 3898 N N . MET A 1 479 ? -2.977 -26.609 -41.375 1 95.25 479 MET A N 1
ATOM 3899 C CA . MET A 1 479 ? -3.293 -27.875 -40.719 1 95.25 479 MET A CA 1
ATOM 3900 C C . MET A 1 479 ? -4.234 -27.672 -39.531 1 95.25 479 MET A C 1
ATOM 3902 O O . MET A 1 479 ? -5.215 -28.391 -39.375 1 95.25 479 MET A O 1
ATOM 3906 N N . LEU A 1 480 ? -3.918 -26.688 -38.719 1 96.12 480 LEU A N 1
ATOM 3907 C CA . LEU A 1 480 ? -4.73 -26.359 -37.531 1 96.12 480 LEU A CA 1
ATOM 3908 C C . LEU A 1 480 ? -6.145 -25.969 -37.969 1 96.12 480 LEU A C 1
ATOM 3910 O O . LEU A 1 480 ? -7.121 -26.391 -37.344 1 96.12 480 LEU A O 1
ATOM 3914 N N . ASN A 1 481 ? -6.168 -25.203 -39.031 1 96.12 481 ASN A N 1
ATOM 3915 C CA . ASN A 1 481 ? -7.461 -24.766 -39.531 1 96.12 481 ASN A CA 1
ATOM 3916 C C . ASN A 1 481 ? -8.297 -25.938 -40.031 1 96.12 481 ASN A C 1
ATOM 3918 O O . ASN A 1 481 ? -9.523 -25.922 -39.938 1 96.12 481 ASN A O 1
ATOM 3922 N N . ASN A 1 482 ? -7.645 -26.922 -40.562 1 96.75 482 ASN A N 1
ATOM 3923 C CA . ASN A 1 482 ? -8.336 -28.125 -41 1 96.75 482 ASN A CA 1
ATOM 3924 C C . ASN A 1 482 ? -8.922 -28.906 -39.844 1 96.75 482 ASN A C 1
ATOM 3926 O O . ASN A 1 482 ? -9.961 -29.547 -39.969 1 96.75 482 ASN A O 1
ATOM 3930 N N . GLU A 1 483 ? -8.281 -28.859 -38.75 1 95.56 483 GLU A N 1
ATOM 3931 C CA . GLU A 1 483 ? -8.766 -29.547 -37.562 1 95.56 483 GLU A CA 1
ATOM 3932 C C . GLU A 1 483 ? -9.898 -28.766 -36.906 1 95.56 483 GLU A C 1
ATOM 3934 O O . GLU A 1 483 ? -10.906 -29.344 -36.5 1 95.56 483 GLU A O 1
ATOM 3939 N N . LEU A 1 484 ? -9.727 -27.5 -36.781 1 96.06 484 LEU A N 1
ATOM 3940 C CA . LEU A 1 484 ? -10.711 -26.609 -36.156 1 96.06 484 LEU A CA 1
ATOM 3941 C C . LEU A 1 484 ? -10.734 -25.266 -36.875 1 96.06 484 LEU A C 1
ATOM 3943 O O . LEU A 1 484 ? -9.859 -24.422 -36.656 1 96.06 484 LEU A O 1
ATOM 3947 N N . ALA A 1 485 ? -11.773 -25.031 -37.625 1 95.62 485 ALA A N 1
ATOM 3948 C CA . ALA A 1 485 ? -11.867 -23.844 -38.5 1 95.62 485 ALA A CA 1
ATOM 3949 C C . ALA A 1 485 ? -11.727 -22.562 -37.656 1 95.62 485 ALA A C 1
ATOM 3951 O O . ALA A 1 485 ? -12.453 -22.375 -36.688 1 95.62 485 ALA A O 1
ATOM 3952 N N . GLY A 1 486 ? -10.711 -21.781 -37.969 1 93.94 486 GLY A N 1
ATOM 3953 C CA . GLY A 1 486 ? -10.539 -20.469 -37.375 1 93.94 486 GLY A CA 1
ATOM 3954 C C . GLY A 1 486 ? -9.719 -20.5 -36.094 1 93.94 486 GLY A C 1
ATOM 3955 O O . GLY A 1 486 ? -9.547 -19.484 -35.438 1 93.94 486 GLY A O 1
ATOM 3956 N N . ILE A 1 487 ? -9.156 -21.609 -35.781 1 94.31 487 ILE A N 1
ATOM 3957 C CA . ILE A 1 487 ? -8.406 -21.766 -34.562 1 94.31 487 ILE A CA 1
ATOM 3958 C C . ILE A 1 487 ? -7.273 -20.75 -34.5 1 94.31 487 ILE A C 1
ATOM 3960 O O . ILE A 1 487 ? -6.531 -20.578 -35.469 1 94.31 487 ILE A O 1
ATOM 3964 N N . GLY A 1 488 ? -7.258 -20.031 -33.344 1 92.38 488 GLY A N 1
ATOM 3965 C CA . GLY A 1 488 ? -6.203 -19.062 -33.094 1 92.38 488 GLY A CA 1
ATOM 3966 C C . GLY A 1 488 ? -6.473 -17.703 -33.688 1 92.38 488 GLY A C 1
ATOM 3967 O O . GLY A 1 488 ? -5.887 -16.703 -33.281 1 92.38 488 GLY A O 1
ATOM 3968 N N . GLU A 1 489 ? -7.301 -17.547 -34.719 1 89.94 489 GLU A N 1
ATOM 3969 C CA . GLU A 1 489 ? -7.547 -16.281 -35.375 1 89.94 489 GLU A CA 1
ATOM 3970 C C . GLU A 1 489 ? -8.422 -15.359 -34.531 1 89.94 489 GLU A C 1
ATOM 3972 O O . GLU A 1 489 ? -8.07 -14.211 -34.281 1 89.94 489 GLU A O 1
ATOM 3977 N N . ARG A 1 490 ? -9.5 -15.883 -34 1 82.75 490 ARG A N 1
ATOM 3978 C CA . ARG A 1 490 ? -10.43 -15.086 -33.219 1 82.75 490 ARG A CA 1
ATOM 3979 C C . ARG A 1 490 ? -9.836 -14.75 -31.859 1 82.75 490 ARG A C 1
ATOM 3981 O O . ARG A 1 490 ? -10.102 -13.68 -31.297 1 82.75 490 ARG A O 1
ATOM 3988 N N . THR A 1 491 ? -9.016 -15.609 -31.312 1 89.56 491 THR A N 1
ATOM 3989 C CA . THR A 1 491 ? -8.453 -15.453 -29.969 1 89.56 491 THR A CA 1
ATOM 3990 C C . THR A 1 491 ? -7.129 -14.703 -30.016 1 89.56 491 THR A C 1
ATOM 3992 O O . THR A 1 491 ? -6.641 -14.219 -29 1 89.56 491 THR A O 1
ATOM 3995 N N . GLY A 1 492 ? -6.555 -14.617 -31.234 1 89.25 492 GLY A N 1
ATOM 3996 C CA . GLY A 1 492 ? -5.27 -13.953 -31.375 1 89.25 492 GLY A CA 1
ATOM 3997 C C . GLY A 1 492 ? -4.109 -14.773 -30.859 1 89.25 492 GLY A C 1
ATOM 3998 O O . GLY A 1 492 ? -3.082 -14.227 -30.453 1 89.25 492 GLY A O 1
ATOM 3999 N N . ASN A 1 493 ? -4.219 -16.094 -30.844 1 93.19 493 ASN A N 1
ATOM 4000 C CA . ASN A 1 493 ? -3.199 -16.969 -30.266 1 93.19 493 ASN A CA 1
ATOM 4001 C C . ASN A 1 493 ? -2.293 -17.562 -31.328 1 93.19 493 ASN A C 1
ATOM 4003 O O . ASN A 1 493 ? -1.535 -18.5 -31.062 1 93.19 493 ASN A O 1
ATOM 4007 N N . LEU A 1 494 ? -2.424 -17.031 -32.625 1 95.12 494 LEU A N 1
ATOM 4008 C CA . LEU A 1 494 ? -1.5 -17.406 -33.688 1 95.12 494 LEU A CA 1
ATOM 4009 C C . LEU A 1 494 ? -0.259 -16.516 -33.656 1 95.12 494 LEU A C 1
ATOM 4011 O O . LEU A 1 494 ? -0.365 -15.297 -33.719 1 95.12 494 LEU A O 1
ATOM 4015 N N . TYR A 1 495 ? 0.885 -17.172 -33.594 1 94.56 495 TYR A N 1
ATOM 4016 C CA . TYR A 1 495 ? 2.139 -16.438 -33.5 1 94.56 495 TYR A CA 1
ATOM 4017 C C . TYR A 1 495 ? 3.17 -16.969 -34.469 1 94.56 495 TYR A C 1
ATOM 4019 O O . TYR A 1 495 ? 3.055 -18.109 -34.938 1 94.56 495 TYR A O 1
ATOM 4027 N N . ASP A 1 496 ? 4.098 -16.094 -34.719 1 94.75 496 ASP A N 1
ATOM 4028 C CA . ASP A 1 496 ? 5.246 -16.578 -35.5 1 94.75 496 ASP A CA 1
ATOM 4029 C C . ASP A 1 496 ? 6.012 -17.641 -34.719 1 94.75 496 ASP A C 1
ATOM 4031 O O . ASP A 1 496 ? 6.133 -17.562 -33.5 1 94.75 496 ASP A O 1
ATOM 4035 N N . ASP A 1 497 ? 6.574 -18.609 -35.406 1 95 497 ASP A N 1
ATOM 4036 C CA . ASP A 1 497 ? 7.195 -19.781 -34.781 1 95 497 ASP A CA 1
ATOM 4037 C C . ASP A 1 497 ? 8.305 -19.375 -33.812 1 95 497 ASP A C 1
ATOM 4039 O O . ASP A 1 497 ? 8.461 -19.969 -32.75 1 95 497 ASP A O 1
ATOM 4043 N N . TYR A 1 498 ? 9.055 -18.328 -34.219 1 93.44 498 TYR A N 1
ATOM 4044 C CA . TYR A 1 498 ? 10.164 -17.938 -33.344 1 93.44 498 TYR A CA 1
ATOM 4045 C C . TYR A 1 498 ? 9.664 -17.438 -31.984 1 93.44 498 TYR A C 1
ATOM 4047 O O . TYR A 1 498 ? 10.305 -17.656 -30.969 1 93.44 498 TYR A O 1
ATOM 4055 N N . ILE A 1 499 ? 8.508 -16.797 -31.969 1 93.94 499 ILE A N 1
ATOM 4056 C CA . ILE A 1 499 ? 7.891 -16.328 -30.734 1 93.94 499 ILE A CA 1
ATOM 4057 C C . ILE A 1 499 ? 7.41 -17.531 -29.922 1 93.94 499 ILE A C 1
ATOM 4059 O O . ILE A 1 499 ? 7.625 -17.578 -28.703 1 93.94 499 ILE A O 1
ATOM 4063 N N . VAL A 1 500 ? 6.773 -18.453 -30.594 1 96.31 500 VAL A N 1
ATOM 4064 C CA . VAL A 1 500 ? 6.25 -19.641 -29.906 1 96.31 500 VAL A CA 1
ATOM 4065 C C . VAL A 1 500 ? 7.402 -20.453 -29.312 1 96.31 500 VAL A C 1
ATOM 4067 O O . VAL A 1 500 ? 7.324 -20.906 -28.172 1 96.31 500 VAL A O 1
ATOM 4070 N N . ASP A 1 501 ? 8.508 -20.562 -30.109 1 96.75 501 ASP A N 1
ATOM 4071 C CA . ASP A 1 501 ? 9.688 -21.281 -29.625 1 96.75 501 ASP A CA 1
ATOM 4072 C C . ASP A 1 501 ? 10.227 -20.641 -28.344 1 96.75 501 ASP A C 1
ATOM 4074 O O . ASP A 1 501 ? 10.531 -21.359 -27.375 1 96.75 501 ASP A O 1
ATOM 4078 N N . GLU A 1 502 ? 10.336 -19.391 -28.422 1 95.25 502 GLU A N 1
ATOM 4079 C CA . GLU A 1 502 ? 10.891 -18.656 -27.281 1 95.25 502 GLU A CA 1
ATOM 4080 C C . GLU A 1 502 ? 10.016 -18.828 -26.047 1 95.25 502 GLU A C 1
ATOM 4082 O O . GLU A 1 502 ? 10.516 -19.094 -24.953 1 95.25 502 GLU A O 1
ATOM 4087 N N . ARG A 1 503 ? 8.727 -18.688 -26.203 1 95.25 503 ARG A N 1
ATOM 4088 C CA . ARG A 1 503 ? 7.793 -18.797 -25.094 1 95.25 503 ARG A CA 1
ATOM 4089 C C . ARG A 1 503 ? 7.75 -20.234 -24.578 1 95.25 503 ARG A C 1
ATOM 4091 O O . ARG A 1 503 ? 7.762 -20.453 -23.359 1 95.25 503 ARG A O 1
ATOM 4098 N N . PHE A 1 504 ? 7.691 -21.125 -25.5 1 97.25 504 PHE A N 1
ATOM 4099 C CA . PHE A 1 504 ? 7.637 -22.531 -25.125 1 97.25 504 PHE A CA 1
ATOM 4100 C C . PHE A 1 504 ? 8.898 -22.938 -24.375 1 97.25 504 PHE A C 1
ATOM 4102 O O . PHE A 1 504 ? 8.828 -23.672 -23.391 1 97.25 504 PHE A O 1
ATOM 4109 N N . ARG A 1 505 ? 10.078 -22.469 -24.797 1 97.06 505 ARG A N 1
ATOM 4110 C CA . ARG A 1 505 ? 11.336 -22.734 -24.109 1 97.06 505 ARG A CA 1
ATOM 4111 C C . ARG A 1 505 ? 11.32 -22.156 -22.703 1 97.06 505 ARG A C 1
ATOM 4113 O O . ARG A 1 505 ? 11.766 -22.797 -21.75 1 97.06 505 ARG A O 1
ATOM 4120 N N . TYR A 1 506 ? 10.836 -21.047 -22.578 1 96 506 TYR A N 1
ATOM 4121 C CA . TYR A 1 506 ? 10.844 -20.406 -21.266 1 96 506 TYR A CA 1
ATOM 4122 C C . TYR A 1 506 ? 9.891 -21.125 -20.312 1 96 506 TYR A C 1
ATOM 4124 O O . TYR A 1 506 ? 10.289 -21.516 -19.219 1 96 506 TYR A O 1
ATOM 4132 N N . TYR A 1 507 ? 8.648 -21.312 -20.703 1 96.5 507 TYR A N 1
ATOM 4133 C CA . TYR A 1 507 ? 7.633 -21.797 -19.766 1 96.5 507 TYR A CA 1
ATOM 4134 C C . TYR A 1 507 ? 7.824 -23.266 -19.469 1 96.5 507 TYR A C 1
ATOM 4136 O O . TYR A 1 507 ? 7.754 -23.688 -18.312 1 96.5 507 TYR A O 1
ATOM 4144 N N . LEU A 1 508 ? 8.102 -24.047 -20.438 1 98.25 508 LEU A N 1
ATOM 4145 C CA . LEU A 1 508 ? 8.195 -25.484 -20.25 1 98.25 508 LEU A CA 1
ATOM 4146 C C . LEU A 1 508 ? 9.562 -25.875 -19.688 1 98.25 508 LEU A C 1
ATOM 4148 O O . LEU A 1 508 ? 9.648 -26.734 -18.812 1 98.25 508 LEU A O 1
ATOM 4152 N N . ILE A 1 509 ? 10.625 -25.203 -20.234 1 98.12 509 ILE A N 1
ATOM 4153 C CA . ILE A 1 509 ? 11.969 -25.672 -19.891 1 98.12 509 ILE A CA 1
ATOM 4154 C C . ILE A 1 509 ? 12.531 -24.859 -18.734 1 98.12 509 ILE A C 1
ATOM 4156 O O . ILE A 1 509 ? 12.758 -25.391 -17.656 1 98.12 509 ILE A O 1
ATOM 4160 N N . PHE A 1 510 ? 12.656 -23.578 -18.891 1 96.94 510 PHE A N 1
ATOM 4161 C CA . PHE A 1 510 ? 13.297 -22.734 -17.875 1 96.94 510 PHE A CA 1
ATOM 4162 C C . PHE A 1 510 ? 12.5 -22.734 -16.578 1 96.94 510 PHE A C 1
ATOM 4164 O O . PHE A 1 510 ? 13.039 -23.047 -15.516 1 96.94 510 PHE A O 1
ATOM 4171 N N . ASN A 1 511 ? 11.234 -22.375 -16.734 1 96.69 511 ASN A N 1
ATOM 4172 C CA . ASN A 1 511 ? 10.398 -22.234 -15.547 1 96.69 511 ASN A CA 1
ATOM 4173 C C . ASN A 1 511 ? 10.023 -23.594 -14.969 1 96.69 511 ASN A C 1
ATOM 4175 O O . ASN A 1 511 ? 10.227 -23.859 -13.781 1 96.69 511 ASN A O 1
ATOM 4179 N N . HIS A 1 512 ? 9.633 -24.516 -15.82 1 97.94 512 HIS A N 1
ATOM 4180 C CA . HIS A 1 512 ? 9.016 -25.766 -15.398 1 97.94 512 HIS A CA 1
ATOM 4181 C C . HIS A 1 512 ? 10.07 -26.828 -15.125 1 97.94 512 HIS A C 1
ATOM 4183 O O . HIS A 1 512 ? 10.344 -27.156 -13.961 1 97.94 512 HIS A O 1
ATOM 4189 N N . MET A 1 513 ? 10.789 -27.297 -16.141 1 98.56 513 MET A N 1
ATOM 4190 C CA . MET A 1 513 ? 11.703 -28.422 -16 1 98.56 513 MET A CA 1
ATOM 4191 C C . MET A 1 513 ? 12.922 -28.047 -15.18 1 98.56 513 MET A C 1
ATOM 4193 O O . MET A 1 513 ? 13.273 -28.734 -14.227 1 98.56 513 MET A O 1
ATOM 4197 N N . PHE A 1 514 ? 13.578 -26.938 -15.523 1 98.12 514 PHE A N 1
ATOM 4198 C CA . PHE A 1 514 ? 14.734 -26.5 -14.75 1 98.12 514 PHE A CA 1
ATOM 4199 C C . PHE A 1 514 ? 14.336 -26.203 -13.305 1 98.12 514 PHE A C 1
ATOM 4201 O O . PHE A 1 514 ? 15.094 -26.469 -12.375 1 98.12 514 PHE A O 1
ATOM 4208 N N . GLY A 1 515 ? 13.133 -25.609 -13.141 1 97.69 515 GLY A N 1
ATOM 4209 C CA . GLY A 1 515 ? 12.641 -25.359 -11.797 1 97.69 515 GLY A CA 1
ATOM 4210 C C . GLY A 1 515 ? 12.484 -26.625 -10.977 1 97.69 515 GLY A C 1
ATOM 4211 O O . GLY A 1 515 ? 12.836 -26.641 -9.797 1 97.69 515 GLY A O 1
ATOM 4212 N N . LEU A 1 516 ? 11.906 -27.609 -11.57 1 98.44 516 LEU A N 1
ATOM 4213 C CA . LEU A 1 516 ? 11.734 -28.891 -10.891 1 98.44 516 LEU A CA 1
ATOM 4214 C C . LEU A 1 516 ? 13.086 -29.5 -10.547 1 98.44 516 LEU A C 1
ATOM 4216 O O . LEU A 1 516 ? 13.281 -30 -9.438 1 98.44 516 LEU A O 1
ATOM 4220 N N . ILE A 1 517 ? 14.023 -29.484 -11.484 1 98.62 517 ILE A N 1
ATOM 4221 C CA . ILE A 1 517 ? 15.367 -30 -11.273 1 98.62 517 ILE A CA 1
ATOM 4222 C C . ILE A 1 517 ? 16.047 -29.25 -10.133 1 98.62 517 ILE A C 1
ATOM 4224 O O . ILE A 1 517 ? 16.672 -29.859 -9.258 1 98.62 517 ILE A O 1
ATOM 4228 N N . ASN A 1 518 ? 15.93 -27.953 -10.156 1 98.12 518 ASN A N 1
ATOM 4229 C CA . ASN A 1 518 ? 16.453 -27.125 -9.07 1 98.12 518 ASN A CA 1
ATOM 4230 C C . ASN A 1 518 ? 15.875 -27.562 -7.723 1 98.12 518 ASN A C 1
ATOM 4232 O O . ASN A 1 518 ? 16.594 -27.594 -6.723 1 98.12 518 ASN A O 1
ATOM 4236 N N . GLY A 1 519 ? 14.57 -27.891 -7.684 1 97.88 519 GLY A N 1
ATOM 4237 C CA . GLY A 1 519 ? 13.93 -28.344 -6.457 1 97.88 519 GLY A CA 1
ATOM 4238 C C . GLY A 1 519 ? 14.57 -29.594 -5.887 1 97.88 519 GLY A C 1
ATOM 4239 O O . GLY A 1 519 ? 14.781 -29.688 -4.676 1 97.88 519 GLY A O 1
ATOM 4240 N N . PHE A 1 520 ? 14.914 -30.547 -6.73 1 98.62 520 PHE A N 1
ATOM 4241 C CA . PHE A 1 520 ? 15.609 -31.75 -6.305 1 98.62 520 PHE A CA 1
ATOM 4242 C C . PHE A 1 520 ? 17 -31.422 -5.766 1 98.62 520 PHE A C 1
ATOM 4244 O O . PHE A 1 520 ? 17.391 -31.922 -4.711 1 98.62 520 PHE A O 1
ATOM 4251 N N . GLY A 1 521 ? 17.672 -30.594 -6.508 1 98.06 521 GLY A N 1
ATOM 4252 C CA . GLY A 1 521 ? 19.047 -30.25 -6.156 1 98.06 521 GLY A CA 1
ATOM 4253 C C . GLY A 1 521 ? 19.156 -29.469 -4.852 1 98.06 521 GLY A C 1
ATOM 4254 O O . GLY A 1 521 ? 19.953 -29.828 -3.984 1 98.06 521 GLY A O 1
ATOM 4255 N N . THR A 1 522 ? 18.391 -28.438 -4.668 1 96.69 522 THR A N 1
ATOM 4256 C CA . THR A 1 522 ? 18.453 -27.594 -3.488 1 96.69 522 THR A CA 1
ATOM 4257 C C . THR A 1 522 ? 18.016 -28.359 -2.242 1 96.69 522 THR A C 1
ATOM 4259 O O . THR A 1 522 ? 18.422 -28.016 -1.127 1 96.69 522 THR A O 1
ATOM 4262 N N . ALA A 1 523 ? 17.219 -29.453 -2.457 1 97.25 523 ALA A N 1
ATOM 4263 C CA . ALA A 1 523 ? 16.812 -30.297 -1.339 1 97.25 523 ALA A CA 1
ATOM 4264 C C . ALA A 1 523 ? 17.844 -31.375 -1.047 1 97.25 523 ALA A C 1
ATOM 4266 O O . ALA A 1 523 ? 17.688 -32.156 -0.106 1 97.25 523 ALA A O 1
ATOM 4267 N N . GLY A 1 524 ? 18.906 -31.438 -1.839 1 96.75 524 GLY A N 1
ATOM 4268 C CA . GLY A 1 524 ? 19.969 -32.406 -1.62 1 96.75 524 GLY A CA 1
ATOM 4269 C C . GLY A 1 524 ? 19.562 -33.844 -1.973 1 96.75 524 GLY A C 1
ATOM 4270 O O . GLY A 1 524 ? 20.078 -34.781 -1.399 1 96.75 524 GLY A O 1
ATOM 4271 N N . LEU A 1 525 ? 18.641 -33.969 -2.893 1 98.44 525 LEU A N 1
ATOM 4272 C CA . LEU A 1 525 ? 18.078 -35.312 -3.172 1 98.44 525 LEU A CA 1
ATOM 4273 C C . LEU A 1 525 ? 18.859 -36 -4.273 1 98.44 525 LEU A C 1
ATOM 4275 O O . LEU A 1 525 ? 19 -37.219 -4.25 1 98.44 525 LEU A O 1
ATOM 4279 N N . ILE A 1 526 ? 19.297 -35.312 -5.223 1 98.38 526 ILE A N 1
ATOM 4280 C CA . ILE A 1 526 ? 20.031 -35.812 -6.379 1 98.38 526 ILE A CA 1
ATOM 4281 C C . ILE A 1 526 ? 20.781 -34.656 -7.035 1 98.38 526 ILE A C 1
ATOM 4283 O O . ILE A 1 526 ? 20.359 -33.5 -6.953 1 98.38 526 ILE A O 1
ATOM 4287 N N . LYS A 1 527 ? 21.922 -34.906 -7.605 1 97.69 527 LYS A N 1
ATOM 4288 C CA . LYS A 1 527 ? 22.656 -33.875 -8.336 1 97.69 527 LYS A CA 1
ATOM 4289 C C . LYS A 1 527 ? 21.844 -33.375 -9.539 1 97.69 527 LYS A C 1
ATOM 4291 O O . LYS A 1 527 ? 21.297 -34.188 -10.289 1 97.69 527 LYS A O 1
ATOM 4296 N N . GLU A 1 528 ? 21.828 -32.094 -9.758 1 98.25 528 GLU A N 1
ATOM 4297 C CA . GLU A 1 528 ? 21.062 -31.5 -10.859 1 98.25 528 GLU A CA 1
ATOM 4298 C C . GLU A 1 528 ? 21.547 -32.031 -12.203 1 98.25 528 GLU A C 1
ATOM 4300 O O . GLU A 1 528 ? 20.75 -32.219 -13.125 1 98.25 528 GLU A O 1
ATOM 4305 N N . GLU A 1 529 ? 22.828 -32.281 -12.305 1 97.69 529 GLU A N 1
ATOM 4306 C CA . GLU A 1 529 ? 23.453 -32.656 -13.562 1 97.69 529 GLU A CA 1
ATOM 4307 C C . GLU A 1 529 ? 22.906 -34 -14.047 1 97.69 529 GLU A C 1
ATOM 4309 O O . GLU A 1 529 ? 22.781 -34.25 -15.25 1 97.69 529 GLU A O 1
ATOM 4314 N N . ILE A 1 530 ? 22.609 -34.844 -13.125 1 98.25 530 ILE A N 1
ATOM 4315 C CA . ILE A 1 530 ? 22.047 -36.156 -13.477 1 98.25 530 ILE A CA 1
ATOM 4316 C C . ILE A 1 530 ? 20.672 -35.969 -14.102 1 98.25 530 ILE A C 1
ATOM 4318 O O . ILE A 1 530 ? 20.375 -36.594 -15.141 1 98.25 530 ILE A O 1
ATOM 4322 N N . LEU A 1 531 ? 19.875 -35.156 -13.523 1 98.69 531 LEU A N 1
ATOM 4323 C CA . LEU A 1 531 ? 18.531 -34.938 -14.039 1 98.69 531 LEU A CA 1
ATOM 4324 C C . LEU A 1 531 ? 18.578 -34.125 -15.336 1 98.69 531 LEU A C 1
ATOM 4326 O O . LEU A 1 531 ? 17.734 -34.344 -16.219 1 98.69 531 LEU A O 1
ATOM 4330 N N . LEU A 1 532 ? 19.531 -33.219 -15.453 1 98.56 532 LEU A N 1
ATOM 4331 C CA . LEU A 1 532 ? 19.719 -32.469 -16.703 1 98.56 532 LEU A CA 1
ATOM 4332 C C . LEU A 1 532 ? 20.078 -33.438 -17.844 1 98.56 532 LEU A C 1
ATOM 4334 O O . LEU A 1 532 ? 19.609 -33.25 -18.969 1 98.56 532 LEU A O 1
ATOM 4338 N N . SER A 1 533 ? 20.875 -34.406 -17.531 1 98 533 SER A N 1
ATOM 4339 C CA . SER A 1 533 ? 21.234 -35.406 -18.531 1 98 533 SER A CA 1
ATOM 4340 C C . SER A 1 533 ? 20.016 -36.219 -18.984 1 98 533 SER A C 1
ATOM 4342 O O . SER A 1 533 ? 19.891 -36.562 -20.156 1 98 533 SER A O 1
ATOM 4344 N N . GLU A 1 534 ? 19.188 -36.562 -18.031 1 98 534 GLU A N 1
ATOM 4345 C CA . GLU A 1 534 ? 17.953 -37.281 -18.359 1 98 534 GLU A CA 1
ATOM 4346 C C . GLU A 1 534 ? 17.047 -36.406 -19.234 1 98 534 GLU A C 1
ATOM 4348 O O . GLU A 1 534 ? 16.469 -36.938 -20.203 1 98 534 GLU A O 1
ATOM 4353 N N . LEU A 1 535 ? 16.922 -35.156 -18.906 1 98.69 535 LEU A N 1
ATOM 4354 C CA . LEU A 1 535 ? 16.109 -34.219 -19.688 1 98.69 535 LEU A CA 1
ATOM 4355 C C . LEU A 1 535 ? 16.641 -34.094 -21.125 1 98.69 535 LEU A C 1
ATOM 4357 O O . LEU A 1 535 ? 15.867 -34.125 -22.078 1 98.69 535 LEU A O 1
ATOM 4361 N N . ARG A 1 536 ? 17.922 -33.938 -21.25 1 98.12 536 ARG A N 1
ATOM 4362 C CA . ARG A 1 536 ? 18.547 -33.844 -22.578 1 98.12 536 ARG A CA 1
ATOM 4363 C C . ARG A 1 536 ? 18.266 -35.094 -23.406 1 98.12 536 ARG A C 1
ATOM 4365 O O . ARG A 1 536 ? 17.938 -35 -24.594 1 98.12 536 ARG A O 1
ATOM 4372 N N . SER A 1 537 ? 18.406 -36.219 -22.781 1 97.94 537 SER A N 1
ATOM 4373 C CA . SER A 1 537 ? 18.188 -37.469 -23.469 1 97.94 537 SER A CA 1
ATOM 4374 C C . SER A 1 537 ? 16.766 -37.562 -24.016 1 97.94 537 SER A C 1
ATOM 4376 O O . SER A 1 537 ? 16.547 -38 -25.141 1 97.94 537 SER A O 1
ATOM 4378 N N . VAL A 1 538 ? 15.82 -37.188 -23.234 1 98.31 538 VAL A N 1
ATOM 4379 C CA . VAL A 1 538 ? 14.422 -37.219 -23.672 1 98.31 538 VAL A CA 1
ATOM 4380 C C . VAL A 1 538 ? 14.219 -36.219 -24.828 1 98.31 538 VAL A C 1
ATOM 4382 O O . VAL A 1 538 ? 13.555 -36.562 -25.812 1 98.31 538 VAL A O 1
ATOM 4385 N N . LEU A 1 539 ? 14.781 -35.031 -24.734 1 98.31 539 LEU A N 1
ATOM 4386 C CA . LEU A 1 539 ? 14.648 -34.031 -25.797 1 98.31 539 LEU A CA 1
ATOM 4387 C C . LEU A 1 539 ? 15.281 -34.562 -27.094 1 98.31 539 LEU A C 1
ATOM 4389 O O . LEU A 1 539 ? 14.734 -34.344 -28.172 1 98.31 539 LEU A O 1
ATOM 4393 N N . GLU A 1 540 ? 16.391 -35.25 -27 1 97.62 540 GLU A N 1
ATOM 4394 C CA . GLU A 1 540 ? 17.062 -35.812 -28.156 1 97.62 540 GLU A CA 1
ATOM 4395 C C . GLU A 1 540 ? 16.203 -36.875 -28.828 1 97.62 540 GLU A C 1
ATOM 4397 O O . GLU A 1 540 ? 16.25 -37 -30.062 1 97.62 540 GLU A O 1
ATOM 4402 N N . SER A 1 541 ? 15.492 -37.531 -28.062 1 97.81 541 SER A N 1
ATOM 4403 C CA . SER A 1 541 ? 14.656 -38.594 -28.594 1 97.81 541 SER A CA 1
ATOM 4404 C C . SER A 1 541 ? 13.539 -38.062 -29.469 1 97.81 541 SER A C 1
ATOM 4406 O O . SER A 1 541 ? 12.93 -38.781 -30.25 1 97.81 541 SER A O 1
ATOM 4408 N N . PHE A 1 542 ? 13.281 -36.812 -29.438 1 97.75 542 PHE A N 1
ATOM 4409 C CA . PHE A 1 542 ? 12.211 -36.188 -30.219 1 97.75 542 PHE A CA 1
ATOM 4410 C C . PHE A 1 542 ? 12.766 -35.594 -31.516 1 97.75 542 PHE A C 1
ATOM 4412 O O . PHE A 1 542 ? 12.016 -35.062 -32.344 1 97.75 542 PHE A O 1
ATOM 4419 N N . LEU A 1 543 ? 14.062 -35.719 -31.766 1 96.5 543 LEU A N 1
ATOM 4420 C CA . LEU A 1 543 ? 14.703 -35.125 -32.938 1 96.5 543 LEU A CA 1
ATOM 4421 C C . LEU A 1 543 ? 14.047 -35.656 -34.219 1 96.5 543 LEU A C 1
ATOM 4423 O O . LEU A 1 543 ? 13.891 -34.906 -35.188 1 96.5 543 LEU A O 1
ATOM 4427 N N . PRO A 1 544 ? 13.57 -36.906 -34.281 1 95.5 544 PRO A N 1
ATOM 4428 C CA . PRO A 1 544 ? 12.898 -37.375 -35.5 1 95.5 544 PRO A CA 1
ATOM 4429 C C . PRO A 1 544 ? 11.594 -36.625 -35.781 1 95.5 544 PRO A C 1
ATOM 4431 O O . PRO A 1 544 ? 11.094 -36.656 -36.906 1 95.5 544 PRO A O 1
ATOM 4434 N N . TYR A 1 545 ? 11.055 -36 -34.781 1 93.12 545 TYR A N 1
ATOM 4435 C CA . TYR A 1 545 ? 9.789 -35.281 -34.938 1 93.12 545 TYR A CA 1
ATOM 4436 C C . TYR A 1 545 ? 10.023 -33.781 -35.188 1 93.12 545 TYR A C 1
ATOM 4438 O O . TYR A 1 545 ? 9.07 -33.031 -35.312 1 93.12 545 TYR A O 1
ATOM 4446 N N . ASN A 1 546 ? 11.242 -33.438 -35.344 1 93.38 546 ASN A N 1
ATOM 4447 C CA . ASN A 1 546 ? 11.578 -32.031 -35.531 1 93.38 546 ASN A CA 1
ATOM 4448 C C . ASN A 1 546 ? 10.875 -31.438 -36.75 1 93.38 546 ASN A C 1
ATOM 4450 O O . ASN A 1 546 ? 10.75 -32.094 -37.781 1 93.38 546 ASN A O 1
ATOM 4454 N N . ARG A 1 547 ? 10.43 -30.25 -36.625 1 90.5 547 ARG A N 1
ATOM 4455 C CA . ARG A 1 547 ? 9.672 -29.578 -37.688 1 90.5 547 ARG A CA 1
ATOM 4456 C C . ARG A 1 547 ? 10.234 -28.203 -37.969 1 90.5 547 ARG A C 1
ATOM 4458 O O . ARG A 1 547 ? 10.539 -27.438 -37.062 1 90.5 547 ARG A O 1
ATOM 4465 N N . GLU A 1 548 ? 10.398 -27.969 -39.312 1 89.31 548 GLU A N 1
ATOM 4466 C CA . GLU A 1 548 ? 10.719 -26.609 -39.719 1 89.31 548 GLU A CA 1
ATOM 4467 C C . GLU A 1 548 ? 9.461 -25.75 -39.781 1 89.31 548 GLU A C 1
ATOM 4469 O O . GLU A 1 548 ? 8.406 -26.219 -40.219 1 89.31 548 GLU A O 1
ATOM 4474 N N . PRO A 1 549 ? 9.562 -24.531 -39.312 1 94.12 549 PRO A N 1
ATOM 4475 C CA . PRO A 1 549 ? 10.758 -23.734 -39.031 1 94.12 549 PRO A CA 1
ATOM 4476 C C . PRO A 1 549 ? 11.117 -23.688 -37.531 1 94.12 549 PRO A C 1
ATOM 4478 O O . PRO A 1 549 ? 11.93 -22.859 -37.125 1 94.12 549 PRO A O 1
ATOM 4481 N N . SER A 1 550 ? 10.516 -24.5 -36.75 1 95.38 550 SER A N 1
ATOM 4482 C CA . SER A 1 550 ? 10.797 -24.484 -35.312 1 95.38 550 SER A CA 1
ATOM 4483 C C . SER A 1 550 ? 12.266 -24.766 -35.062 1 95.38 550 SER A C 1
ATOM 4485 O O . SER A 1 550 ? 12.875 -25.625 -35.688 1 95.38 550 SER A O 1
ATOM 4487 N N . THR A 1 551 ? 12.852 -23.953 -34.188 1 95.75 551 THR A N 1
ATOM 4488 C CA . THR A 1 551 ? 14.219 -24.156 -33.719 1 95.75 551 THR A CA 1
ATOM 4489 C C . THR A 1 551 ? 14.25 -24.609 -32.281 1 95.75 551 THR A C 1
ATOM 4491 O O . THR A 1 551 ? 15.281 -24.5 -31.609 1 95.75 551 THR A O 1
ATOM 4494 N N . PHE A 1 552 ? 13.164 -25.094 -31.781 1 96.88 552 PHE A N 1
ATOM 4495 C CA . PHE A 1 552 ? 12.977 -25.406 -30.375 1 96.88 552 PHE A CA 1
ATOM 4496 C C . PHE A 1 552 ? 14.016 -26.422 -29.906 1 96.88 552 PHE A C 1
ATOM 4498 O O . PHE A 1 552 ? 14.797 -26.141 -29 1 96.88 552 PHE A O 1
ATOM 4505 N N . LEU A 1 553 ? 14.141 -27.594 -30.453 1 97.38 553 LEU A N 1
ATOM 4506 C CA . LEU A 1 553 ? 15.055 -28.641 -30.047 1 97.38 553 LEU A CA 1
ATOM 4507 C C . LEU A 1 553 ? 16.5 -28.266 -30.344 1 97.38 553 LEU A C 1
ATOM 4509 O O . LEU A 1 553 ? 17.375 -28.453 -29.5 1 97.38 553 LEU A O 1
ATOM 4513 N N . ARG A 1 554 ? 16.734 -27.688 -31.516 1 95.94 554 ARG A N 1
ATOM 4514 C CA . ARG A 1 554 ? 18.078 -27.328 -31.922 1 95.94 554 ARG A CA 1
ATOM 4515 C C . ARG A 1 554 ? 18.703 -26.344 -30.938 1 95.94 554 ARG A C 1
ATOM 4517 O O . ARG A 1 554 ? 19.844 -26.531 -30.484 1 95.94 554 ARG A O 1
ATOM 4524 N N . GLU A 1 555 ? 17.984 -25.328 -30.609 1 96.12 555 GLU A N 1
ATOM 4525 C CA . GLU A 1 555 ? 18.516 -24.312 -29.703 1 96.12 555 GLU A CA 1
ATOM 4526 C C . GLU A 1 555 ? 18.766 -24.891 -28.312 1 96.12 555 GLU A C 1
ATOM 4528 O O . GLU A 1 555 ? 19.781 -24.594 -27.688 1 96.12 555 GLU A O 1
ATOM 4533 N N . LEU A 1 556 ? 17.875 -25.688 -27.812 1 97.44 556 LEU A N 1
ATOM 4534 C CA . LEU A 1 556 ? 18 -26.281 -26.5 1 97.44 556 LEU A CA 1
ATOM 4535 C C . LEU A 1 556 ? 19.219 -27.203 -26.438 1 97.44 556 LEU A C 1
ATOM 4537 O O . LEU A 1 556 ? 19.906 -27.266 -25.406 1 97.44 556 LEU A O 1
ATOM 4541 N N . LEU A 1 557 ? 19.531 -27.922 -27.516 1 97.38 557 LEU A N 1
ATOM 4542 C CA . LEU A 1 557 ? 20.516 -29 -27.469 1 97.38 557 LEU A CA 1
ATOM 4543 C C . LEU A 1 557 ? 21.875 -28.484 -27.938 1 97.38 557 LEU A C 1
ATOM 4545 O O . LEU A 1 557 ? 22.906 -29.078 -27.609 1 97.38 557 LEU A O 1
ATOM 4549 N N . ASP A 1 558 ? 21.938 -27.281 -28.625 1 96.12 558 ASP A N 1
ATOM 4550 C CA . ASP A 1 558 ? 23.188 -26.922 -29.266 1 96.12 558 ASP A CA 1
ATOM 4551 C C . ASP A 1 558 ? 23.688 -25.562 -28.797 1 96.12 558 ASP A C 1
ATOM 4553 O O . ASP A 1 558 ? 24.875 -25.266 -28.844 1 96.12 558 ASP A O 1
ATOM 4557 N N . GLU A 1 559 ? 22.797 -24.656 -28.422 1 96.56 559 GLU A N 1
ATOM 4558 C CA . GLU A 1 559 ? 23.188 -23.297 -28.109 1 96.56 559 GLU A CA 1
ATOM 4559 C C . GLU A 1 559 ? 23.656 -23.188 -26.656 1 96.56 559 GLU A C 1
ATOM 4561 O O . GLU A 1 559 ? 23.016 -23.703 -25.75 1 96.56 559 GLU A O 1
ATOM 4566 N N . ASP A 1 560 ? 24.719 -22.438 -26.391 1 95.38 560 ASP A N 1
ATOM 4567 C CA . ASP A 1 560 ? 25.297 -22.266 -25.062 1 95.38 560 ASP A CA 1
ATOM 4568 C C . ASP A 1 560 ? 24.438 -21.312 -24.219 1 95.38 560 ASP A C 1
ATOM 4570 O O . ASP A 1 560 ? 24.469 -21.375 -22.984 1 95.38 560 ASP A O 1
ATOM 4574 N N . LYS A 1 561 ? 23.812 -20.375 -24.891 1 95.56 561 LYS A N 1
ATOM 4575 C CA . LYS A 1 561 ? 22.938 -19.406 -24.234 1 95.56 561 LYS A CA 1
ATOM 4576 C C . LYS A 1 561 ? 21.547 -19.391 -24.875 1 95.56 561 LYS A C 1
ATOM 4578 O O . LYS A 1 561 ? 21.406 -19.656 -26.078 1 95.56 561 LYS A O 1
ATOM 4583 N N . LEU A 1 562 ? 20.625 -19.188 -24.094 1 95.94 562 LEU A N 1
ATOM 4584 C CA . LEU A 1 562 ? 19.25 -19.141 -24.562 1 95.94 562 LEU A CA 1
ATOM 4585 C C . LEU A 1 562 ? 18.531 -17.906 -24 1 95.94 562 LEU A C 1
ATOM 4587 O O . LEU A 1 562 ? 18.875 -17.422 -22.922 1 95.94 562 LEU A O 1
ATOM 4591 N N . ALA A 1 563 ? 17.625 -17.453 -24.781 1 94.5 563 ALA A N 1
ATOM 4592 C CA . ALA A 1 563 ? 16.797 -16.344 -24.344 1 94.5 563 ALA A CA 1
ATOM 4593 C C . ALA A 1 563 ? 15.898 -16.75 -23.188 1 94.5 563 ALA A C 1
ATOM 4595 O O . ALA A 1 563 ? 15.266 -17.812 -23.234 1 94.5 563 ALA A O 1
ATOM 4596 N N . CYS A 1 564 ? 15.93 -16 -22.141 1 94.44 564 CYS A N 1
ATOM 4597 C CA . CYS A 1 564 ? 15.117 -16.25 -20.953 1 94.44 564 CYS A CA 1
ATOM 4598 C C . CYS A 1 564 ? 14.406 -14.992 -20.5 1 94.44 564 CYS A C 1
ATOM 4600 O O . CYS A 1 564 ? 14.977 -13.898 -20.516 1 94.44 564 CYS A O 1
ATOM 4602 N N . LYS A 1 565 ? 13.117 -15.133 -20.141 1 92.75 565 LYS A N 1
ATOM 4603 C CA . LYS A 1 565 ? 12.367 -14 -19.625 1 92.75 565 LYS A CA 1
ATOM 4604 C C . LYS A 1 565 ? 13.055 -13.398 -18.391 1 92.75 565 LYS A C 1
ATOM 4606 O O . LYS A 1 565 ? 13.461 -14.133 -17.484 1 92.75 565 LYS A O 1
ATOM 4611 N N . ALA A 1 566 ? 13.25 -12.039 -18.375 1 92.56 566 ALA A N 1
ATOM 4612 C CA . ALA A 1 566 ? 13.883 -11.305 -17.281 1 92.56 566 ALA A CA 1
ATOM 4613 C C . ALA A 1 566 ? 12.828 -10.648 -16.391 1 92.56 566 ALA A C 1
ATOM 4615 O O . ALA A 1 566 ? 12.461 -9.492 -16.609 1 92.56 566 ALA A O 1
ATOM 4616 N N . ASN A 1 567 ? 12.414 -11.344 -15.359 1 92.38 567 ASN A N 1
ATOM 4617 C CA . ASN A 1 567 ? 11.336 -10.875 -14.508 1 92.38 567 ASN A CA 1
ATOM 4618 C C . ASN A 1 567 ?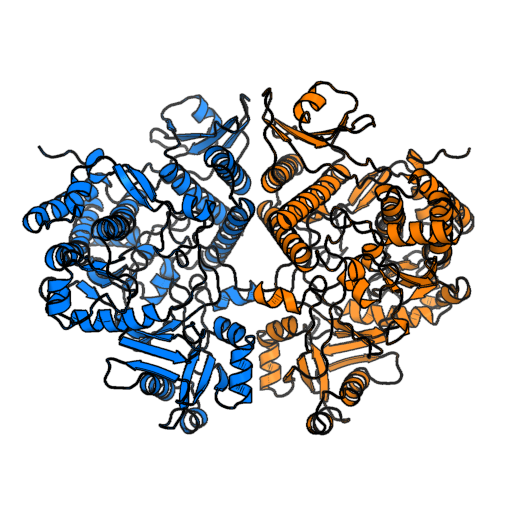 11.703 -9.578 -13.789 1 92.38 567 ASN A C 1
ATOM 4620 O O . ASN A 1 567 ? 10.867 -8.695 -13.625 1 92.38 567 ASN A O 1
ATOM 4624 N N . LEU A 1 568 ? 12.961 -9.422 -13.344 1 93.31 568 LEU A N 1
ATOM 4625 C CA . LEU A 1 568 ? 13.406 -8.234 -12.617 1 93.31 568 LEU A CA 1
ATOM 4626 C C . LEU A 1 568 ? 13.477 -7.031 -13.547 1 93.31 568 LEU A C 1
ATOM 4628 O O . LEU A 1 568 ? 12.953 -5.961 -13.234 1 93.31 568 LEU A O 1
ATOM 4632 N N . LEU A 1 569 ? 14.102 -7.227 -14.734 1 90.31 569 LEU A N 1
ATOM 4633 C CA . LEU A 1 569 ? 14.219 -6.121 -15.68 1 90.31 569 LEU A CA 1
ATOM 4634 C C . LEU A 1 569 ? 12.852 -5.699 -16.188 1 90.31 569 LEU A C 1
ATOM 4636 O O . LEU A 1 569 ? 12.617 -4.52 -16.453 1 90.31 569 LEU A O 1
ATOM 4640 N N . THR A 1 570 ? 11.969 -6.703 -16.328 1 88.75 570 THR A N 1
ATOM 4641 C CA . THR A 1 570 ? 10.594 -6.395 -16.734 1 88.75 570 THR A CA 1
ATOM 4642 C C . THR A 1 570 ? 9.914 -5.516 -15.688 1 88.75 570 THR A C 1
ATOM 4644 O O . THR A 1 570 ? 9.227 -4.555 -16.031 1 88.75 570 THR A O 1
ATOM 4647 N N . ARG A 1 571 ? 10.125 -5.836 -14.422 1 87.56 571 ARG A N 1
ATOM 4648 C CA . ARG A 1 571 ? 9.57 -5.047 -13.328 1 87.56 571 ARG A CA 1
ATOM 4649 C C . ARG A 1 571 ? 10.273 -3.695 -13.219 1 87.56 571 ARG A C 1
ATOM 4651 O O . ARG A 1 571 ? 9.641 -2.684 -12.914 1 87.56 571 ARG A O 1
ATOM 4658 N N . PHE A 1 572 ? 11.516 -3.701 -13.461 1 86.81 572 PHE A N 1
ATOM 4659 C CA . PHE A 1 572 ? 12.328 -2.498 -13.352 1 86.81 572 PHE A CA 1
ATOM 4660 C C . PHE A 1 572 ? 11.883 -1.45 -14.367 1 86.81 572 PHE A C 1
ATOM 4662 O O . PHE A 1 572 ? 11.789 -0.265 -14.039 1 86.81 572 PHE A O 1
ATOM 4669 N N . PHE A 1 573 ? 11.5 -1.882 -15.5 1 78.75 573 PHE A N 1
ATOM 4670 C CA . PHE A 1 573 ? 11.078 -0.963 -16.547 1 78.75 573 PHE A CA 1
ATOM 4671 C C . PHE A 1 573 ? 9.562 -0.772 -16.531 1 78.75 573 PHE A C 1
ATOM 4673 O O . PHE A 1 573 ? 9.008 -0.076 -17.391 1 78.75 573 PHE A O 1
ATOM 4680 N N . ASP A 1 574 ? 8.883 -1.383 -15.516 1 72.31 574 ASP A N 1
ATOM 4681 C CA . ASP A 1 574 ? 7.449 -1.276 -15.273 1 72.31 574 ASP A CA 1
ATOM 4682 C C . ASP A 1 574 ? 6.656 -1.632 -16.531 1 72.31 574 ASP A C 1
ATOM 4684 O O . ASP A 1 574 ? 5.715 -0.925 -16.891 1 72.31 574 ASP A O 1
ATOM 4688 N N . VAL A 1 575 ? 7.129 -2.652 -17.203 1 67.38 575 VAL A N 1
ATOM 4689 C CA . VAL A 1 575 ? 6.449 -3.156 -18.391 1 67.38 575 VAL A CA 1
ATOM 4690 C C . VAL A 1 575 ? 5.223 -3.967 -17.984 1 67.38 575 VAL A C 1
ATOM 4692 O O . VAL A 1 575 ? 5.316 -4.859 -17.141 1 67.38 575 VAL A O 1
ATOM 4695 N N . ASP A 1 576 ? 4.016 -3.492 -18.391 1 58.19 576 ASP A N 1
ATOM 4696 C CA . ASP A 1 576 ? 2.811 -4.289 -18.188 1 58.19 576 ASP A CA 1
ATOM 4697 C C . ASP A 1 576 ? 2.674 -5.367 -19.25 1 58.19 576 ASP A C 1
ATOM 4699 O O . ASP A 1 576 ? 2.332 -5.066 -20.406 1 58.19 576 ASP A O 1
ATOM 4703 N N . GLU A 1 577 ? 2.91 -6.547 -18.891 1 55.88 577 GLU A N 1
ATOM 4704 C CA . GLU A 1 577 ? 2.938 -7.66 -19.828 1 55.88 577 GLU A CA 1
ATOM 4705 C C . GLU A 1 577 ? 1.573 -7.863 -20.484 1 55.88 577 GLU A C 1
ATOM 4707 O O . GLU A 1 577 ? 1.49 -8.266 -21.641 1 55.88 577 GLU A O 1
ATOM 4712 N N . LEU A 1 578 ? 0.574 -7.469 -19.781 1 46.28 578 LEU A N 1
ATOM 4713 C CA . LEU A 1 578 ? -0.757 -7.734 -20.312 1 46.28 578 LEU A CA 1
ATOM 4714 C C . LEU A 1 578 ? -1.181 -6.641 -21.297 1 46.28 578 LEU A C 1
ATOM 4716 O O . LEU A 1 578 ? -2.055 -6.855 -22.141 1 46.28 578 LEU A O 1
ATOM 4720 N N . SER A 1 579 ? -0.521 -5.504 -21.109 1 45.56 579 SER A N 1
ATOM 4721 C CA . SER A 1 579 ? -0.956 -4.387 -21.938 1 45.56 579 SER A CA 1
ATOM 4722 C C . SER A 1 579 ? -0.078 -4.246 -23.188 1 45.56 579 SER A C 1
ATOM 4724 O O . SER A 1 579 ? -0.427 -3.521 -24.125 1 45.56 579 SER A O 1
ATOM 4726 N N . ASN A 1 580 ? 0.996 -4.898 -23.219 1 50.91 580 ASN A N 1
ATOM 4727 C CA . ASN A 1 580 ? 1.865 -4.859 -24.391 1 50.91 580 ASN A CA 1
ATOM 4728 C C . ASN A 1 580 ? 1.382 -5.812 -25.484 1 50.91 580 ASN A C 1
ATOM 4730 O O . ASN A 1 580 ? 1.052 -6.965 -25.203 1 50.91 580 ASN A O 1
ATOM 4734 N N . PRO A 1 581 ? 0.995 -5.238 -26.656 1 45.69 581 PRO A N 1
ATOM 4735 C CA . PRO A 1 581 ? 0.424 -6.051 -27.734 1 45.69 581 PRO A CA 1
ATOM 4736 C C . PRO A 1 581 ? 1.046 -7.441 -27.828 1 45.69 581 PRO A C 1
ATOM 4738 O O . PRO A 1 581 ? 0.354 -8.414 -28.141 1 45.69 581 PRO A O 1
ATOM 4741 N N . LEU A 1 582 ? 2.33 -7.418 -27.672 1 49.97 582 LEU A N 1
ATOM 4742 C CA . LEU A 1 582 ? 2.932 -8.742 -27.797 1 49.97 582 LEU A CA 1
ATOM 4743 C C . LEU A 1 582 ? 3.252 -9.328 -26.422 1 49.97 582 LEU A C 1
ATOM 4745 O O . LEU A 1 582 ? 3.934 -10.352 -26.328 1 49.97 582 LEU A O 1
ATOM 4749 N N . GLU A 1 583 ? 2.529 -8.672 -25.469 1 54.25 583 GLU A N 1
ATOM 4750 C CA . GLU A 1 583 ? 2.699 -9.148 -24.109 1 54.25 583 GLU A CA 1
ATOM 4751 C C . GLU A 1 583 ? 4.172 -9.375 -23.781 1 54.25 583 GLU A C 1
ATOM 4753 O O . GLU A 1 583 ? 4.52 -10.367 -23.125 1 54.25 583 GLU A O 1
ATOM 4758 N N . GLN A 1 584 ? 4.965 -8.414 -24.344 1 65.62 584 GLN A N 1
ATOM 4759 C CA . GLN A 1 584 ? 6.371 -8.797 -24.391 1 65.62 584 GLN A CA 1
ATOM 4760 C C . GLN A 1 584 ? 7.102 -8.352 -23.125 1 65.62 584 GLN A C 1
ATOM 4762 O O . GLN A 1 584 ? 6.984 -7.199 -22.703 1 65.62 584 GLN A O 1
ATOM 4767 N N . ALA A 1 585 ? 7.469 -9.289 -22.359 1 73.25 585 ALA A N 1
ATOM 4768 C CA . ALA A 1 585 ? 8.461 -9.172 -21.297 1 73.25 585 ALA A CA 1
ATOM 4769 C C . ALA A 1 585 ? 9.859 -8.961 -21.875 1 73.25 585 ALA A C 1
ATOM 4771 O O . ALA A 1 585 ? 10.07 -9.086 -23.078 1 73.25 585 ALA A O 1
ATOM 4772 N N . ILE A 1 586 ? 10.742 -8.414 -21.078 1 82.31 586 ILE A N 1
ATOM 4773 C CA . ILE A 1 586 ? 12.148 -8.297 -21.438 1 82.31 586 ILE A CA 1
ATOM 4774 C C . ILE A 1 586 ? 12.812 -9.672 -21.344 1 82.31 586 ILE A C 1
ATOM 4776 O O . ILE A 1 586 ? 12.57 -10.43 -20.406 1 82.31 586 ILE A O 1
ATOM 4780 N N . TYR A 1 587 ? 13.523 -10.016 -22.391 1 89.62 587 TYR A N 1
ATOM 4781 C CA . TYR A 1 587 ? 14.281 -11.266 -22.406 1 89.62 587 TYR A CA 1
ATOM 4782 C C . TYR A 1 587 ? 15.781 -10.984 -22.422 1 89.62 587 TYR A C 1
ATOM 4784 O O . TYR A 1 587 ? 16.234 -9.992 -22.984 1 89.62 587 TYR A O 1
ATOM 4792 N N . VAL A 1 588 ? 16.516 -11.859 -21.75 1 92.12 588 VAL A N 1
ATOM 4793 C CA . VAL A 1 588 ? 17.969 -11.766 -21.734 1 92.12 588 VAL A CA 1
ATOM 4794 C C . VAL A 1 588 ? 18.578 -13.125 -22.062 1 92.12 588 VAL A C 1
ATOM 4796 O O . VAL A 1 588 ? 17.906 -14.156 -21.953 1 92.12 588 VAL A O 1
ATOM 4799 N N . GLN A 1 589 ? 19.828 -13.109 -22.5 1 94.38 589 GLN A N 1
ATOM 4800 C CA . GLN A 1 589 ? 20.547 -14.352 -22.75 1 94.38 589 GLN A CA 1
ATOM 4801 C C . GLN A 1 589 ? 21.141 -14.93 -21.469 1 94.38 589 GLN A C 1
ATOM 4803 O O . GLN A 1 589 ? 21.859 -14.242 -20.75 1 94.38 589 GLN A O 1
ATOM 4808 N N . VAL A 1 590 ? 20.766 -16.125 -21.203 1 95 590 VAL A N 1
ATOM 4809 C CA . VAL A 1 590 ? 21.297 -16.781 -20.016 1 95 590 VAL A CA 1
ATOM 4810 C C . VAL A 1 590 ? 21.953 -18.094 -20.406 1 95 590 VAL A C 1
ATOM 4812 O O . VAL A 1 590 ? 21.734 -18.609 -21.5 1 95 590 VAL A O 1
ATOM 4815 N N . HIS A 1 591 ? 22.766 -18.641 -19.516 1 93.88 591 HIS A N 1
ATOM 4816 C CA . HIS A 1 591 ? 23.453 -19.906 -19.75 1 93.88 591 HIS A CA 1
ATOM 4817 C C . HIS A 1 591 ? 22.469 -21.062 -19.938 1 93.88 591 HIS A C 1
ATOM 4819 O O . HIS A 1 591 ? 21.453 -21.125 -19.234 1 93.88 591 HIS A O 1
ATOM 4825 N N . ASN A 1 592 ? 22.703 -21.922 -20.891 1 97 592 ASN A N 1
ATOM 4826 C CA . ASN A 1 592 ? 21.938 -23.141 -21.125 1 97 592 ASN A CA 1
ATOM 4827 C C . ASN A 1 592 ? 22.562 -24.344 -20.422 1 97 592 ASN A C 1
ATOM 4829 O O . ASN A 1 592 ? 23.516 -24.938 -20.922 1 97 592 ASN A O 1
ATOM 4833 N N . PRO A 1 593 ? 21.969 -24.719 -19.359 1 96.81 593 PRO A N 1
ATOM 4834 C CA . PRO A 1 593 ? 22.594 -25.797 -18.594 1 96.81 593 PRO A CA 1
ATOM 4835 C C . PRO A 1 593 ? 22.594 -27.141 -19.328 1 96.81 593 PRO A C 1
ATOM 4837 O O . PRO A 1 593 ? 23.375 -28.031 -19.016 1 96.81 593 PRO A O 1
ATOM 4840 N N . LEU A 1 594 ? 21.75 -27.344 -20.328 1 97.56 594 LEU A N 1
ATOM 4841 C CA . LEU A 1 594 ? 21.688 -28.594 -21.078 1 97.56 594 LEU A CA 1
ATOM 4842 C C . LEU A 1 594 ? 22.938 -28.766 -21.938 1 97.56 594 LEU A C 1
ATOM 4844 O O . LEU A 1 594 ? 23.219 -29.875 -22.391 1 97.56 594 LEU A O 1
ATOM 4848 N N . VAL A 1 595 ? 23.594 -27.688 -22.203 1 95.62 595 VAL A N 1
ATOM 4849 C CA . VAL A 1 595 ? 24.812 -27.734 -23 1 95.62 595 VAL A CA 1
ATOM 4850 C C . VAL A 1 595 ? 26.031 -27.547 -22.094 1 95.62 595 VAL A C 1
ATOM 4852 O O . VAL A 1 595 ? 27 -28.297 -22.203 1 95.62 595 VAL A O 1
ATOM 4855 N N . ARG A 1 596 ? 25.984 -26.734 -21.109 1 89.69 596 ARG A N 1
ATOM 4856 C CA . ARG A 1 596 ? 27.141 -26.344 -20.312 1 89.69 596 ARG A CA 1
ATOM 4857 C C . ARG A 1 596 ? 27.391 -27.344 -19.203 1 89.69 596 ARG A C 1
ATOM 4859 O O . ARG A 1 596 ? 28.547 -27.531 -18.781 1 89.69 596 ARG A O 1
ATOM 4866 N N . GLU A 1 597 ? 26.375 -27.891 -18.719 1 86.62 597 GLU A N 1
ATOM 4867 C CA . GLU A 1 597 ? 26.516 -28.703 -17.516 1 86.62 597 GLU A CA 1
ATOM 4868 C C . GLU A 1 597 ? 26.453 -30.188 -17.828 1 86.62 597 GLU A C 1
ATOM 4870 O O . GLU A 1 597 ? 26.703 -31.031 -16.953 1 86.62 597 GLU A O 1
ATOM 4875 N N . VAL A 1 598 ? 26 -30.562 -18.984 1 86.38 598 VAL A N 1
ATOM 4876 C CA . VAL A 1 598 ? 25.812 -31.953 -19.359 1 86.38 598 VAL A CA 1
ATOM 4877 C C . VAL A 1 598 ? 26.859 -32.344 -20.406 1 86.38 598 VAL A C 1
ATOM 4879 O O . VAL A 1 598 ? 27.109 -31.609 -21.359 1 86.38 598 VAL A O 1
ATOM 4882 N N . ALA A 1 599 ? 27.828 -33.344 -19.984 1 62.75 599 ALA A N 1
ATOM 4883 C CA . ALA A 1 599 ? 28.828 -33.875 -20.906 1 62.75 599 ALA A CA 1
ATOM 4884 C C . ALA A 1 599 ? 28.156 -34.406 -22.172 1 62.75 599 ALA A C 1
ATOM 4886 O O . ALA A 1 599 ? 27.188 -35.188 -22.094 1 62.75 599 ALA A O 1
ATOM 4887 N N . VAL A 1 600 ? 28.297 -33.625 -23.391 1 54.81 600 VAL A N 1
ATOM 4888 C CA . VAL A 1 600 ? 27.766 -34.125 -24.641 1 54.81 600 VAL A CA 1
ATOM 4889 C C . VAL A 1 600 ? 28.406 -35.469 -24.984 1 54.81 600 VAL A C 1
ATOM 4891 O O . VAL A 1 600 ? 29.641 -35.594 -24.969 1 54.81 600 VAL A O 1
ATOM 4894 N N . ARG A 1 601 ? 27.672 -36.594 -24.625 1 45.22 601 ARG A N 1
ATOM 4895 C CA . ARG A 1 601 ? 28.188 -37.844 -25.172 1 45.22 601 ARG A CA 1
ATOM 4896 C C . ARG A 1 601 ? 28.453 -37.719 -26.672 1 45.22 601 ARG A C 1
ATOM 4898 O O . ARG A 1 601 ? 27.562 -37.375 -27.453 1 45.22 601 ARG A O 1
ATOM 4905 N N . SER A 1 602 ? 29.562 -37.094 -27.031 1 36.81 602 SER A N 1
ATOM 4906 C CA . SER A 1 602 ? 29.953 -37.438 -28.391 1 36.81 602 SER A CA 1
ATOM 4907 C C . SER A 1 602 ? 30.016 -38.938 -28.594 1 36.81 602 SER A C 1
ATOM 4909 O O . SER A 1 602 ? 30.422 -39.688 -27.703 1 36.81 602 SER A O 1
ATOM 4911 N N . MET B 1 1 ? 3.139 15.477 -16.719 1 46.34 1 MET B N 1
ATOM 4912 C CA . MET B 1 1 ? 3.312 14.203 -16.031 1 46.34 1 MET B CA 1
ATOM 4913 C C . MET B 1 1 ? 4.688 14.117 -15.375 1 46.34 1 MET B C 1
ATOM 4915 O O . MET B 1 1 ? 4.793 13.82 -14.18 1 46.34 1 MET B O 1
ATOM 4919 N N . GLN B 1 2 ? 5.82 14.398 -16.141 1 57.56 2 GLN B N 1
ATOM 4920 C CA . GLN B 1 2 ? 7.199 14.375 -15.672 1 57.56 2 GLN B CA 1
ATOM 4921 C C . GLN B 1 2 ? 7.457 15.5 -14.672 1 57.56 2 GLN B C 1
ATOM 4923 O O . GLN B 1 2 ? 8.156 15.305 -13.672 1 57.56 2 GLN B O 1
ATOM 4928 N N . HIS B 1 3 ? 6.449 16.375 -14.695 1 85.56 3 HIS B N 1
ATOM 4929 C CA . HIS B 1 3 ? 6.645 17.562 -13.867 1 85.56 3 HIS B CA 1
ATOM 4930 C C . HIS B 1 3 ? 6.129 17.328 -12.453 1 85.56 3 HIS B C 1
ATOM 4932 O O . HIS B 1 3 ? 6.836 17.594 -11.477 1 85.56 3 HIS B O 1
ATOM 4938 N N . ALA B 1 4 ? 4.996 16.594 -12.273 1 94.5 4 ALA B N 1
ATOM 4939 C CA . ALA B 1 4 ? 4.418 16.344 -10.953 1 94.5 4 ALA B CA 1
ATOM 4940 C C . ALA B 1 4 ? 5.281 15.359 -10.164 1 94.5 4 ALA B C 1
ATOM 4942 O O . ALA B 1 4 ? 5.43 15.5 -8.945 1 94.5 4 ALA B O 1
ATOM 4943 N N . LYS B 1 5 ? 5.828 14.367 -10.898 1 94.19 5 LYS B N 1
ATOM 4944 C CA . LYS B 1 5 ? 6.707 13.383 -10.266 1 94.19 5 LYS B CA 1
ATOM 4945 C C . LYS B 1 5 ? 7.941 14.055 -9.68 1 94.19 5 LYS B C 1
ATOM 4947 O O . LYS B 1 5 ? 8.32 13.789 -8.539 1 94.19 5 LYS B O 1
ATOM 4952 N N . GLN B 1 6 ? 8.562 14.93 -10.453 1 94.31 6 GLN B N 1
ATOM 4953 C CA . GLN B 1 6 ? 9.75 15.633 -10 1 94.31 6 GLN B CA 1
ATOM 4954 C C . GLN B 1 6 ? 9.445 16.516 -8.789 1 94.31 6 GLN B C 1
ATOM 4956 O O . GLN B 1 6 ? 10.227 16.578 -7.844 1 94.31 6 GLN B O 1
ATOM 4961 N N . ILE B 1 7 ? 8.297 17.141 -8.82 1 96.62 7 ILE B N 1
ATOM 4962 C CA . ILE B 1 7 ? 7.875 18.016 -7.73 1 96.62 7 ILE B CA 1
ATOM 4963 C C . ILE B 1 7 ? 7.684 17.188 -6.461 1 96.62 7 ILE B C 1
ATOM 4965 O O . ILE B 1 7 ? 8.156 17.562 -5.387 1 96.62 7 ILE B O 1
ATOM 4969 N N . ALA B 1 8 ? 6.996 16.078 -6.594 1 96.94 8 ALA B N 1
ATOM 4970 C CA . ALA B 1 8 ? 6.711 15.203 -5.453 1 96.94 8 ALA B CA 1
ATOM 4971 C C . ALA B 1 8 ? 8 14.648 -4.852 1 96.94 8 ALA B C 1
ATOM 4973 O O . ALA B 1 8 ? 8.148 14.602 -3.631 1 96.94 8 ALA B O 1
ATOM 4974 N N . GLU B 1 9 ? 8.906 14.203 -5.699 1 96.38 9 GLU B N 1
ATOM 4975 C CA . GLU B 1 9 ? 10.172 13.641 -5.234 1 96.38 9 GLU B CA 1
ATOM 4976 C C . GLU B 1 9 ? 11.016 14.688 -4.508 1 96.38 9 GLU B C 1
ATOM 4978 O O . GLU B 1 9 ? 11.617 14.391 -3.475 1 96.38 9 GLU B O 1
ATOM 4983 N N . HIS B 1 10 ? 11.023 15.852 -5.055 1 96.25 10 HIS B N 1
ATOM 4984 C CA . HIS B 1 10 ? 11.758 16.938 -4.418 1 96.25 10 HIS B CA 1
ATOM 4985 C C . HIS B 1 10 ? 11.156 17.281 -3.062 1 96.25 10 HIS B C 1
ATOM 4987 O O . HIS B 1 10 ? 11.883 17.453 -2.078 1 96.25 10 HIS B O 1
ATOM 4993 N N . ALA B 1 11 ? 9.836 17.438 -3.039 1 96.69 11 ALA B N 1
ATOM 4994 C CA . ALA B 1 11 ? 9.148 17.766 -1.792 1 96.69 11 ALA B CA 1
ATOM 4995 C C . ALA B 1 11 ? 9.398 16.703 -0.732 1 96.69 11 ALA B C 1
ATOM 4997 O O . ALA B 1 11 ? 9.578 17.016 0.446 1 96.69 11 ALA B O 1
ATOM 4998 N N . THR B 1 12 ? 9.367 15.438 -1.171 1 96.75 12 THR B N 1
ATOM 4999 C CA . THR B 1 12 ? 9.586 14.312 -0.278 1 96.75 12 THR B CA 1
ATOM 5000 C C . THR B 1 12 ? 10.992 14.352 0.316 1 96.75 12 THR B C 1
ATOM 5002 O O . THR B 1 12 ? 11.164 14.211 1.528 1 96.75 12 THR B O 1
ATOM 5005 N N . LEU B 1 13 ? 11.953 14.57 -0.521 1 96.5 13 LEU B N 1
ATOM 5006 C CA . LEU B 1 13 ? 13.336 14.633 -0.063 1 96.5 13 LEU B CA 1
ATOM 5007 C C . LEU B 1 13 ? 13.555 15.828 0.861 1 96.5 13 LEU B C 1
ATOM 5009 O O . LEU B 1 13 ? 14.227 15.711 1.885 1 96.5 13 LEU B O 1
ATOM 5013 N N . GLN B 1 14 ? 13.008 16.969 0.522 1 96.06 14 GLN B N 1
ATOM 5014 C CA . GLN B 1 14 ? 13.156 18.172 1.317 1 96.06 14 GLN B CA 1
ATOM 5015 C C . GLN B 1 14 ? 12.594 17.984 2.723 1 96.06 14 GLN B C 1
ATOM 5017 O O . GLN B 1 14 ? 13.242 18.328 3.711 1 96.06 14 GLN B O 1
ATOM 5022 N N . SER B 1 15 ? 11.398 17.438 2.809 1 96.31 15 SER B N 1
ATOM 5023 C CA . SER B 1 15 ? 10.766 17.25 4.109 1 96.31 15 SER B CA 1
ATOM 5024 C C . SER B 1 15 ? 11.539 16.25 4.961 1 96.31 15 SER B C 1
ATOM 5026 O O . SER B 1 15 ? 11.773 16.484 6.148 1 96.31 15 SER B O 1
ATOM 5028 N N . PHE B 1 16 ? 11.938 15.117 4.379 1 97.25 16 PHE B N 1
ATOM 5029 C CA . PHE B 1 16 ? 12.664 14.086 5.109 1 97.25 16 PHE B CA 1
ATOM 5030 C C . PHE B 1 16 ? 14.016 14.617 5.59 1 97.25 16 PHE B C 1
ATOM 5032 O O . PHE B 1 16 ? 14.398 14.391 6.738 1 97.25 16 PHE B O 1
ATOM 5039 N N . LEU B 1 17 ? 14.68 15.328 4.715 1 97.31 17 LEU B N 1
ATOM 5040 C CA . LEU B 1 17 ? 16 15.852 5.016 1 97.31 17 LEU B CA 1
ATOM 5041 C C . LEU B 1 17 ? 15.938 16.891 6.129 1 97.31 17 LEU B C 1
ATOM 5043 O O . LEU B 1 17 ? 16.797 16.922 7.016 1 97.31 17 LEU B O 1
ATOM 5047 N N . ASN B 1 18 ? 14.953 17.766 6.102 1 97.25 18 ASN B N 1
ATOM 5048 C CA . ASN B 1 18 ? 14.781 18.75 7.164 1 97.25 18 ASN B CA 1
ATOM 5049 C C . ASN B 1 18 ? 14.555 18.078 8.516 1 97.25 18 ASN B C 1
ATOM 5051 O O . ASN B 1 18 ? 15.094 18.516 9.531 1 97.25 18 ASN B O 1
ATOM 5055 N N . CYS B 1 19 ? 13.758 17.047 8.531 1 96.94 19 CYS B N 1
ATOM 5056 C CA . CYS B 1 19 ? 13.547 16.312 9.773 1 96.94 19 CYS B CA 1
ATOM 5057 C C . CYS B 1 19 ? 14.844 15.68 10.258 1 96.94 19 CYS B C 1
ATOM 5059 O O . CYS B 1 19 ? 15.172 15.75 11.445 1 96.94 19 CYS B O 1
ATOM 5061 N N . TYR B 1 20 ? 15.562 15.086 9.32 1 96.94 20 TYR B N 1
ATOM 5062 C CA . TYR B 1 20 ? 16.812 14.414 9.672 1 96.94 20 TYR B CA 1
ATOM 5063 C C . TYR B 1 20 ? 17.812 15.398 10.266 1 96.94 20 TYR B C 1
ATOM 5065 O O . TYR B 1 20 ? 18.391 15.141 11.328 1 96.94 20 TYR B O 1
ATOM 5073 N N . LEU B 1 21 ? 18 16.516 9.594 1 97.12 21 LEU B N 1
ATOM 5074 C CA . LEU B 1 21 ? 18.969 17.516 10.023 1 97.12 21 LEU B CA 1
ATOM 5075 C C . LEU B 1 21 ? 18.594 18.078 11.391 1 97.12 21 LEU B C 1
ATOM 5077 O O . LEU B 1 21 ? 19.438 18.188 12.273 1 97.12 21 LEU B O 1
ATOM 5081 N N . ARG B 1 22 ? 17.344 18.344 11.555 1 95.81 22 ARG B N 1
ATOM 5082 C CA . ARG B 1 22 ? 16.875 18.938 12.797 1 95.81 22 ARG B CA 1
ATOM 5083 C C . ARG B 1 22 ? 17 17.969 13.961 1 95.81 22 ARG B C 1
ATOM 5085 O O . ARG B 1 22 ? 17.422 18.344 15.055 1 95.81 22 ARG B O 1
ATOM 5092 N N . GLU B 1 23 ? 16.641 16.703 13.727 1 94.56 23 GLU B N 1
ATOM 5093 C CA . GLU B 1 23 ? 16.5 15.742 14.812 1 94.56 23 GLU B CA 1
ATOM 5094 C C . GLU B 1 23 ? 17.844 15.094 15.156 1 94.56 23 GLU B C 1
ATOM 5096 O O . GLU B 1 23 ? 18.031 14.617 16.266 1 94.56 23 GLU B O 1
ATOM 5101 N N . THR B 1 24 ? 18.812 15.07 14.211 1 93.44 24 THR B N 1
ATOM 5102 C CA . THR B 1 24 ? 20.094 14.445 14.461 1 93.44 24 THR B CA 1
ATOM 5103 C C . THR B 1 24 ? 21.172 15.508 14.727 1 93.44 24 THR B C 1
ATOM 5105 O O . THR B 1 24 ? 22.25 15.195 15.242 1 93.44 24 THR B O 1
ATOM 5108 N N . GLY B 1 25 ? 20.859 16.734 14.367 1 91.31 25 GLY B N 1
ATOM 5109 C CA . GLY B 1 25 ? 21.859 17.797 14.477 1 91.31 25 GLY B CA 1
ATOM 5110 C C . GLY B 1 25 ? 22.969 17.672 13.461 1 91.31 25 GLY B C 1
ATOM 5111 O O . GLY B 1 25 ? 24.031 18.281 13.617 1 91.31 25 GLY B O 1
ATOM 5112 N N . SER B 1 26 ? 22.719 16.922 12.445 1 90.62 26 SER B N 1
ATOM 5113 C CA . SER B 1 26 ? 23.734 16.672 11.43 1 90.62 26 SER B CA 1
ATOM 5114 C C . SER B 1 26 ? 23.703 17.75 10.352 1 90.62 26 SER B C 1
ATOM 5116 O O . SER B 1 26 ? 22.828 18.625 10.352 1 90.62 26 SER B O 1
ATOM 5118 N N . GLY B 1 27 ? 24.75 17.781 9.5 1 93 27 GLY B N 1
ATOM 5119 C CA . GLY B 1 27 ? 24.797 18.672 8.359 1 93 27 GLY B CA 1
ATOM 5120 C C . GLY B 1 27 ? 25.703 19.875 8.594 1 93 27 GLY B C 1
ATOM 5121 O O . GLY B 1 27 ? 25.734 20.422 9.695 1 93 27 GLY B O 1
ATOM 5122 N N . GLU B 1 28 ? 26.406 20.172 7.621 1 95.12 28 GLU B N 1
ATOM 5123 C CA . GLU B 1 28 ? 27.266 21.359 7.598 1 95.12 28 GLU B CA 1
ATOM 5124 C C . GLU B 1 28 ? 26.891 22.281 6.453 1 95.12 28 GLU B C 1
ATOM 5126 O O . GLU B 1 28 ? 26.516 21.828 5.371 1 95.12 28 GLU B O 1
ATOM 5131 N N . TRP B 1 29 ? 26.969 23.531 6.793 1 94.25 29 TRP B N 1
ATOM 5132 C CA . TRP B 1 29 ? 26.672 24.547 5.793 1 94.25 29 TRP B CA 1
ATOM 5133 C C . TRP B 1 29 ? 27.969 25.141 5.223 1 94.25 29 TRP B C 1
ATOM 5135 O O . TRP B 1 29 ? 28.766 25.734 5.953 1 94.25 29 TRP B O 1
ATOM 5145 N N . ILE B 1 30 ? 28.078 24.891 3.91 1 93.44 30 ILE B N 1
ATOM 5146 C CA . ILE B 1 30 ? 29.312 25.297 3.248 1 93.44 30 ILE B CA 1
ATOM 5147 C C . ILE B 1 30 ? 29.031 26.469 2.303 1 93.44 30 ILE B C 1
ATOM 5149 O O . ILE B 1 30 ? 28.094 26.422 1.518 1 93.44 30 ILE B O 1
ATOM 5153 N N . THR B 1 31 ? 29.891 27.422 2.467 1 90.56 31 THR B N 1
ATOM 5154 C CA . THR B 1 31 ? 29.797 28.562 1.563 1 90.56 31 THR B CA 1
ATOM 5155 C C . THR B 1 31 ? 31.094 28.734 0.779 1 90.56 31 THR B C 1
ATOM 5157 O O . THR B 1 31 ? 32.156 28.375 1.263 1 90.56 31 THR B O 1
ATOM 5160 N N . GLU B 1 32 ? 31.109 29.219 -0.389 1 81.12 32 GLU B N 1
ATOM 5161 C CA . GLU B 1 32 ? 32.25 29.609 -1.207 1 81.12 32 GLU B CA 1
ATOM 5162 C C . GLU B 1 32 ? 33.281 28.484 -1.279 1 81.12 32 GLU B C 1
ATOM 5164 O O . GLU B 1 32 ? 34.469 28.719 -0.999 1 81.12 32 GLU B O 1
ATOM 5169 N N . ASP B 1 33 ? 32.875 27.312 -1.664 1 84.75 33 ASP B N 1
ATOM 5170 C CA . ASP B 1 33 ? 33.781 26.156 -1.776 1 84.75 33 ASP B CA 1
ATOM 5171 C C . ASP B 1 33 ? 33.906 25.703 -3.229 1 84.75 33 ASP B C 1
ATOM 5173 O O . ASP B 1 33 ? 32.906 25.438 -3.896 1 84.75 33 ASP B O 1
ATOM 5177 N N . GLU B 1 34 ? 35.125 25.578 -3.678 1 83.62 34 GLU B N 1
ATOM 5178 C CA . GLU B 1 34 ? 35.406 25.25 -5.07 1 83.62 34 GLU B CA 1
ATOM 5179 C C . GLU B 1 34 ? 34.906 23.859 -5.43 1 83.62 34 GLU B C 1
ATOM 5181 O O . GLU B 1 34 ? 34.438 23.625 -6.551 1 83.62 34 GLU B O 1
ATOM 5186 N N . ARG B 1 35 ? 35.031 23.031 -4.629 1 85.31 35 ARG B N 1
ATOM 5187 C CA . ARG B 1 35 ? 34.562 21.672 -4.883 1 85.31 35 ARG B CA 1
ATOM 5188 C C . ARG B 1 35 ? 33.062 21.656 -5.102 1 85.31 35 ARG B C 1
ATOM 5190 O O . ARG B 1 35 ? 32.562 20.969 -5.992 1 85.31 35 ARG B O 1
ATOM 5197 N N . MET B 1 36 ? 32.375 22.344 -4.273 1 87.56 36 MET B N 1
ATOM 5198 C CA . MET B 1 36 ? 30.922 22.422 -4.383 1 87.56 36 MET B CA 1
ATOM 5199 C C . MET B 1 36 ? 30.5 23.062 -5.703 1 87.56 36 MET B C 1
ATOM 5201 O O . MET B 1 36 ? 29.531 22.641 -6.332 1 87.56 36 MET B O 1
ATOM 5205 N N . LYS B 1 37 ? 31.281 24.062 -6.086 1 84.44 37 LYS B N 1
ATOM 5206 C CA . LYS B 1 37 ? 31.016 24.703 -7.363 1 84.44 37 LYS B CA 1
ATOM 5207 C C . LYS B 1 37 ? 31.156 23.734 -8.523 1 84.44 37 LYS B C 1
ATOM 5209 O O . LYS B 1 37 ? 30.406 23.812 -9.508 1 84.44 37 LYS B O 1
ATOM 5214 N N . SER B 1 38 ? 32.094 22.906 -8.359 1 85.62 38 SER B N 1
ATOM 5215 C CA . SER B 1 38 ? 32.281 21.906 -9.398 1 85.62 38 SER B CA 1
ATOM 5216 C C . SER B 1 38 ? 31.156 20.875 -9.422 1 85.62 38 SER B C 1
ATOM 5218 O O . SER B 1 38 ? 30.688 20.5 -10.492 1 85.62 38 SER B O 1
ATOM 5220 N N . ILE B 1 39 ? 30.719 20.438 -8.281 1 86.88 39 ILE B N 1
ATOM 5221 C CA . ILE B 1 39 ? 29.656 19.453 -8.172 1 86.88 39 ILE B CA 1
ATOM 5222 C C . ILE B 1 39 ? 28.359 20.031 -8.734 1 86.88 39 ILE B C 1
ATOM 5224 O O . ILE B 1 39 ? 27.625 19.344 -9.445 1 86.88 39 ILE B O 1
ATOM 5228 N N . PHE B 1 40 ? 28.125 21.312 -8.469 1 85.88 40 PHE B N 1
ATOM 5229 C CA . PHE B 1 40 ? 26.859 21.938 -8.844 1 85.88 40 PHE B CA 1
ATOM 5230 C C . PHE B 1 40 ? 27.047 22.859 -10.039 1 85.88 40 PHE B C 1
ATOM 5232 O O . PHE B 1 40 ? 26.312 23.844 -10.195 1 85.88 40 PHE B O 1
ATOM 5239 N N . SER B 1 41 ? 28.047 22.656 -10.875 1 76.5 41 SER B N 1
ATOM 5240 C CA . SER B 1 41 ? 28.406 23.531 -12 1 76.5 41 SER B CA 1
ATOM 5241 C C . SER B 1 41 ? 27.219 23.703 -12.945 1 76.5 41 SER B C 1
ATOM 5243 O O . SER B 1 41 ? 27.047 24.766 -13.555 1 76.5 41 SER B O 1
ATOM 5245 N N . ASN B 1 42 ? 26.438 22.656 -13.094 1 65.81 42 ASN B N 1
ATOM 5246 C CA . ASN B 1 42 ? 25.344 22.734 -14.055 1 65.81 42 ASN B CA 1
ATOM 5247 C C . ASN B 1 42 ? 24.109 23.406 -13.445 1 65.81 42 ASN B C 1
ATOM 5249 O O . ASN B 1 42 ? 23.078 23.5 -14.094 1 65.81 42 ASN B O 1
ATOM 5253 N N . THR B 1 43 ? 24.281 23.734 -12.242 1 62.62 43 THR B N 1
ATOM 5254 C CA . THR B 1 43 ? 23.094 24.312 -11.625 1 62.62 43 THR B CA 1
ATOM 5255 C C . THR B 1 43 ? 23.141 25.828 -11.688 1 62.62 43 THR B C 1
ATOM 5257 O O . THR B 1 43 ? 24.219 26.422 -11.867 1 62.62 43 THR B O 1
ATOM 5260 N N . LEU B 1 44 ? 22.156 26.656 -11.438 1 53.91 44 LEU B N 1
ATOM 5261 C CA . LEU B 1 44 ? 21.781 28.047 -11.719 1 53.91 44 LEU B CA 1
ATOM 5262 C C . LEU B 1 44 ? 22.797 29.016 -11.141 1 53.91 44 LEU B C 1
ATOM 5264 O O . LEU B 1 44 ? 23.422 28.734 -10.117 1 53.91 44 LEU B O 1
ATOM 5268 N N . ASN B 1 45 ? 23.094 30.109 -11.922 1 48.59 45 ASN B N 1
ATOM 5269 C CA . ASN B 1 45 ? 23.75 31.422 -11.906 1 48.59 45 ASN B CA 1
ATOM 5270 C C . ASN B 1 45 ? 23.25 32.281 -10.75 1 48.59 45 ASN B C 1
ATOM 5272 O O . ASN B 1 45 ? 22.312 33.062 -10.914 1 48.59 45 ASN B O 1
ATOM 5276 N N . ARG B 1 46 ? 23.234 31.906 -9.531 1 52.59 46 ARG B N 1
ATOM 5277 C CA . ARG B 1 46 ? 22.641 32.906 -8.641 1 52.59 46 ARG B CA 1
ATOM 5278 C C . ARG B 1 46 ? 23.656 33.938 -8.211 1 52.59 46 ARG B C 1
ATOM 5280 O O . ARG B 1 46 ? 24.859 33.656 -8.109 1 52.59 46 ARG B O 1
ATOM 5287 N N . ASP B 1 47 ? 23.281 35.125 -8.359 1 49.47 47 ASP B N 1
ATOM 5288 C CA . ASP B 1 47 ? 23.906 36.375 -7.961 1 49.47 47 ASP B CA 1
ATOM 5289 C C . ASP B 1 47 ? 24.297 36.344 -6.484 1 49.47 47 ASP B C 1
ATOM 5291 O O . ASP B 1 47 ? 24.953 37.281 -5.996 1 49.47 47 ASP B O 1
ATOM 5295 N N . THR B 1 48 ? 23.797 35.438 -5.703 1 59.78 48 THR B N 1
ATOM 5296 C CA . THR B 1 48 ? 24.094 35.438 -4.273 1 59.78 48 THR B CA 1
ATOM 5297 C C . THR B 1 48 ? 25.094 34.312 -3.938 1 59.78 48 THR B C 1
ATOM 5299 O O . THR B 1 48 ? 25.281 33.375 -4.719 1 59.78 48 THR B O 1
ATOM 5302 N N . VAL B 1 49 ? 25.875 34.562 -2.934 1 69.69 49 VAL B N 1
ATOM 5303 C CA . VAL B 1 49 ? 26.828 33.562 -2.436 1 69.69 49 VAL B CA 1
ATOM 5304 C C . VAL B 1 49 ? 26.125 32.219 -2.229 1 69.69 49 VAL B C 1
ATOM 5306 O O . VAL B 1 49 ? 25.234 32.094 -1.375 1 69.69 49 VAL B O 1
ATOM 5309 N N . PRO B 1 50 ? 26.516 31.359 -3.07 1 84.38 50 PRO B N 1
ATOM 5310 C CA . PRO B 1 50 ? 25.812 30.078 -3.002 1 84.38 50 PRO B CA 1
ATOM 5311 C C . PRO B 1 50 ? 26.094 29.312 -1.715 1 84.38 50 PRO B C 1
ATOM 5313 O O . PRO B 1 50 ? 27.219 29.359 -1.204 1 84.38 50 PRO B O 1
ATOM 5316 N N . THR B 1 51 ? 25.109 28.875 -0.918 1 91.31 51 THR B N 1
ATOM 5317 C CA . THR B 1 51 ? 25.203 28 0.246 1 91.31 51 THR B CA 1
ATOM 5318 C C . THR B 1 51 ? 24.844 26.562 -0.123 1 91.31 51 THR B C 1
ATOM 5320 O O . THR B 1 51 ? 23.922 26.328 -0.903 1 91.31 51 THR B O 1
ATOM 5323 N N . TYR B 1 52 ? 25.719 25.641 0.423 1 93.88 52 TYR B N 1
ATOM 5324 C CA . TYR B 1 52 ? 25.5 24.234 0.151 1 93.88 52 TYR B CA 1
ATOM 5325 C C . TYR B 1 52 ? 25.391 23.438 1.446 1 93.88 52 TYR B C 1
ATOM 5327 O O . TYR B 1 52 ? 25.969 23.828 2.469 1 93.88 52 TYR B O 1
ATOM 5335 N N . LEU B 1 53 ? 24.609 22.422 1.405 1 96.25 53 LEU B N 1
ATOM 5336 C CA . LEU B 1 53 ? 24.562 21.438 2.486 1 96.25 53 LEU B CA 1
ATOM 5337 C C . LEU B 1 53 ? 25.562 20.328 2.252 1 96.25 53 LEU B C 1
ATOM 5339 O O . LEU B 1 53 ? 25.656 19.781 1.149 1 96.25 53 LEU B O 1
ATOM 5343 N N . CYS B 1 54 ? 26.422 20.016 3.15 1 96.5 54 CYS B N 1
ATOM 5344 C CA . CYS B 1 54 ? 27.25 18.828 3.238 1 96.5 54 CYS B CA 1
ATOM 5345 C C . CYS B 1 54 ? 26.844 17.953 4.422 1 96.5 54 CYS B C 1
ATOM 5347 O O . CYS B 1 54 ? 27.109 18.297 5.574 1 96.5 54 CYS B O 1
ATOM 5349 N N . CYS B 1 55 ? 26.156 16.891 4.188 1 97.31 55 CYS B N 1
ATOM 5350 C CA . CYS B 1 55 ? 25.688 15.977 5.223 1 97.31 55 CYS B CA 1
ATOM 5351 C C 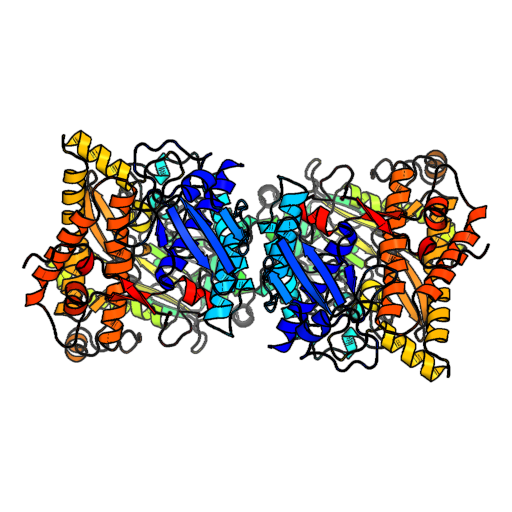. CYS B 1 55 ? 26.484 14.68 5.215 1 97.31 55 CYS B C 1
ATOM 5353 O O . CYS B 1 55 ? 26.188 13.758 4.457 1 97.31 55 CYS B O 1
ATOM 5355 N N . ARG B 1 56 ? 27.453 14.562 6.094 1 96.19 56 ARG B N 1
ATOM 5356 C CA . ARG B 1 56 ? 28.312 13.391 6.184 1 96.19 56 ARG B CA 1
ATOM 5357 C C . ARG B 1 56 ? 27.641 12.273 6.977 1 96.19 56 ARG B C 1
ATOM 5359 O O . ARG B 1 56 ? 27.281 12.469 8.141 1 96.19 56 ARG B O 1
ATOM 5366 N N . LEU B 1 57 ? 27.375 11.188 6.312 1 96.25 57 LEU B N 1
ATOM 5367 C CA . LEU B 1 57 ? 26.922 9.969 6.969 1 96.25 57 LEU B CA 1
ATOM 5368 C C . LEU B 1 57 ? 28.094 9.078 7.348 1 96.25 57 LEU B C 1
ATOM 5370 O O . LEU B 1 57 ? 28.391 8.109 6.645 1 96.25 57 LEU B O 1
ATOM 5374 N N . SER B 1 58 ? 28.672 9.312 8.484 1 93.75 58 SER B N 1
ATOM 5375 C CA . SER B 1 58 ? 29.984 8.82 8.852 1 93.75 58 SER B CA 1
ATOM 5376 C C . SER B 1 58 ? 29.969 7.309 9.078 1 93.75 58 SER B C 1
ATOM 5378 O O . SER B 1 58 ? 30.969 6.625 8.805 1 93.75 58 SER B O 1
ATOM 5380 N N . ALA B 1 59 ? 28.844 6.82 9.602 1 92.5 59 ALA B N 1
ATOM 5381 C CA . ALA B 1 59 ? 28.766 5.387 9.867 1 92.5 59 ALA B CA 1
ATOM 5382 C C . ALA B 1 59 ? 28.844 4.582 8.578 1 92.5 59 ALA B C 1
ATOM 5384 O O . ALA B 1 59 ? 29.312 3.436 8.578 1 92.5 59 ALA B O 1
ATOM 5385 N N . GLN B 1 60 ? 28.484 5.16 7.441 1 93.25 60 GLN B N 1
ATOM 5386 C CA . GLN B 1 60 ? 28.438 4.453 6.168 1 93.25 60 GLN B CA 1
ATOM 5387 C C . GLN B 1 60 ? 29.531 4.934 5.219 1 93.25 60 GLN B C 1
ATOM 5389 O O . GLN B 1 60 ? 29.703 4.375 4.133 1 93.25 60 GLN B O 1
ATOM 5394 N N . ASN B 1 61 ? 30.219 5.949 5.598 1 94.31 61 ASN B N 1
ATOM 5395 C CA . ASN B 1 61 ? 31.219 6.574 4.746 1 94.31 61 ASN B CA 1
ATOM 5396 C C . ASN B 1 61 ? 30.625 7.055 3.428 1 94.31 61 ASN B C 1
ATOM 5398 O O . ASN B 1 61 ? 31.125 6.723 2.352 1 94.31 61 ASN B O 1
ATOM 5402 N N . VAL B 1 62 ? 29.5 7.754 3.486 1 95.38 62 VAL B N 1
ATOM 5403 C CA . VAL B 1 62 ? 28.797 8.406 2.383 1 95.38 62 VAL B CA 1
ATOM 5404 C C . VAL B 1 62 ? 28.562 9.875 2.711 1 95.38 62 VAL B C 1
ATOM 5406 O O . VAL B 1 62 ? 28.328 10.234 3.867 1 95.38 62 VAL B O 1
ATOM 5409 N N . THR B 1 63 ? 28.672 10.773 1.802 1 96.38 63 THR B N 1
ATOM 5410 C CA . THR B 1 63 ? 28.406 12.188 2.006 1 96.38 63 THR B CA 1
ATOM 5411 C C . THR B 1 63 ? 27.359 12.695 1.024 1 96.38 63 THR B C 1
ATOM 5413 O O . THR B 1 63 ? 27.469 12.469 -0.184 1 96.38 63 THR B O 1
ATOM 5416 N N . LEU B 1 64 ? 26.312 13.312 1.512 1 97.06 64 LEU B N 1
ATOM 5417 C CA . LEU B 1 64 ? 25.25 13.891 0.702 1 97.06 64 LEU B CA 1
ATOM 5418 C C . LEU B 1 64 ? 25.484 15.383 0.488 1 97.06 64 LEU B C 1
ATOM 5420 O O . LEU B 1 64 ? 25.844 16.094 1.421 1 97.06 64 LEU B O 1
ATOM 5424 N N . TYR B 1 65 ? 25.281 15.891 -0.742 1 96.44 65 TYR B N 1
ATOM 5425 C CA . TYR B 1 65 ? 25.422 17.297 -1.088 1 96.44 65 TYR B CA 1
ATOM 5426 C C . TYR B 1 65 ? 24.141 17.844 -1.686 1 96.44 65 TYR B C 1
ATOM 5428 O O . TYR B 1 65 ? 23.453 17.156 -2.449 1 96.44 65 TYR B O 1
ATOM 5436 N N . GLY B 1 66 ? 23.75 19 -1.289 1 94.75 66 GLY B N 1
ATOM 5437 C CA . GLY B 1 66 ? 22.609 19.719 -1.856 1 94.75 66 GLY B CA 1
ATOM 5438 C C . GLY B 1 66 ? 22.812 21.234 -1.874 1 94.75 66 GLY B C 1
ATOM 5439 O O . GLY B 1 66 ? 23.547 21.766 -1.053 1 94.75 66 GLY B O 1
ATOM 5440 N N . GLU B 1 67 ? 22.172 21.844 -2.816 1 93.38 67 GLU B N 1
ATOM 5441 C CA . GLU B 1 67 ? 22.141 23.297 -2.82 1 93.38 67 GLU B CA 1
ATOM 5442 C C . GLU B 1 67 ? 21.125 23.828 -1.822 1 93.38 67 GLU B C 1
ATOM 5444 O O . GLU B 1 67 ? 20.047 23.266 -1.658 1 93.38 67 GLU B O 1
ATOM 5449 N N . VAL B 1 68 ? 21.469 24.891 -1.12 1 95.12 68 VAL B N 1
ATOM 5450 C CA . VAL B 1 68 ? 20.547 25.516 -0.175 1 95.12 68 VAL B CA 1
ATOM 5451 C C . VAL B 1 68 ? 20 26.812 -0.771 1 95.12 68 VAL B C 1
ATOM 5453 O O . VAL B 1 68 ? 20.75 27.75 -1.044 1 95.12 68 VAL B O 1
ATOM 5456 N N . ILE B 1 69 ? 18.719 26.828 -0.976 1 93.31 69 ILE B N 1
ATOM 5457 C CA . ILE B 1 69 ? 18.047 28 -1.554 1 93.31 69 ILE B CA 1
ATOM 5458 C C . ILE B 1 69 ? 17.719 29 -0.455 1 93.31 69 ILE B C 1
ATOM 5460 O O . ILE B 1 69 ? 17.797 30.219 -0.674 1 93.31 69 ILE B O 1
ATOM 5464 N N . TYR B 1 70 ? 17.344 28.516 0.689 1 95.69 70 TYR B N 1
ATOM 5465 C CA . TYR B 1 70 ? 17.016 29.344 1.846 1 95.69 70 TYR B CA 1
ATOM 5466 C C . TYR B 1 70 ? 17.422 28.656 3.143 1 95.69 70 TYR B C 1
ATOM 5468 O O . TYR B 1 70 ? 16.938 27.562 3.455 1 95.69 70 TYR B O 1
ATOM 5476 N N . LYS B 1 71 ? 18.328 29.203 3.844 1 95.62 71 LYS B N 1
ATOM 5477 C CA . LYS B 1 71 ? 18.688 28.734 5.18 1 95.62 71 LYS B CA 1
ATOM 5478 C C . LYS B 1 71 ? 17.844 29.422 6.246 1 95.62 71 LYS B C 1
ATOM 5480 O O . LYS B 1 71 ? 17.938 30.641 6.434 1 95.62 71 LYS B O 1
ATOM 5485 N N . SER B 1 72 ? 17.078 28.719 6.961 1 96.5 72 SER B N 1
ATOM 5486 C CA . SER B 1 72 ? 16.094 29.281 7.867 1 96.5 72 SER B CA 1
ATOM 5487 C C . SER B 1 72 ? 16.625 29.359 9.289 1 96.5 72 SER B C 1
ATOM 5489 O O . SER B 1 72 ? 17.312 28.453 9.758 1 96.5 72 SER B O 1
ATOM 5491 N N . SER B 1 73 ? 16.219 30.391 10.031 1 95 73 SER B N 1
ATOM 5492 C CA . SER B 1 73 ? 16.5 30.531 11.453 1 95 73 SER B CA 1
ATOM 5493 C C . SER B 1 73 ? 15.633 29.609 12.289 1 95 73 SER B C 1
ATOM 5495 O O . SER B 1 73 ? 15.953 29.328 13.445 1 95 73 SER B O 1
ATOM 5497 N N . THR B 1 74 ? 14.57 29.125 11.734 1 95.44 74 THR B N 1
ATOM 5498 C CA . THR B 1 74 ? 13.648 28.266 12.469 1 95.44 74 THR B CA 1
ATOM 5499 C C . THR B 1 74 ? 13.742 26.828 11.977 1 95.44 74 THR B C 1
ATOM 5501 O O . THR B 1 74 ? 12.844 26.016 12.227 1 95.44 74 THR B O 1
ATOM 5504 N N . ASP B 1 75 ? 14.836 26.469 11.18 1 89.69 75 ASP B N 1
ATOM 5505 C CA . ASP B 1 75 ? 15.352 25.141 10.867 1 89.69 75 ASP B CA 1
ATOM 5506 C C . ASP B 1 75 ? 14.602 24.516 9.688 1 89.69 75 ASP B C 1
ATOM 5508 O O . ASP B 1 75 ? 14.969 23.453 9.203 1 89.69 75 ASP B O 1
ATOM 5512 N N . ARG B 1 76 ? 13.531 24.875 9.141 1 95.25 76 ARG B N 1
ATOM 5513 C CA . ARG B 1 76 ? 13.008 24.328 7.895 1 95.25 76 ARG B CA 1
ATOM 5514 C C . ARG B 1 76 ? 13.609 25.047 6.691 1 95.25 76 ARG B C 1
ATOM 5516 O O . ARG B 1 76 ? 13.062 26.047 6.215 1 95.25 76 ARG B O 1
ATOM 5523 N N . HIS B 1 77 ? 14.648 24.422 6.098 1 96.75 77 HIS B N 1
ATOM 5524 C CA . HIS B 1 77 ? 15.422 25 4.996 1 96.75 77 HIS B CA 1
ATOM 5525 C C . HIS B 1 77 ? 14.82 24.609 3.648 1 96.75 77 HIS B C 1
ATOM 5527 O O . HIS B 1 77 ? 14.031 23.672 3.561 1 96.75 77 HIS B O 1
ATOM 5533 N N . LEU B 1 78 ? 15.094 25.422 2.648 1 96.69 78 LEU B N 1
ATOM 5534 C CA . LEU B 1 78 ? 14.734 25.078 1.275 1 96.69 78 LEU B CA 1
ATOM 5535 C C . LEU B 1 78 ? 15.969 24.672 0.477 1 96.69 78 LEU B C 1
ATOM 5537 O O . LEU B 1 78 ? 17.016 25.328 0.557 1 96.69 78 LEU B O 1
ATOM 5541 N N . PHE B 1 79 ? 15.82 23.594 -0.236 1 95.44 79 PHE B N 1
ATOM 5542 C CA . PHE B 1 79 ? 16.938 23.062 -1.015 1 95.44 79 PHE B CA 1
ATOM 5543 C C . PHE B 1 79 ? 16.625 23.141 -2.506 1 95.44 79 PHE B C 1
ATOM 5545 O O . PHE B 1 79 ? 15.469 23.203 -2.908 1 95.44 79 PHE B O 1
ATOM 5552 N N . GLY B 1 80 ? 17.734 23.094 -3.266 1 93.56 80 GLY B N 1
ATOM 5553 C CA . GLY B 1 80 ? 17.594 23 -4.707 1 93.56 80 GLY B CA 1
ATOM 5554 C C . GLY B 1 80 ? 17.141 21.625 -5.164 1 93.56 80 GLY B C 1
ATOM 5555 O O . GLY B 1 80 ? 17 20.703 -4.355 1 93.56 80 GLY B O 1
ATOM 5556 N N . GLU B 1 81 ? 16.906 21.438 -6.434 1 91.25 81 GLU B N 1
ATOM 5557 C CA . GLU B 1 81 ? 16.281 20.25 -7 1 91.25 81 GLU B CA 1
ATOM 5558 C C . GLU B 1 81 ? 17.297 19.109 -7.16 1 91.25 81 GLU B C 1
ATOM 5560 O O . GLU B 1 81 ? 16.922 17.953 -7.27 1 91.25 81 GLU B O 1
ATOM 5565 N N . GLN B 1 82 ? 18.578 19.484 -7.215 1 92 82 GLN B N 1
ATOM 5566 C CA . GLN B 1 82 ? 19.578 18.469 -7.496 1 92 82 GLN B CA 1
ATOM 5567 C C . GLN B 1 82 ? 20.344 18.078 -6.234 1 92 82 GLN B C 1
ATOM 5569 O O . GLN B 1 82 ? 20.75 18.953 -5.461 1 92 82 GLN B O 1
ATOM 5574 N N . PHE B 1 83 ? 20.438 16.812 -6.004 1 94.62 83 PHE B N 1
ATOM 5575 C CA . PHE B 1 83 ? 21.25 16.266 -4.922 1 94.62 83 PHE B CA 1
ATOM 5576 C C . PHE B 1 83 ? 22.281 15.281 -5.461 1 94.62 83 PHE B C 1
ATOM 5578 O O . PHE B 1 83 ? 22.062 14.648 -6.496 1 94.62 83 PHE B O 1
ATOM 5585 N N . TYR B 1 84 ? 23.406 15.195 -4.84 1 95.31 84 TYR B N 1
ATOM 5586 C CA . TYR B 1 84 ? 24.469 14.258 -5.18 1 95.31 84 TYR B CA 1
ATOM 5587 C C . TYR B 1 84 ? 24.984 13.531 -3.939 1 95.31 84 TYR B C 1
ATOM 5589 O O . TYR B 1 84 ? 24.781 14 -2.814 1 95.31 84 TYR B O 1
ATOM 5597 N N . TYR B 1 85 ? 25.5 12.391 -4.066 1 95.88 85 TYR B N 1
ATOM 5598 C CA . TYR B 1 85 ? 26.172 11.711 -2.975 1 95.88 85 TYR B CA 1
ATOM 5599 C C . TYR B 1 85 ? 27.516 11.156 -3.434 1 95.88 85 TYR B C 1
ATOM 5601 O O . TYR B 1 85 ? 27.719 10.883 -4.621 1 95.88 85 TYR B O 1
ATOM 5609 N N . GLN B 1 86 ? 28.406 11.117 -2.549 1 95.19 86 GLN B N 1
ATOM 5610 C CA . GLN B 1 86 ? 29.766 10.609 -2.74 1 95.19 86 GLN B CA 1
ATOM 5611 C C . GLN B 1 86 ? 30 9.344 -1.916 1 95.19 86 GLN B C 1
ATOM 5613 O O . GLN B 1 86 ? 29.656 9.297 -0.733 1 95.19 86 GLN B O 1
ATOM 5618 N N . ILE B 1 87 ? 30.531 8.312 -2.586 1 93.5 87 ILE B N 1
ATOM 5619 C CA . ILE B 1 87 ? 30.812 7.047 -1.92 1 93.5 87 ILE B CA 1
ATOM 5620 C C . ILE B 1 87 ? 32.281 7.012 -1.495 1 93.5 87 ILE B C 1
ATOM 5622 O O . ILE B 1 87 ? 33.188 7.074 -2.338 1 93.5 87 ILE B O 1
ATOM 5626 N N . GLY B 1 88 ? 32.469 6.77 -0.189 1 90 88 GLY B N 1
ATOM 5627 C CA . GLY B 1 88 ? 33.844 6.734 0.335 1 90 88 GLY B CA 1
ATOM 5628 C C . GLY B 1 88 ? 34.656 7.969 -0.013 1 90 88 GLY B C 1
ATOM 5629 O O . GLY B 1 88 ? 34.156 9.094 0.151 1 90 88 GLY B O 1
ATOM 5630 N N . ASP B 1 89 ? 35.844 7.688 -0.463 1 84.62 89 ASP B N 1
ATOM 5631 C CA . ASP B 1 89 ? 36.75 8.789 -0.771 1 84.62 89 ASP B CA 1
ATOM 5632 C C . ASP B 1 89 ? 36.875 9 -2.279 1 84.62 89 ASP B C 1
ATOM 5634 O O . ASP B 1 89 ? 37.844 9.562 -2.76 1 84.62 89 ASP B O 1
ATOM 5638 N N . SER B 1 90 ? 35.875 8.547 -2.918 1 84.5 90 SER B N 1
ATOM 5639 C CA . SER B 1 90 ? 35.875 8.711 -4.367 1 84.5 90 SER B CA 1
ATOM 5640 C C . SER B 1 90 ? 35.844 10.188 -4.75 1 84.5 90 SER B C 1
ATOM 5642 O O . SER B 1 90 ? 35.281 11.016 -4.035 1 84.5 90 SER B O 1
ATOM 5644 N N . ASN B 1 91 ? 36.469 10.523 -5.867 1 83 91 ASN B N 1
ATOM 5645 C CA . ASN B 1 91 ? 36.438 11.898 -6.359 1 83 91 ASN B CA 1
ATOM 5646 C C . ASN B 1 91 ? 35.188 12.203 -7.152 1 83 91 ASN B C 1
ATOM 5648 O O . ASN B 1 91 ? 34.875 13.359 -7.414 1 83 91 ASN B O 1
ATOM 5652 N N . SER B 1 92 ? 34.5 11.203 -7.41 1 88.94 92 SER B N 1
ATOM 5653 C CA . SER B 1 92 ? 33.312 11.375 -8.234 1 88.94 92 SER B CA 1
ATOM 5654 C C . SER B 1 92 ? 32.031 11.367 -7.383 1 88.94 92 SER B C 1
ATOM 5656 O O . SER B 1 92 ? 32 10.758 -6.309 1 88.94 92 SER B O 1
ATOM 5658 N N . VAL B 1 93 ? 31.078 12.172 -7.801 1 93.31 93 VAL B N 1
ATOM 5659 C CA . VAL B 1 93 ? 29.766 12.195 -7.156 1 93.31 93 VAL B CA 1
ATOM 5660 C C . VAL B 1 93 ? 28.719 11.586 -8.086 1 93.31 93 VAL B C 1
ATOM 5662 O O . VAL B 1 93 ? 28.906 11.547 -9.305 1 93.31 93 VAL B O 1
ATOM 5665 N N . ILE B 1 94 ? 27.719 11.016 -7.547 1 93.25 94 ILE B N 1
ATOM 5666 C CA . ILE B 1 94 ? 26.625 10.414 -8.289 1 93.25 94 ILE B CA 1
ATOM 5667 C C . ILE B 1 94 ? 25.328 11.195 -8.031 1 93.25 94 ILE B C 1
ATOM 5669 O O . ILE B 1 94 ? 25.094 11.656 -6.91 1 93.25 94 ILE B O 1
ATOM 5673 N N . THR B 1 95 ? 24.516 11.43 -9.07 1 92.19 95 THR B N 1
ATOM 5674 C CA . THR B 1 95 ? 23.203 12.047 -8.891 1 92.19 95 THR B CA 1
ATOM 5675 C C . THR B 1 95 ? 22.344 11.234 -7.93 1 92.19 95 THR B C 1
ATOM 5677 O O . THR B 1 95 ? 22.281 10.008 -8.039 1 92.19 95 THR B O 1
ATOM 5680 N N . ALA B 1 96 ? 21.734 11.93 -7.047 1 92.81 96 ALA B N 1
ATOM 5681 C CA . ALA B 1 96 ? 20.984 11.242 -5.992 1 92.81 96 ALA B CA 1
ATOM 5682 C C . ALA B 1 96 ? 19.484 11.312 -6.25 1 92.81 96 ALA B C 1
ATOM 5684 O O . ALA B 1 96 ? 18.922 12.391 -6.441 1 92.81 96 ALA B O 1
ATOM 5685 N N . ASP B 1 97 ? 18.797 10.18 -6.324 1 92.69 97 ASP B N 1
ATOM 5686 C CA . ASP B 1 97 ? 17.328 10.156 -6.27 1 92.69 97 ASP B CA 1
ATOM 5687 C C . ASP B 1 97 ? 16.844 10.016 -4.828 1 92.69 97 ASP B C 1
ATOM 5689 O O . ASP B 1 97 ? 17.594 9.617 -3.943 1 92.69 97 ASP B O 1
ATOM 5693 N N . TYR B 1 98 ? 15.57 10.32 -4.582 1 95.19 98 TYR B N 1
ATOM 5694 C CA . TYR B 1 98 ? 15.086 10.445 -3.213 1 95.19 98 TYR B CA 1
ATOM 5695 C C . TYR B 1 98 ? 15.102 9.102 -2.498 1 95.19 98 TYR B C 1
ATOM 5697 O O . TYR B 1 98 ? 15.328 9.039 -1.289 1 95.19 98 TYR B O 1
ATOM 5705 N N . VAL B 1 99 ? 14.898 7.969 -3.227 1 95.12 99 VAL B N 1
ATOM 5706 C CA . VAL B 1 99 ? 14.883 6.648 -2.607 1 95.12 99 VAL B CA 1
ATOM 5707 C C . VAL B 1 99 ? 16.281 6.312 -2.084 1 95.12 99 VAL B C 1
ATOM 5709 O O . VAL B 1 99 ? 16.422 5.816 -0.963 1 95.12 99 VAL B O 1
ATOM 5712 N N . THR B 1 100 ? 17.281 6.594 -2.904 1 95 100 THR B N 1
ATOM 5713 C CA . THR B 1 100 ? 18.672 6.328 -2.523 1 95 100 THR B CA 1
ATOM 5714 C C . THR B 1 100 ? 19.062 7.164 -1.312 1 95 100 THR B C 1
ATOM 5716 O O . THR B 1 100 ? 19.609 6.637 -0.339 1 95 100 THR B O 1
ATOM 5719 N N . VAL B 1 101 ? 18.75 8.43 -1.373 1 96.31 101 VAL B N 1
ATOM 5720 C CA . VAL B 1 101 ? 19.141 9.344 -0.298 1 96.31 101 VAL B CA 1
ATOM 5721 C C . VAL B 1 101 ? 18.453 8.922 1.003 1 96.31 101 VAL B C 1
ATOM 5723 O O . VAL B 1 101 ? 19.109 8.805 2.043 1 96.31 101 VAL B O 1
ATOM 5726 N N . ILE B 1 102 ? 17.219 8.688 0.961 1 96.81 102 ILE B N 1
ATOM 5727 C CA . ILE B 1 102 ? 16.453 8.359 2.158 1 96.81 102 ILE B CA 1
ATOM 5728 C C . ILE B 1 102 ? 16.922 7.023 2.725 1 96.81 102 ILE B C 1
ATOM 5730 O O . ILE B 1 102 ? 16.969 6.84 3.943 1 96.81 102 ILE B O 1
ATOM 5734 N N . THR B 1 103 ? 17.266 6.055 1.83 1 95.38 103 THR B N 1
ATOM 5735 C CA . THR B 1 103 ? 17.812 4.785 2.295 1 95.38 103 THR B CA 1
ATOM 5736 C C . THR B 1 103 ? 19.109 5.008 3.07 1 95.38 103 THR B C 1
ATOM 5738 O O . THR B 1 103 ? 19.328 4.406 4.125 1 95.38 103 THR B O 1
ATOM 5741 N N . PHE B 1 104 ? 20.016 5.898 2.566 1 96.19 104 PHE B N 1
ATOM 5742 C CA . PHE B 1 104 ? 21.25 6.219 3.264 1 96.19 104 PHE B CA 1
ATOM 5743 C C . PHE B 1 104 ? 20.969 6.82 4.633 1 96.19 104 PHE B C 1
ATOM 5745 O O . PHE B 1 104 ? 21.609 6.469 5.621 1 96.19 104 PHE B O 1
ATOM 5752 N N . LEU B 1 105 ? 20 7.703 4.668 1 96.88 105 LEU B N 1
ATOM 5753 C CA . LEU B 1 105 ? 19.672 8.367 5.922 1 96.88 105 LEU B CA 1
ATOM 5754 C C . LEU B 1 105 ? 19.094 7.371 6.93 1 96.88 105 LEU B C 1
ATOM 5756 O O . LEU B 1 105 ? 19.484 7.379 8.102 1 96.88 105 LEU B O 1
ATOM 5760 N N . ILE B 1 106 ? 18.172 6.535 6.477 1 95.12 106 ILE B N 1
ATOM 5761 C CA . ILE B 1 106 ? 17.562 5.531 7.34 1 95.12 106 ILE B CA 1
ATOM 5762 C C . ILE B 1 106 ? 18.625 4.57 7.859 1 95.12 106 ILE B C 1
ATOM 5764 O O . ILE B 1 106 ? 18.656 4.242 9.047 1 95.12 106 ILE B O 1
ATOM 5768 N N . LYS B 1 107 ? 19.484 4.105 6.961 1 94.94 107 LYS B N 1
ATOM 5769 C CA . LYS B 1 107 ? 20.547 3.176 7.348 1 94.94 107 LYS B CA 1
ATOM 5770 C C . LYS B 1 107 ? 21.484 3.809 8.367 1 94.94 107 LYS B C 1
ATOM 5772 O O . LYS B 1 107 ? 21.891 3.156 9.336 1 94.94 107 LYS B O 1
ATOM 5777 N N . GLU B 1 108 ? 21.859 5.082 8.164 1 95.19 108 GLU B N 1
ATOM 5778 C CA . GLU B 1 108 ? 22.703 5.801 9.109 1 95.19 108 GLU B CA 1
ATOM 5779 C C . GLU B 1 108 ? 22.078 5.82 10.5 1 95.19 108 GLU B C 1
ATOM 5781 O O . GLU B 1 108 ? 22.75 5.582 11.5 1 95.19 108 GLU B O 1
ATOM 5786 N N . MET B 1 109 ? 20.812 6.098 10.57 1 93.38 109 MET B N 1
ATOM 5787 C CA . MET B 1 109 ? 20.094 6.113 11.844 1 93.38 109 MET B CA 1
ATOM 5788 C C . MET B 1 109 ? 20.062 4.723 12.469 1 93.38 109 MET B C 1
ATOM 5790 O O . MET B 1 109 ? 20.188 4.578 13.688 1 93.38 109 MET B O 1
ATOM 5794 N N . SER B 1 110 ? 19.859 3.691 11.609 1 91.62 110 SER B N 1
ATOM 5795 C CA . SER B 1 110 ? 19.797 2.32 12.102 1 91.62 110 SER B CA 1
ATOM 5796 C C . SER B 1 110 ? 21.109 1.917 12.766 1 91.62 110 SER B C 1
ATOM 5798 O O . SER B 1 110 ? 21.109 1.192 13.758 1 91.62 110 SER B O 1
ATOM 5800 N N . ILE B 1 111 ? 22.219 2.359 12.188 1 91.62 111 ILE B N 1
ATOM 5801 C CA . ILE B 1 111 ? 23.531 2.031 12.734 1 91.62 111 ILE B CA 1
ATOM 5802 C C . ILE B 1 111 ? 23.766 2.805 14.031 1 91.62 111 ILE B C 1
ATOM 5804 O O . ILE B 1 111 ? 24.219 2.24 15.023 1 91.62 111 ILE B O 1
ATOM 5808 N N . ASN B 1 112 ? 23.344 4.055 14.109 1 90.5 112 ASN B N 1
ATOM 5809 C CA . ASN B 1 112 ? 23.641 4.941 15.227 1 90.5 112 ASN B CA 1
ATOM 5810 C C . ASN B 1 112 ? 22.719 4.688 16.422 1 90.5 112 ASN B C 1
ATOM 5812 O O . ASN B 1 112 ? 23.141 4.816 17.562 1 90.5 112 ASN B O 1
ATOM 5816 N N . TYR B 1 113 ? 21.5 4.465 16.141 1 85.19 113 TYR B N 1
ATOM 5817 C CA . TYR B 1 113 ? 20.531 4.41 17.234 1 85.19 113 TYR B CA 1
ATOM 5818 C C . TYR B 1 113 ? 20.188 2.965 17.578 1 85.19 113 TYR B C 1
ATOM 5820 O O . TYR B 1 113 ? 19.656 2.688 18.656 1 85.19 113 TYR B O 1
ATOM 5828 N N . GLY B 1 114 ? 20.703 1.997 16.938 1 71.69 114 GLY B N 1
ATOM 5829 C CA . GLY B 1 114 ? 20.578 0.591 17.281 1 71.69 114 GLY B CA 1
ATOM 5830 C C . GLY B 1 114 ? 19.297 -0.038 16.781 1 71.69 114 GLY B C 1
ATOM 5831 O O . GLY B 1 114 ? 18.578 0.562 15.969 1 71.69 114 GLY B O 1
ATOM 5832 N N . GLU B 1 115 ? 18.969 -1.199 17.547 1 62.22 115 GLU B N 1
ATOM 5833 C CA . GLU B 1 115 ? 18.094 -2.311 17.172 1 62.22 115 GLU B CA 1
ATOM 5834 C C . GLU B 1 115 ? 16.641 -1.984 17.422 1 62.22 115 GLU B C 1
ATOM 5836 O O . GLU B 1 115 ? 16.312 -1.132 18.266 1 62.22 115 GLU B O 1
ATOM 5841 N N . GLY B 1 116 ? 15.578 -2.385 16.812 1 59.03 116 GLY B N 1
ATOM 5842 C CA . GLY B 1 116 ? 14.133 -2.312 16.984 1 59.03 116 GLY B CA 1
ATOM 5843 C C . GLY B 1 116 ? 13.445 -1.557 15.867 1 59.03 116 GLY B C 1
ATOM 5844 O O . GLY B 1 116 ? 12.281 -1.164 16 1 59.03 116 GLY B O 1
ATOM 5845 N N . THR B 1 117 ? 14.391 -1.335 14.867 1 67.75 117 THR B N 1
ATOM 5846 C CA . THR B 1 117 ? 13.898 -0.458 13.805 1 67.75 117 THR B CA 1
ATOM 5847 C C . THR B 1 117 ? 13.336 -1.273 12.648 1 67.75 117 THR B C 1
ATOM 5849 O O . THR B 1 117 ? 13.562 -2.482 12.562 1 67.75 117 THR B O 1
ATOM 5852 N N . ASN B 1 118 ? 12.273 -0.72 12.078 1 78.38 118 ASN B N 1
ATOM 5853 C CA . ASN B 1 118 ? 11.727 -1.272 10.844 1 78.38 118 ASN B CA 1
ATOM 5854 C C . ASN B 1 118 ? 11.961 -0.335 9.656 1 78.38 118 ASN B C 1
ATOM 5856 O O . ASN B 1 118 ? 11.023 0.307 9.18 1 78.38 118 ASN B O 1
ATOM 5860 N N . PRO B 1 119 ? 13.188 -0.278 9.156 1 85.12 119 PRO B N 1
ATOM 5861 C CA . PRO B 1 119 ? 13.523 0.606 8.039 1 85.12 119 PRO B CA 1
ATOM 5862 C C . PRO B 1 119 ? 12.617 0.387 6.824 1 85.12 119 PRO B C 1
ATOM 5864 O O . PRO B 1 119 ? 12.305 1.339 6.105 1 85.12 119 PRO B O 1
ATOM 5867 N N . ALA B 1 120 ? 12.164 -0.812 6.699 1 91.81 120 ALA B N 1
ATOM 5868 C CA . ALA B 1 120 ? 11.344 -1.126 5.535 1 91.81 120 ALA B CA 1
ATOM 5869 C C . ALA B 1 120 ? 9.992 -0.422 5.613 1 91.81 120 ALA B C 1
ATOM 5871 O O . ALA B 1 120 ? 9.508 0.111 4.613 1 91.81 120 ALA B O 1
ATOM 5872 N N . GLU B 1 121 ? 9.422 -0.427 6.754 1 91.44 121 GLU B N 1
ATOM 5873 C CA . GLU B 1 121 ? 8.133 0.23 6.941 1 91.44 121 GLU B CA 1
ATOM 5874 C C . GLU B 1 121 ? 8.242 1.735 6.715 1 91.44 121 GLU B C 1
ATOM 5876 O O . GLU B 1 121 ? 7.352 2.346 6.121 1 91.44 121 GLU B O 1
ATOM 5881 N N . LEU B 1 122 ? 9.266 2.355 7.262 1 93.19 122 LEU B N 1
ATOM 5882 C CA . LEU B 1 122 ? 9.469 3.787 7.059 1 93.19 122 LEU B CA 1
ATOM 5883 C C . LEU B 1 122 ? 9.641 4.105 5.578 1 93.19 122 LEU B C 1
ATOM 5885 O O . LEU B 1 122 ? 9.039 5.059 5.07 1 93.19 122 LEU B O 1
ATOM 5889 N N . MET B 1 123 ? 10.445 3.318 4.859 1 94.81 123 MET B N 1
ATOM 5890 C CA . MET B 1 123 ? 10.648 3.523 3.428 1 94.81 123 MET B CA 1
ATOM 5891 C C . MET B 1 123 ? 9.336 3.387 2.668 1 94.81 123 MET B C 1
ATOM 5893 O O . MET B 1 123 ? 9.047 4.172 1.761 1 94.81 123 MET B O 1
ATOM 5897 N N . LEU B 1 124 ? 8.57 2.375 3.018 1 94.38 124 LEU B N 1
ATOM 5898 C CA . LEU B 1 124 ? 7.266 2.168 2.402 1 94.38 124 LEU B CA 1
ATOM 5899 C C . LEU B 1 124 ? 6.395 3.412 2.543 1 94.38 124 LEU B C 1
ATOM 5901 O O . LEU B 1 124 ? 5.773 3.852 1.575 1 94.38 124 LEU B O 1
ATOM 5905 N N . ARG B 1 125 ? 6.367 3.961 3.701 1 94.19 125 ARG B N 1
ATOM 5906 C CA . ARG B 1 125 ? 5.543 5.137 3.973 1 94.19 125 ARG B CA 1
ATOM 5907 C C . ARG B 1 125 ? 6.055 6.352 3.211 1 94.19 125 ARG B C 1
ATOM 5909 O O . ARG B 1 125 ? 5.27 7.191 2.771 1 94.19 125 ARG B O 1
ATOM 5916 N N . VAL B 1 126 ? 7.355 6.477 3.1 1 96.25 126 VAL B N 1
ATOM 5917 C CA . VAL B 1 126 ? 7.949 7.574 2.342 1 96.25 126 VAL B CA 1
ATOM 5918 C C . VAL B 1 126 ? 7.492 7.5 0.887 1 96.25 126 VAL B C 1
ATOM 5920 O O . VAL B 1 126 ? 7.062 8.508 0.315 1 96.25 126 VAL B O 1
ATOM 5923 N N . ILE B 1 127 ? 7.562 6.332 0.339 1 96.12 127 ILE B N 1
ATOM 5924 C CA . ILE B 1 127 ? 7.223 6.152 -1.068 1 96.12 127 ILE B CA 1
ATOM 5925 C C . ILE B 1 127 ? 5.734 6.422 -1.281 1 96.12 127 ILE B C 1
ATOM 5927 O O . ILE B 1 127 ? 5.355 7.102 -2.238 1 96.12 127 ILE B O 1
ATOM 5931 N N . ARG B 1 128 ? 4.91 5.938 -0.398 1 94.62 128 ARG B N 1
ATOM 5932 C CA . ARG B 1 128 ? 3.473 6.164 -0.503 1 94.62 128 ARG B CA 1
ATOM 5933 C C . ARG B 1 128 ? 3.141 7.645 -0.383 1 94.62 128 ARG B C 1
ATOM 5935 O O . ARG B 1 128 ? 2.277 8.156 -1.101 1 94.62 128 ARG B O 1
ATOM 5942 N N . SER B 1 129 ? 3.771 8.273 0.576 1 96.5 129 SER B N 1
ATOM 5943 C CA . SER B 1 129 ? 3.588 9.711 0.728 1 96.5 129 SER B CA 1
ATOM 5944 C C . SER B 1 129 ? 3.949 10.453 -0.555 1 96.5 129 SER B C 1
ATOM 5946 O O . SER B 1 129 ? 3.197 11.32 -1.012 1 96.5 129 SER B O 1
ATOM 5948 N N . CYS B 1 130 ? 5.082 10.102 -1.154 1 97 130 CYS B N 1
ATOM 5949 C CA . CYS B 1 130 ? 5.527 10.727 -2.395 1 97 130 CYS B CA 1
ATOM 5950 C C . CYS B 1 130 ? 4.516 10.5 -3.514 1 97 130 CYS B C 1
ATOM 5952 O O . CYS B 1 130 ? 4.207 11.422 -4.27 1 97 130 CYS B O 1
ATOM 5954 N N . GLN B 1 131 ? 4.031 9.305 -3.621 1 95.5 131 GLN B N 1
ATOM 5955 C CA . GLN B 1 131 ? 3.057 8.969 -4.656 1 95.5 131 GLN B CA 1
ATOM 5956 C C . GLN B 1 131 ? 1.776 9.781 -4.496 1 95.5 131 GLN B C 1
ATOM 5958 O O . GLN B 1 131 ? 1.184 10.211 -5.484 1 95.5 131 GLN B O 1
ATOM 5963 N N . ASN B 1 132 ? 1.341 9.953 -3.295 1 96.25 132 ASN B N 1
ATOM 5964 C CA . ASN B 1 132 ? 0.164 10.781 -3.049 1 96.25 132 ASN B CA 1
ATOM 5965 C C . ASN B 1 132 ? 0.404 12.227 -3.457 1 96.25 132 ASN B C 1
ATOM 5967 O O . ASN B 1 132 ? -0.44 12.844 -4.113 1 96.25 132 ASN B O 1
ATOM 5971 N N . ILE B 1 133 ? 1.565 12.758 -3.082 1 97.38 133 ILE B N 1
ATOM 5972 C CA . ILE B 1 133 ? 1.897 14.133 -3.443 1 97.38 133 ILE B CA 1
ATOM 5973 C C . ILE B 1 133 ? 1.916 14.273 -4.965 1 97.38 133 ILE B C 1
ATOM 5975 O O . ILE B 1 133 ? 1.434 15.273 -5.504 1 97.38 133 ILE B O 1
ATOM 5979 N N . GLU B 1 134 ? 2.508 13.305 -5.598 1 96.94 134 GLU B N 1
ATOM 5980 C CA . GLU B 1 134 ? 2.535 13.32 -7.059 1 96.94 134 GLU B CA 1
ATOM 5981 C C . GLU B 1 134 ? 1.125 13.383 -7.637 1 96.94 134 GLU B C 1
ATOM 5983 O O . GLU B 1 134 ? 0.846 14.203 -8.516 1 96.94 134 GLU B O 1
ATOM 5988 N N . GLU B 1 135 ? 0.263 12.562 -7.152 1 96.44 135 GLU B N 1
ATOM 5989 C CA . GLU B 1 135 ? -1.114 12.516 -7.633 1 96.44 135 GLU B CA 1
ATOM 5990 C C . GLU B 1 135 ? -1.831 13.844 -7.375 1 96.44 135 GLU B C 1
ATOM 5992 O O . GLU B 1 135 ? -2.508 14.367 -8.258 1 96.44 135 GLU B O 1
ATOM 5997 N N . PHE B 1 136 ? -1.719 14.344 -6.188 1 97.38 136 PHE B N 1
ATOM 5998 C CA . PHE B 1 136 ? -2.363 15.594 -5.824 1 97.38 136 PHE B CA 1
ATOM 5999 C C . PHE B 1 136 ? -1.868 16.734 -6.707 1 97.38 136 PHE B C 1
ATOM 6001 O O . PHE B 1 136 ? -2.666 17.531 -7.211 1 97.38 136 PHE B O 1
ATOM 6008 N N . THR B 1 137 ? -0.535 16.781 -6.852 1 97.5 137 THR B N 1
ATOM 6009 C CA . THR B 1 137 ? 0.056 17.844 -7.664 1 97.5 137 THR B CA 1
ATOM 6010 C C . THR B 1 137 ? -0.426 17.75 -9.109 1 97.5 137 THR B C 1
ATOM 6012 O O . THR B 1 137 ? -0.787 18.75 -9.719 1 97.5 137 THR B O 1
ATOM 6015 N N . LYS B 1 138 ? -0.413 16.547 -9.633 1 96.88 138 LYS B N 1
ATOM 6016 C CA . LYS B 1 138 ? -0.845 16.312 -11.008 1 96.88 138 LYS B CA 1
ATOM 6017 C C . LYS B 1 138 ? -2.277 16.797 -11.219 1 96.88 138 LYS B C 1
ATOM 6019 O O . LYS B 1 138 ? -2.566 17.484 -12.203 1 96.88 138 LYS B O 1
ATOM 6024 N N . GLU B 1 139 ? -3.145 16.547 -10.305 1 96.69 139 GLU B N 1
ATOM 6025 C CA . GLU B 1 139 ? -4.57 16.812 -10.461 1 96.69 139 GLU B CA 1
ATOM 6026 C C . GLU B 1 139 ? -4.883 18.281 -10.172 1 96.69 139 GLU B C 1
ATOM 6028 O O . GLU B 1 139 ? -5.891 18.812 -10.641 1 96.69 139 GLU B O 1
ATOM 6033 N N . ARG B 1 140 ? -4 18.969 -9.398 1 97.06 140 ARG B N 1
ATOM 6034 C CA . ARG B 1 140 ? -4.336 20.297 -8.914 1 97.06 140 ARG B CA 1
ATOM 6035 C C . ARG B 1 140 ? -3.457 21.359 -9.562 1 97.06 140 ARG B C 1
ATOM 6037 O O . ARG B 1 140 ? -3.582 22.547 -9.266 1 97.06 140 ARG B O 1
ATOM 6044 N N . ILE B 1 141 ? -2.619 20.984 -10.492 1 95.06 141 ILE B N 1
ATOM 6045 C CA . ILE B 1 141 ? -1.595 21.859 -11.047 1 95.06 141 ILE B CA 1
ATOM 6046 C C . ILE B 1 141 ? -2.252 23.078 -11.695 1 95.06 141 ILE B C 1
ATOM 6048 O O . ILE B 1 141 ? -1.687 24.188 -11.688 1 95.06 141 ILE B O 1
ATOM 6052 N N . GLU B 1 142 ? -3.471 22.969 -12.211 1 94.75 142 GLU B N 1
ATOM 6053 C CA . GLU B 1 142 ? -4.16 24.062 -12.883 1 94.75 142 GLU B CA 1
ATOM 6054 C C . GLU B 1 142 ? -5.113 24.781 -11.93 1 94.75 142 GLU B C 1
ATOM 6056 O O . GLU B 1 142 ? -5.754 25.766 -12.305 1 94.75 142 GLU B O 1
ATOM 6061 N N . ASP B 1 143 ? -5.152 24.359 -10.719 1 95.94 143 ASP B N 1
ATOM 6062 C CA . ASP B 1 143 ? -6.117 24.875 -9.758 1 95.94 143 ASP B CA 1
ATOM 6063 C C . ASP B 1 143 ? -5.477 25.938 -8.852 1 95.94 143 ASP B C 1
ATOM 6065 O O . ASP B 1 143 ? -5.75 25.969 -7.652 1 95.94 143 ASP B O 1
ATOM 6069 N N . THR B 1 144 ? -4.645 26.781 -9.328 1 93.31 144 THR B N 1
ATOM 6070 C CA . THR B 1 144 ? -3.832 27.688 -8.539 1 93.31 144 THR B CA 1
ATOM 6071 C C . THR B 1 144 ? -4.707 28.734 -7.84 1 93.31 144 THR B C 1
ATOM 6073 O O . THR B 1 144 ? -4.395 29.172 -6.73 1 93.31 144 THR B O 1
ATOM 6076 N N . SER B 1 145 ? -5.793 29.188 -8.453 1 93.62 145 SER B N 1
ATOM 6077 C CA . SER B 1 145 ? -6.684 30.156 -7.832 1 93.62 145 SER B CA 1
ATOM 6078 C C . SER B 1 145 ? -7.285 29.609 -6.543 1 93.62 145 SER B C 1
ATOM 6080 O O . SER B 1 145 ? -7.367 30.312 -5.539 1 93.62 145 SER B O 1
ATOM 6082 N N . ALA B 1 146 ? -7.68 28.344 -6.562 1 94.5 146 ALA B N 1
ATOM 6083 C CA . ALA B 1 146 ? -8.258 27.719 -5.383 1 94.5 146 ALA B CA 1
ATOM 6084 C C . ALA B 1 146 ? -7.184 27.391 -4.348 1 94.5 146 ALA B C 1
ATOM 6086 O O . ALA B 1 146 ? -7.445 27.438 -3.141 1 94.5 146 ALA B O 1
ATOM 6087 N N . LEU B 1 147 ? -6.031 27.125 -4.809 1 96.56 147 LEU B N 1
ATOM 6088 C CA . LEU B 1 147 ? -4.941 26.734 -3.92 1 96.56 147 LEU B CA 1
ATOM 6089 C C . LEU B 1 147 ? -4.328 27.953 -3.24 1 96.56 147 LEU B C 1
ATOM 6091 O O . LEU B 1 147 ? -3.982 27.891 -2.057 1 96.56 147 LEU B O 1
ATOM 6095 N N . TYR B 1 148 ? -4.223 29.094 -3.992 1 96.25 148 TYR B N 1
ATOM 6096 C CA . TYR B 1 148 ? -3.352 30.172 -3.529 1 96.25 148 TYR B CA 1
ATOM 6097 C C . TYR B 1 148 ? -4.039 31.516 -3.652 1 96.25 148 TYR B C 1
ATOM 6099 O O . TYR B 1 148 ? -3.412 32.562 -3.461 1 96.25 148 TYR B O 1
ATOM 6107 N N . GLY B 1 149 ? -5.27 31.609 -3.943 1 95.31 149 GLY B N 1
ATOM 6108 C CA . GLY B 1 149 ? -5.965 32.875 -4.203 1 95.31 149 GLY B CA 1
ATOM 6109 C C . GLY B 1 149 ? -6.129 33.719 -2.965 1 95.31 149 GLY B C 1
ATOM 6110 O O . GLY B 1 149 ? -6.023 33.219 -1.84 1 95.31 149 GLY B O 1
ATOM 6111 N N . PHE B 1 150 ? -6.41 35 -3.188 1 96.5 150 PHE B N 1
ATOM 6112 C CA . PHE B 1 150 ? -6.629 35.969 -2.123 1 96.5 150 PHE B CA 1
ATOM 6113 C C . PHE B 1 150 ? -7.891 35.625 -1.334 1 96.5 150 PHE B C 1
ATOM 6115 O O . PHE B 1 150 ? -7.891 35.688 -0.103 1 96.5 150 PHE B O 1
ATOM 6122 N N . HIS B 1 151 ? -8.969 35.375 -2.072 1 95.5 151 HIS B N 1
ATOM 6123 C CA . HIS B 1 151 ? -10.211 34.906 -1.463 1 95.5 151 HIS B CA 1
ATOM 6124 C C . HIS B 1 151 ? -10.344 33.375 -1.568 1 95.5 151 HIS B C 1
ATOM 6126 O O . HIS B 1 151 ? -10.281 32.844 -2.666 1 95.5 151 HIS B O 1
ATOM 6132 N N . THR B 1 152 ? -10.469 32.781 -0.455 1 94.44 152 THR B N 1
ATOM 6133 C CA . THR B 1 152 ? -10.609 31.328 -0.372 1 94.44 152 THR B CA 1
ATOM 6134 C C . THR B 1 152 ? -11.641 30.938 0.686 1 94.44 152 THR B C 1
ATOM 6136 O O . THR B 1 152 ? -11.688 31.547 1.759 1 94.44 152 THR B O 1
ATOM 6139 N N . THR B 1 153 ? -12.484 29.969 0.348 1 96.75 153 THR B N 1
ATOM 6140 C CA . THR B 1 153 ? -13.438 29.484 1.345 1 96.75 153 THR B CA 1
ATOM 6141 C C . THR B 1 153 ? -12.766 28.5 2.303 1 96.75 153 THR B C 1
ATOM 6143 O O . THR B 1 153 ? -11.656 28.047 2.049 1 96.75 153 THR B O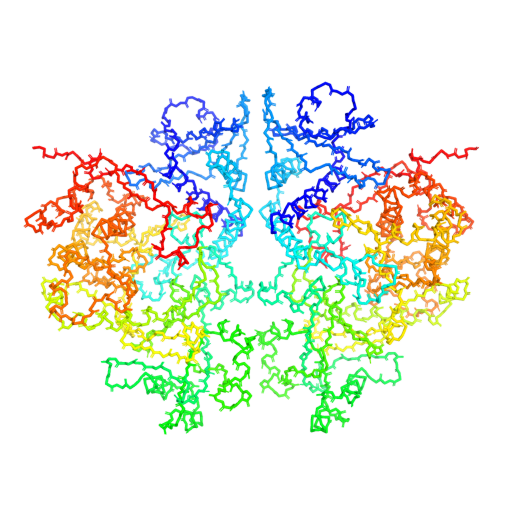 1
ATOM 6146 N N . PHE B 1 154 ? -13.5 28.219 3.383 1 97.94 154 PHE B N 1
ATOM 6147 C CA . PHE B 1 154 ? -12.992 27.297 4.395 1 97.94 154 PHE B CA 1
ATOM 6148 C C . PHE B 1 154 ? -12.602 25.969 3.77 1 97.94 154 PHE B C 1
ATOM 6150 O O . PHE B 1 154 ? -11.484 25.484 3.975 1 97.94 154 PHE B O 1
ATOM 6157 N N . ILE B 1 155 ? -13.461 25.391 2.957 1 98.12 155 ILE B N 1
ATOM 6158 C CA . ILE B 1 155 ? -13.227 24.047 2.439 1 98.12 155 ILE B CA 1
ATOM 6159 C C . ILE B 1 155 ? -12.117 24.078 1.387 1 98.12 155 ILE B C 1
ATOM 6161 O O . ILE B 1 155 ? -11.336 23.141 1.264 1 98.12 155 ILE B O 1
ATOM 6165 N N . GLU B 1 156 ? -12.039 25.141 0.631 1 97.5 156 GLU B N 1
ATOM 6166 C CA . GLU B 1 156 ? -10.953 25.266 -0.331 1 97.5 156 GLU B CA 1
ATOM 6167 C C . GLU B 1 156 ? -9.594 25.281 0.37 1 97.5 156 GLU B C 1
ATOM 6169 O O . GLU B 1 156 ? -8.641 24.672 -0.109 1 97.5 156 GLU B O 1
ATOM 6174 N N . ALA B 1 157 ? -9.539 26 1.507 1 97.62 157 ALA B N 1
ATOM 6175 C CA . ALA B 1 157 ? -8.305 26.031 2.289 1 97.62 157 ALA B CA 1
ATOM 6176 C C . ALA B 1 157 ? -7.965 24.656 2.848 1 97.62 157 ALA B C 1
ATOM 6178 O O . ALA B 1 157 ? -6.809 24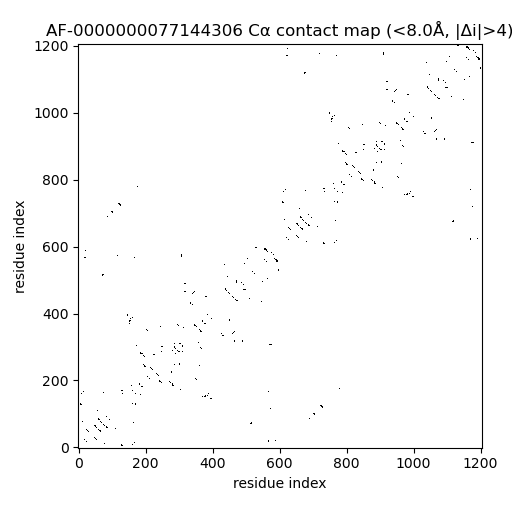.234 2.807 1 97.62 157 ALA B O 1
ATOM 6179 N N . GLU B 1 158 ? -9 23.969 3.334 1 98 158 GLU B N 1
ATOM 6180 C CA . GLU B 1 158 ? -8.812 22.641 3.883 1 98 158 GLU B CA 1
ATOM 6181 C C . GLU B 1 158 ? -8.312 21.672 2.814 1 98 158 GLU B C 1
ATOM 6183 O O . GLU B 1 158 ? -7.555 20.734 3.115 1 98 158 GLU B O 1
ATOM 6188 N N . GLN B 1 159 ? -8.695 21.891 1.603 1 97.69 159 GLN B N 1
ATOM 6189 C CA . GLN B 1 159 ? -8.391 21 0.491 1 97.69 159 GLN B CA 1
ATOM 6190 C C . GLN B 1 159 ? -7.086 21.391 -0.195 1 97.69 159 GLN B C 1
ATOM 6192 O O . GLN B 1 159 ? -6.656 20.75 -1.149 1 97.69 159 GLN B O 1
ATOM 6197 N N . SER B 1 160 ? -6.414 22.391 0.324 1 97.44 160 SER B N 1
ATOM 6198 C CA . SER B 1 160 ? -5.289 22.969 -0.401 1 97.44 160 SER B CA 1
ATOM 6199 C C . SER B 1 160 ? -3.973 22.328 0.016 1 97.44 160 SER B C 1
ATOM 6201 O O . SER B 1 160 ? -2.939 22.547 -0.62 1 97.44 160 SER B O 1
ATOM 6203 N N . LEU B 1 161 ? -3.891 21.453 1.017 1 96.81 161 LEU B N 1
ATOM 6204 C CA . LEU B 1 161 ? -2.662 20.953 1.622 1 96.81 161 LEU B CA 1
ATOM 6205 C C . LEU B 1 161 ? -2.068 19.812 0.789 1 96.81 161 LEU B C 1
ATOM 6207 O O . LEU B 1 161 ? -2.039 18.656 1.229 1 96.81 161 LEU B O 1
ATOM 6211 N N . LEU B 1 162 ? -1.43 20.172 -0.288 1 97.06 162 LEU B N 1
ATOM 6212 C CA . LEU B 1 162 ? -0.909 19.172 -1.213 1 97.06 162 LEU B CA 1
ATOM 6213 C C . LEU B 1 162 ? 0.325 18.484 -0.634 1 97.06 162 LEU B C 1
ATOM 6215 O O . LEU B 1 162 ? 0.547 17.297 -0.869 1 97.06 162 LEU B O 1
ATOM 6219 N N . PHE B 1 163 ? 1.127 19.25 0.114 1 96.19 163 PHE B N 1
ATOM 6220 C CA . PHE B 1 163 ? 2.432 18.766 0.543 1 96.19 163 PHE B CA 1
ATOM 6221 C C . PHE B 1 163 ? 2.393 18.328 2.002 1 96.19 163 PHE B C 1
ATOM 6223 O O . PHE B 1 163 ? 3.344 17.719 2.5 1 96.19 163 PHE B O 1
ATOM 6230 N N . GLY B 1 164 ? 1.265 18.562 2.703 1 93.12 164 GLY B N 1
ATOM 6231 C CA . GLY B 1 164 ? 1.112 18.125 4.086 1 93.12 164 GLY B CA 1
ATOM 6232 C C . GLY B 1 164 ? 2.012 18.875 5.047 1 93.12 164 GLY B C 1
ATOM 6233 O O . GLY B 1 164 ? 2.414 20.016 4.77 1 93.12 164 GLY B O 1
ATOM 6234 N N . HIS B 1 165 ? 2.207 18.281 6.211 1 89.19 165 HIS B N 1
ATOM 6235 C CA . HIS B 1 165 ? 3.031 18.891 7.254 1 89.19 165 HIS B CA 1
ATOM 6236 C C . HIS B 1 165 ? 4.477 19.047 6.793 1 89.19 165 HIS B C 1
ATOM 6238 O O . HIS B 1 165 ? 5.137 18.062 6.453 1 89.19 165 HIS B O 1
ATOM 6244 N N . LEU B 1 166 ? 5.02 20.172 6.891 1 86.94 166 LEU B N 1
ATOM 6245 C CA . LEU B 1 166 ? 6.293 20.531 6.27 1 86.94 166 LEU B CA 1
ATOM 6246 C C . LEU B 1 166 ? 7.457 19.906 7.035 1 86.94 166 LEU B C 1
ATOM 6248 O O . LEU B 1 166 ? 8.562 19.781 6.496 1 86.94 166 LEU B O 1
ATOM 6252 N N . THR B 1 167 ? 7.238 19.594 8.266 1 91.62 167 THR B N 1
ATOM 6253 C CA . THR B 1 167 ? 8.305 18.984 9.062 1 91.62 167 THR B CA 1
ATOM 6254 C C . THR B 1 167 ? 7.922 17.578 9.508 1 91.62 167 THR B C 1
ATOM 6256 O O . THR B 1 167 ? 8.086 17.219 10.68 1 91.62 167 THR B O 1
ATOM 6259 N N . HIS B 1 168 ? 7.352 16.906 8.734 1 93.75 168 HIS B N 1
ATOM 6260 C CA . HIS B 1 168 ? 7.082 15.477 8.891 1 93.75 168 HIS B CA 1
ATOM 6261 C C . HIS B 1 168 ? 7.727 14.664 7.766 1 93.75 168 HIS B C 1
ATOM 6263 O O . HIS B 1 168 ? 7.695 15.078 6.605 1 93.75 168 HIS B O 1
ATOM 6269 N N . PRO B 1 169 ? 8.305 13.531 8.078 1 95.19 169 PRO B N 1
ATOM 6270 C CA . PRO B 1 169 ? 9.039 12.773 7.062 1 95.19 169 PRO B CA 1
ATOM 6271 C C . PRO B 1 169 ? 8.117 12.125 6.031 1 95.19 169 PRO B C 1
ATOM 6273 O O . PRO B 1 169 ? 8.539 11.852 4.906 1 95.19 169 PRO B O 1
ATOM 6276 N N . THR B 1 170 ? 6.914 11.82 6.359 1 95.19 170 THR B N 1
ATOM 6277 C CA . THR B 1 170 ? 5.926 11.195 5.48 1 95.19 170 THR B CA 1
ATOM 6278 C C . THR B 1 170 ? 4.582 11.906 5.59 1 95.19 170 THR B C 1
ATOM 6280 O O . THR B 1 170 ? 3.582 11.305 5.984 1 95.19 170 THR B O 1
ATOM 6283 N N . PRO B 1 171 ? 4.512 13.117 5.133 1 94.62 171 PRO B N 1
ATOM 6284 C CA . PRO B 1 171 ? 3.389 13.992 5.473 1 94.62 171 PRO B CA 1
ATOM 6285 C C . PRO B 1 171 ? 2.078 13.547 4.828 1 94.62 171 PRO B C 1
ATOM 6287 O O . PRO B 1 171 ? 0.998 13.891 5.312 1 94.62 171 PRO B O 1
ATOM 6290 N N . LYS B 1 172 ? 2.125 12.789 3.717 1 95.44 172 LYS B N 1
ATOM 6291 C CA . LYS B 1 172 ? 0.892 12.43 3.023 1 95.44 172 LYS B CA 1
ATOM 6292 C C . LYS B 1 172 ? 0.726 10.914 2.945 1 95.44 172 LYS B C 1
ATOM 6294 O O . LYS B 1 172 ? -0.002 10.406 2.09 1 95.44 172 LYS B O 1
ATOM 6299 N N . SER B 1 173 ? 1.468 10.242 3.773 1 92.81 173 SER B N 1
ATOM 6300 C CA . SER B 1 173 ? 1.328 8.789 3.803 1 92.81 173 SER B CA 1
ATOM 6301 C C . SER B 1 173 ? -0.032 8.375 4.355 1 92.81 173 SER B C 1
ATOM 6303 O O . SER B 1 173 ? -0.479 8.906 5.379 1 92.81 173 SER B O 1
ATOM 6305 N N . ARG B 1 174 ? -0.706 7.477 3.67 1 90.94 174 ARG B N 1
ATOM 6306 C CA . ARG B 1 174 ? -1.987 6.898 4.062 1 90.94 174 ARG B CA 1
ATOM 6307 C C . ARG B 1 174 ? -2.025 5.402 3.768 1 90.94 174 ARG B C 1
ATOM 6309 O O . ARG B 1 174 ? -1.58 4.961 2.707 1 90.94 174 ARG B O 1
ATOM 6316 N N . GLN B 1 175 ? -2.414 4.684 4.711 1 87.94 175 GLN B N 1
ATOM 6317 C CA . GLN B 1 175 ? -2.615 3.252 4.512 1 87.94 175 GLN B CA 1
ATOM 6318 C C . GLN B 1 175 ? -4.039 2.842 4.871 1 87.94 175 GLN B C 1
ATOM 6320 O O . GLN B 1 175 ? -4.469 3.008 6.016 1 87.94 175 GLN B O 1
ATOM 6325 N N . GLY B 1 176 ? -4.727 2.35 3.918 1 88.94 176 GLY B N 1
ATOM 6326 C CA . GLY B 1 176 ? -6.082 1.915 4.211 1 88.94 176 GLY B CA 1
ATOM 6327 C C . GLY B 1 176 ? -7.098 2.404 3.195 1 88.94 176 GLY B C 1
ATOM 6328 O O . GLY B 1 176 ? -8.281 2.074 3.285 1 88.94 176 GLY B O 1
ATOM 6329 N N . ILE B 1 177 ? -6.656 3.184 2.248 1 91.88 177 ILE B N 1
ATOM 6330 C CA . ILE B 1 177 ? -7.531 3.635 1.172 1 91.88 177 ILE B CA 1
ATOM 6331 C C . ILE B 1 177 ? -7.07 3.035 -0.155 1 91.88 177 ILE B C 1
ATOM 6333 O O . ILE B 1 177 ? -5.926 3.23 -0.566 1 91.88 177 ILE B O 1
ATOM 6337 N N . LEU B 1 178 ? -7.934 2.346 -0.778 1 91.12 178 LEU B N 1
ATOM 6338 C CA . LEU B 1 178 ? -7.613 1.803 -2.094 1 91.12 178 LEU B CA 1
ATOM 6339 C C . LEU B 1 178 ? -7.395 2.922 -3.105 1 91.12 178 LEU B C 1
ATOM 6341 O O . LEU B 1 178 ? -8.07 3.951 -3.055 1 91.12 178 LEU B O 1
ATOM 6345 N N . ASP B 1 179 ? -6.559 2.695 -4.055 1 87.81 179 ASP B N 1
ATOM 6346 C CA . ASP B 1 179 ? -6.176 3.719 -5.023 1 87.81 179 ASP B CA 1
ATOM 6347 C C . ASP B 1 179 ? -7.398 4.254 -5.766 1 87.81 179 ASP B C 1
ATOM 6349 O O . ASP B 1 179 ? -7.543 5.465 -5.945 1 87.81 179 ASP B O 1
ATOM 6353 N N . TRP B 1 180 ? -8.32 3.395 -6.145 1 88.38 180 TRP B N 1
ATOM 6354 C CA . TRP B 1 180 ? -9.453 3.814 -6.957 1 88.38 180 TRP B CA 1
ATOM 6355 C C . TRP B 1 180 ? -10.516 4.5 -6.102 1 88.38 180 TRP B C 1
ATOM 6357 O O . TRP B 1 180 ? -11.484 5.047 -6.629 1 88.38 180 TRP B O 1
ATOM 6367 N N . LYS B 1 181 ? -10.289 4.496 -4.809 1 92.06 181 LYS B N 1
ATOM 6368 C CA . LYS B 1 181 ? -11.195 5.199 -3.904 1 92.06 181 LYS B CA 1
ATOM 6369 C C . LYS B 1 181 ? -10.602 6.539 -3.473 1 92.06 181 LYS B C 1
ATOM 6371 O O . LYS B 1 181 ? -11.297 7.355 -2.854 1 92.06 181 LYS B O 1
ATOM 6376 N N . SER B 1 182 ? -9.359 6.77 -3.777 1 91.69 182 SER B N 1
ATOM 6377 C CA . SER B 1 182 ? -8.625 7.934 -3.283 1 91.69 182 SER B CA 1
ATOM 6378 C C . SER B 1 182 ? -9.32 9.234 -3.684 1 91.69 182 SER B C 1
ATOM 6380 O O . SER B 1 182 ? -9.383 10.172 -2.893 1 91.69 182 SER B O 1
ATOM 6382 N N . ALA B 1 183 ? -9.852 9.289 -4.832 1 93.62 183 ALA B N 1
ATOM 6383 C CA . ALA B 1 183 ? -10.469 10.508 -5.363 1 93.62 183 ALA B CA 1
ATOM 6384 C C . ALA B 1 183 ? -11.688 10.906 -4.535 1 93.62 183 ALA B C 1
ATOM 6386 O O . ALA B 1 183 ? -12.023 12.094 -4.445 1 93.62 183 ALA B O 1
ATOM 6387 N N . MET B 1 184 ? -12.281 9.961 -3.861 1 94.44 184 MET B N 1
ATOM 6388 C CA . MET B 1 184 ? -13.516 10.219 -3.125 1 94.44 184 MET B CA 1
ATOM 6389 C C . MET B 1 184 ? -13.219 10.711 -1.713 1 94.44 184 MET B C 1
ATOM 6391 O O . MET B 1 184 ? -13.992 11.477 -1.139 1 94.44 184 MET B O 1
ATOM 6395 N N . TYR B 1 185 ? -12.07 10.32 -1.179 1 95.25 185 TYR B N 1
ATOM 6396 C CA . TYR B 1 185 ? -11.906 10.523 0.257 1 95.25 185 TYR B CA 1
ATOM 6397 C C . TYR B 1 185 ? -10.734 11.445 0.552 1 95.25 185 TYR B C 1
ATOM 6399 O O . TYR B 1 185 ? -10.5 11.812 1.707 1 95.25 185 TYR B O 1
ATOM 6407 N N . SER B 1 186 ? -10.039 11.922 -0.503 1 96.5 186 SER B N 1
ATOM 6408 C CA . SER B 1 186 ? -8.898 12.812 -0.31 1 96.5 186 SER B CA 1
ATOM 6409 C C . SER B 1 186 ? -9.312 14.273 -0.437 1 96.5 186 SER B C 1
ATOM 6411 O O . SER B 1 186 ? -9.773 14.703 -1.496 1 96.5 186 SER B O 1
ATOM 6413 N N . PRO B 1 187 ? -9.094 15.016 0.588 1 97.62 187 PRO B N 1
ATOM 6414 C CA . PRO B 1 187 ? -9.406 16.438 0.47 1 97.62 187 PRO B CA 1
ATOM 6415 C C . PRO B 1 187 ? -8.617 17.125 -0.646 1 97.62 187 PRO B C 1
ATOM 6417 O O . PRO B 1 187 ? -9.156 17.984 -1.352 1 97.62 187 PRO B O 1
ATOM 6420 N N . GLU B 1 188 ? -7.387 16.734 -0.924 1 98.06 188 GLU B N 1
ATOM 6421 C CA . GLU B 1 188 ? -6.531 17.344 -1.936 1 98.06 188 GLU B CA 1
ATOM 6422 C C . GLU B 1 188 ? -7.129 17.188 -3.332 1 98.06 188 GLU B C 1
ATOM 6424 O O . GLU B 1 188 ? -6.883 18.016 -4.215 1 98.06 188 GLU B O 1
ATOM 6429 N N . LEU B 1 189 ? -7.922 16.141 -3.488 1 97.88 189 LEU B N 1
ATOM 6430 C CA . LEU B 1 189 ? -8.523 15.875 -4.789 1 97.88 189 LEU B CA 1
ATOM 6431 C C . LEU B 1 189 ? -9.961 16.375 -4.836 1 97.88 189 LEU B C 1
ATOM 6433 O O . LEU B 1 189 ? -10.711 16.062 -5.766 1 97.88 189 LEU B O 1
ATOM 6437 N N . LYS B 1 190 ? -10.391 17.094 -3.797 1 97.5 190 LYS B N 1
ATOM 6438 C CA . LYS B 1 190 ? -11.727 17.688 -3.691 1 97.5 190 LYS B CA 1
ATOM 6439 C C . LYS B 1 190 ? -12.805 16.609 -3.705 1 97.5 190 LYS B C 1
ATOM 6441 O O . LYS B 1 190 ? -13.867 16.781 -4.301 1 97.5 190 LYS B O 1
ATOM 6446 N N . GLY B 1 191 ? -12.438 15.531 -3.057 1 95.88 191 GLY B N 1
ATOM 6447 C CA . GLY B 1 191 ? -13.359 14.414 -3 1 95.88 191 GLY B CA 1
ATOM 6448 C C . GLY B 1 191 ? -14.602 14.711 -2.18 1 95.88 191 GLY B C 1
ATOM 6449 O O . GLY B 1 191 ? -14.578 15.555 -1.283 1 95.88 191 GLY B O 1
ATOM 6450 N N . GLU B 1 192 ? -15.711 14.023 -2.453 1 96.94 192 GLU B N 1
ATOM 6451 C CA . GLU B 1 192 ? -16.969 14.062 -1.711 1 96.94 192 GLU B CA 1
ATOM 6452 C C . GLU B 1 192 ? -17.594 12.68 -1.6 1 96.94 192 GLU B C 1
ATOM 6454 O O . GLU B 1 192 ? -17.344 11.805 -2.439 1 96.94 192 GLU B O 1
ATOM 6459 N N . CYS B 1 193 ? -18.297 12.469 -0.565 1 96.31 193 CYS B N 1
ATOM 6460 C CA . CYS B 1 193 ? -18.938 11.164 -0.388 1 96.31 193 CYS B CA 1
ATOM 6461 C C . CYS B 1 193 ? -20.219 11.297 0.426 1 96.31 193 CYS B C 1
ATOM 6463 O O . CYS B 1 193 ? -20.406 12.266 1.162 1 96.31 193 CYS B O 1
ATOM 6465 N N . GLN B 1 194 ? -21.078 10.391 0.229 1 96.38 194 GLN B N 1
ATOM 6466 C CA . GLN B 1 194 ? -22.281 10.281 1.063 1 96.38 194 GLN B CA 1
ATOM 6467 C C . GLN B 1 194 ? -21.984 9.5 2.34 1 96.38 194 GLN B C 1
ATOM 6469 O O . GLN B 1 194 ? -21.203 8.547 2.322 1 96.38 194 GLN B O 1
ATOM 6474 N N . LEU B 1 195 ? -22.578 9.922 3.361 1 98.06 195 LEU B N 1
ATOM 6475 C CA . LEU B 1 195 ? -22.453 9.172 4.609 1 98.06 195 LEU B CA 1
ATOM 6476 C C . LEU B 1 195 ? -23.328 7.93 4.594 1 98.06 195 LEU B C 1
ATOM 6478 O O . LEU B 1 195 ? -24.328 7.879 3.875 1 98.06 195 LEU B O 1
ATOM 6482 N N . HIS B 1 196 ? -22.875 6.953 5.266 1 97.94 196 HIS B N 1
ATOM 6483 C CA . HIS B 1 196 ? -23.656 5.746 5.469 1 97.94 196 HIS B CA 1
ATOM 6484 C C . HIS B 1 196 ? -24.344 5.758 6.832 1 97.94 196 HIS B C 1
ATOM 6486 O O . HIS B 1 196 ? -23.75 6.195 7.824 1 97.94 196 HIS B O 1
ATOM 6492 N N . TYR B 1 197 ? -25.562 5.266 6.895 1 98.69 197 TYR B N 1
ATOM 6493 C CA . TYR B 1 197 ? -26.297 5.352 8.148 1 98.69 197 TYR B CA 1
ATOM 6494 C C . TYR B 1 197 ? -26.625 3.961 8.68 1 98.69 197 TYR B C 1
ATOM 6496 O O . TYR B 1 197 ? -26.875 3.035 7.902 1 98.69 197 TYR B O 1
ATOM 6504 N N . PHE B 1 198 ? -26.562 3.852 9.945 1 98.62 198 PHE B N 1
ATOM 6505 C CA . PHE B 1 198 ? -27.047 2.699 10.703 1 98.62 198 PHE B CA 1
ATOM 6506 C C . PHE B 1 198 ? -28.188 3.096 11.625 1 98.62 198 PHE B C 1
ATOM 6508 O O . PHE B 1 198 ? -28.156 4.164 12.234 1 98.62 198 PHE B O 1
ATOM 6515 N N . ARG B 1 199 ? -29.188 2.338 11.664 1 98.5 199 ARG B N 1
ATOM 6516 C CA . ARG B 1 199 ? -30.25 2.465 12.641 1 98.5 199 ARG B CA 1
ATOM 6517 C C . ARG B 1 199 ? -30.016 1.551 13.836 1 98.5 199 ARG B C 1
ATOM 6519 O O . ARG B 1 199 ? -29.859 0.34 13.68 1 98.5 199 ARG B O 1
ATOM 6526 N N . ALA B 1 200 ? -29.906 2.104 15.031 1 98.69 200 ALA B N 1
ATOM 6527 C CA . ALA B 1 200 ? -29.578 1.335 16.219 1 98.69 200 ALA B CA 1
ATOM 6528 C C . ALA B 1 200 ? -30.656 1.498 17.297 1 98.69 200 ALA B C 1
ATOM 6530 O O . ALA B 1 200 ? -31.125 2.609 17.547 1 98.69 200 ALA B O 1
ATOM 6531 N N . HIS B 1 201 ? -31.031 0.438 17.891 1 98.5 201 HIS B N 1
ATOM 6532 C CA . HIS B 1 201 ? -31.953 0.508 19.031 1 98.5 201 HIS B CA 1
ATOM 6533 C C . HIS B 1 201 ? -31.344 1.259 20.203 1 98.5 201 HIS B C 1
ATOM 6535 O O . HIS B 1 201 ? -30.156 1.088 20.484 1 98.5 201 HIS B O 1
ATOM 6541 N N . LYS B 1 202 ? -32.094 2.064 20.891 1 97.62 202 LYS B N 1
ATOM 6542 C CA . LYS B 1 202 ? -31.609 2.953 21.938 1 97.62 202 LYS B CA 1
ATOM 6543 C C . LYS B 1 202 ? -30.922 2.166 23.047 1 97.62 202 LYS B C 1
ATOM 6545 O O . LYS B 1 202 ? -30.062 2.691 23.75 1 97.62 202 LYS B O 1
ATOM 6550 N N . SER B 1 203 ? -31.234 0.902 23.188 1 97.69 203 SER B N 1
ATOM 6551 C CA . SER B 1 203 ? -30.688 0.078 24.266 1 97.69 203 SER B CA 1
ATOM 6552 C C . SER B 1 203 ? -29.188 -0.094 24.109 1 97.69 203 SER B C 1
ATOM 6554 O O . SER B 1 203 ? -28.484 -0.37 25.094 1 97.69 203 SER B O 1
ATOM 6556 N N . ILE B 1 204 ? -28.641 0.076 22.906 1 98.19 204 ILE B N 1
ATOM 6557 C CA . ILE B 1 204 ? -27.203 -0.12 22.734 1 98.19 204 ILE B CA 1
ATOM 6558 C C . ILE B 1 204 ? -26.547 1.212 22.391 1 98.19 204 ILE B C 1
ATOM 6560 O O . ILE B 1 204 ? -25.359 1.251 22.047 1 98.19 204 ILE B O 1
ATOM 6564 N N . VAL B 1 205 ? -27.281 2.254 22.469 1 98.38 205 VAL B N 1
ATOM 6565 C CA . VAL B 1 205 ? -26.781 3.568 22.078 1 98.38 205 VAL B CA 1
ATOM 6566 C C . VAL B 1 205 ? -26.297 4.324 23.312 1 98.38 205 VAL B C 1
ATOM 6568 O O . VAL B 1 205 ? -26.922 4.27 24.359 1 98.38 205 VAL B O 1
ATOM 6571 N N . ASN B 1 206 ? -25.156 4.902 23.234 1 98 206 ASN B N 1
ATOM 6572 C CA . ASN B 1 206 ? -24.641 5.891 24.172 1 98 206 ASN B CA 1
ATOM 6573 C C . ASN B 1 206 ? -24.438 7.25 23.5 1 98 206 ASN B C 1
ATOM 6575 O O . ASN B 1 206 ? -23.656 7.375 22.562 1 98 206 ASN B O 1
ATOM 6579 N N . GLU B 1 207 ? -25.156 8.234 23.891 1 98.25 207 GLU B N 1
ATOM 6580 C CA . GLU B 1 207 ? -25.047 9.562 23.297 1 98.25 207 GLU B CA 1
ATOM 6581 C C . GLU B 1 207 ? -25.141 10.648 24.375 1 98.25 207 GLU B C 1
ATOM 6583 O O . GLU B 1 207 ? -25.719 10.43 25.438 1 98.25 207 GLU B O 1
ATOM 6588 N N . LYS B 1 208 ? -24.516 11.766 24.172 1 98.06 208 LYS B N 1
ATOM 6589 C CA . LYS B 1 208 ? -24.578 12.969 25 1 98.06 208 LYS B CA 1
ATOM 6590 C C . LYS B 1 208 ? -24.625 14.227 24.141 1 98.06 208 LYS B C 1
ATOM 6592 O O . LYS B 1 208 ? -24.141 14.227 23 1 98.06 208 LYS B O 1
ATOM 6597 N N . SER B 1 209 ? -25.281 15.203 24.625 1 98.19 209 SER B N 1
ATOM 6598 C CA . SER B 1 209 ? -25.359 16.516 23.969 1 98.19 209 SER B CA 1
ATOM 6599 C C . SER B 1 209 ? -25.453 17.625 25 1 98.19 209 SER B C 1
ATOM 6601 O O . SER B 1 209 ? -26.203 17.516 25.984 1 98.19 209 SER B O 1
ATOM 6603 N N . LEU B 1 210 ? -24.688 18.672 24.844 1 97.31 210 LEU B N 1
ATOM 6604 C CA . LEU B 1 210 ? -24.797 19.891 25.641 1 97.31 210 LEU B CA 1
ATOM 6605 C C . LEU B 1 210 ? -25.703 20.906 24.969 1 97.31 210 LEU B C 1
ATOM 6607 O O . LEU B 1 210 ? -25.859 22.031 25.453 1 97.31 210 LEU B O 1
ATOM 6611 N N . LEU B 1 211 ? -26.266 20.5 23.859 1 96.69 211 LEU B N 1
ATOM 6612 C CA . LEU B 1 211 ? -27.203 21.328 23.125 1 96.69 211 LEU B CA 1
ATOM 6613 C C . LEU B 1 211 ? -28.641 21.047 23.562 1 96.69 211 LEU B C 1
ATOM 6615 O O . LEU B 1 211 ? -28.875 20.188 24.406 1 96.69 211 LEU B O 1
ATOM 6619 N N . SER B 1 212 ? -29.562 21.797 23 1 95.56 212 SER B N 1
ATOM 6620 C CA . SER B 1 212 ? -30.969 21.656 23.375 1 95.56 212 SER B CA 1
ATOM 6621 C C . SER B 1 212 ? -31.516 20.297 22.969 1 95.56 212 SER B C 1
ATOM 6623 O O . SER B 1 212 ? -32.312 19.688 23.688 1 95.56 212 SER B O 1
ATOM 6625 N N . ASP B 1 213 ? -31.062 19.797 21.875 1 95.31 213 ASP B N 1
ATOM 6626 C CA . ASP B 1 213 ? -31.547 18.516 21.344 1 95.31 213 ASP B CA 1
ATOM 6627 C C . ASP B 1 213 ? -30.562 17.391 21.641 1 95.31 213 ASP B C 1
ATOM 6629 O O . ASP B 1 213 ? -29.359 17.641 21.797 1 95.31 213 ASP B O 1
ATOM 6633 N N . SER B 1 214 ? -31.141 16.172 21.766 1 97.31 214 SER B N 1
ATOM 6634 C CA . SER B 1 214 ? -30.266 15.008 21.828 1 97.31 214 SER B CA 1
ATOM 6635 C C . SER B 1 214 ? -29.469 14.852 20.531 1 97.31 214 SER B C 1
ATOM 6637 O O . SER B 1 214 ? -29.828 15.422 19.5 1 97.31 214 SER B O 1
ATOM 6639 N N . THR B 1 215 ? -28.375 14.148 20.609 1 98.5 215 THR B N 1
ATOM 6640 C CA . THR B 1 215 ? -27.547 13.938 19.438 1 98.5 215 THR B CA 1
ATOM 6641 C C . THR B 1 215 ? -28.359 13.242 18.328 1 98.5 215 THR B C 1
ATOM 6643 O O . THR B 1 215 ? -28.25 13.609 17.156 1 98.5 215 THR B O 1
ATOM 6646 N N . THR B 1 216 ? -29.141 12.258 18.703 1 98.31 216 THR B N 1
ATOM 6647 C CA . THR B 1 216 ? -30 11.555 17.75 1 98.31 216 THR B CA 1
ATOM 6648 C C . THR B 1 216 ? -30.922 12.523 17.031 1 98.31 216 THR B C 1
ATOM 6650 O O . THR B 1 216 ? -31.078 12.461 15.82 1 98.31 216 THR B O 1
ATOM 6653 N N . MET B 1 217 ? -31.516 13.406 17.797 1 97.5 217 MET B N 1
ATOM 6654 C CA . MET B 1 217 ? -32.469 14.359 17.203 1 97.5 217 MET B CA 1
ATOM 6655 C C . MET B 1 217 ? -31.734 15.328 16.281 1 97.5 217 MET B C 1
ATOM 6657 O O . MET B 1 217 ? -32.281 15.719 15.242 1 97.5 217 MET B O 1
ATOM 6661 N N . ILE B 1 218 ? -30.547 15.719 16.656 1 97.69 218 ILE B N 1
ATOM 6662 C CA . ILE B 1 218 ? -29.75 16.594 15.805 1 97.69 218 ILE B CA 1
ATOM 6663 C C . ILE B 1 218 ? -29.516 15.922 14.453 1 97.69 218 ILE B C 1
ATOM 6665 O O . ILE B 1 218 ? -29.703 16.547 13.406 1 97.69 218 ILE B O 1
ATOM 6669 N N . ILE B 1 219 ? -29.172 14.672 14.445 1 98.19 219 ILE B N 1
ATOM 6670 C CA . ILE B 1 219 ? -28.859 13.914 13.234 1 98.19 219 ILE B CA 1
ATOM 6671 C C . ILE B 1 219 ? -30.109 13.742 12.391 1 98.19 219 ILE B C 1
ATOM 6673 O O . ILE B 1 219 ? -30.078 13.961 11.172 1 98.19 219 ILE B O 1
ATOM 6677 N N . LYS B 1 220 ? -31.203 13.391 13.039 1 97.94 220 LYS B N 1
ATOM 6678 C CA . LYS B 1 220 ? -32.469 13.195 12.32 1 97.94 220 LYS B CA 1
ATOM 6679 C C . LYS B 1 220 ? -32.969 14.5 11.703 1 97.94 220 LYS B C 1
ATOM 6681 O O . LYS B 1 220 ? -33.469 14.5 10.586 1 97.94 220 LYS B O 1
ATOM 6686 N N . GLU B 1 221 ? -32.812 15.547 12.414 1 96.88 221 GLU B N 1
ATOM 6687 C CA . GLU B 1 221 ? -33.25 16.859 11.906 1 96.88 221 GLU B CA 1
ATOM 6688 C C . GLU B 1 221 ? -32.406 17.266 10.695 1 96.88 221 GLU B C 1
ATOM 6690 O O . GLU B 1 221 ? -32.938 17.828 9.734 1 96.88 221 GLU B O 1
ATOM 6695 N N . GLU B 1 222 ? -31.109 17.062 10.781 1 96.38 222 GLU B N 1
ATOM 6696 C CA . GLU B 1 222 ? -30.234 17.359 9.656 1 96.38 222 GLU B CA 1
ATOM 6697 C C . GLU B 1 222 ? -30.688 16.625 8.391 1 96.38 222 GLU B C 1
ATOM 6699 O O . GLU B 1 222 ? -30.656 17.188 7.301 1 96.38 222 GLU B O 1
ATOM 6704 N N . LEU B 1 223 ? -31.047 15.383 8.516 1 97.06 223 LEU B N 1
ATOM 6705 C CA . LEU B 1 223 ? -31.516 14.594 7.383 1 97.06 223 LEU B CA 1
ATOM 6706 C C . LEU B 1 223 ? -32.875 15.094 6.902 1 97.06 223 LEU B C 1
ATOM 6708 O O . LEU B 1 223 ? -33.125 15.125 5.695 1 97.06 223 LEU B O 1
ATOM 6712 N N . SER B 1 224 ? -33.719 15.477 7.859 1 97.12 224 SER B N 1
ATOM 6713 C CA . SER B 1 224 ? -35.031 15.961 7.52 1 97.12 224 SER B CA 1
ATOM 6714 C C . SER B 1 224 ? -34.969 17.25 6.719 1 97.12 224 SER B C 1
ATOM 6716 O O . SER B 1 224 ? -35.844 17.516 5.883 1 97.12 224 SER B O 1
ATOM 6718 N N . ASN B 1 225 ? -33.938 18 6.938 1 95.69 225 ASN B N 1
ATOM 6719 C CA . ASN B 1 225 ? -33.812 19.281 6.27 1 95.69 225 ASN B CA 1
ATOM 6720 C C . ASN B 1 225 ? -33 19.156 4.973 1 95.69 225 ASN B C 1
ATOM 6722 O O . ASN B 1 225 ? -32.812 20.141 4.262 1 95.69 225 ASN B O 1
ATOM 6726 N N . ASP B 1 226 ? -32.5 17.984 4.656 1 96.56 226 ASP B N 1
ATOM 6727 C CA . ASP B 1 226 ? -31.766 17.719 3.43 1 96.56 226 ASP B CA 1
ATOM 6728 C C . ASP B 1 226 ? -32.719 17.469 2.26 1 96.56 226 ASP B C 1
ATOM 6730 O O . ASP B 1 226 ? -33.438 16.469 2.246 1 96.56 226 ASP B O 1
ATOM 6734 N N . GLU B 1 227 ? -32.688 18.234 1.196 1 95.06 227 GLU B N 1
ATOM 6735 C CA . GLU B 1 227 ? -33.594 18.188 0.063 1 95.06 227 GLU B CA 1
ATOM 6736 C C . GLU B 1 227 ? -33.375 16.922 -0.761 1 95.06 227 GLU B C 1
ATOM 6738 O O . GLU B 1 227 ? -34.281 16.5 -1.507 1 95.06 227 GLU B O 1
ATOM 6743 N N . THR B 1 228 ? -32.25 16.328 -0.592 1 94.94 228 THR B N 1
ATOM 6744 C CA . THR B 1 228 ? -31.922 15.148 -1.397 1 94.94 228 THR B CA 1
ATOM 6745 C C . THR B 1 228 ? -32.469 13.883 -0.758 1 94.94 228 THR B C 1
ATOM 6747 O O . THR B 1 228 ? -32.469 12.812 -1.373 1 94.94 228 THR B O 1
ATOM 6750 N N . VAL B 1 229 ? -33 13.961 0.458 1 96.88 229 VAL B N 1
ATOM 6751 C CA . VAL B 1 229 ? -33.531 12.805 1.164 1 96.88 229 VAL B CA 1
ATOM 6752 C C . VAL B 1 229 ? -35.031 12.688 0.882 1 96.88 229 VAL B C 1
ATOM 6754 O O . VAL B 1 229 ? -35.781 13.664 0.979 1 96.88 229 VAL B O 1
ATOM 6757 N N . SER B 1 230 ? -35.531 11.539 0.563 1 96.56 230 SER B N 1
ATOM 6758 C CA . SER B 1 230 ? -36.906 11.328 0.188 1 96.56 230 SER B CA 1
ATOM 6759 C C . SER B 1 230 ? -37.844 11.484 1.389 1 96.56 230 SER B C 1
ATOM 6761 O O . SER B 1 230 ? -37.438 11.219 2.525 1 96.56 230 SER B O 1
ATOM 6763 N N . LYS B 1 231 ? -39.062 11.859 1.114 1 96.69 231 LYS B N 1
ATOM 6764 C CA . LYS B 1 231 ? -40.062 12 2.162 1 96.69 231 LYS B CA 1
ATOM 6765 C C . LYS B 1 231 ? -40.375 10.656 2.822 1 96.69 231 LYS B C 1
ATOM 6767 O O . LYS B 1 231 ? -40.656 10.594 4.02 1 96.69 231 LYS B O 1
ATOM 6772 N N . GLU B 1 232 ? -40.281 9.68 2.061 1 96.69 232 GLU B N 1
ATOM 6773 C CA . GLU B 1 232 ? -40.5 8.336 2.576 1 96.69 232 GLU B CA 1
ATOM 6774 C C . GLU B 1 232 ? -39.438 7.953 3.607 1 96.69 232 GLU B C 1
ATOM 6776 O O . GLU B 1 232 ? -39.75 7.387 4.656 1 96.69 232 GLU B O 1
ATOM 6781 N N . PHE B 1 233 ? -38.281 8.305 3.303 1 96.62 233 PHE B N 1
ATOM 6782 C CA . PHE B 1 233 ? -37.188 8.039 4.23 1 96.62 233 PHE B CA 1
ATOM 6783 C C . PHE B 1 233 ? -37.375 8.812 5.527 1 96.62 233 PHE B C 1
ATOM 6785 O O . PHE B 1 233 ? -37.188 8.266 6.617 1 96.62 233 PHE B O 1
ATOM 6792 N N . ILE B 1 234 ? -37.688 10.047 5.375 1 97.5 234 ILE B N 1
ATOM 6793 C CA . ILE B 1 234 ? -37.875 10.922 6.531 1 97.5 234 ILE B CA 1
ATOM 6794 C C . ILE B 1 234 ? -38.969 10.383 7.418 1 97.5 234 ILE B C 1
ATOM 6796 O O . ILE B 1 234 ? -38.844 10.32 8.641 1 97.5 234 ILE B O 1
ATOM 6800 N N . ALA B 1 235 ? -40.031 9.93 6.797 1 96.75 235 ALA B N 1
ATOM 6801 C CA . ALA B 1 235 ? -41.188 9.406 7.539 1 96.75 235 ALA B CA 1
ATOM 6802 C C . ALA B 1 235 ? -40.844 8.117 8.266 1 96.75 235 ALA B C 1
ATOM 6804 O O . ALA B 1 235 ? -41.312 7.867 9.375 1 96.75 235 ALA B O 1
ATOM 6805 N N . LYS B 1 236 ? -40.031 7.426 7.699 1 96.31 236 LYS B N 1
ATOM 6806 C CA . LYS B 1 236 ? -39.719 6.098 8.219 1 96.31 236 LYS B CA 1
ATOM 6807 C C . LYS B 1 236 ? -38.625 6.168 9.305 1 96.31 236 LYS B C 1
ATOM 6809 O O . LYS B 1 236 ? -38.688 5.445 10.297 1 96.31 236 LYS B O 1
ATOM 6814 N N . TYR B 1 237 ? -37.625 7.055 9.094 1 96.94 237 TYR B N 1
ATOM 6815 C CA . TYR B 1 237 ? -36.438 6.902 9.906 1 96.94 237 TYR B CA 1
ATOM 6816 C C . TYR B 1 237 ? -36.156 8.156 10.734 1 96.94 237 TYR B C 1
ATOM 6818 O O . TYR B 1 237 ? -35.406 8.125 11.703 1 96.94 237 TYR B O 1
ATOM 6826 N N . CYS B 1 238 ? -36.719 9.273 10.43 1 96.81 238 CYS B N 1
ATOM 6827 C CA . CYS B 1 238 ? -36.281 10.523 11.023 1 96.81 238 CYS B CA 1
ATOM 6828 C C . CYS B 1 238 ? -37.25 11.016 12.07 1 96.81 238 CYS B C 1
ATOM 6830 O O . CYS B 1 238 ? -37.062 12.062 12.688 1 96.81 238 CYS B O 1
ATOM 6832 N N . LYS B 1 239 ? -38.312 10.273 12.328 1 94.25 239 LYS B N 1
ATOM 6833 C CA . LYS B 1 239 ? -39.25 10.617 13.383 1 94.25 239 LYS B CA 1
ATOM 6834 C C . LYS B 1 239 ? -38.781 10.094 14.734 1 94.25 239 LYS B C 1
ATOM 6836 O O . LYS B 1 239 ? -37.875 9.258 14.805 1 94.25 239 LYS B O 1
ATOM 6841 N N . GLU B 1 240 ? -39.375 10.711 15.812 1 92.5 240 GLU B N 1
ATOM 6842 C CA . GLU B 1 240 ? -39.031 10.234 17.141 1 92.5 240 GLU B CA 1
ATOM 6843 C C . GLU B 1 240 ? -39.531 8.812 17.375 1 92.5 240 GLU B C 1
ATOM 6845 O O . GLU B 1 240 ? -40.719 8.523 17.172 1 92.5 240 GLU B O 1
ATOM 6850 N N . ASP B 1 241 ? -38.562 7.945 17.719 1 94.88 241 ASP B N 1
ATOM 6851 C CA . ASP B 1 241 ? -38.906 6.551 18 1 94.88 241 ASP B CA 1
ATOM 6852 C C . ASP B 1 241 ? -37.875 5.922 18.938 1 94.88 241 ASP B C 1
ATOM 6854 O O . ASP B 1 241 ? -37.25 6.617 19.734 1 94.88 241 ASP B O 1
ATOM 6858 N N . GLN B 1 242 ? -37.781 4.609 18.938 1 96.5 242 GLN B N 1
ATOM 6859 C CA . GLN B 1 242 ? -36.906 3.906 19.875 1 96.5 242 GLN B CA 1
ATOM 6860 C C . GLN B 1 242 ? -35.531 3.656 19.25 1 96.5 242 GLN B C 1
ATOM 6862 O O . GLN B 1 242 ? -34.75 2.854 19.766 1 96.5 242 GLN B O 1
ATOM 6867 N N . TYR B 1 243 ? -35.281 4.344 18.156 1 97.69 243 TYR B N 1
ATOM 6868 C CA . TYR B 1 243 ? -34.031 4.082 17.438 1 97.69 243 TYR B CA 1
ATOM 6869 C C . TYR B 1 243 ? -33.25 5.371 17.234 1 97.69 243 TYR B C 1
ATOM 6871 O O . TYR B 1 243 ? -33.812 6.449 17.125 1 97.69 243 TYR B O 1
ATOM 6879 N N . ALA B 1 244 ? -32 5.227 17.219 1 98.38 244 ALA B N 1
ATOM 6880 C CA . ALA B 1 244 ? -31.094 6.297 16.797 1 98.38 244 ALA B CA 1
ATOM 6881 C C . ALA B 1 244 ? -30.641 6.094 15.359 1 98.38 244 ALA B C 1
ATOM 6883 O O . ALA B 1 244 ? -30.719 4.98 14.828 1 98.38 244 ALA B O 1
ATOM 6884 N N . LEU B 1 245 ? -30.328 7.121 14.711 1 98.19 245 LEU B N 1
ATOM 6885 C CA . LEU B 1 245 ? -29.641 7.094 13.43 1 98.19 245 LEU B CA 1
ATOM 6886 C C . LEU B 1 245 ? -28.203 7.562 13.578 1 98.19 245 LEU B C 1
ATOM 6888 O O . LEU B 1 245 ? -27.938 8.633 14.141 1 98.19 245 LEU B O 1
ATOM 6892 N N . ILE B 1 246 ? -27.281 6.758 13.18 1 98.69 246 ILE B N 1
ATOM 6893 C CA . ILE B 1 246 ? -25.859 7.062 13.359 1 98.69 246 ILE B CA 1
ATOM 6894 C C . ILE B 1 246 ? -25.172 7.156 12 1 98.69 246 ILE B C 1
ATOM 6896 O O . ILE B 1 246 ? -25.062 6.16 11.281 1 98.69 246 ILE B O 1
ATOM 6900 N N . PRO B 1 247 ? -24.766 8.352 11.602 1 98.62 247 PRO B N 1
ATOM 6901 C CA . PRO B 1 247 ? -23.953 8.477 10.391 1 98.62 247 PRO B CA 1
ATOM 6902 C C . PRO B 1 247 ? -22.531 7.934 10.57 1 98.62 247 PRO B C 1
ATOM 6904 O O . PRO B 1 247 ? -21.938 8.102 11.641 1 98.62 247 PRO B O 1
ATOM 6907 N N . ILE B 1 248 ? -22.047 7.27 9.547 1 98.44 248 ILE B N 1
ATOM 6908 C CA . ILE B 1 248 ? -20.719 6.691 9.586 1 98.44 248 ILE B CA 1
ATOM 6909 C C . ILE B 1 248 ? -19.984 6.984 8.273 1 98.44 248 ILE B C 1
ATOM 6911 O O . ILE B 1 248 ? -20.609 6.996 7.203 1 98.44 248 ILE B O 1
ATOM 6915 N N . HIS B 1 249 ? -18.688 7.328 8.352 1 97.44 249 HIS B N 1
ATOM 6916 C CA . HIS B 1 249 ? -17.875 7.418 7.148 1 97.44 249 HIS B CA 1
ATOM 6917 C C . HIS B 1 249 ? -17.938 6.133 6.332 1 97.44 249 HIS B C 1
ATOM 6919 O O . HIS B 1 249 ? -17.906 5.031 6.891 1 97.44 249 HIS B O 1
ATOM 6925 N N . PRO B 1 250 ? -18 6.199 4.969 1 96 250 PRO B N 1
ATOM 6926 C CA . PRO B 1 250 ? -18.203 5.004 4.145 1 96 250 PRO B CA 1
ATOM 6927 C C . PRO B 1 250 ? -17.109 3.959 4.352 1 96 250 PRO B C 1
ATOM 6929 O O . PRO B 1 250 ? -17.391 2.76 4.41 1 96 250 PRO B O 1
ATOM 6932 N N . LEU B 1 251 ? -15.82 4.328 4.445 1 94.88 251 LEU B N 1
ATOM 6933 C CA . LEU B 1 251 ? -14.734 3.381 4.676 1 94.88 251 LEU B CA 1
ATOM 6934 C C . LEU B 1 251 ? -14.898 2.691 6.027 1 94.88 251 LEU B C 1
ATOM 6936 O O . LEU B 1 251 ? -14.617 1.497 6.156 1 94.88 251 LEU B O 1
ATOM 6940 N N . GLN B 1 252 ? -15.305 3.49 7.043 1 96.38 252 GLN B N 1
ATOM 6941 C CA . GLN B 1 252 ? -15.555 2.941 8.375 1 96.38 252 GLN B CA 1
ATOM 6942 C C . GLN B 1 252 ? -16.75 1.993 8.359 1 96.38 252 GLN B C 1
ATOM 6944 O O . GLN B 1 252 ? -16.734 0.961 9.031 1 96.38 252 GLN B O 1
ATOM 6949 N N . ALA B 1 253 ? -17.766 2.355 7.633 1 96.88 253 ALA B N 1
ATOM 6950 C CA . ALA B 1 253 ? -18.938 1.497 7.523 1 96.88 253 ALA B CA 1
ATOM 6951 C C . ALA B 1 253 ? -18.562 0.132 6.949 1 96.88 253 ALA B C 1
ATOM 6953 O O . ALA B 1 253 ? -19.016 -0.901 7.449 1 96.88 253 ALA B O 1
ATOM 6954 N N . GLU B 1 254 ? -17.766 0.199 5.91 1 93.62 254 GLU B N 1
ATOM 6955 C CA . GLU B 1 254 ? -17.312 -1.048 5.305 1 93.62 254 GLU B CA 1
ATOM 6956 C C . GLU B 1 254 ? -16.578 -1.916 6.316 1 93.62 254 GLU B C 1
ATOM 6958 O O . GLU B 1 254 ? -16.812 -3.121 6.406 1 93.62 254 GLU B O 1
ATOM 6963 N N . TRP B 1 255 ? -15.641 -1.352 7.031 1 94.5 255 TRP B N 1
ATOM 6964 C CA . TRP B 1 255 ? -14.875 -2.066 8.047 1 94.5 255 TRP B CA 1
ATOM 6965 C C . TRP B 1 255 ? -15.789 -2.629 9.125 1 94.5 255 TRP B C 1
ATOM 6967 O O . TRP B 1 255 ? -15.633 -3.779 9.547 1 94.5 255 TRP B O 1
ATOM 6977 N N . LEU B 1 256 ? -16.734 -1.817 9.578 1 96.62 256 LEU B N 1
ATOM 6978 C CA . LEU B 1 256 ? -17.656 -2.211 10.648 1 96.62 256 LEU B 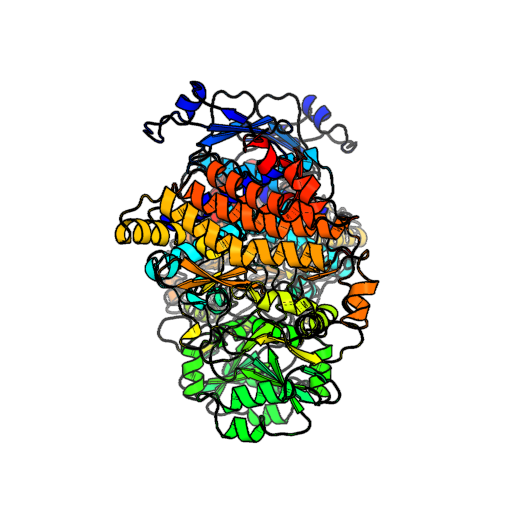CA 1
ATOM 6979 C C . LEU B 1 256 ? -18.484 -3.416 10.234 1 96.62 256 LEU B C 1
ATOM 6981 O O . LEU B 1 256 ? -18.688 -4.34 11.023 1 96.62 256 LEU B O 1
ATOM 6985 N N . LEU B 1 257 ? -18.922 -3.43 9.016 1 94.75 257 LEU B N 1
ATOM 6986 C CA . LEU B 1 257 ? -19.797 -4.496 8.523 1 94.75 257 LEU B CA 1
ATOM 6987 C C . LEU B 1 257 ? -19.047 -5.82 8.469 1 94.75 257 LEU B C 1
ATOM 6989 O O . LEU B 1 257 ? -19.656 -6.883 8.336 1 94.75 257 LEU B O 1
ATOM 6993 N N . HIS B 1 258 ? -17.734 -5.762 8.594 1 91.06 258 HIS B N 1
ATOM 6994 C CA . HIS B 1 258 ? -16.938 -6.977 8.57 1 91.06 258 HIS B CA 1
ATOM 6995 C C . HIS B 1 258 ? -16.594 -7.445 9.977 1 91.06 258 HIS B C 1
ATOM 6997 O O . HIS B 1 258 ? -15.953 -8.484 10.156 1 91.06 258 HIS B O 1
ATOM 7003 N N . GLN B 1 259 ? -17.031 -6.68 11 1 93.56 259 GLN B N 1
ATOM 7004 C CA . GLN B 1 259 ? -16.75 -7.059 12.383 1 93.56 259 GLN B CA 1
ATOM 7005 C C . GLN B 1 259 ? -17.812 -8.031 12.906 1 93.56 259 GLN B C 1
ATOM 7007 O O . GLN B 1 259 ? -19 -7.848 12.68 1 93.56 259 GLN B O 1
ATOM 7012 N N . ALA B 1 260 ? -17.469 -9.039 13.672 1 93.38 260 ALA B N 1
ATOM 7013 C CA . ALA B 1 260 ? -18.359 -10.078 14.18 1 93.38 260 ALA B CA 1
ATOM 7014 C C . ALA B 1 260 ? -19.406 -9.492 15.102 1 93.38 260 ALA B C 1
ATOM 7016 O O . ALA B 1 260 ? -20.594 -9.859 15.023 1 93.38 260 ALA B O 1
ATOM 7017 N N . TYR B 1 261 ? -18.984 -8.586 16 1 96 261 TYR B N 1
ATOM 7018 C CA . TYR B 1 261 ? -19.922 -8.031 16.969 1 96 261 TYR B CA 1
ATOM 7019 C C . TYR B 1 261 ? -20.984 -7.188 16.281 1 96 261 TYR B C 1
ATOM 7021 O O . TYR B 1 261 ? -22.141 -7.125 16.734 1 96 261 TYR B O 1
ATOM 7029 N N . VAL B 1 262 ? -20.641 -6.566 15.18 1 97.44 262 VAL B N 1
ATOM 7030 C CA . VAL B 1 262 ? -21.609 -5.785 14.406 1 97.44 262 VAL B CA 1
ATOM 7031 C C . VAL B 1 262 ? -22.609 -6.715 13.727 1 97.44 262 VAL B C 1
ATOM 7033 O O . VAL B 1 262 ? -23.812 -6.453 13.742 1 97.44 262 VAL B O 1
ATOM 7036 N N . GLN B 1 263 ? -22.109 -7.773 13.18 1 94.69 263 GLN B N 1
ATOM 7037 C CA . GLN B 1 263 ? -23 -8.781 12.594 1 94.69 263 GLN B CA 1
ATOM 7038 C C . GLN B 1 263 ? -23.969 -9.344 13.625 1 94.69 263 GLN B C 1
ATOM 7040 O O . GLN B 1 263 ? -25.141 -9.578 13.328 1 94.69 263 GLN B O 1
ATOM 7045 N N . ASP B 1 264 ? -23.484 -9.539 14.82 1 96.75 264 ASP B N 1
ATOM 7046 C CA . ASP B 1 264 ? -24.328 -10.031 15.906 1 96.75 264 ASP B CA 1
ATOM 7047 C C . ASP B 1 264 ? -25.469 -9.055 16.203 1 96.75 264 ASP B C 1
ATOM 7049 O O . ASP B 1 264 ? -26.609 -9.469 16.391 1 96.75 264 ASP B O 1
ATOM 7053 N N . TRP B 1 265 ? -25.141 -7.762 16.297 1 98 265 TRP B N 1
ATOM 7054 C CA . TRP B 1 265 ? -26.172 -6.754 16.547 1 98 265 TRP B CA 1
ATOM 7055 C C . TRP B 1 265 ? -27.219 -6.754 15.445 1 98 265 TRP B C 1
ATOM 7057 O O . TRP B 1 265 ? -28.406 -6.539 15.703 1 98 265 TRP B O 1
ATOM 7067 N N . ILE B 1 266 ? -26.766 -7.004 14.234 1 97.12 266 ILE B N 1
ATOM 7068 C CA . ILE B 1 266 ? -27.672 -7.004 13.086 1 97.12 266 ILE B CA 1
ATOM 7069 C C . ILE B 1 266 ? -28.594 -8.219 13.156 1 97.12 266 ILE B C 1
ATOM 7071 O O . ILE B 1 266 ? -29.812 -8.086 12.969 1 97.12 266 ILE B O 1
ATOM 7075 N N . VAL B 1 267 ? -28.078 -9.344 13.469 1 95.06 267 VAL B N 1
ATOM 7076 C CA . VAL B 1 267 ? -28.844 -10.57 13.586 1 95.06 267 VAL B CA 1
ATOM 7077 C C . VAL B 1 267 ? -29.875 -10.438 14.711 1 95.06 267 VAL B C 1
ATOM 7079 O O . VAL B 1 267 ? -31 -10.914 14.594 1 95.06 267 VAL B O 1
ATOM 7082 N N . GLN B 1 268 ? -29.5 -9.758 15.789 1 97.12 268 GLN B N 1
ATOM 7083 C CA . GLN B 1 268 ? -30.359 -9.562 16.938 1 97.12 268 GLN B CA 1
ATOM 7084 C C . GLN B 1 268 ? -31.375 -8.453 16.688 1 97.12 268 GLN B C 1
ATOM 7086 O O . GLN B 1 268 ? -32.188 -8.141 17.562 1 97.12 268 GLN B O 1
ATOM 7091 N N . GLU B 1 269 ? -31.25 -7.754 15.555 1 96.94 269 GLU B N 1
ATOM 7092 C CA . GLU B 1 269 ? -32.156 -6.688 15.133 1 96.94 269 GLU B CA 1
ATOM 7093 C C . GLU B 1 269 ? -32 -5.457 16.016 1 96.94 269 GLU B C 1
ATOM 7095 O O . GLU B 1 269 ? -32.969 -4.703 16.203 1 96.94 269 GLU B O 1
ATOM 7100 N N . LEU B 1 270 ? -30.875 -5.367 16.609 1 98.19 270 LEU B N 1
ATOM 7101 C CA . LEU B 1 270 ? -30.547 -4.176 17.391 1 98.19 270 LEU B CA 1
ATOM 7102 C C . LEU B 1 270 ? -29.922 -3.102 16.516 1 98.19 270 LEU B C 1
ATOM 7104 O O . LEU B 1 270 ? -29.891 -1.93 16.891 1 98.19 270 LEU B O 1
ATOM 7108 N N . LEU B 1 271 ? -29.359 -3.561 15.406 1 98.5 271 LEU B N 1
ATOM 7109 C CA . LEU B 1 271 ? -28.672 -2.689 14.461 1 98.5 271 LEU B CA 1
ATOM 7110 C C . LEU B 1 271 ? -29.094 -3 13.031 1 98.5 271 LEU B C 1
ATOM 7112 O O . LEU B 1 271 ? -29.266 -4.164 12.672 1 98.5 271 LEU B O 1
ATOM 7116 N N . GLU B 1 272 ? -29.312 -2.037 12.266 1 98.25 272 GLU B N 1
ATOM 7117 C CA . GLU B 1 272 ? -29.656 -2.16 10.852 1 98.25 272 GLU B CA 1
ATOM 7118 C C . GLU B 1 272 ? -28.797 -1.246 9.984 1 98.25 272 GLU B C 1
ATOM 7120 O O . GLU B 1 272 ? -28.688 -0.049 10.258 1 98.25 272 GLU B O 1
ATOM 7125 N N . TYR B 1 273 ? -28.172 -1.812 8.977 1 97.44 273 TYR B N 1
ATOM 7126 C CA . TYR B 1 273 ? -27.438 -1.006 8.008 1 97.44 273 TYR B CA 1
ATOM 7127 C C . TYR B 1 273 ? -28.375 -0.455 6.938 1 97.44 273 TYR B C 1
ATOM 7129 O O . TYR B 1 273 ? -29 -1.219 6.195 1 97.44 273 TYR B O 1
ATOM 7137 N N . ILE B 1 274 ? -28.469 0.861 6.812 1 97.06 274 ILE B N 1
ATOM 7138 C CA . ILE B 1 274 ? -29.391 1.505 5.883 1 97.06 274 ILE B CA 1
ATOM 7139 C C . ILE B 1 274 ? -28.672 1.798 4.566 1 97.06 274 ILE B C 1
ATOM 7141 O O . ILE B 1 274 ? -29.25 1.633 3.49 1 97.06 274 ILE B O 1
ATOM 7145 N N . GLY B 1 275 ? -27.359 2.215 4.621 1 95 275 GLY B N 1
ATOM 7146 C CA . GLY B 1 275 ? -26.625 2.545 3.414 1 95 275 GLY B CA 1
ATOM 7147 C C . GLY B 1 275 ? -26.406 4.035 3.232 1 95 275 GLY B C 1
ATOM 7148 O O . GLY B 1 275 ? -26.578 4.809 4.176 1 95 275 GLY B O 1
ATOM 7149 N N . PRO B 1 276 ? -25.969 4.449 2.064 1 95.62 276 PRO B N 1
ATOM 7150 C CA . PRO B 1 276 ? -25.703 5.859 1.792 1 95.62 276 PRO B CA 1
ATOM 7151 C C . PRO B 1 276 ? -26.969 6.695 1.668 1 95.62 276 PRO B C 1
ATOM 7153 O O . PRO B 1 276 ? -27.922 6.281 0.997 1 95.62 276 PRO B O 1
ATOM 7156 N N . ILE B 1 277 ? -26.984 7.82 2.355 1 96 277 ILE B N 1
ATOM 7157 C CA . ILE B 1 277 ? -28.156 8.688 2.336 1 96 277 ILE B CA 1
ATOM 7158 C C . ILE B 1 277 ? -27.719 10.148 2.395 1 96 277 ILE B C 1
ATOM 7160 O O . ILE B 1 277 ? -26.734 10.484 3.055 1 96 277 ILE B O 1
ATOM 7164 N N . GLY B 1 278 ? -28.469 11 1.616 1 96.5 278 GLY B N 1
ATOM 7165 C CA . GLY B 1 278 ? -28.375 12.43 1.839 1 96.5 278 GLY B CA 1
ATOM 7166 C C . GLY B 1 278 ? -27.312 13.109 0.987 1 96.5 278 GLY B C 1
ATOM 7167 O O . GLY B 1 278 ? -26.875 12.547 -0.017 1 96.5 278 GLY B O 1
ATOM 7168 N N . LYS B 1 279 ? -27.047 14.32 1.38 1 96.56 279 LYS B N 1
ATOM 7169 C CA . LYS B 1 279 ? -26.125 15.164 0.63 1 96.56 279 LYS B CA 1
ATOM 7170 C C . LYS B 1 279 ? -24.688 14.648 0.738 1 96.56 279 LYS B C 1
ATOM 7172 O O . LYS B 1 279 ? -24.375 13.828 1.606 1 96.56 279 LYS B O 1
ATOM 7177 N N . TYR B 1 280 ? -23.828 15.094 -0.154 1 97.5 280 TYR B N 1
ATOM 7178 C CA . TYR B 1 280 ? -22.422 14.711 -0.183 1 97.5 280 TYR B CA 1
ATOM 7179 C C . TYR B 1 280 ? -21.594 15.617 0.72 1 97.5 280 TYR B C 1
ATOM 7181 O O . TYR B 1 280 ? -21.766 16.828 0.717 1 97.5 280 TYR B O 1
ATOM 7189 N N . TYR B 1 281 ? -20.766 15.039 1.512 1 98.25 281 TYR B N 1
ATOM 7190 C CA . TYR B 1 281 ? -19.875 15.75 2.422 1 98.25 281 TYR B CA 1
ATOM 7191 C C . TYR B 1 281 ? -18.438 15.75 1.899 1 98.25 281 TYR B C 1
ATOM 7193 O O . TYR B 1 281 ? -18.078 14.93 1.057 1 98.25 281 TYR B O 1
ATOM 7201 N N . MET B 1 282 ? -17.672 16.703 2.318 1 98.44 282 MET B N 1
ATOM 7202 C CA . MET B 1 282 ? -16.266 16.828 1.937 1 98.44 282 MET B CA 1
ATOM 7203 C C . MET B 1 282 ? -15.359 16.688 3.152 1 98.44 282 MET B C 1
ATOM 7205 O O . MET B 1 282 ? -15.633 17.266 4.207 1 98.44 282 MET B O 1
ATOM 7209 N N . ALA B 1 283 ? -14.305 15.945 2.922 1 97.69 283 ALA B N 1
ATOM 7210 C CA . ALA B 1 283 ? -13.344 15.781 4.008 1 97.69 283 ALA B CA 1
ATOM 7211 C C . ALA B 1 283 ? -12.508 17.047 4.195 1 97.69 283 ALA B C 1
ATOM 7213 O O . ALA B 1 283 ? -12.102 17.672 3.217 1 97.69 283 ALA B O 1
ATOM 7214 N N . THR B 1 284 ? -12.297 17.422 5.477 1 97.5 284 THR B N 1
ATOM 7215 C CA . THR B 1 284 ? -11.297 18.422 5.777 1 97.5 284 THR B CA 1
ATOM 7216 C C . THR B 1 284 ? -9.891 17.828 5.734 1 97.5 284 THR B C 1
ATOM 7218 O O . THR B 1 284 ? -9.719 16.656 5.371 1 97.5 284 THR B O 1
ATOM 7221 N N . SER B 1 285 ? -8.906 18.594 6.117 1 95.62 285 SER B N 1
ATOM 7222 C CA . SER B 1 285 ? -7.52 18.172 6.008 1 95.62 285 SER B CA 1
ATOM 7223 C C . SER B 1 285 ? -7.223 17 6.93 1 95.62 285 SER B C 1
ATOM 7225 O O . SER B 1 285 ? -6.25 16.266 6.727 1 95.62 285 SER B O 1
ATOM 7227 N N . SER B 1 286 ? -8.094 16.734 7.934 1 92.88 286 SER B N 1
ATOM 7228 C CA . SER B 1 286 ? -7.891 15.625 8.852 1 92.88 286 SER B CA 1
ATOM 7229 C C . SER B 1 286 ? -8.336 14.312 8.227 1 92.88 286 SER B C 1
ATOM 7231 O O . SER B 1 286 ? -8.023 13.234 8.742 1 92.88 286 SER B O 1
ATOM 7233 N N . LEU B 1 287 ? -9.086 14.289 7.184 1 93.62 287 LEU B N 1
ATOM 7234 C CA . LEU B 1 287 ? -9.609 13.141 6.449 1 93.62 287 LEU B CA 1
ATOM 7235 C C . LEU B 1 287 ? -10.867 12.594 7.121 1 93.62 287 LEU B C 1
ATOM 7237 O O . LEU B 1 287 ? -11.758 12.078 6.453 1 93.62 287 LEU B O 1
ATOM 7241 N N . ARG B 1 288 ? -10.914 12.766 8.461 1 94.75 288 ARG B N 1
ATOM 7242 C CA . ARG B 1 288 ? -11.969 12.055 9.172 1 94.75 288 ARG B CA 1
ATOM 7243 C C . ARG B 1 288 ? -13.047 13.016 9.648 1 94.75 288 ARG B C 1
ATOM 7245 O O . ARG B 1 288 ? -14.039 12.602 10.25 1 94.75 288 ARG B O 1
ATOM 7252 N N . THR B 1 289 ? -12.836 14.289 9.523 1 97.25 289 THR B N 1
ATOM 7253 C CA . THR B 1 289 ? -13.875 15.281 9.766 1 97.25 289 THR B CA 1
ATOM 7254 C C . THR B 1 289 ? -14.523 15.719 8.453 1 97.25 289 THR B C 1
ATOM 7256 O O . THR B 1 289 ? -13.844 16.188 7.543 1 97.25 289 THR B O 1
ATOM 7259 N N . LEU B 1 290 ? -15.836 15.562 8.352 1 98.25 290 LEU B N 1
ATOM 7260 C CA . LEU B 1 290 ? -16.562 15.859 7.121 1 98.25 290 LEU B CA 1
ATOM 7261 C C . LEU B 1 290 ? -17.375 17.141 7.27 1 98.25 290 LEU B C 1
ATOM 7263 O O . LEU B 1 290 ? -17.969 17.391 8.32 1 98.25 290 LEU B O 1
ATOM 7267 N N . TYR B 1 291 ? -17.312 17.938 6.195 1 98.38 291 TYR B N 1
ATOM 7268 C CA . TYR B 1 291 ? -17.859 19.281 6.152 1 98.38 291 TYR B CA 1
ATOM 7269 C C . TYR B 1 291 ? -18.875 19.422 5.023 1 98.38 291 TYR B C 1
ATOM 7271 O O . TYR B 1 291 ? -18.719 18.812 3.963 1 98.38 291 TYR B O 1
ATOM 7279 N N . HIS B 1 292 ? -19.922 20.141 5.293 1 97.94 292 HIS B N 1
ATOM 7280 C CA . HIS B 1 292 ? -20.844 20.625 4.27 1 97.94 292 HIS B CA 1
ATOM 7281 C C . HIS B 1 292 ? -21.188 22.094 4.492 1 97.94 292 HIS B C 1
ATOM 7283 O O . HIS B 1 292 ? -21.469 22.5 5.621 1 97.94 292 HIS B O 1
ATOM 7289 N N . PRO B 1 293 ? -21.141 22.891 3.432 1 96.25 293 PRO B N 1
ATOM 7290 C CA . PRO B 1 293 ? -21.344 24.328 3.592 1 96.25 293 PRO B CA 1
ATOM 7291 C C . PRO B 1 293 ? -22.75 24.672 4.078 1 96.25 293 PRO B C 1
ATOM 7293 O O . PRO B 1 293 ? -22.969 25.75 4.625 1 96.25 293 PRO B O 1
ATOM 7296 N N . ASP B 1 294 ? -23.688 23.75 3.955 1 95.38 294 ASP B N 1
ATOM 7297 C CA . ASP B 1 294 ? -25.062 24.031 4.348 1 95.38 294 ASP B CA 1
ATOM 7298 C C . ASP B 1 294 ? -25.406 23.359 5.676 1 95.38 294 ASP B C 1
ATOM 7300 O O . ASP B 1 294 ? -26.578 23.25 6.043 1 95.38 294 ASP B O 1
ATOM 7304 N N . SER B 1 295 ? -24.406 22.906 6.348 1 96.38 295 SER B N 1
ATOM 7305 C CA . SER B 1 295 ? -24.641 22.25 7.629 1 96.38 295 SER B CA 1
ATOM 7306 C C . SER B 1 295 ? -24.078 23.078 8.781 1 96.38 295 SER B C 1
ATOM 7308 O O . SER B 1 295 ? -23 23.641 8.672 1 96.38 295 SER B O 1
ATOM 7310 N N . LYS B 1 296 ? -24.766 23.078 9.891 1 95.56 296 LYS B N 1
ATOM 7311 C CA . LYS B 1 296 ? -24.328 23.797 11.078 1 95.56 296 LYS B CA 1
ATOM 7312 C C . LYS B 1 296 ? -23.328 22.984 11.883 1 95.56 296 LYS B C 1
ATOM 7314 O O . LYS B 1 296 ? -22.734 23.484 12.836 1 95.56 296 LYS B O 1
ATOM 7319 N N . TYR B 1 297 ? -23.156 21.75 11.414 1 97.31 297 TYR B N 1
ATOM 7320 C CA . TYR B 1 297 ? -22.25 20.859 12.141 1 97.31 297 TYR B CA 1
ATOM 7321 C C . TYR B 1 297 ? -21.297 20.156 11.18 1 97.31 297 TYR B C 1
ATOM 7323 O O . TYR B 1 297 ? -21.641 19.938 10.016 1 97.31 297 TYR B O 1
ATOM 7331 N N . MET B 1 298 ? -20.141 19.922 11.633 1 98 298 MET B N 1
ATOM 7332 C CA . MET B 1 298 ? -19.234 18.938 11.031 1 98 298 MET B CA 1
ATOM 7333 C C . MET B 1 298 ? -19.281 17.609 11.781 1 98 298 MET B C 1
ATOM 7335 O O . MET B 1 298 ? -19.656 17.578 12.953 1 98 298 MET B O 1
ATOM 7339 N N . LEU B 1 299 ? -19 16.594 11.109 1 98.31 299 LEU B N 1
ATOM 7340 C CA . LEU B 1 299 ? -19.016 15.266 11.719 1 98.31 299 LEU B CA 1
ATOM 7341 C C . LEU B 1 299 ? -17.625 14.648 11.719 1 98.31 299 LEU B C 1
ATOM 7343 O O . LEU B 1 299 ? -16.984 14.547 10.672 1 98.31 299 LEU B O 1
ATOM 7347 N N . LYS B 1 300 ? -17.094 14.266 12.844 1 97.5 300 LYS B N 1
ATOM 7348 C CA . LYS B 1 300 ? -15.789 13.625 12.992 1 97.5 300 LYS B CA 1
ATOM 7349 C C . LYS B 1 300 ? -15.945 12.133 13.273 1 97.5 300 LYS B C 1
ATOM 7351 O O . LYS B 1 300 ? -16.641 11.742 14.219 1 97.5 300 LYS B O 1
ATOM 7356 N N . PHE B 1 301 ? -15.273 11.32 12.477 1 97.5 301 PHE B N 1
ATOM 7357 C CA . PHE B 1 301 ? -15.5 9.883 12.508 1 97.5 301 PHE B CA 1
ATOM 7358 C C . PHE B 1 301 ? -14.227 9.141 12.898 1 97.5 301 PHE B C 1
ATOM 7360 O O . PHE B 1 301 ? -13.125 9.695 12.828 1 97.5 301 PHE B O 1
ATOM 7367 N N . SER B 1 302 ? -14.477 7.922 13.461 1 94.12 302 SER B N 1
ATOM 7368 C CA . SER B 1 302 ? -13.391 6.953 13.367 1 94.12 302 SER B CA 1
ATOM 7369 C C . SER B 1 302 ? -13.125 6.562 11.914 1 94.12 302 SER B C 1
ATOM 7371 O O . SER B 1 302 ? -14.039 6.578 11.086 1 94.12 302 SER B O 1
ATOM 7373 N N . PHE B 1 303 ? -11.938 6.301 11.625 1 88.31 303 PHE B N 1
ATOM 7374 C CA . PHE B 1 303 ? -11.492 6.109 10.242 1 88.31 303 PHE B CA 1
ATOM 7375 C C . PHE B 1 303 ? -10.438 5.016 10.164 1 88.31 303 PHE B C 1
ATOM 7377 O O . PHE B 1 303 ? -9.414 5.078 10.844 1 88.31 303 PHE B O 1
ATOM 7384 N N . PRO B 1 304 ? -10.711 3.9 9.469 1 87.06 304 PRO B N 1
ATOM 7385 C CA . PRO B 1 304 ? -9.781 2.77 9.445 1 87.06 304 PRO B CA 1
ATOM 7386 C C . PRO B 1 304 ? -8.602 2.996 8.508 1 87.06 304 PRO B C 1
ATOM 7388 O O . PRO B 1 304 ? -8.289 2.133 7.684 1 87.06 304 PRO B O 1
ATOM 7391 N N . VAL B 1 305 ? -7.934 4.07 8.594 1 84.56 305 VAL B N 1
ATOM 7392 C CA . VAL B 1 305 ? -6.781 4.445 7.781 1 84.56 305 VAL B CA 1
ATOM 7393 C C . VAL B 1 305 ? -5.633 4.887 8.688 1 84.56 305 VAL B C 1
ATOM 7395 O O . VAL B 1 305 ? -5.84 5.66 9.625 1 84.56 305 VAL B O 1
ATOM 7398 N N . LYS B 1 306 ? -4.523 4.309 8.461 1 76.31 306 LYS B N 1
ATOM 7399 C CA . LYS B 1 306 ? -3.334 4.742 9.18 1 76.31 306 LYS B CA 1
ATOM 7400 C C . LYS B 1 306 ? -2.738 6.004 8.555 1 76.31 306 LYS B C 1
ATOM 7402 O O . LYS B 1 306 ? -2.34 5.992 7.391 1 76.31 306 LYS B O 1
ATOM 7407 N N . VAL B 1 307 ? -2.871 6.977 9.281 1 71.88 307 VAL B N 1
ATOM 7408 C CA . VAL B 1 307 ? -2.275 8.25 8.883 1 71.88 307 VAL B CA 1
ATOM 7409 C C . VAL B 1 307 ? -1.093 8.57 9.797 1 71.88 307 VAL B C 1
ATOM 7411 O O . VAL B 1 307 ? -1.204 8.492 11.023 1 71.88 307 VAL B O 1
ATOM 7414 N N . THR B 1 308 ? 0.024 8.828 9.242 1 62.28 308 THR B N 1
ATOM 7415 C CA . THR B 1 308 ? 1.263 9.039 9.984 1 62.28 308 THR B CA 1
ATOM 7416 C C . THR B 1 308 ? 1.577 7.836 10.867 1 62.28 308 THR B C 1
ATOM 7418 O O . THR B 1 308 ? 1.959 6.773 10.375 1 62.28 308 THR B O 1
ATOM 7421 N N . ASN B 1 309 ? 1.267 7.98 12.188 1 57.16 309 ASN B N 1
ATOM 7422 C CA . ASN B 1 309 ? 1.718 6.926 13.094 1 57.16 309 ASN B CA 1
ATOM 7423 C C . ASN B 1 309 ? 0.542 6.168 13.703 1 57.16 309 ASN B C 1
ATOM 7425 O O . ASN B 1 309 ? 0.737 5.211 14.453 1 57.16 309 ASN B O 1
ATOM 7429 N N . SER B 1 310 ? -0.692 6.512 13.289 1 66.62 310 SER B N 1
ATOM 7430 C CA . SER B 1 310 ? -1.762 5.93 14.094 1 66.62 310 SER B CA 1
ATOM 7431 C C . SER B 1 310 ? -3.025 5.723 13.266 1 66.62 310 SER B C 1
ATOM 7433 O O . SER B 1 310 ? -3.258 6.441 12.289 1 66.62 310 SER B O 1
ATOM 7435 N N . MET B 1 311 ? -3.734 4.645 13.672 1 73.31 311 MET B N 1
ATOM 7436 C CA . MET B 1 311 ? -5.105 4.512 13.188 1 73.31 311 MET B CA 1
ATOM 7437 C C . MET B 1 311 ? -5.98 5.637 13.727 1 73.31 311 MET B C 1
ATOM 7439 O O . MET B 1 311 ? -5.852 6.031 14.891 1 73.31 311 MET B O 1
ATOM 7443 N N . ARG B 1 312 ? -6.812 6.102 12.953 1 77.25 312 ARG B N 1
ATOM 7444 C CA . ARG B 1 312 ? -7.629 7.238 13.375 1 77.25 312 ARG B CA 1
ATOM 7445 C C . ARG B 1 312 ? -8.922 6.766 14.023 1 77.25 312 ARG B C 1
ATOM 7447 O O . ARG B 1 312 ? -9.977 6.742 13.391 1 77.25 312 ARG B O 1
ATOM 7454 N N . ILE B 1 313 ? -8.812 6.461 15.344 1 85.94 313 ILE B N 1
ATOM 7455 C CA . ILE B 1 313 ? -9.93 5.98 16.156 1 85.94 313 ILE B CA 1
ATOM 7456 C C . ILE B 1 313 ? -10.352 7.062 17.141 1 85.94 313 ILE B C 1
ATOM 7458 O O . ILE B 1 313 ? -9.508 7.648 17.828 1 85.94 313 ILE B O 1
ATOM 7462 N N . ASN B 1 314 ? -11.594 7.371 17.141 1 91.88 314 ASN B N 1
ATOM 7463 C CA . ASN B 1 314 ? -12.117 8.211 18.219 1 91.88 314 ASN B CA 1
ATOM 7464 C C . ASN B 1 314 ? -12.234 7.434 19.531 1 91.88 314 ASN B C 1
ATOM 7466 O O . ASN B 1 314 ? -13.109 6.57 19.672 1 91.88 314 ASN B O 1
ATOM 7470 N N . LYS B 1 315 ? -11.445 7.805 20.453 1 91.19 315 LYS B N 1
ATOM 7471 C CA . LYS B 1 315 ? -11.469 7.105 21.734 1 91.19 315 LYS B CA 1
ATOM 7472 C C . LYS B 1 315 ? -12.625 7.594 22.609 1 91.19 315 LYS B C 1
ATOM 7474 O O . LYS B 1 315 ? -13.055 8.742 22.484 1 91.19 315 LYS B O 1
ATOM 7479 N N . LEU B 1 316 ? -13.102 6.727 23.453 1 92.94 316 LEU B N 1
ATOM 7480 C CA . LEU B 1 316 ? -14.211 7.043 24.344 1 92.94 316 LEU B CA 1
ATOM 7481 C C . LEU B 1 316 ? -13.891 8.266 25.203 1 92.94 316 LEU B C 1
ATOM 7483 O O . LEU B 1 316 ? -14.734 9.141 25.391 1 92.94 316 LEU B O 1
ATOM 7487 N N . LYS B 1 317 ? -12.688 8.32 25.688 1 90.25 317 LYS B N 1
ATOM 7488 C CA . LYS B 1 317 ? -12.305 9.445 26.531 1 90.25 317 LYS B CA 1
ATOM 7489 C C . LYS B 1 317 ? -12.32 10.758 25.75 1 90.25 317 LYS B C 1
ATOM 7491 O O . LYS B 1 317 ? -12.617 11.82 26.312 1 90.25 317 LYS B O 1
ATOM 7496 N N . GLU B 1 318 ? -12.031 10.664 24.453 1 91.25 318 GLU B N 1
ATOM 7497 C CA . GLU B 1 318 ? -11.992 11.852 23.609 1 91.25 318 GLU B CA 1
ATOM 7498 C C . GLU B 1 318 ? -13.391 12.414 23.375 1 91.25 318 GLU B C 1
ATOM 7500 O O . GLU B 1 318 ? -13.562 13.617 23.203 1 91.25 318 GLU B O 1
ATOM 7505 N N . LEU B 1 319 ? -14.383 11.516 23.375 1 94.75 319 LEU B N 1
ATOM 7506 C CA . LEU B 1 319 ? -15.758 11.977 23.25 1 94.75 319 LEU B CA 1
ATOM 7507 C C . LEU B 1 319 ? -16.125 12.891 24.422 1 94.75 319 LEU B C 1
ATOM 7509 O O . LEU B 1 319 ? -16.703 13.961 24.219 1 94.75 319 LEU B O 1
ATOM 7513 N N . GLU B 1 320 ? -15.688 12.523 25.578 1 94.25 320 GLU B N 1
ATOM 7514 C CA . GLU B 1 320 ? -15.977 13.281 26.797 1 94.25 320 GLU B CA 1
ATOM 7515 C C . GLU B 1 320 ? -15.188 14.586 26.828 1 94.25 320 GLU B C 1
ATOM 7517 O O . GLU B 1 320 ? -15.656 15.586 27.375 1 94.25 320 GLU B O 1
ATOM 7522 N N . SER B 1 321 ? -14.039 14.531 26.219 1 94.62 321 SER B N 1
ATOM 7523 C CA . SER B 1 321 ? -13.18 15.719 26.203 1 94.62 321 SER B CA 1
ATOM 7524 C C . SER B 1 321 ? -13.844 16.875 25.453 1 94.62 321 SER B C 1
ATOM 7526 O O . SER B 1 321 ? -13.68 18.031 25.828 1 94.62 321 SER B O 1
ATOM 7528 N N . GLY B 1 322 ? -14.547 16.531 24.406 1 94.5 322 GLY B N 1
ATOM 7529 C CA . GLY B 1 322 ? -15.273 17.562 23.688 1 94.5 322 GLY B CA 1
ATOM 7530 C C . GLY B 1 322 ? -16.297 18.266 24.547 1 94.5 322 GLY B C 1
ATOM 7531 O O . GLY B 1 322 ? -16.391 19.5 24.531 1 94.5 322 GLY B O 1
ATOM 7532 N N . LEU B 1 323 ? -17.047 17.516 25.266 1 95.69 323 LEU B N 1
ATOM 7533 C CA . LEU B 1 323 ? -18.078 18.078 26.156 1 95.69 323 LEU B CA 1
ATOM 7534 C C . LEU B 1 323 ? -17.438 18.906 27.25 1 95.69 323 LEU B C 1
ATOM 7536 O O . LEU B 1 323 ? -17.891 20.016 27.547 1 95.69 323 LEU B O 1
ATOM 7540 N N . GLU B 1 324 ? -16.406 18.344 27.766 1 95.44 324 GLU B N 1
ATOM 7541 C CA . GLU B 1 324 ? -15.688 19.031 28.844 1 95.44 324 GLU B CA 1
ATOM 7542 C C . GLU B 1 324 ? -15.148 20.375 28.359 1 95.44 324 GLU B C 1
ATOM 7544 O O . GLU B 1 324 ? -15.234 21.375 29.094 1 95.44 324 GLU B O 1
ATOM 7549 N N . GLY B 1 325 ? -14.602 20.422 27.188 1 94.44 325 GLY B N 1
ATOM 7550 C CA . GLY B 1 325 ? -14.117 21.672 26.625 1 94.44 325 GLY B CA 1
ATOM 7551 C C . GLY B 1 325 ? -15.195 22.719 26.484 1 94.44 325 GLY B C 1
ATOM 7552 O O . GLY B 1 325 ? -14.977 23.891 26.812 1 94.44 325 GLY B O 1
ATOM 7553 N N . LYS B 1 326 ? -16.312 22.312 26.016 1 95.06 326 LYS B N 1
ATOM 7554 C CA . LYS B 1 326 ? -17.422 23.25 25.859 1 95.06 326 LYS B CA 1
ATOM 7555 C C . LYS B 1 326 ? -17.906 23.766 27.219 1 95.06 326 LYS B C 1
ATOM 7557 O O . LYS B 1 326 ? -18.156 24.953 27.375 1 95.06 326 LYS B O 1
ATOM 7562 N N . GLU B 1 327 ? -18.016 22.891 28.188 1 96.19 327 GLU B N 1
ATOM 7563 C CA . GLU B 1 327 ? -18.438 23.266 29.531 1 96.19 327 GLU B CA 1
ATOM 7564 C C . GLU B 1 327 ? -17.438 24.234 30.172 1 96.19 327 GLU B C 1
ATOM 7566 O O . GLU B 1 327 ? -17.828 25.172 30.859 1 96.19 327 GLU B O 1
ATOM 7571 N N . MET B 1 328 ? -16.234 23.938 29.969 1 95.56 328 MET B N 1
ATOM 7572 C CA . MET B 1 328 ? -15.164 24.766 30.516 1 95.56 328 MET B CA 1
ATOM 7573 C C . MET B 1 328 ? -15.305 26.203 30.062 1 95.56 328 MET B C 1
ATOM 7575 O O . MET B 1 328 ? -15.07 27.141 30.828 1 95.56 328 MET B O 1
ATOM 7579 N N . LEU B 1 329 ? -15.688 26.422 28.812 1 94.62 329 LEU B N 1
ATOM 7580 C CA . LEU B 1 329 ? -15.773 27.766 28.219 1 94.62 329 LEU B CA 1
ATOM 7581 C C . LEU B 1 329 ? -16.922 28.547 28.844 1 94.62 329 LEU B C 1
ATOM 7583 O O . LEU B 1 329 ? -17 29.766 28.688 1 94.62 329 LEU B O 1
ATOM 7587 N N . ASN B 1 330 ? -17.797 27.875 29.562 1 94.88 330 ASN B N 1
ATOM 7588 C CA . ASN B 1 330 ? -18.906 28.531 30.234 1 94.88 330 ASN B CA 1
ATOM 7589 C C . ASN B 1 330 ? -18.547 28.906 31.672 1 94.88 330 ASN B C 1
ATOM 7591 O O . ASN B 1 330 ? -19.391 29.406 32.406 1 94.88 330 ASN B O 1
ATOM 7595 N N . THR B 1 331 ? -17.406 28.656 32.062 1 96.81 331 THR B N 1
ATOM 7596 C CA . THR B 1 331 ? -16.891 29.047 33.375 1 96.81 331 THR B CA 1
ATOM 7597 C C . THR B 1 331 ? -16.062 30.328 33.281 1 96.81 331 THR B C 1
ATOM 7599 O O . THR B 1 331 ? -16.078 31.016 32.25 1 96.81 331 THR B O 1
ATOM 7602 N N . ALA B 1 332 ? -15.297 30.625 34.375 1 96.56 332 ALA B N 1
ATOM 7603 C CA . ALA B 1 332 ? -14.43 31.797 34.375 1 96.56 332 ALA B CA 1
ATOM 7604 C C . ALA B 1 332 ? -13.312 31.656 33.344 1 96.56 332 ALA B C 1
ATOM 7606 O O . ALA B 1 332 ? -12.797 32.656 32.844 1 96.56 332 ALA B O 1
ATOM 7607 N N . ILE B 1 333 ? -13.023 30.469 33.031 1 95.44 333 ILE B N 1
ATOM 7608 C CA . ILE B 1 333 ? -11.977 30.219 32.031 1 95.44 333 ILE B CA 1
ATOM 7609 C C . ILE B 1 333 ? -12.398 30.781 30.688 1 95.44 333 ILE B C 1
ATOM 7611 O O . ILE B 1 333 ? -11.562 31.266 29.922 1 95.44 333 ILE B O 1
ATOM 7615 N N . GLY B 1 334 ? -13.664 30.781 30.422 1 95.38 334 GLY B N 1
ATOM 7616 C CA . GLY B 1 334 ? -14.211 31.297 29.172 1 95.38 334 GLY B CA 1
ATOM 7617 C C . GLY B 1 334 ? -14.07 32.781 29.016 1 95.38 334 GLY B C 1
ATOM 7618 O O . GLY B 1 334 ? -14.258 33.344 27.938 1 95.38 334 GLY B O 1
ATOM 7619 N N . GLU B 1 335 ? -13.656 33.5 30.047 1 95.94 335 GLU B N 1
ATOM 7620 C CA . GLU B 1 335 ? -13.438 34.938 30.016 1 95.94 335 GLU B CA 1
ATOM 7621 C C . GLU B 1 335 ? -12.391 35.312 28.984 1 95.94 335 GLU B C 1
ATOM 7623 O O . GLU B 1 335 ? -12.328 36.469 28.547 1 95.94 335 GLU B O 1
ATOM 7628 N N . VAL B 1 336 ? -11.57 34.344 28.641 1 96.62 336 VAL B N 1
ATOM 7629 C CA . VAL B 1 336 ? -10.547 34.562 27.625 1 96.62 336 VAL B CA 1
ATOM 7630 C C . VAL B 1 336 ? -11.188 35.125 26.359 1 96.62 336 VAL B C 1
ATOM 7632 O O . VAL B 1 336 ? -10.602 36 25.688 1 96.62 336 VAL B O 1
ATOM 7635 N N . ARG B 1 337 ? -12.43 34.75 26 1 96.44 337 ARG B N 1
ATOM 7636 C CA . ARG B 1 337 ? -13.117 35.188 24.797 1 96.44 337 ARG B CA 1
ATOM 7637 C C . ARG B 1 337 ? -13.57 36.656 24.938 1 96.44 337 ARG B C 1
ATOM 7639 O O . ARG B 1 337 ? -13.727 37.344 23.953 1 96.44 337 ARG B O 1
ATOM 7646 N N . GLU B 1 338 ? -13.766 37.062 26.141 1 96.25 338 GLU B N 1
ATOM 7647 C CA . GLU B 1 338 ? -14.125 38.438 26.406 1 96.25 338 GLU B CA 1
ATOM 7648 C C . GLU B 1 338 ? -12.898 39.344 26.438 1 96.25 338 GLU B C 1
ATOM 7650 O O . GLU B 1 338 ? -12.922 40.469 25.891 1 96.25 338 GLU B O 1
ATOM 7655 N N . ARG B 1 339 ? -11.875 38.844 27.031 1 96.5 339 ARG B N 1
ATOM 7656 C CA . ARG B 1 339 ? -10.633 39.625 27.141 1 96.5 339 ARG B CA 1
ATOM 7657 C C . ARG B 1 339 ? -9.945 39.781 25.797 1 96.5 339 ARG B C 1
ATOM 7659 O O . ARG B 1 339 ? -9.312 40.781 25.531 1 96.5 339 ARG B O 1
ATOM 7666 N N . PHE B 1 340 ? -10.07 38.719 25 1 97.69 340 PHE B N 1
ATOM 7667 C CA . PHE B 1 340 ? -9.5 38.719 23.656 1 97.69 340 PHE B CA 1
ATOM 7668 C C . PHE B 1 340 ? -10.57 38.438 22.609 1 97.69 340 PHE B C 1
ATOM 7670 O O . PHE B 1 340 ? -10.633 37.344 22.062 1 97.69 340 PHE B O 1
ATOM 7677 N N . PRO B 1 341 ? -11.453 39.344 22.203 1 94.94 341 PRO B N 1
ATOM 7678 C CA . PRO B 1 341 ? -12.641 39.125 21.375 1 94.94 341 PRO B CA 1
ATOM 7679 C C . PRO B 1 341 ? -12.312 38.469 20.031 1 94.94 341 PRO B C 1
ATOM 7681 O O . PRO B 1 341 ? -13.164 37.812 19.438 1 94.94 341 PRO B O 1
ATOM 7684 N N . GLY B 1 342 ? -11.078 38.438 19.5 1 97.19 342 GLY B N 1
ATOM 7685 C CA . GLY B 1 342 ? -10.711 37.781 18.25 1 97.19 342 GLY B CA 1
ATOM 7686 C C . GLY B 1 342 ? -10.305 36.344 18.422 1 97.19 342 GLY B C 1
ATOM 7687 O O . GLY B 1 342 ? -10.031 35.656 17.438 1 97.19 342 GLY B O 1
ATOM 7688 N N . PHE B 1 343 ? -10.438 35.844 19.609 1 98.25 343 PHE B N 1
ATOM 7689 C CA . PHE B 1 343 ? -10.039 34.469 19.938 1 98.25 343 PHE B CA 1
ATOM 7690 C C . PHE B 1 343 ? -11.25 33.625 20.266 1 98.25 343 PHE B C 1
ATOM 7692 O O . PHE B 1 343 ? -12.062 33.969 21.125 1 98.25 343 PHE B O 1
ATOM 7699 N N . ASP B 1 344 ? -11.398 32.5 19.594 1 97.31 344 ASP B N 1
ATOM 7700 C CA . ASP B 1 344 ? -12.555 31.641 19.859 1 97.31 344 ASP B CA 1
ATOM 7701 C C . ASP B 1 344 ? -12.203 30.156 19.656 1 97.31 344 ASP B C 1
ATOM 7703 O O . ASP B 1 344 ? -11.055 29.828 19.375 1 97.31 344 ASP B O 1
ATOM 7707 N N . PHE B 1 345 ? -13.172 29.25 19.938 1 97.06 345 PHE B N 1
ATOM 7708 C CA . PHE B 1 345 ? -13.031 27.797 19.844 1 97.06 345 PHE B CA 1
ATOM 7709 C C . PHE B 1 345 ? -14.094 27.219 18.906 1 97.06 345 PHE B C 1
ATOM 7711 O O . PHE B 1 345 ? -15.18 27.766 18.781 1 97.06 345 PHE B O 1
ATOM 7718 N N . ILE B 1 346 ? -13.719 26.234 18.188 1 97.5 346 ILE B N 1
ATOM 7719 C CA . ILE B 1 346 ? -14.703 25.328 17.578 1 97.5 346 ILE B CA 1
ATOM 7720 C C . ILE B 1 346 ? -14.977 24.156 18.516 1 97.5 346 ILE B C 1
ATOM 7722 O O . ILE B 1 346 ? -14.102 23.328 18.75 1 97.5 346 ILE B O 1
ATOM 7726 N N . CYS B 1 347 ? -16.172 24.016 19 1 97.06 347 CYS B N 1
ATOM 7727 C CA . CYS B 1 347 ? -16.484 23.094 20.078 1 97.06 347 CYS B CA 1
ATOM 7728 C C . CYS B 1 347 ? -17.094 21.812 19.531 1 97.06 347 CYS B C 1
ATOM 7730 O O . CYS B 1 347 ? -17.656 21.797 18.422 1 97.06 347 CYS B O 1
ATOM 7732 N N . ASP B 1 348 ? -16.984 20.766 20.266 1 97.56 348 ASP B N 1
ATOM 7733 C CA . ASP B 1 348 ? -17.625 19.469 20.031 1 97.56 348 ASP B CA 1
ATOM 7734 C C . ASP B 1 348 ? -18.688 19.188 21.094 1 97.56 348 ASP B C 1
ATOM 7736 O O . ASP B 1 348 ? -18.453 18.422 22.031 1 97.56 348 ASP B O 1
ATOM 7740 N N . PRO B 1 349 ? -19.875 19.656 20.906 1 97.44 349 PRO B N 1
ATOM 7741 C CA . PRO B 1 349 ? -20.844 19.688 22 1 97.44 349 PRO B CA 1
ATOM 7742 C C . PRO B 1 349 ? -21.609 18.375 22.141 1 97.44 349 PRO B C 1
ATOM 7744 O O . PRO B 1 349 ? -22.391 18.203 23.094 1 97.44 349 PRO B O 1
ATOM 7747 N N . ALA B 1 350 ? -21.438 17.453 21.203 1 98.31 350 ALA B N 1
ATOM 7748 C CA . ALA B 1 350 ? -22.234 16.234 21.25 1 98.31 350 ALA B CA 1
ATOM 7749 C C . ALA B 1 350 ? -21.484 15.062 20.609 1 98.31 350 ALA B C 1
ATOM 7751 O O . ALA B 1 350 ? -20.547 15.266 19.844 1 98.31 350 ALA B O 1
ATOM 7752 N N . PHE B 1 351 ? -21.906 13.82 21.031 1 98.38 351 PHE B N 1
ATOM 7753 C CA . PHE B 1 351 ? -21.359 12.617 20.422 1 98.38 351 PHE B CA 1
ATOM 7754 C C . PHE B 1 351 ? -22.375 11.477 20.484 1 98.38 351 PHE B C 1
ATOM 7756 O O . PHE B 1 351 ? -23.375 11.57 21.203 1 98.38 351 PHE B O 1
ATOM 7763 N N . ILE B 1 352 ? -22.219 10.531 19.672 1 98.69 352 ILE B N 1
ATOM 7764 C CA . ILE B 1 352 ? -23.016 9.32 19.719 1 98.69 352 ILE B CA 1
ATOM 7765 C C . ILE B 1 352 ? -22.141 8.109 19.422 1 98.69 352 ILE B C 1
ATOM 7767 O O . ILE B 1 352 ? -21.172 8.203 18.656 1 98.69 352 ILE B O 1
ATOM 7771 N N . THR B 1 353 ? -22.312 6.98 20.078 1 98.38 353 THR B N 1
ATOM 7772 C CA . THR B 1 353 ? -21.609 5.723 19.844 1 98.38 353 THR B CA 1
ATOM 7773 C C . THR B 1 353 ? -22.469 4.539 20.281 1 98.38 353 THR B C 1
ATOM 7775 O O . THR B 1 353 ? -23.625 4.719 20.688 1 98.38 353 THR B O 1
ATOM 7778 N N . LEU B 1 354 ? -22.016 3.377 20.094 1 98.44 354 LEU B N 1
ATOM 7779 C CA . LEU B 1 354 ? -22.672 2.166 20.562 1 98.44 354 LEU B CA 1
ATOM 7780 C C . LEU B 1 354 ? -21.906 1.561 21.734 1 98.44 354 LEU B C 1
ATOM 7782 O O . LEU B 1 354 ? -20.672 1.614 21.781 1 98.44 354 LEU B O 1
ATOM 7786 N N . ASN B 1 355 ? -22.641 1.022 22.625 1 96.75 355 ASN B N 1
ATOM 7787 C CA . ASN B 1 355 ? -22.047 0.398 23.797 1 96.75 355 ASN B CA 1
ATOM 7788 C C . ASN B 1 355 ? -21.438 -0.957 23.469 1 96.75 355 ASN B C 1
ATOM 7790 O O . ASN B 1 355 ? -22.156 -1.899 23.109 1 96.75 355 ASN B O 1
ATOM 7794 N N . TYR B 1 356 ? -20.266 -1.072 23.547 1 95.06 356 TYR B N 1
ATOM 7795 C CA . TYR B 1 356 ? -19.516 -2.311 23.344 1 95.06 356 TYR B CA 1
ATOM 7796 C C . TYR B 1 356 ? -18.578 -2.59 24.5 1 95.06 356 TYR B C 1
ATOM 7798 O O . TYR B 1 356 ? -17.375 -2.748 24.312 1 95.06 356 TYR B O 1
ATOM 7806 N N . GLY B 1 357 ? -19.094 -2.674 25.719 1 90.81 357 GLY B N 1
ATOM 7807 C CA . GLY B 1 357 ? -18.281 -2.848 26.922 1 90.81 357 GLY B CA 1
ATOM 7808 C C . GLY B 1 357 ? -17.469 -1.617 27.266 1 90.81 357 GLY B C 1
ATOM 7809 O O . GLY B 1 357 ? -18.016 -0.519 27.391 1 90.81 357 GLY B O 1
ATOM 7810 N N . THR B 1 358 ? -16.141 -1.821 27.438 1 87.12 358 THR B N 1
ATOM 7811 C CA . THR B 1 358 ? -15.242 -0.721 27.781 1 87.12 358 THR B CA 1
ATOM 7812 C C . THR B 1 358 ? -14.383 -0.333 26.578 1 87.12 358 THR B C 1
ATOM 7814 O O . THR B 1 358 ? -13.516 0.54 26.688 1 87.12 358 THR B O 1
ATOM 7817 N N . GLN B 1 359 ? -14.672 -0.916 25.484 1 91.75 359 GLN B N 1
ATOM 7818 C CA . GLN B 1 359 ? -13.852 -0.689 24.297 1 91.75 359 GLN B CA 1
ATOM 7819 C C . GLN B 1 359 ? -14.586 0.18 23.281 1 91.75 359 GLN B C 1
ATOM 7821 O O . GLN B 1 359 ? -15.812 0.309 23.328 1 91.75 359 GLN B O 1
ATOM 7826 N N . GLU B 1 360 ? -13.82 0.788 22.469 1 94.69 360 GLU B N 1
ATOM 7827 C CA . GLU B 1 360 ? -14.414 1.516 21.344 1 94.69 360 GLU B CA 1
ATOM 7828 C C . GLU B 1 360 ? -15.156 0.571 20.406 1 94.69 360 GLU B C 1
ATOM 7830 O O . GLU B 1 360 ? -14.648 -0.502 20.062 1 94.69 360 GLU B O 1
ATOM 7835 N N . SER B 1 361 ? -16.312 0.94 20.047 1 96.25 361 SER B N 1
ATOM 7836 C CA . SER B 1 361 ? -17.125 0.134 19.156 1 96.25 361 SER B CA 1
ATOM 7837 C C . SER B 1 361 ? -16.781 0.406 17.688 1 96.25 361 SER B C 1
ATOM 7839 O O . SER B 1 361 ? -17.078 -0.413 16.812 1 96.25 361 SER B O 1
ATOM 7841 N N . GLY B 1 362 ? -16.203 1.511 17.422 1 96.38 362 GLY B N 1
ATOM 7842 C CA . GLY B 1 362 ? -15.992 1.944 16.047 1 96.38 362 GLY B CA 1
ATOM 7843 C C . GLY B 1 362 ? -17.109 2.842 15.523 1 96.38 362 GLY B C 1
ATOM 7844 O O . GLY B 1 362 ? -16.984 3.441 14.461 1 96.38 362 GLY B O 1
ATOM 7845 N N . PHE B 1 363 ? -18.141 3.066 16.297 1 98.25 363 PHE B N 1
ATOM 7846 C CA . PHE B 1 363 ? -19.297 3.865 15.891 1 98.25 363 PHE B CA 1
ATOM 7847 C C . PHE B 1 363 ? -19.219 5.273 16.469 1 98.25 363 PHE B C 1
ATOM 7849 O O . PHE B 1 363 ? -20.172 6.035 16.406 1 98.25 363 PHE B O 1
ATOM 7856 N N . GLU B 1 364 ? -18.062 5.637 17.062 1 97.88 364 GLU B N 1
ATOM 7857 C CA . GLU B 1 364 ? -17.938 6.93 17.734 1 97.88 364 GLU B CA 1
ATOM 7858 C C . GLU B 1 364 ? -18 8.078 16.734 1 97.88 364 GLU B C 1
ATOM 7860 O O . GLU B 1 364 ? -17.141 8.195 15.852 1 97.88 364 GLU B O 1
ATOM 7865 N N . VAL B 1 365 ? -18.953 8.906 16.906 1 98.25 365 VAL B N 1
ATOM 7866 C CA . VAL B 1 365 ? -19.141 10.094 16.062 1 98.25 365 VAL B CA 1
ATOM 7867 C C . VAL B 1 365 ? -19.172 11.344 16.953 1 98.25 365 VAL B C 1
ATOM 7869 O O . VAL B 1 365 ? -19.922 11.406 17.922 1 98.25 365 VAL B O 1
ATOM 7872 N N . ILE B 1 366 ? -18.375 12.281 16.578 1 98 366 ILE B N 1
ATOM 7873 C CA . ILE B 1 366 ? -18.359 13.57 17.25 1 98 366 ILE B CA 1
ATOM 7874 C C . ILE B 1 366 ? -19.094 14.609 16.391 1 98 366 ILE B C 1
ATOM 7876 O O . ILE B 1 366 ? -18.844 14.703 15.188 1 98 366 ILE B O 1
ATOM 7880 N N . ILE B 1 367 ? -20.031 15.273 17 1 98.19 367 ILE B N 1
ATOM 7881 C CA . ILE B 1 367 ? -20.703 16.406 16.375 1 98.19 367 ILE B CA 1
ATOM 7882 C C . ILE B 1 367 ? -19.984 17.703 16.719 1 98.19 367 ILE B C 1
ATOM 7884 O O . ILE B 1 367 ? -19.969 18.125 17.875 1 98.19 367 ILE B O 1
ATOM 7888 N N . ARG B 1 368 ? -19.406 18.297 15.695 1 98.19 368 ARG B N 1
ATOM 7889 C CA . ARG B 1 368 ? -18.625 19.531 15.852 1 98.19 368 ARG B CA 1
ATOM 7890 C C . ARG B 1 368 ? -19.391 20.734 15.312 1 98.19 368 ARG B C 1
ATOM 7892 O O . ARG B 1 368 ? -19.969 20.672 14.227 1 98.19 368 ARG B O 1
ATOM 7899 N N . GLU B 1 369 ? -19.344 21.812 16.047 1 97.31 369 GLU B N 1
ATOM 7900 C CA . GLU B 1 369 ? -19.938 23.047 15.547 1 97.31 369 GLU B CA 1
ATOM 7901 C C . GLU B 1 369 ? -19.234 23.531 14.289 1 97.31 369 GLU B C 1
ATOM 7903 O O . GLU B 1 369 ? -18 23.438 14.188 1 97.31 369 GLU B O 1
ATOM 7908 N N . ASN B 1 370 ? -20.016 23.984 13.312 1 97.88 370 ASN B N 1
ATOM 7909 C CA . ASN B 1 370 ? -19.469 24.516 12.07 1 97.88 370 ASN B CA 1
ATOM 7910 C C . ASN B 1 370 ? -19.719 26.016 11.953 1 97.88 370 ASN B C 1
ATOM 7912 O O . ASN B 1 370 ? -20.719 26.453 11.406 1 97.88 370 ASN B O 1
ATOM 7916 N N . PRO B 1 371 ? -18.766 26.812 12.359 1 97.38 371 PRO B N 1
ATOM 7917 C CA . PRO B 1 371 ? -18.938 28.266 12.211 1 97.38 371 PRO B CA 1
ATOM 7918 C C . PRO B 1 371 ? -18.781 28.734 10.766 1 97.38 371 PRO B C 1
ATOM 7920 O O . PRO B 1 371 ? -19.062 29.906 10.461 1 97.38 371 PRO B O 1
ATOM 7923 N N . PHE B 1 372 ? -18.469 27.875 9.867 1 97.81 372 PHE B N 1
ATOM 7924 C CA . PHE B 1 372 ? -18.141 28.234 8.492 1 97.81 372 PHE B CA 1
ATOM 7925 C C . PHE B 1 372 ? -19.219 27.75 7.531 1 97.81 372 PHE B C 1
ATOM 7927 O O . PHE B 1 372 ? -18.922 27.266 6.441 1 97.81 372 PHE B O 1
ATOM 7934 N N . TYR B 1 373 ? -20.406 27.75 7.969 1 93.62 373 TYR B N 1
ATOM 7935 C CA . TYR B 1 373 ? -21.516 27.406 7.074 1 93.62 373 TYR B CA 1
ATOM 7936 C C . TYR B 1 373 ? -21.953 28.609 6.246 1 93.62 373 TYR B C 1
ATOM 7938 O O . TYR B 1 373 ? -21.797 29.75 6.684 1 93.62 373 TYR B O 1
ATOM 7946 N N . SER B 1 374 ? -22.344 28.438 5.059 1 91.12 374 SER B N 1
ATOM 7947 C CA . SER B 1 374 ? -22.844 29.453 4.133 1 91.12 374 SER B CA 1
ATOM 7948 C C . SER B 1 374 ? -21.844 30.578 3.941 1 91.12 374 SER B C 1
ATOM 7950 O O . SER B 1 374 ? -20.656 30.328 3.689 1 91.12 374 SER B O 1
ATOM 7952 N N . GLU B 1 375 ? -22.234 31.734 4.094 1 86.56 375 GLU B N 1
ATOM 7953 C CA . GLU B 1 375 ? -21.391 32.906 3.807 1 86.56 375 GLU B CA 1
ATOM 7954 C C . GLU B 1 375 ? -20.297 33.062 4.859 1 86.56 375 GLU B C 1
ATOM 7956 O O . GLU B 1 375 ? -19.297 33.719 4.625 1 86.56 375 GLU B O 1
ATOM 7961 N N . HIS B 1 376 ? -20.391 32.406 5.922 1 90.62 376 HIS B N 1
ATOM 7962 C CA . HIS B 1 376 ? -19.406 32.5 6.992 1 90.62 376 HIS B CA 1
ATOM 7963 C C . HIS B 1 376 ? -18.141 31.734 6.641 1 90.62 376 HIS B C 1
ATOM 7965 O O . HIS B 1 376 ? -17.125 31.844 7.332 1 90.62 376 HIS B O 1
ATOM 7971 N N . ALA B 1 377 ? -18.188 31.078 5.48 1 93.69 377 ALA B N 1
ATOM 7972 C CA . ALA B 1 377 ? -17.078 30.219 5.066 1 93.69 377 ALA B CA 1
ATOM 7973 C C . ALA B 1 377 ? -15.977 31.031 4.402 1 93.69 377 ALA B C 1
ATOM 7975 O O . ALA B 1 377 ? -14.859 30.547 4.234 1 93.69 377 ALA B O 1
ATOM 7976 N N . ASN B 1 378 ? -16.219 32.281 4.074 1 95.25 378 ASN B N 1
ATOM 7977 C CA . ASN B 1 378 ? -15.297 33.062 3.277 1 95.25 378 ASN B CA 1
ATOM 7978 C C . ASN B 1 378 ? -14.062 33.469 4.082 1 95.25 378 ASN B C 1
ATOM 7980 O O . ASN B 1 378 ? -14.172 33.906 5.23 1 95.25 378 ASN B O 1
ATOM 7984 N N . ASP B 1 379 ? -12.914 33.25 3.5 1 96.62 379 ASP B N 1
ATOM 7985 C CA . ASP B 1 379 ? -11.609 33.688 3.965 1 96.62 379 ASP B CA 1
ATOM 7986 C C . ASP B 1 379 ? -11.273 33.094 5.332 1 96.62 379 ASP B C 1
ATOM 7988 O O . ASP B 1 379 ? -10.758 33.812 6.207 1 96.62 379 ASP B O 1
ATOM 7992 N N . ALA B 1 380 ? -11.734 31.938 5.586 1 97.38 380 ALA B N 1
ATOM 7993 C CA . ALA B 1 380 ? -11.32 31.125 6.723 1 97.38 380 ALA B CA 1
ATOM 7994 C C . ALA B 1 380 ? -10.297 30.078 6.301 1 97.38 380 ALA B C 1
ATOM 7996 O O . ALA B 1 380 ? -10.531 29.312 5.363 1 97.38 380 ALA B O 1
ATOM 7997 N N . THR B 1 381 ? -9.156 30.109 6.934 1 97.38 381 THR B N 1
ATOM 7998 C CA . THR B 1 381 ? -8.086 29.25 6.461 1 97.38 381 THR B CA 1
ATOM 7999 C C . THR B 1 381 ? -7.293 28.672 7.637 1 97.38 381 THR B C 1
ATOM 8001 O O . THR B 1 381 ? -7.035 29.375 8.617 1 97.38 381 THR B O 1
ATOM 8004 N N . LEU B 1 382 ? -7.031 27.344 7.52 1 97.75 382 LEU B N 1
ATOM 8005 C CA . LEU B 1 382 ? -6.055 26.812 8.469 1 97.75 382 LEU B CA 1
ATOM 8006 C C . LEU B 1 382 ? -4.668 27.375 8.195 1 97.75 382 LEU B C 1
ATOM 8008 O O . LEU B 1 382 ? -4.301 27.609 7.043 1 97.75 382 LEU B O 1
ATOM 8012 N N . ILE B 1 383 ? -3.855 27.562 9.211 1 98.06 383 ILE B N 1
ATOM 8013 C CA . ILE B 1 383 ? -2.539 28.172 9.094 1 98.06 383 ILE B CA 1
ATOM 8014 C C . ILE B 1 383 ? -1.638 27.312 8.219 1 98.06 383 ILE B C 1
ATOM 8016 O O . ILE B 1 383 ? -0.86 27.812 7.414 1 98.06 383 ILE B O 1
ATOM 8020 N N . ALA B 1 384 ? -1.769 25.969 8.344 1 97.31 384 ALA B N 1
ATOM 8021 C CA . ALA B 1 384 ? -0.95 25.047 7.559 1 97.31 384 ALA B CA 1
ATOM 8022 C C . ALA B 1 384 ? -1.134 25.281 6.062 1 97.31 384 ALA B C 1
ATOM 8024 O O . ALA B 1 384 ? -0.177 25.188 5.289 1 97.31 384 ALA B O 1
ATOM 8025 N N . GLY B 1 385 ? -2.377 25.578 5.648 1 96.25 385 GLY B N 1
ATOM 8026 C CA . GLY B 1 385 ? -2.654 25.844 4.246 1 96.25 385 GLY B CA 1
ATOM 8027 C C . GLY B 1 385 ? -2.139 27.203 3.793 1 96.25 385 GLY B C 1
ATOM 8028 O O . GLY B 1 385 ? -1.769 27.375 2.629 1 96.25 385 GLY B O 1
ATOM 8029 N N . LEU B 1 386 ? -2.088 28.125 4.699 1 96.69 386 LEU B N 1
ATOM 8030 C CA . LEU B 1 386 ? -1.649 29.484 4.402 1 96.69 386 LEU B CA 1
ATOM 8031 C C . LEU B 1 386 ? -0.151 29.531 4.121 1 96.69 386 LEU B C 1
ATOM 8033 O O . LEU B 1 386 ? 0.297 30.25 3.225 1 96.69 386 LEU B O 1
ATOM 8037 N N . VAL B 1 387 ? 0.637 28.703 4.824 1 96.38 387 VAL B N 1
ATOM 8038 C CA . VAL B 1 387 ? 2.086 28.859 4.789 1 96.38 387 VAL B CA 1
ATOM 8039 C C . VAL B 1 387 ? 2.723 27.703 4.023 1 96.38 387 VAL B C 1
ATOM 8041 O O . VAL B 1 387 ? 3.936 27.703 3.801 1 96.38 387 VAL B O 1
ATOM 8044 N N . GLN B 1 388 ? 1.978 26.719 3.604 1 94.75 388 GLN B N 1
ATOM 8045 C CA . GLN B 1 388 ? 2.547 25.594 2.885 1 94.75 388 GLN B CA 1
ATOM 8046 C C . GLN B 1 388 ? 3.291 26.047 1.634 1 94.75 388 GLN B C 1
ATOM 8048 O O . GLN B 1 388 ? 2.99 27.109 1.08 1 94.75 388 GLN B O 1
ATOM 8053 N N . ASP B 1 389 ? 4.191 25.172 1.157 1 94.81 389 ASP B N 1
ATOM 8054 C CA . ASP B 1 389 ? 4.895 25.469 -0.088 1 94.81 389 ASP B CA 1
ATOM 8055 C C . ASP B 1 389 ? 3.928 25.5 -1.27 1 94.81 389 ASP B C 1
ATOM 8057 O O . ASP B 1 389 ? 2.912 24.812 -1.269 1 94.81 389 ASP B O 1
ATOM 8061 N N . ALA B 1 390 ? 4.277 26.344 -2.211 1 96.19 390 ALA B N 1
ATOM 8062 C CA . ALA B 1 390 ? 3.506 26.406 -3.451 1 96.19 390 ALA B CA 1
ATOM 8063 C C . ALA B 1 390 ? 4.113 25.484 -4.512 1 96.19 390 ALA B C 1
ATOM 8065 O O . ALA B 1 390 ? 5.297 25.141 -4.445 1 96.19 390 ALA B O 1
ATOM 8066 N N . ILE B 1 391 ? 3.266 25.047 -5.434 1 95.62 391 ILE B N 1
ATOM 8067 C CA . ILE B 1 391 ? 3.801 24.391 -6.617 1 95.62 391 ILE B CA 1
ATOM 8068 C C . ILE B 1 391 ? 4.832 25.297 -7.293 1 95.62 391 ILE B C 1
ATOM 8070 O O . ILE B 1 391 ? 4.664 26.516 -7.328 1 95.62 391 ILE B O 1
ATOM 8074 N N . PRO B 1 392 ? 5.93 24.672 -7.805 1 92.88 392 PRO B N 1
ATOM 8075 C CA . PRO B 1 392 ? 6.969 25.5 -8.438 1 92.88 392 PRO B CA 1
ATOM 8076 C C . PRO B 1 392 ? 6.402 26.469 -9.461 1 92.88 392 PRO B C 1
ATOM 8078 O O . PRO B 1 392 ? 5.578 26.094 -10.297 1 92.88 392 PRO B O 1
ATOM 8081 N N . GLY B 1 393 ? 6.879 27.672 -9.367 1 91.88 393 GLY B N 1
ATOM 8082 C CA . GLY B 1 393 ? 6.414 28.703 -10.273 1 91.88 393 GLY B CA 1
ATOM 8083 C C . GLY B 1 393 ? 5.301 29.547 -9.695 1 91.88 393 GLY B C 1
ATOM 8084 O O . GLY B 1 393 ? 4.988 30.625 -10.219 1 91.88 393 GLY B O 1
ATOM 8085 N N . GLU B 1 394 ? 4.734 29.109 -8.578 1 95.31 394 GLU B N 1
ATOM 8086 C CA . GLU B 1 394 ? 3.654 29.844 -7.918 1 95.31 394 GLU B CA 1
ATOM 8087 C C . GLU B 1 394 ? 4.117 30.438 -6.594 1 95.31 394 GLU B C 1
ATOM 8089 O O . GLU B 1 394 ? 5.145 30.016 -6.047 1 95.31 394 GLU B O 1
ATOM 8094 N N . ARG B 1 395 ? 3.346 31.438 -6.148 1 96.19 395 ARG B N 1
ATOM 8095 C CA . ARG B 1 395 ? 3.529 31.984 -4.809 1 96.19 395 ARG B CA 1
ATOM 8096 C C . ARG B 1 395 ? 2.615 31.297 -3.803 1 96.19 395 ARG B C 1
ATOM 8098 O O . ARG B 1 395 ? 1.537 30.812 -4.164 1 96.19 395 ARG B O 1
ATOM 8105 N N . THR B 1 396 ? 3.098 31.234 -2.551 1 97 396 THR B N 1
ATOM 8106 C CA . THR B 1 396 ? 2.213 30.75 -1.494 1 97 396 THR B CA 1
ATOM 8107 C C . THR B 1 396 ? 1.01 31.672 -1.333 1 97 396 THR B C 1
ATOM 8109 O O . THR B 1 396 ? 1.035 32.812 -1.788 1 97 396 THR B O 1
ATOM 8112 N N . ARG B 1 397 ? -0.024 31.188 -0.735 1 97.62 397 ARG B N 1
ATOM 8113 C CA . ARG B 1 397 ? -1.187 32.031 -0.495 1 97.62 397 ARG B CA 1
ATOM 8114 C C . ARG B 1 397 ? -0.821 33.219 0.381 1 97.62 397 ARG B C 1
ATOM 8116 O O . ARG B 1 397 ? -1.25 34.344 0.117 1 97.62 397 ARG B O 1
ATOM 8123 N N . LEU B 1 398 ? -0.032 32.969 1.444 1 98.31 398 LEU B N 1
ATOM 8124 C CA . LEU B 1 398 ? 0.438 34.031 2.297 1 98.31 398 LEU B CA 1
ATOM 8125 C C . LEU B 1 398 ? 1.142 35.125 1.472 1 98.31 398 LEU B C 1
ATOM 8127 O O . LEU B 1 398 ? 0.896 36.312 1.659 1 98.31 398 LEU B O 1
ATOM 8131 N N . SER B 1 399 ? 1.977 34.688 0.588 1 98.31 399 SER B N 1
ATOM 8132 C CA . SER B 1 399 ? 2.715 35.625 -0.268 1 98.31 399 SER B CA 1
ATOM 8133 C C . SER B 1 399 ? 1.771 36.438 -1.135 1 98.31 399 SER B C 1
ATOM 8135 O O . SER B 1 399 ? 1.947 37.656 -1.272 1 98.31 399 SER B O 1
ATOM 8137 N N . ASN B 1 400 ? 0.832 35.781 -1.717 1 98.12 400 ASN B N 1
ATOM 8138 C CA . ASN B 1 400 ? -0.14 36.5 -2.539 1 98.12 400 ASN B CA 1
ATOM 8139 C C . ASN B 1 400 ? -0.906 37.531 -1.728 1 98.12 400 ASN B C 1
ATOM 8141 O O . ASN B 1 400 ? -1.136 38.656 -2.199 1 98.12 400 ASN B O 1
ATOM 8145 N N . ILE B 1 401 ? -1.307 37.219 -0.568 1 98.44 401 ILE B N 1
ATOM 8146 C CA . ILE B 1 401 ? -2.057 38.094 0.302 1 98.44 401 ILE B CA 1
ATOM 8147 C C . ILE B 1 401 ? -1.195 39.312 0.658 1 98.44 401 ILE B C 1
ATOM 8149 O O . ILE B 1 401 ? -1.635 40.469 0.525 1 98.44 401 ILE B O 1
ATOM 8153 N N . ILE B 1 402 ? 0.054 39.125 1.094 1 98.81 402 ILE B N 1
ATOM 8154 C CA . ILE B 1 402 ? 0.943 40.188 1.556 1 98.81 402 ILE B CA 1
ATOM 8155 C C . ILE B 1 402 ? 1.269 41.125 0.398 1 98.81 402 ILE B C 1
ATOM 8157 O O . ILE B 1 402 ? 1.266 42.344 0.563 1 98.81 402 ILE B O 1
ATOM 8161 N N . HIS B 1 403 ? 1.567 40.594 -0.768 1 98.56 403 HIS B N 1
ATOM 8162 C CA . HIS B 1 403 ? 1.869 41.406 -1.929 1 98.56 403 HIS B CA 1
ATOM 8163 C C . HIS B 1 403 ? 0.674 42.281 -2.312 1 98.56 403 HIS B C 1
ATOM 8165 O O . HIS B 1 403 ? 0.835 43.469 -2.641 1 98.56 403 HIS B O 1
ATOM 8171 N N . ARG B 1 404 ? -0.43 41.656 -2.291 1 98.31 404 ARG B N 1
ATOM 8172 C CA . ARG B 1 404 ? -1.626 42.406 -2.629 1 98.31 404 ARG B CA 1
ATOM 8173 C C . ARG B 1 404 ? -1.847 43.562 -1.636 1 98.31 404 ARG B C 1
ATOM 8175 O O . ARG B 1 404 ? -2.156 44.688 -2.033 1 98.31 404 ARG B O 1
ATOM 8182 N N . LEU B 1 405 ? -1.776 43.25 -0.365 1 98.62 405 LEU B N 1
ATOM 8183 C CA . LEU B 1 405 ? -1.931 44.281 0.672 1 98.62 405 LEU B CA 1
ATOM 8184 C C . LEU B 1 405 ? -0.883 45.375 0.52 1 98.62 405 LEU B C 1
ATOM 8186 O O . LEU B 1 405 ? -1.189 46.562 0.681 1 98.62 405 LEU B O 1
ATOM 8190 N N . ALA B 1 406 ? 0.321 44.938 0.309 1 98.62 406 ALA B N 1
ATOM 8191 C CA . ALA B 1 406 ? 1.402 45.906 0.109 1 98.62 406 ALA B CA 1
ATOM 8192 C C . ALA B 1 406 ? 1.077 46.875 -1.03 1 98.62 406 ALA B C 1
ATOM 8194 O O . ALA B 1 406 ? 1.282 48.094 -0.906 1 98.62 406 ALA B O 1
ATOM 8195 N N . ASP B 1 407 ? 0.573 46.375 -2.113 1 98.38 407 ASP B N 1
ATOM 8196 C CA . ASP B 1 407 ? 0.185 47.188 -3.262 1 98.38 407 ASP B CA 1
ATOM 8197 C C . ASP B 1 407 ? -0.975 48.125 -2.912 1 98.38 407 ASP B C 1
ATOM 8199 O O . ASP B 1 407 ? -0.937 49.312 -3.221 1 98.38 407 ASP B O 1
ATOM 8203 N N . LEU B 1 408 ? -1.929 47.594 -2.277 1 98.06 408 LEU B N 1
ATOM 8204 C CA . LEU B 1 408 ? -3.133 48.344 -1.941 1 98.06 408 LEU B CA 1
ATOM 8205 C C . LEU B 1 408 ? -2.814 49.469 -0.97 1 98.06 408 LEU B C 1
ATOM 8207 O O . LEU B 1 408 ? -3.418 50.562 -1.042 1 98.06 408 LEU B O 1
ATOM 8211 N N . GLU B 1 409 ? -1.874 49.188 -0.104 1 98.25 409 GLU B N 1
ATOM 8212 C CA . GLU B 1 409 ? -1.59 50.156 0.959 1 98.25 409 GLU B CA 1
ATOM 8213 C C . GLU B 1 409 ? -0.345 50.969 0.643 1 98.25 409 GLU B C 1
ATOM 8215 O O . GLU B 1 409 ? 0.037 51.844 1.416 1 98.25 409 GLU B O 1
ATOM 8220 N N . SER B 1 410 ? 0.222 50.719 -0.404 1 98.19 410 SER B N 1
ATOM 8221 C CA . SER B 1 410 ? 1.453 51.406 -0.799 1 98.19 410 SER B CA 1
ATOM 8222 C C . SER B 1 410 ? 2.52 51.281 0.287 1 98.19 410 SER B C 1
ATOM 8224 O O . SER B 1 410 ? 3.1 52.312 0.7 1 98.19 410 SER B O 1
ATOM 8226 N N . LYS B 1 411 ? 2.68 50.094 0.791 1 98.5 411 LYS B N 1
ATOM 8227 C CA . LYS B 1 411 ? 3.697 49.75 1.776 1 98.5 411 LYS B CA 1
ATOM 8228 C C . LYS B 1 411 ? 4.605 48.625 1.253 1 98.5 411 LYS B C 1
ATOM 8230 O O . LYS B 1 411 ? 4.32 48.031 0.218 1 98.5 411 LYS B O 1
ATOM 8235 N N . SER B 1 412 ? 5.73 48.5 1.917 1 98.44 412 SER B N 1
ATOM 8236 C CA . SER B 1 412 ? 6.59 47.375 1.569 1 98.44 412 SER B CA 1
ATOM 8237 C C . SER B 1 412 ? 6.016 46.062 2.092 1 98.44 412 SER B C 1
ATOM 8239 O O . SER B 1 412 ? 5.223 46.062 3.037 1 98.44 412 SER B O 1
ATOM 8241 N N . CYS B 1 413 ? 6.371 45 1.514 1 98.31 413 CYS B N 1
ATOM 8242 C CA . CYS B 1 413 ? 5.965 43.688 1.993 1 98.31 413 CYS B CA 1
ATOM 8243 C C . CYS B 1 413 ? 6.406 43.469 3.436 1 98.31 413 CYS B C 1
ATOM 8245 O O . CYS B 1 413 ? 5.684 42.844 4.223 1 98.31 413 CYS B O 1
ATOM 8247 N N . GLU B 1 414 ? 7.57 43.938 3.775 1 98.62 414 GLU B N 1
ATOM 8248 C CA . GLU B 1 414 ? 8.086 43.781 5.133 1 98.62 414 GLU B CA 1
ATOM 8249 C C . GLU B 1 414 ? 7.168 44.469 6.145 1 98.62 414 GLU B C 1
ATOM 8251 O O . GLU B 1 414 ? 6.836 43.875 7.18 1 98.62 414 GLU B O 1
ATOM 8256 N N . GLU B 1 415 ? 6.773 45.688 5.824 1 98.62 415 GLU B N 1
ATOM 8257 C CA . GLU B 1 415 ? 5.891 46.438 6.715 1 98.62 415 GLU B CA 1
ATOM 8258 C C . GLU B 1 415 ? 4.547 45.719 6.879 1 98.62 415 GLU B C 1
ATOM 8260 O O . GLU B 1 415 ? 4.035 45.594 7.992 1 98.62 415 GLU B O 1
ATOM 8265 N N . VAL B 1 416 ? 4 45.312 5.773 1 98.75 416 VAL B N 1
ATOM 8266 C CA . VAL B 1 416 ? 2.705 44.656 5.789 1 98.75 416 VAL B CA 1
ATOM 8267 C C . VAL B 1 416 ? 2.818 43.344 6.543 1 98.75 416 VAL B C 1
ATOM 8269 O O . VAL B 1 416 ? 1.926 42.969 7.312 1 98.75 416 VAL B O 1
ATOM 8272 N N . SER B 1 417 ? 3.906 42.562 6.336 1 98.88 417 SER B N 1
ATOM 8273 C CA . SER B 1 417 ? 4.137 41.312 7.016 1 98.88 417 SER B CA 1
ATOM 8274 C C . SER B 1 417 ? 4.188 41.5 8.531 1 98.88 417 SER B C 1
ATOM 8276 O O . SER B 1 417 ? 3.605 40.688 9.273 1 98.88 417 SER B O 1
ATOM 8278 N N . LEU B 1 418 ? 4.914 42.469 8.969 1 98.75 418 LEU B N 1
ATOM 8279 C CA . LEU B 1 418 ? 5.035 42.75 10.398 1 98.75 418 LEU B CA 1
ATOM 8280 C C . LEU B 1 418 ? 3.676 43.094 11.008 1 98.75 418 LEU B C 1
ATOM 8282 O O . LEU B 1 418 ? 3.332 42.594 12.078 1 98.75 418 LEU B O 1
ATOM 8286 N N . GLU B 1 419 ? 2.93 43.969 10.328 1 98.69 419 GLU B N 1
ATOM 8287 C CA . GLU B 1 419 ? 1.599 44.312 10.797 1 98.69 419 GLU B CA 1
ATOM 8288 C C . GLU B 1 419 ? 0.678 43.094 10.852 1 98.69 419 GLU B C 1
ATOM 8290 O O . GLU B 1 419 ? -0.05 42.906 11.828 1 98.69 419 GLU B O 1
ATOM 8295 N N . TRP B 1 420 ? 0.7 42.312 9.805 1 98.88 420 TRP B N 1
ATOM 8296 C CA . TRP B 1 420 ? -0.095 41.094 9.734 1 98.88 420 TRP B CA 1
ATOM 8297 C C . TRP B 1 420 ? 0.22 40.156 10.898 1 98.88 420 TRP B C 1
ATOM 8299 O O . TRP B 1 420 ? -0.69 39.656 11.555 1 98.88 420 TRP B O 1
ATOM 8309 N N . PHE B 1 421 ? 1.511 39.969 11.18 1 98.81 421 PHE B N 1
ATOM 8310 C CA . PHE B 1 421 ? 1.988 39.094 12.227 1 98.81 421 PHE B CA 1
ATOM 8311 C C . PHE B 1 421 ? 1.577 39.594 13.602 1 98.81 421 PHE B C 1
ATOM 8313 O O . PHE B 1 421 ? 1.14 38.812 14.453 1 98.81 421 PHE B O 1
ATOM 8320 N N . ARG B 1 422 ? 1.684 40.844 13.82 1 98.69 422 ARG B N 1
ATOM 8321 C CA . ARG B 1 422 ? 1.277 41.469 15.086 1 98.69 422 ARG B CA 1
ATOM 8322 C C . ARG B 1 422 ? -0.213 41.25 15.336 1 98.69 422 ARG B C 1
ATOM 8324 O O . ARG B 1 422 ? -0.614 40.844 16.438 1 98.69 422 ARG B O 1
ATOM 8331 N N . ARG B 1 423 ? -1.003 41.5 14.328 1 98.56 423 ARG B N 1
ATOM 8332 C CA . ARG B 1 423 ? -2.443 41.312 14.445 1 98.56 423 ARG B CA 1
ATOM 8333 C C . ARG B 1 423 ? -2.773 39.844 14.742 1 98.56 423 ARG B C 1
ATOM 8335 O O . ARG B 1 423 ? -3.658 39.562 15.547 1 98.56 423 ARG B O 1
ATOM 8342 N N . TYR B 1 424 ? -2.057 38.969 14.086 1 98.81 424 TYR B N 1
ATOM 8343 C CA . TYR B 1 424 ? -2.299 37.562 14.281 1 98.81 424 TYR B CA 1
ATOM 8344 C C . TYR B 1 424 ? -1.959 37.125 15.703 1 98.81 424 TYR B C 1
ATOM 8346 O O . TYR B 1 424 ? -2.707 36.375 16.328 1 98.81 424 TYR B O 1
ATOM 8354 N N . MET B 1 425 ? -0.779 37.531 16.281 1 98.69 425 MET B N 1
ATOM 8355 C CA . MET B 1 425 ? -0.386 37.188 17.641 1 98.69 425 MET B CA 1
ATOM 8356 C C . MET B 1 425 ? -1.403 37.688 18.656 1 98.69 425 MET B C 1
ATOM 8358 O O . MET B 1 425 ? -1.664 37.031 19.656 1 98.69 425 MET B O 1
ATOM 8362 N N . ASN B 1 426 ? -2.057 38.781 18.359 1 98.56 426 ASN B N 1
ATOM 8363 C CA . ASN B 1 426 ? -3.023 39.406 19.266 1 98.56 426 ASN B CA 1
ATOM 8364 C C . ASN B 1 426 ? -4.254 38.5 19.438 1 98.56 426 ASN B C 1
ATOM 8366 O O . ASN B 1 426 ? -4.887 38.531 20.5 1 98.56 426 ASN B O 1
ATOM 8370 N N . ILE B 1 427 ? -4.562 37.781 18.438 1 98.56 427 ILE B N 1
ATOM 8371 C CA . ILE B 1 427 ? -5.812 37.031 18.484 1 98.56 427 ILE B CA 1
ATOM 8372 C C . ILE B 1 427 ? -5.516 35.531 18.641 1 98.56 427 ILE B C 1
ATOM 8374 O O . ILE B 1 427 ? -6.434 34.719 18.703 1 98.56 427 ILE B O 1
ATOM 8378 N N . SER B 1 428 ? -4.273 35.156 18.641 1 98.69 428 SER B N 1
ATOM 8379 C CA . SER B 1 428 ? -3.92 33.719 18.688 1 98.69 428 SER B CA 1
ATOM 8380 C C . SER B 1 428 ? -2.951 33.438 19.844 1 98.69 428 SER B C 1
ATOM 8382 O O . SER B 1 428 ? -3.357 32.969 20.906 1 98.69 428 SER B O 1
ATOM 8384 N N . LEU B 1 429 ? -1.685 34 19.781 1 98.75 429 LEU B N 1
ATOM 8385 C CA . LEU B 1 429 ? -0.644 33.719 20.766 1 98.75 429 LEU B CA 1
ATOM 8386 C C . LEU B 1 429 ? -1.037 34.25 22.141 1 98.75 429 LEU B C 1
ATOM 8388 O O . LEU B 1 429 ? -0.994 33.531 23.141 1 98.75 429 LEU B O 1
ATOM 8392 N N . LYS B 1 430 ? -1.405 35.531 22.234 1 98.69 430 LYS B N 1
ATOM 8393 C CA . LYS B 1 430 ? -1.623 36.188 23.516 1 98.69 430 LYS B CA 1
ATOM 8394 C C . LYS B 1 430 ? -2.73 35.531 24.312 1 98.69 430 LYS B C 1
ATOM 8396 O O . LYS B 1 430 ? -2.537 35.188 25.484 1 98.69 430 LYS B O 1
ATOM 8401 N N . PRO B 1 431 ? -3.902 35.312 23.688 1 98.62 431 PRO B N 1
ATOM 8402 C CA . PRO B 1 431 ? -4.945 34.656 24.469 1 98.62 431 PRO B CA 1
ATOM 8403 C C . PRO B 1 431 ? -4.535 33.25 24.953 1 98.62 431 PRO B C 1
ATOM 8405 O O . PRO B 1 431 ? -4.879 32.844 26.062 1 98.62 431 PRO B O 1
ATOM 8408 N N . MET B 1 432 ? -3.832 32.438 24.172 1 98.44 432 MET B N 1
ATOM 8409 C CA . MET B 1 432 ? -3.449 31.094 24.562 1 98.44 432 MET B CA 1
ATOM 8410 C C . MET B 1 432 ? -2.447 31.109 25.703 1 98.44 432 MET B C 1
ATOM 8412 O O . MET B 1 432 ? -2.547 30.312 26.641 1 98.44 432 MET B O 1
ATOM 8416 N N . VAL B 1 433 ? -1.461 32 25.578 1 98.38 433 VAL B N 1
ATOM 8417 C CA . VAL B 1 433 ? -0.475 32.125 26.656 1 98.38 433 VAL B CA 1
ATOM 8418 C C . VAL B 1 433 ? -1.156 32.625 27.922 1 98.38 433 VAL B C 1
ATOM 8420 O O . VAL B 1 433 ? -0.87 32.125 29.016 1 98.38 433 VAL B O 1
ATOM 8423 N N . TRP B 1 434 ? -2.072 33.562 27.812 1 97.88 434 TRP B N 1
ATOM 8424 C CA . TRP B 1 434 ? -2.805 34.062 28.969 1 97.88 434 TRP B CA 1
ATOM 8425 C C . TRP B 1 434 ? -3.6 32.938 29.641 1 97.88 434 TRP B C 1
ATOM 8427 O O . TRP B 1 434 ? -3.547 32.812 30.875 1 97.88 434 TRP B O 1
ATOM 8437 N N . MET B 1 435 ? -4.34 32.219 28.875 1 97.12 435 MET B N 1
ATOM 8438 C CA . MET B 1 435 ? -5.152 31.141 29.391 1 97.12 435 MET B CA 1
ATOM 8439 C C . MET B 1 435 ? -4.285 30.125 30.125 1 97.12 435 MET B C 1
ATOM 8441 O O . MET B 1 435 ? -4.676 29.609 31.172 1 97.12 435 MET B O 1
ATOM 8445 N N . TYR B 1 436 ? -3.133 29.844 29.594 1 97.44 436 TYR B N 1
ATOM 8446 C CA . TYR B 1 436 ? -2.223 28.875 30.203 1 97.44 436 TYR B CA 1
ATOM 8447 C C . TYR B 1 436 ? -1.685 29.391 31.531 1 97.44 436 TYR B C 1
ATOM 8449 O O . TYR B 1 436 ? -1.687 28.672 32.531 1 97.44 436 TYR B O 1
ATOM 8457 N N . LEU B 1 437 ? -1.217 30.625 31.516 1 96.69 437 LEU B N 1
ATOM 8458 C CA . LEU B 1 437 ? -0.577 31.172 32.719 1 96.69 437 LEU B CA 1
ATOM 8459 C C . LEU B 1 437 ? -1.61 31.484 33.781 1 96.69 437 LEU B C 1
ATOM 8461 O O . LEU B 1 437 ? -1.338 31.312 34.969 1 96.69 437 LEU B O 1
ATOM 8465 N N . GLN B 1 438 ? -2.797 31.859 33.406 1 95.75 438 GLN B N 1
ATOM 8466 C CA . GLN B 1 438 ? -3.828 32.25 34.344 1 95.75 438 GLN B CA 1
ATOM 8467 C C . GLN B 1 438 ? -4.566 31.047 34.906 1 95.75 438 GLN B C 1
ATOM 8469 O O . GLN B 1 438 ? -4.934 31.031 36.094 1 95.75 438 GLN B O 1
ATOM 8474 N N . TYR B 1 439 ? -4.793 30.062 34.062 1 95.75 439 TYR B N 1
ATOM 8475 C CA . TYR B 1 439 ? -5.707 29 34.469 1 95.75 439 TYR B CA 1
ATOM 8476 C C . TYR B 1 439 ? -5.047 27.641 34.375 1 95.75 439 TYR B C 1
ATOM 8478 O O . TYR B 1 439 ? -5.602 26.641 34.812 1 95.75 439 TYR B O 1
ATOM 8486 N N . GLY B 1 440 ? -3.896 27.547 33.812 1 96.5 440 GLY B N 1
ATOM 8487 C CA . GLY B 1 440 ? -3.238 26.266 33.625 1 96.5 440 GLY B CA 1
ATOM 8488 C C . GLY B 1 440 ? -3.852 25.422 32.5 1 96.5 440 GLY B C 1
ATOM 8489 O O . GLY B 1 440 ? -3.83 24.188 32.562 1 96.5 440 GLY B O 1
ATOM 8490 N N . VAL B 1 441 ? -4.453 26.047 31.516 1 96.62 441 VAL B N 1
ATOM 8491 C CA . VAL B 1 441 ? -5.055 25.359 30.375 1 96.62 441 VAL B CA 1
ATOM 8492 C C . VAL B 1 441 ? -4.199 25.578 29.125 1 96.62 441 VAL B C 1
ATOM 8494 O O . VAL B 1 441 ? -4.016 26.719 28.703 1 96.62 441 VAL B O 1
ATOM 8497 N N . ALA B 1 442 ? -3.59 24.516 28.625 1 97.25 442 ALA B N 1
ATOM 8498 C CA . ALA B 1 442 ? -2.783 24.594 27.406 1 97.25 442 ALA B CA 1
ATOM 8499 C C . ALA B 1 442 ? -3.486 23.906 26.234 1 97.25 442 ALA B C 1
ATOM 8501 O O . ALA B 1 442 ? -4.223 22.938 26.438 1 97.25 442 ALA B O 1
ATOM 8502 N N . LEU B 1 443 ? -3.262 24.438 25.062 1 97.19 443 LEU B N 1
ATOM 8503 C CA . LEU B 1 443 ? -3.924 23.938 23.875 1 97.19 443 LEU B CA 1
ATOM 8504 C C . LEU B 1 443 ? -2.916 23.312 22.906 1 97.19 443 LEU B C 1
ATOM 8506 O O . LEU B 1 443 ? -1.795 23.812 22.781 1 97.19 443 LEU B O 1
ATOM 8510 N N . GLU B 1 444 ? -3.285 22.281 22.234 1 96.06 444 GLU B N 1
ATOM 8511 C CA . GLU B 1 444 ? -2.512 21.703 21.141 1 96.06 444 GLU B CA 1
ATOM 8512 C C . GLU B 1 444 ? -2.74 22.469 19.844 1 96.06 444 GLU B C 1
ATOM 8514 O O . GLU B 1 444 ? -3.197 21.891 18.859 1 96.06 444 GLU B O 1
ATOM 8519 N N . ALA B 1 445 ? -2.242 23.656 19.828 1 97.12 445 ALA B N 1
ATOM 8520 C CA . ALA B 1 445 ? -2.572 24.609 18.75 1 97.12 445 ALA B CA 1
ATOM 8521 C C . ALA B 1 445 ? -1.536 24.547 17.625 1 97.12 445 ALA B C 1
ATOM 8523 O O . ALA B 1 445 ? -0.991 25.578 17.234 1 97.12 445 ALA B O 1
ATOM 8524 N N . HIS B 1 446 ? -1.314 23.328 17.047 1 95.75 446 HIS B N 1
ATOM 8525 C CA . HIS B 1 446 ? -0.497 23.266 15.836 1 95.75 446 HIS B CA 1
ATOM 8526 C C . HIS B 1 446 ? -1.234 23.844 14.641 1 95.75 446 HIS B C 1
ATOM 8528 O O . HIS B 1 446 ? -2.416 24.188 14.734 1 95.75 446 HIS B O 1
ATOM 8534 N N . GLN B 1 447 ? -0.586 23.969 13.562 1 97.06 447 GLN B N 1
ATOM 8535 C CA . GLN B 1 447 ? -1.073 24.75 12.43 1 97.06 447 GLN B CA 1
ATOM 8536 C C . GLN B 1 447 ? -2.338 24.125 11.844 1 97.06 447 GLN B C 1
ATOM 8538 O O . GLN B 1 447 ? -3.217 24.844 11.359 1 97.06 447 GLN B O 1
ATOM 8543 N N . GLN B 1 448 ? -2.488 22.812 11.891 1 94.62 448 GLN B N 1
ATOM 8544 C CA . GLN B 1 448 ? -3.67 22.156 11.352 1 94.62 448 GLN B CA 1
ATOM 8545 C C . GLN B 1 448 ? -4.887 22.391 12.242 1 94.62 448 GLN B C 1
ATOM 8547 O O . GLN B 1 448 ? -6.023 22.344 11.773 1 94.62 448 GLN B O 1
ATOM 8552 N N . ASN B 1 449 ? -4.637 22.703 13.492 1 96.62 449 ASN B N 1
ATOM 8553 C CA . ASN B 1 449 ? -5.723 22.953 14.438 1 96.62 449 ASN B CA 1
ATOM 8554 C C . ASN B 1 449 ? -5.992 24.438 14.609 1 96.62 449 ASN B C 1
ATOM 8556 O O . ASN B 1 449 ? -6.742 24.844 15.508 1 96.62 449 ASN B O 1
ATOM 8560 N N . SER B 1 450 ? -5.375 25.234 13.852 1 98.12 450 SER B N 1
ATOM 8561 C CA . SER B 1 450 ? -5.484 26.688 13.953 1 98.12 450 SER B CA 1
ATOM 8562 C C . SER B 1 450 ? -6.098 27.281 12.688 1 98.12 450 SER B C 1
ATOM 8564 O O . SER B 1 450 ? -5.484 27.25 11.617 1 98.12 450 SER B O 1
ATOM 8566 N N . VAL B 1 451 ? -7.312 27.828 12.836 1 98.38 451 VAL B N 1
ATOM 8567 C CA . VAL B 1 451 ? -8.023 28.438 11.719 1 98.38 451 VAL B CA 1
ATOM 8568 C C . VAL B 1 451 ? -8.125 29.938 11.938 1 98.38 451 VAL B C 1
ATOM 8570 O O . VAL B 1 451 ? -8.492 30.391 13.023 1 98.38 451 VAL B O 1
ATOM 8573 N N . VAL B 1 452 ? -7.773 30.75 10.953 1 98.44 452 VAL B N 1
ATOM 8574 C CA . VAL B 1 452 ? -7.875 32.219 11.039 1 98.44 452 VAL B CA 1
ATOM 8575 C C . VAL B 1 452 ? -8.828 32.719 9.969 1 98.44 452 VAL B C 1
ATOM 8577 O O . VAL B 1 452 ? -8.828 32.25 8.836 1 98.44 452 VAL B O 1
ATOM 8580 N N . GLN B 1 453 ? -9.711 33.5 10.344 1 98.12 453 GLN B N 1
ATOM 8581 C CA . GLN B 1 453 ? -10.57 34.25 9.406 1 98.12 453 GLN B CA 1
ATOM 8582 C C . GLN B 1 453 ? -9.984 35.594 9.07 1 98.12 453 GLN B C 1
ATOM 8584 O O . GLN B 1 453 ? -9.562 36.344 9.969 1 98.12 453 GLN B O 1
ATOM 8589 N N . LEU B 1 454 ? -9.914 35.875 7.809 1 98.12 454 LEU B N 1
ATOM 8590 C CA . LEU B 1 454 ? -9.328 37.125 7.328 1 98.12 454 LEU B CA 1
ATOM 8591 C C . LEU B 1 454 ? -10.422 38.094 6.867 1 98.12 454 LEU B C 1
ATOM 8593 O O . LEU B 1 454 ? -11.484 37.656 6.418 1 98.12 454 LEU B O 1
ATOM 8597 N N . LYS B 1 455 ? -10.211 39.312 7.113 1 97.56 455 LYS B N 1
ATOM 8598 C CA . LYS B 1 455 ? -10.969 40.406 6.523 1 97.56 455 LYS B CA 1
ATOM 8599 C C . LYS B 1 455 ? -10.055 41.344 5.742 1 97.56 455 LYS B C 1
ATOM 8601 O O . LYS B 1 455 ? -9.117 41.938 6.301 1 97.56 455 LYS B O 1
ATOM 8606 N N . ASP B 1 456 ? -10.289 41.5 4.469 1 96.56 456 ASP B N 1
ATOM 8607 C CA . ASP B 1 456 ? -9.469 42.281 3.57 1 96.56 456 ASP B CA 1
ATOM 8608 C C . ASP B 1 456 ? -7.992 41.906 3.674 1 96.56 456 ASP B C 1
ATOM 8610 O O . ASP B 1 456 ? -7.117 42.781 3.658 1 96.56 456 ASP B O 1
ATOM 8614 N N . GLY B 1 457 ? -7.73 40.625 3.961 1 97.81 457 GLY B N 1
ATOM 8615 C CA . GLY B 1 457 ? -6.375 40.094 3.93 1 97.81 457 GLY B CA 1
ATOM 8616 C C . GLY B 1 457 ? -5.719 40.062 5.297 1 97.81 457 GLY B C 1
ATOM 8617 O O . GLY B 1 457 ? -4.691 39.406 5.477 1 97.81 457 GLY B O 1
ATOM 8618 N N . TYR B 1 458 ? -6.289 40.688 6.305 1 98.62 458 TYR B N 1
ATOM 8619 C CA . TYR B 1 458 ? -5.711 40.719 7.641 1 98.62 458 TYR B CA 1
ATOM 8620 C C . TYR B 1 458 ? -6.457 39.781 8.594 1 98.62 458 TYR B C 1
ATOM 8622 O O . TYR B 1 458 ? -7.664 39.594 8.445 1 98.62 458 TYR B O 1
ATOM 8630 N N . PRO B 1 459 ? -5.73 39.219 9.562 1 98.5 459 PRO B N 1
ATOM 8631 C CA . PRO B 1 459 ? -6.398 38.344 10.523 1 98.5 459 PRO B CA 1
ATOM 8632 C C . PRO B 1 459 ? -7.355 39.094 11.445 1 98.5 459 PRO B C 1
ATOM 8634 O O . PRO B 1 459 ? -6.992 40.125 12.008 1 98.5 459 PRO B O 1
ATOM 8637 N N . VAL B 1 460 ? -8.57 38.531 11.672 1 98.06 460 VAL B N 1
ATOM 8638 C CA . VAL B 1 460 ? -9.547 39.25 12.508 1 98.06 460 VAL B CA 1
ATOM 8639 C C . VAL B 1 460 ? -10.102 38.281 13.562 1 98.06 460 VAL B C 1
ATOM 8641 O O . VAL B 1 460 ? -10.547 38.719 14.625 1 98.06 460 VAL B O 1
ATOM 8644 N N . LYS B 1 461 ? -10.125 37.031 13.234 1 98.12 461 LYS B N 1
ATOM 8645 C CA . LYS B 1 461 ? -10.656 36.031 14.172 1 98.12 461 LYS B CA 1
ATOM 8646 C C . LYS B 1 461 ? -9.852 34.75 14.109 1 98.12 461 LYS B C 1
ATOM 8648 O O . LYS B 1 461 ? -9.484 34.281 13.023 1 98.12 461 LYS B O 1
ATOM 8653 N N . TYR B 1 462 ? -9.523 34.188 15.242 1 98.5 462 TYR B N 1
ATOM 8654 C CA . TYR B 1 462 ? -8.812 32.906 15.375 1 98.5 462 TYR B CA 1
ATOM 8655 C C . TYR B 1 462 ? -9.695 31.859 16.031 1 98.5 462 TYR B C 1
ATOM 8657 O O . TYR B 1 462 ? -10.43 32.156 16.984 1 98.5 462 TYR B O 1
ATOM 8665 N N . TYR B 1 463 ? -9.727 30.641 15.5 1 98.31 463 TYR B N 1
ATOM 8666 C CA . TYR B 1 463 ? -10.445 29.516 16.078 1 98.31 463 TYR B CA 1
ATOM 8667 C C . TYR B 1 463 ? -9.492 28.359 16.375 1 98.31 463 TYR B C 1
ATOM 8669 O O . TYR B 1 463 ? -8.758 27.906 15.492 1 98.31 463 TYR B O 1
ATOM 8677 N N . PHE B 1 464 ? -9.461 27.906 17.656 1 97.69 464 PHE B N 1
ATOM 8678 C CA . PHE B 1 464 ? -8.828 26.641 17.984 1 97.69 464 PHE B CA 1
ATOM 8679 C C . PHE B 1 464 ? -9.805 25.484 17.797 1 97.69 464 PHE B C 1
ATOM 8681 O O . PHE B 1 464 ? -10.93 25.531 18.281 1 97.69 464 PHE B O 1
ATOM 8688 N N . ARG B 1 465 ? -9.258 24.547 16.953 1 94.94 465 ARG B N 1
ATOM 8689 C CA . ARG B 1 465 ? -10.133 23.406 16.766 1 94.94 465 ARG B CA 1
ATOM 8690 C C . ARG B 1 465 ? -9.477 22.125 17.281 1 94.94 465 ARG B C 1
ATOM 8692 O O . ARG B 1 465 ? -8.258 22.078 17.469 1 94.94 465 ARG B O 1
ATOM 8699 N N . ASP B 1 466 ? -10.109 21.031 17.641 1 85.56 466 ASP B N 1
ATOM 8700 C CA . ASP B 1 466 ? -9.758 19.719 18.172 1 85.56 466 ASP B CA 1
ATOM 8701 C C . ASP B 1 466 ? -9.852 19.688 19.688 1 85.56 466 ASP B C 1
ATOM 8703 O O . ASP B 1 466 ? -8.891 20.016 20.391 1 85.56 466 ASP B O 1
ATOM 8707 N N . ASN B 1 467 ? -10.828 19.172 20.141 1 79.94 467 ASN B N 1
ATOM 8708 C CA . ASN B 1 467 ? -11.148 19.266 21.562 1 79.94 467 ASN B CA 1
ATOM 8709 C C . ASN B 1 467 ? -10.523 18.109 22.344 1 79.94 467 ASN B C 1
ATOM 8711 O O . ASN B 1 467 ? -10.75 17.984 23.547 1 79.94 467 ASN B O 1
ATOM 8715 N N . GLN B 1 468 ? -9.688 17.328 21.641 1 78.94 468 GLN B N 1
ATOM 8716 C CA . GLN B 1 468 ? -8.836 16.359 22.328 1 78.94 468 GLN B CA 1
ATOM 8717 C C . GLN B 1 468 ? -7.48 16.969 22.672 1 78.94 468 GLN B C 1
ATOM 8719 O O . GLN B 1 468 ? -6.723 16.391 23.453 1 78.94 468 GLN B O 1
ATOM 8724 N N . GLY B 1 469 ? -7.297 18.141 22.328 1 86.56 469 GLY B N 1
ATOM 8725 C CA . GLY B 1 469 ? -5.996 18.781 22.453 1 86.56 469 GLY B CA 1
ATOM 8726 C C . GLY B 1 469 ? -5.922 19.75 23.625 1 86.56 469 GLY B C 1
ATOM 8727 O O . GLY B 1 469 ? -5.324 20.812 23.5 1 86.56 469 GLY B O 1
ATOM 8728 N N . PHE B 1 470 ? -6.605 19.438 24.781 1 92.06 470 PHE B N 1
ATOM 8729 C CA . PHE B 1 470 ? -6.504 20.219 26.016 1 92.06 470 PHE B CA 1
ATOM 8730 C C . PHE B 1 470 ? -5.555 19.562 27 1 92.06 470 PHE B C 1
ATOM 8732 O O . PHE B 1 470 ? -5.574 18.344 27.172 1 92.06 470 PHE B O 1
ATOM 8739 N N . TYR B 1 471 ? -4.742 20.375 27.594 1 95.12 471 TYR B N 1
ATOM 8740 C CA . TYR B 1 471 ? -3.91 19.969 28.719 1 95.12 471 TYR B CA 1
ATOM 8741 C C . TYR B 1 471 ? -4.203 20.812 29.953 1 95.12 471 TYR B C 1
ATOM 8743 O O . TYR B 1 471 ? -4.289 22.031 29.875 1 95.12 471 TYR B O 1
ATOM 8751 N N . PHE B 1 472 ? -4.398 20.109 31.062 1 96.56 472 PHE B N 1
ATOM 8752 C CA . PHE B 1 472 ? -4.605 20.781 32.344 1 96.56 472 PHE B CA 1
ATOM 8753 C C . PHE B 1 472 ? -3.432 20.531 33.281 1 96.56 472 PHE B C 1
ATOM 8755 O O . PHE B 1 472 ? -2.965 19.406 33.406 1 96.56 472 PHE B O 1
ATOM 8762 N N . CYS B 1 473 ? -3.01 21.609 33.938 1 96.81 473 CYS B N 1
ATOM 8763 C CA . CYS B 1 473 ? -1.87 21.5 34.844 1 96.81 473 CYS B CA 1
ATOM 8764 C C . CYS B 1 473 ? -2.301 20.938 36.188 1 96.81 473 CYS B C 1
ATOM 8766 O O . CYS B 1 473 ? -3.266 21.406 36.781 1 96.81 473 CYS B O 1
ATOM 8768 N N . ASN B 1 474 ? -1.554 20.031 36.625 1 95.81 474 ASN B N 1
ATOM 8769 C CA . ASN B 1 474 ? -1.794 19.453 37.938 1 95.81 474 ASN B CA 1
ATOM 8770 C C . ASN B 1 474 ? -1.677 20.516 39.031 1 95.81 474 ASN B C 1
ATOM 8772 O O . ASN B 1 474 ? -2.389 20.453 40.031 1 95.81 474 ASN B O 1
ATOM 8776 N N . SER B 1 475 ? -0.79 21.453 38.875 1 96.5 475 SER B N 1
ATOM 8777 C CA . SER B 1 475 ? -0.57 22.484 39.875 1 96.5 475 SER B CA 1
ATOM 8778 C C . SER B 1 475 ? -1.801 23.375 40.031 1 96.5 475 SER B C 1
ATOM 8780 O O . SER B 1 475 ? -1.958 24.047 41.062 1 96.5 475 SER B O 1
ATOM 8782 N N . MET B 1 476 ? -2.656 23.375 39.062 1 96.38 476 MET B N 1
ATOM 8783 C CA . MET B 1 476 ? -3.842 24.234 39.062 1 96.38 476 MET B CA 1
ATOM 8784 C C . MET B 1 476 ? -5.105 23.406 39.281 1 96.38 476 MET B C 1
ATOM 8786 O O . MET B 1 476 ? -6.215 23.906 39.094 1 96.38 476 MET B O 1
ATOM 8790 N N . LYS B 1 477 ? -4.977 22.219 39.656 1 96.31 477 LYS B N 1
ATOM 8791 C CA . LYS B 1 477 ? -6.066 21.25 39.75 1 96.31 477 LYS B CA 1
ATOM 8792 C C . LYS B 1 477 ? -7.195 21.781 40.625 1 96.31 477 LYS B C 1
ATOM 8794 O O . LYS B 1 477 ? -8.367 21.672 40.281 1 96.31 477 LYS B O 1
ATOM 8799 N N . GLU B 1 478 ? -6.84 22.328 41.781 1 95.88 478 GLU B N 1
ATOM 8800 C CA . GLU B 1 478 ? -7.852 22.797 42.719 1 95.88 478 GLU B CA 1
ATOM 8801 C C . GLU B 1 478 ? -8.656 23.953 42.125 1 95.88 478 GLU B C 1
ATOM 8803 O O . GLU B 1 478 ? -9.883 23.969 42.219 1 95.88 478 GLU B O 1
ATOM 8808 N N . MET B 1 479 ? -7.996 24.875 41.594 1 95.31 479 MET B N 1
ATOM 8809 C CA . MET B 1 479 ? -8.656 26.016 40.969 1 95.31 479 MET B CA 1
ATOM 8810 C C . MET B 1 479 ? -9.562 25.562 39.812 1 95.31 479 MET B C 1
ATOM 8812 O O . MET B 1 479 ? -10.703 26 39.719 1 95.31 479 MET B O 1
ATOM 8816 N N . LEU B 1 480 ? -9.039 24.703 38.969 1 96.06 480 LEU B N 1
ATOM 8817 C CA . LEU B 1 480 ? -9.789 24.172 37.844 1 96.06 480 LEU B CA 1
ATOM 8818 C C . LEU B 1 480 ? -11.031 23.422 38.312 1 96.06 480 LEU B C 1
ATOM 8820 O O . LEU B 1 480 ? -12.109 23.562 37.719 1 96.06 480 LEU B O 1
ATOM 8824 N N . ASN B 1 481 ? -10.805 22.672 39.375 1 96.12 481 ASN B N 1
ATOM 8825 C CA . ASN B 1 481 ? -11.914 21.906 39.938 1 96.12 481 ASN B CA 1
ATOM 8826 C C . ASN B 1 481 ? -13.008 22.828 40.469 1 96.12 481 ASN B C 1
ATOM 8828 O O . ASN B 1 481 ? -14.188 22.484 40.438 1 96.12 481 ASN B O 1
ATOM 8832 N N . ASN B 1 482 ? -12.617 23.953 41 1 96.69 482 ASN B N 1
ATOM 8833 C CA . ASN B 1 482 ? -13.578 24.938 41.469 1 96.69 482 ASN B CA 1
ATOM 8834 C C . ASN B 1 482 ? -14.391 25.531 40.344 1 96.69 482 ASN B C 1
ATOM 8836 O O . ASN B 1 482 ? -15.555 25.875 40.5 1 96.69 482 ASN B O 1
ATOM 8840 N N . GLU B 1 483 ? -13.812 25.656 39.219 1 95.56 483 GLU B N 1
ATOM 8841 C CA . GLU B 1 483 ? -14.508 26.172 38.031 1 95.56 483 GLU B CA 1
ATOM 8842 C C . GLU B 1 483 ? -15.43 25.125 37.438 1 95.56 483 GLU B C 1
ATOM 8844 O O . GLU B 1 483 ? -16.578 25.422 37.094 1 95.56 483 GLU B O 1
ATOM 8849 N N . LEU B 1 484 ? -14.945 23.953 37.281 1 96 484 LEU B N 1
ATOM 8850 C CA . LEU B 1 484 ? -15.695 22.844 36.719 1 96 484 LEU B CA 1
ATOM 8851 C C . LEU B 1 484 ? -15.328 21.531 37.438 1 96 484 LEU B C 1
ATOM 8853 O O . LEU B 1 484 ? -14.273 20.953 37.156 1 96 484 LEU B O 1
ATOM 8857 N N . ALA B 1 485 ? -16.234 21.047 38.219 1 95.62 485 ALA B N 1
ATOM 8858 C CA . ALA B 1 485 ? -15.977 19.875 39.062 1 95.62 485 ALA B CA 1
ATOM 8859 C C . ALA B 1 485 ? -15.547 18.672 38.219 1 95.62 485 ALA B C 1
ATOM 8861 O O . ALA B 1 485 ? -16.234 18.297 37.25 1 95.62 485 ALA B O 1
ATOM 8862 N N . GLY B 1 486 ? -14.344 18.172 38.469 1 94 486 GLY B N 1
ATOM 8863 C CA . GLY B 1 486 ? -13.859 16.953 37.844 1 94 486 GLY B CA 1
ATOM 8864 C C . GLY B 1 486 ? -13.133 17.203 36.531 1 94 486 GLY B C 1
ATOM 8865 O O . GLY B 1 486 ? -12.734 16.266 35.844 1 94 486 GLY B O 1
ATOM 8866 N N . ILE B 1 487 ? -12.891 18.406 36.219 1 94.38 487 ILE B N 1
ATOM 8867 C CA . ILE B 1 487 ? -12.266 18.766 34.969 1 94.38 487 ILE B CA 1
ATOM 8868 C C . ILE B 1 487 ? -10.914 18.062 34.844 1 94.38 487 ILE B C 1
ATOM 8870 O O . ILE B 1 487 ? -10.109 18.094 35.781 1 94.38 487 ILE B O 1
ATOM 8874 N N . GLY B 1 488 ? -10.75 17.375 33.688 1 92.44 488 GLY B N 1
ATOM 8875 C CA . GLY B 1 488 ? -9.492 16.734 33.375 1 92.44 488 GLY B CA 1
ATOM 8876 C C . GLY B 1 488 ? -9.367 15.344 33.969 1 92.44 488 GLY B C 1
ATOM 8877 O O . GLY B 1 488 ? -8.57 14.523 33.531 1 92.44 488 GLY B O 1
ATOM 8878 N N . GLU B 1 489 ? -10.078 14.977 35.031 1 90.25 489 GLU B N 1
ATOM 8879 C CA . GLU B 1 489 ? -9.961 13.688 35.688 1 90.25 489 GLU B CA 1
ATOM 8880 C C . GLU B 1 489 ? -10.617 12.578 34.875 1 90.25 489 GLU B C 1
ATOM 8882 O O . GLU B 1 489 ? -10 11.547 34.625 1 90.25 489 GLU B O 1
ATOM 8887 N N . ARG B 1 490 ? -11.805 12.812 34.406 1 82.69 490 ARG B N 1
ATOM 8888 C CA . ARG B 1 490 ? -12.539 11.805 33.656 1 82.69 490 ARG B CA 1
ATOM 8889 C C . ARG B 1 490 ? -11.938 11.625 32.281 1 82.69 490 ARG B C 1
ATOM 8891 O O . ARG B 1 490 ? -11.953 10.516 31.719 1 82.69 490 ARG B O 1
ATOM 8898 N N . THR B 1 491 ? -11.391 12.664 31.703 1 89.56 491 THR B N 1
ATOM 8899 C CA . THR B 1 491 ? -10.867 12.656 30.328 1 89.56 491 THR B CA 1
ATOM 8900 C C . THR B 1 491 ? -9.391 12.266 30.328 1 89.56 491 THR B C 1
ATOM 8902 O O . THR B 1 491 ? -8.844 11.922 29.266 1 89.56 491 THR B O 1
ATOM 8905 N N . GLY B 1 492 ? -8.758 12.336 31.516 1 89.25 492 GLY B N 1
ATOM 8906 C CA . GLY B 1 492 ? -7.344 12.023 31.594 1 89.25 492 GLY B CA 1
ATOM 8907 C C . GLY B 1 492 ? -6.457 13.117 31.031 1 89.25 492 GLY B C 1
ATOM 8908 O O . GLY B 1 492 ? -5.34 12.844 30.578 1 89.25 492 GLY B O 1
ATOM 8909 N N . ASN B 1 493 ? -6.902 14.367 31.031 1 93.19 493 ASN B N 1
ATOM 8910 C CA . ASN B 1 493 ? -6.168 15.469 30.422 1 93.19 493 ASN B CA 1
ATOM 8911 C C . ASN B 1 493 ? -5.402 16.281 31.453 1 93.19 493 ASN B C 1
ATOM 8913 O O . ASN B 1 493 ? -4.914 17.375 31.156 1 93.19 493 ASN B O 1
ATOM 8917 N N . LEU B 1 494 ? -5.336 15.742 32.75 1 95.12 494 LEU B N 1
ATOM 8918 C CA . LEU B 1 494 ? -4.5 16.344 33.781 1 95.12 494 LEU B CA 1
ATOM 8919 C C . LEU B 1 494 ? -3.074 15.812 33.719 1 95.12 494 LEU B C 1
ATOM 8921 O O . LEU B 1 494 ? -2.857 14.594 33.75 1 95.12 494 LEU B O 1
ATOM 8925 N N . TYR B 1 495 ? -2.145 16.734 33.562 1 94.56 495 TYR B N 1
ATOM 8926 C CA . TYR B 1 495 ? -0.747 16.344 33.406 1 94.56 495 TYR B CA 1
ATOM 8927 C C . TYR B 1 495 ? 0.147 17.141 34.344 1 94.56 495 TYR B C 1
ATOM 8929 O O . TYR B 1 495 ? -0.242 18.203 34.844 1 94.56 495 TYR B O 1
ATOM 8937 N N . ASP B 1 496 ? 1.287 16.547 34.594 1 94.81 496 ASP B N 1
ATOM 8938 C CA . ASP B 1 496 ? 2.301 17.312 35.312 1 94.81 496 ASP B CA 1
ATOM 8939 C C . ASP B 1 496 ? 2.727 18.531 34.5 1 94.81 496 ASP B C 1
ATOM 8941 O O . ASP B 1 496 ? 2.811 18.484 33.281 1 94.81 496 ASP B O 1
ATOM 8945 N N . ASP B 1 497 ? 3.045 19.609 35.156 1 95.06 497 ASP B N 1
ATOM 8946 C CA . ASP B 1 497 ? 3.314 20.906 34.531 1 95.06 497 ASP B CA 1
ATOM 8947 C C . ASP B 1 497 ? 4.449 20.797 33.531 1 95.06 497 ASP B C 1
ATOM 8949 O O . ASP B 1 497 ? 4.402 21.406 32.469 1 95.06 497 ASP B O 1
ATOM 8953 N N . TYR B 1 498 ? 5.461 19.969 33.875 1 93.5 498 TYR B N 1
ATOM 8954 C CA . TYR B 1 498 ? 6.594 19.891 32.938 1 93.5 498 TYR B CA 1
ATOM 8955 C C . TYR B 1 498 ? 6.176 19.266 31.609 1 93.5 498 TYR B C 1
ATOM 8957 O O . TYR B 1 498 ? 6.695 19.641 30.562 1 93.5 498 TYR B O 1
ATOM 8965 N N . ILE B 1 499 ? 5.238 18.344 31.641 1 94 499 ILE B N 1
ATOM 8966 C CA . ILE B 1 499 ? 4.711 17.719 30.422 1 94 499 ILE B CA 1
ATOM 8967 C C . ILE B 1 499 ? 3.9 18.75 29.641 1 94 499 ILE B C 1
ATOM 8969 O O . ILE B 1 499 ? 4.039 18.859 28.422 1 94 499 ILE B O 1
ATOM 8973 N N . VAL B 1 500 ? 3.066 19.484 30.344 1 96.38 500 VAL B N 1
ATOM 8974 C CA . VAL B 1 500 ? 2.225 20.5 29.703 1 96.38 500 VAL B CA 1
ATOM 8975 C C . VAL B 1 500 ? 3.098 21.578 29.062 1 96.38 500 VAL B C 1
ATOM 8977 O O . VAL B 1 500 ? 2.85 22 27.938 1 96.38 500 VAL B O 1
ATOM 8980 N N . ASP B 1 501 ? 4.172 21.969 29.797 1 96.81 501 ASP B N 1
ATOM 8981 C CA . ASP B 1 501 ? 5.105 22.969 29.281 1 96.81 501 ASP B CA 1
ATOM 8982 C C . ASP B 1 501 ? 5.734 22.484 27.969 1 96.81 501 ASP B C 1
ATOM 8984 O O . ASP B 1 501 ? 5.801 23.25 27 1 96.81 501 ASP B O 1
ATOM 8988 N N . GLU B 1 502 ? 6.168 21.312 28.031 1 95.25 502 GLU B N 1
ATOM 8989 C CA . GLU B 1 502 ? 6.84 20.734 26.875 1 95.25 502 GLU B CA 1
ATOM 8990 C C . GLU B 1 502 ? 5.902 20.672 25.672 1 95.25 502 GLU B C 1
ATOM 8992 O O . GLU B 1 502 ? 6.273 21.062 24.562 1 95.25 502 GLU B O 1
ATOM 8997 N N . ARG B 1 503 ? 4.707 20.203 25.891 1 95.25 503 ARG B N 1
ATOM 8998 C CA . ARG B 1 503 ? 3.729 20.078 24.812 1 95.25 503 ARG B CA 1
ATOM 8999 C C . ARG B 1 503 ? 3.291 21.438 24.297 1 95.25 503 ARG B C 1
ATOM 9001 O O . ARG B 1 503 ? 3.189 21.656 23.094 1 95.25 503 ARG B O 1
ATOM 9008 N N . PHE B 1 504 ? 3.043 22.281 25.234 1 97.31 504 PHE B N 1
ATOM 9009 C CA . PHE B 1 504 ? 2.605 23.625 24.875 1 97.31 504 PHE B CA 1
ATOM 9010 C C . PHE B 1 504 ? 3.68 24.359 24.078 1 97.31 504 PHE B C 1
ATOM 9012 O O . PHE B 1 504 ? 3.375 25.031 23.094 1 97.31 504 PHE B O 1
ATOM 9019 N N . ARG B 1 505 ? 4.965 24.203 24.453 1 97.12 505 ARG B N 1
ATOM 9020 C CA . ARG B 1 505 ? 6.078 24.797 23.703 1 97.12 505 ARG B CA 1
ATOM 9021 C C . ARG B 1 505 ? 6.156 24.219 22.297 1 97.12 505 ARG B C 1
ATOM 9023 O O . ARG B 1 505 ? 6.375 24.953 21.328 1 97.12 505 ARG B O 1
ATOM 9030 N N . TYR B 1 506 ? 5.965 23.016 22.188 1 96 506 TYR B N 1
ATOM 9031 C CA . TYR B 1 506 ? 6.078 22.406 20.875 1 96 506 TYR B CA 1
ATOM 9032 C C . TYR B 1 506 ? 4.934 22.828 19.969 1 96 506 TYR B C 1
ATOM 9034 O O . TYR B 1 506 ? 5.164 23.312 18.859 1 96 506 TYR B O 1
ATOM 9042 N N . TYR B 1 507 ? 3.705 22.688 20.406 1 96.56 507 TYR B N 1
ATOM 9043 C CA . TYR B 1 507 ? 2.561 22.891 19.516 1 96.56 507 TYR B CA 1
ATOM 9044 C C . TYR B 1 507 ? 2.348 24.375 19.219 1 96.56 507 TYR B C 1
ATOM 9046 O O . TYR B 1 507 ? 2.119 24.75 18.078 1 96.56 507 TYR B O 1
ATOM 9054 N N . LEU B 1 508 ? 2.459 25.188 20.188 1 98.25 508 LEU B N 1
ATOM 9055 C CA . LEU B 1 508 ? 2.162 26.609 20 1 98.25 508 LEU B CA 1
ATOM 9056 C C . LEU B 1 508 ? 3.352 27.344 19.391 1 98.25 508 LEU B C 1
ATOM 9058 O O . LEU B 1 508 ? 3.18 28.188 18.531 1 98.25 508 LEU B O 1
ATOM 9062 N N . ILE B 1 509 ? 4.582 26.969 19.875 1 98.12 509 ILE B N 1
ATOM 9063 C CA . ILE B 1 509 ? 5.734 27.766 19.484 1 98.12 509 ILE B CA 1
ATOM 9064 C C . ILE B 1 509 ? 6.441 27.125 18.297 1 98.12 509 ILE B C 1
ATOM 9066 O O . ILE B 1 509 ? 6.492 27.703 17.203 1 98.12 509 ILE B O 1
ATOM 9070 N N . PHE B 1 510 ? 6.91 25.906 18.438 1 96.94 510 PHE B N 1
ATOM 9071 C CA . PHE B 1 510 ? 7.703 25.266 17.406 1 96.94 510 PHE B CA 1
ATOM 9072 C C . PHE B 1 510 ? 6.875 25.047 16.141 1 96.94 510 PHE B C 1
ATOM 9074 O O . PHE B 1 510 ? 7.266 25.484 15.055 1 96.94 510 PHE B O 1
ATOM 9081 N N . ASN B 1 511 ? 5.754 24.375 16.344 1 96.69 511 ASN B N 1
ATOM 9082 C CA . ASN B 1 511 ? 4.93 24.016 15.188 1 96.69 511 ASN B CA 1
ATOM 9083 C C . ASN B 1 511 ? 4.188 25.219 14.633 1 96.69 511 ASN B C 1
ATOM 9085 O O . ASN B 1 511 ? 4.258 25.5 13.438 1 96.69 511 ASN B O 1
ATOM 9089 N N . HIS B 1 512 ? 3.615 26.016 15.5 1 97.94 512 HIS B N 1
ATOM 9090 C CA . HIS B 1 512 ? 2.678 27.062 15.117 1 97.94 512 HIS B CA 1
ATOM 9091 C C . HIS B 1 512 ? 3.402 28.359 14.805 1 97.94 512 HIS B C 1
ATOM 9093 O O . HIS B 1 512 ? 3.543 28.734 13.641 1 97.94 512 HIS B O 1
ATOM 9099 N N . MET B 1 513 ? 4.012 29 15.797 1 98.56 513 MET B N 1
ATOM 9100 C CA . MET B 1 513 ? 4.594 30.328 15.633 1 98.56 513 MET B CA 1
ATOM 9101 C C . MET B 1 513 ? 5.84 30.281 14.75 1 98.56 513 MET B C 1
ATOM 9103 O O . MET B 1 513 ? 5.961 31.031 13.789 1 98.56 513 MET B O 1
ATOM 9107 N N . PHE B 1 514 ? 6.773 29.375 15.062 1 98.12 514 PHE B N 1
ATOM 9108 C CA . PHE B 1 514 ? 7.965 29.266 14.227 1 98.12 514 PHE B CA 1
ATOM 9109 C C . PHE B 1 514 ? 7.594 28.859 12.805 1 98.12 514 PHE B C 1
ATOM 9111 O O . PHE B 1 514 ? 8.219 29.312 11.844 1 98.12 514 PHE B O 1
ATOM 9118 N N . GLY B 1 515 ? 6.59 27.969 12.688 1 97.69 515 GLY B N 1
ATOM 9119 C CA . GLY B 1 515 ? 6.117 27.594 11.367 1 97.69 515 GLY B CA 1
ATOM 9120 C C . GLY B 1 515 ? 5.602 28.766 10.555 1 97.69 515 GLY B C 1
ATOM 9121 O O . GLY B 1 515 ? 5.887 28.875 9.367 1 97.69 515 GLY B O 1
ATOM 9122 N N . LEU B 1 516 ? 4.809 29.578 11.188 1 98.44 516 LEU B N 1
ATOM 9123 C CA . LEU B 1 516 ? 4.281 30.766 10.523 1 98.44 516 LEU B CA 1
ATOM 9124 C C . LEU B 1 516 ? 5.41 31.719 10.133 1 98.44 516 LEU B C 1
ATOM 9126 O O . LEU B 1 516 ? 5.426 32.25 9.016 1 98.44 516 LEU B O 1
ATOM 9130 N N . ILE B 1 517 ? 6.367 31.938 11.016 1 98.62 517 ILE B N 1
ATOM 9131 C CA . ILE B 1 517 ? 7.523 32.781 10.758 1 98.62 517 ILE B CA 1
ATOM 9132 C C . ILE B 1 517 ? 8.32 32.219 9.578 1 98.62 517 ILE B C 1
ATOM 9134 O O . ILE B 1 517 ? 8.727 32.969 8.688 1 98.62 517 ILE B O 1
ATOM 9138 N N . ASN B 1 518 ? 8.547 30.953 9.602 1 98.06 518 ASN B N 1
ATOM 9139 C CA . ASN B 1 518 ? 9.211 30.281 8.484 1 98.06 518 ASN B CA 1
ATOM 9140 C C . ASN B 1 518 ? 8.492 30.547 7.168 1 98.06 518 ASN B C 1
ATOM 9142 O O . ASN B 1 518 ? 9.133 30.766 6.137 1 98.06 518 ASN B O 1
ATOM 9146 N N . GLY B 1 519 ? 7.141 30.516 7.195 1 97.88 519 GLY B N 1
ATOM 9147 C CA . GLY B 1 519 ? 6.355 30.797 6 1 97.88 519 GLY B CA 1
ATOM 9148 C C . GLY B 1 519 ? 6.625 32.156 5.41 1 97.88 519 GLY B C 1
ATOM 9149 O O . GLY B 1 519 ? 6.75 32.312 4.191 1 97.88 519 GLY B O 1
ATOM 9150 N N . PHE B 1 520 ? 6.742 33.188 6.242 1 98.62 520 PHE B N 1
ATOM 9151 C CA . PHE B 1 520 ? 7.078 34.531 5.793 1 98.62 520 PHE B CA 1
ATOM 9152 C C . PHE B 1 520 ? 8.477 34.562 5.195 1 98.62 520 PHE B C 1
ATOM 9154 O O . PHE B 1 520 ? 8.688 35.125 4.129 1 98.62 520 PHE B O 1
ATOM 9161 N N . GLY B 1 521 ? 9.391 33.938 5.895 1 98 521 GLY B N 1
ATOM 9162 C CA . GLY B 1 521 ? 10.789 33.969 5.477 1 98 521 GLY B CA 1
ATOM 9163 C C . GLY B 1 521 ? 11.031 33.219 4.164 1 98 521 GLY B C 1
ATOM 9164 O O . GLY B 1 521 ? 11.688 33.781 3.27 1 98 521 GLY B O 1
ATOM 9165 N N . THR B 1 522 ? 10.562 32.031 4.012 1 96.62 522 THR B N 1
ATOM 9166 C CA . THR B 1 522 ? 10.781 31.219 2.82 1 96.62 522 THR B CA 1
ATOM 9167 C C . THR B 1 522 ? 10.117 31.844 1.602 1 96.62 522 THR B C 1
ATOM 9169 O O . THR B 1 522 ? 10.539 31.625 0.467 1 96.62 522 THR B O 1
ATOM 9172 N N . ALA B 1 523 ? 9.062 32.688 1.86 1 97.25 523 ALA B N 1
ATOM 9173 C CA . ALA B 1 523 ? 8.391 33.406 0.768 1 97.25 523 ALA B CA 1
ATOM 9174 C C . ALA B 1 523 ? 9.094 34.719 0.439 1 97.25 523 ALA B C 1
ATOM 9176 O O . ALA B 1 523 ? 8.703 35.406 -0.492 1 97.25 523 ALA B O 1
ATOM 9177 N N . GLY B 1 524 ? 10.133 35.062 1.187 1 96.75 524 GLY B N 1
ATOM 9178 C CA . GLY B 1 524 ? 10.898 36.25 0.928 1 96.75 524 GLY B CA 1
ATOM 9179 C C . GLY B 1 524 ? 10.156 37.531 1.309 1 96.75 524 GLY B C 1
ATOM 9180 O O . GLY B 1 524 ? 10.391 38.594 0.722 1 96.75 524 GLY B O 1
ATOM 9181 N N . LEU B 1 525 ? 9.273 37.438 2.273 1 98.44 525 LEU B N 1
ATOM 9182 C CA . LEU B 1 525 ? 8.398 38.562 2.588 1 98.44 525 LEU B CA 1
ATOM 9183 C C . LEU B 1 525 ? 9.031 39.438 3.656 1 98.44 525 LEU B C 1
ATOM 9185 O O . LEU B 1 525 ? 8.852 40.656 3.637 1 98.44 525 LEU B O 1
ATOM 9189 N N . ILE B 1 526 ? 9.656 38.906 4.582 1 98.38 526 ILE B N 1
ATOM 9190 C CA . ILE B 1 526 ? 10.297 39.594 5.707 1 98.38 526 ILE B CA 1
ATOM 9191 C C . ILE B 1 526 ? 11.359 38.656 6.32 1 98.38 526 ILE B C 1
ATOM 9193 O O . ILE B 1 526 ? 11.25 37.438 6.246 1 98.38 526 ILE B O 1
ATOM 9197 N N . LYS B 1 527 ? 12.414 39.219 6.844 1 97.69 527 LYS B N 1
ATOM 9198 C CA . LYS B 1 527 ? 13.414 38.406 7.535 1 97.69 527 LYS B CA 1
ATOM 9199 C C . LYS B 1 527 ? 12.82 37.719 8.766 1 97.69 527 LYS B C 1
ATOM 9201 O O . LYS B 1 527 ? 12.102 38.344 9.547 1 97.69 527 LYS B O 1
ATOM 9206 N N . GLU B 1 528 ? 13.148 36.469 8.977 1 98.25 528 GLU B N 1
ATOM 9207 C CA . GLU B 1 528 ? 12.602 35.719 10.102 1 98.25 528 GLU B CA 1
ATOM 9208 C C . GLU B 1 528 ? 13 36.344 11.43 1 98.25 528 GLU B C 1
ATOM 9210 O O . GLU B 1 528 ? 12.219 36.344 12.391 1 98.25 528 GLU B O 1
ATOM 9215 N N . GLU B 1 529 ? 14.172 36.906 11.477 1 97.62 529 GLU B N 1
ATOM 9216 C CA . GLU B 1 529 ? 14.727 37.469 12.711 1 97.62 529 GLU B CA 1
ATOM 9217 C C . GLU B 1 529 ? 13.867 38.625 13.227 1 97.62 529 GLU B C 1
ATOM 9219 O O . GLU B 1 529 ? 13.75 38.812 14.438 1 97.62 529 GLU B O 1
ATOM 9224 N N . ILE B 1 530 ? 13.32 39.375 12.32 1 98.25 530 ILE B N 1
ATOM 9225 C CA . ILE B 1 530 ? 12.461 40.469 12.711 1 98.25 530 ILE B CA 1
ATOM 9226 C C . ILE B 1 530 ? 11.203 39.938 13.398 1 98.25 530 ILE B C 1
ATOM 9228 O O . ILE B 1 530 ? 10.805 40.469 14.445 1 98.25 530 ILE B O 1
ATOM 9232 N N . LEU B 1 531 ? 10.617 38.938 12.844 1 98.69 531 LEU B N 1
ATOM 9233 C CA . LEU B 1 531 ? 9.406 38.375 13.414 1 98.69 531 LEU B CA 1
ATOM 9234 C C . LEU B 1 531 ? 9.711 37.625 14.703 1 98.69 531 LEU B C 1
ATOM 9236 O O . LEU B 1 531 ? 8.891 37.594 15.625 1 98.69 531 LEU B O 1
ATOM 9240 N N . LEU B 1 532 ? 10.883 36.969 14.773 1 98.56 532 LEU B N 1
ATOM 9241 C CA . LEU B 1 532 ? 11.312 36.312 16 1 98.56 532 LEU B CA 1
ATOM 9242 C C . LEU B 1 532 ? 11.461 37.344 17.141 1 98.56 532 LEU B C 1
ATOM 9244 O O . LEU B 1 532 ? 11.102 37.062 18.281 1 98.56 532 LEU B O 1
ATOM 9248 N N . SER B 1 533 ? 11.953 38.5 16.812 1 98 533 SER B N 1
ATOM 9249 C CA . SER B 1 533 ? 12.086 39.562 17.797 1 98 533 SER B CA 1
ATOM 9250 C C . SER B 1 533 ? 10.719 40 18.297 1 98 533 SER B C 1
ATOM 9252 O O . SER B 1 533 ? 10.555 40.312 19.484 1 98 533 SER B O 1
ATOM 9254 N N . GLU B 1 534 ? 9.789 40.156 17.391 1 98 534 GLU B N 1
ATOM 9255 C CA . GLU B 1 534 ? 8.43 40.5 17.766 1 98 534 GLU B CA 1
ATOM 9256 C C . GLU B 1 534 ? 7.816 39.438 18.688 1 98 534 GLU B C 1
ATOM 9258 O O . GLU B 1 534 ? 7.156 39.781 19.672 1 98 534 GLU B O 1
ATOM 9263 N N . LEU B 1 535 ? 8.008 38.188 18.359 1 98.69 535 LEU B N 1
ATOM 9264 C CA . LEU B 1 535 ? 7.504 37.094 19.172 1 98.69 535 LEU B CA 1
ATOM 9265 C C . LEU B 1 535 ? 8.109 37.125 20.562 1 98.69 535 LEU B C 1
ATOM 9267 O O . LEU B 1 535 ? 7.395 36.969 21.562 1 98.69 535 LEU B O 1
ATOM 9271 N N . ARG B 1 536 ? 9.391 37.281 20.656 1 98.12 536 ARG B N 1
ATOM 9272 C CA . ARG B 1 536 ? 10.07 37.375 21.938 1 98.12 536 ARG B CA 1
ATOM 9273 C C . ARG B 1 536 ? 9.516 38.5 22.797 1 98.12 536 ARG B C 1
ATOM 9275 O O . ARG B 1 536 ? 9.273 38.312 23.984 1 98.12 536 ARG B O 1
ATOM 9282 N N . SER B 1 537 ? 9.336 39.625 22.172 1 97.94 537 SER B N 1
ATOM 9283 C CA . SER B 1 537 ? 8.82 40.781 22.875 1 97.94 537 SER B CA 1
ATOM 9284 C C . SER B 1 537 ? 7.445 40.5 23.484 1 97.94 537 SER B C 1
ATOM 9286 O O . SER B 1 537 ? 7.172 40.906 24.609 1 97.94 537 SER B O 1
ATOM 9288 N N . VAL B 1 538 ? 6.605 39.875 22.734 1 98.31 538 VAL B N 1
ATOM 9289 C CA . VAL B 1 538 ? 5.273 39.562 23.219 1 98.31 538 VAL B CA 1
ATOM 9290 C C . VAL B 1 538 ? 5.379 38.562 24.391 1 98.31 538 VAL B C 1
ATOM 9292 O O . VAL B 1 538 ? 4.691 38.719 25.406 1 98.31 538 VAL B O 1
ATOM 9295 N N . LEU B 1 539 ? 6.23 37.562 24.266 1 98.31 539 LEU B N 1
ATOM 9296 C CA . LEU B 1 539 ? 6.402 36.562 25.328 1 98.31 539 LEU B CA 1
ATOM 9297 C C . LEU B 1 539 ? 6.938 37.219 26.594 1 98.31 539 LEU B C 1
ATOM 9299 O O . LEU B 1 539 ? 6.512 36.906 27.703 1 98.31 539 LEU B O 1
ATOM 9303 N N . GLU B 1 540 ? 7.828 38.188 26.453 1 97.62 540 GLU B N 1
ATOM 9304 C CA . GLU B 1 540 ? 8.391 38.906 27.578 1 97.62 540 GLU B CA 1
ATOM 9305 C C . GLU B 1 540 ? 7.312 39.719 28.312 1 97.62 540 GLU B C 1
ATOM 9307 O O . GLU B 1 540 ? 7.363 39.875 29.531 1 97.62 540 GLU B O 1
ATOM 9312 N N . SER B 1 541 ? 6.414 40.188 27.562 1 97.81 541 SER B N 1
ATOM 9313 C CA . SER B 1 541 ? 5.355 41 28.141 1 97.81 541 SER B CA 1
ATOM 9314 C C . SER B 1 541 ? 4.457 40.156 29.062 1 97.81 541 SER B C 1
ATOM 9316 O O . SER B 1 541 ? 3.719 40.719 29.875 1 97.81 541 SER B O 1
ATOM 9318 N N . PHE B 1 542 ? 4.527 38.906 29.016 1 97.81 542 PHE B N 1
ATOM 9319 C CA . PHE B 1 542 ? 3.697 38.031 29.844 1 97.81 542 PHE B CA 1
ATOM 9320 C C . PHE B 1 542 ? 4.441 37.625 31.109 1 97.81 542 PHE B C 1
ATOM 9322 O O . PHE B 1 542 ? 3.887 36.906 31.969 1 97.81 542 PHE B O 1
ATOM 9329 N N . LEU B 1 543 ? 5.676 38.062 31.312 1 96.56 543 LEU B N 1
ATOM 9330 C CA . LEU B 1 543 ? 6.492 37.688 32.469 1 96.56 543 LEU B CA 1
ATOM 9331 C C . LEU B 1 543 ? 5.781 38.031 33.781 1 96.56 543 LEU B C 1
ATOM 9333 O O . LEU B 1 543 ? 5.867 37.25 34.75 1 96.56 543 LEU B O 1
ATOM 9337 N N . PRO B 1 544 ? 4.988 39.094 33.875 1 95.56 544 PRO B N 1
ATOM 9338 C CA . PRO B 1 544 ? 4.262 39.375 35.094 1 95.56 544 PRO B CA 1
ATOM 9339 C C . PRO B 1 544 ? 3.211 38.344 35.438 1 95.56 544 PRO B C 1
ATOM 9341 O O . PRO B 1 544 ? 2.773 38.219 36.594 1 95.56 544 PRO B O 1
ATOM 9344 N N . TYR B 1 545 ? 2.816 37.562 34.438 1 93.12 545 TYR B N 1
ATOM 9345 C CA . TYR B 1 545 ? 1.793 36.531 34.656 1 93.12 545 TYR B CA 1
ATOM 9346 C C . TYR B 1 545 ? 2.426 35.156 34.906 1 93.12 545 TYR B C 1
ATOM 9348 O O . TYR B 1 545 ? 1.719 34.188 35.062 1 93.12 545 TYR B O 1
ATOM 9356 N N . ASN B 1 546 ? 3.695 35.156 35 1 93.5 546 ASN B N 1
ATOM 9357 C CA . ASN B 1 546 ? 4.402 33.875 35.156 1 93.5 546 ASN B CA 1
ATOM 9358 C C . ASN B 1 546 ? 3.926 33.125 36.375 1 93.5 546 ASN B C 1
ATOM 9360 O O . ASN B 1 546 ? 3.672 33.75 37.438 1 93.5 546 ASN B O 1
ATOM 9364 N N . ARG B 1 547 ? 3.809 31.859 36.281 1 90.94 547 ARG B N 1
ATOM 9365 C CA . ARG B 1 547 ? 3.293 31.031 37.375 1 90.94 547 ARG B CA 1
ATOM 9366 C C . ARG B 1 547 ? 4.203 29.828 37.625 1 90.94 547 ARG B C 1
ATOM 9368 O O . ARG B 1 547 ? 4.617 29.156 36.688 1 90.94 547 ARG B O 1
ATOM 9375 N N . GLU B 1 548 ? 4.492 29.672 38.938 1 90 548 GLU B N 1
ATOM 9376 C CA . GLU B 1 548 ? 5.168 28.438 39.312 1 90 548 GLU B CA 1
ATOM 9377 C C . GLU B 1 548 ? 4.18 27.281 39.469 1 90 548 GLU B C 1
ATOM 9379 O O . GLU B 1 548 ? 3.057 27.484 39.938 1 90 548 GLU B O 1
ATOM 9384 N N . PRO B 1 549 ? 4.555 26.125 39 1 94.31 549 PRO B N 1
ATOM 9385 C CA . PRO B 1 549 ? 5.902 25.656 38.656 1 94.31 549 PRO B CA 1
ATOM 9386 C C . PRO B 1 549 ? 6.191 25.688 37.156 1 94.31 549 PRO B C 1
ATOM 9388 O O . PRO B 1 549 ? 7.172 25.094 36.688 1 94.31 549 PRO B O 1
ATOM 9391 N N . SER B 1 550 ? 5.363 26.312 36.406 1 95.44 550 SER B N 1
ATOM 9392 C CA . SER B 1 550 ? 5.578 26.359 34.969 1 95.44 550 SER B CA 1
ATOM 9393 C C . SER B 1 550 ? 6.91 27.016 34.625 1 95.44 550 SER B C 1
ATOM 9395 O O . SER B 1 550 ? 7.297 28.016 35.25 1 95.44 550 SER B O 1
ATOM 9397 N N . THR B 1 551 ? 7.641 26.391 33.719 1 95.88 551 THR B N 1
ATOM 9398 C CA . THR B 1 551 ? 8.891 26.938 33.219 1 95.88 551 THR B CA 1
ATOM 9399 C C . THR B 1 551 ? 8.742 27.391 31.75 1 95.88 551 THR B C 1
ATOM 9401 O O . THR B 1 551 ? 9.734 27.562 31.047 1 95.88 551 THR B O 1
ATOM 9404 N N . PHE B 1 552 ? 7.535 27.547 31.312 1 96.94 552 PHE B N 1
ATOM 9405 C CA . PHE B 1 552 ? 7.215 27.812 29.922 1 96.94 552 PHE B CA 1
ATOM 9406 C C . PHE B 1 552 ? 7.934 29.062 29.422 1 96.94 552 PHE B C 1
ATOM 9408 O O . PHE B 1 552 ? 8.719 28.984 28.469 1 96.94 552 PHE B O 1
ATOM 9415 N N . LEU B 1 553 ? 7.773 30.219 29.969 1 97.38 553 LEU B N 1
ATOM 9416 C CA . LEU B 1 553 ? 8.359 31.484 29.531 1 97.38 553 LEU B CA 1
ATOM 9417 C C . LEU B 1 553 ? 9.867 31.484 29.766 1 97.38 553 LEU B C 1
ATOM 9419 O O . LEU B 1 553 ? 10.633 31.891 28.891 1 97.38 553 LEU B O 1
ATOM 9423 N N . ARG B 1 554 ? 10.297 31 30.906 1 96 554 ARG B N 1
ATOM 9424 C CA . ARG B 1 554 ? 11.719 31 31.25 1 96 554 ARG B CA 1
ATOM 9425 C C . ARG B 1 554 ? 12.523 30.203 30.234 1 96 554 ARG B C 1
ATOM 9427 O O . ARG B 1 554 ? 13.555 30.672 29.75 1 96 554 ARG B O 1
ATOM 9434 N N . GLU B 1 555 ? 12.086 29.031 29.938 1 96.19 555 GLU B N 1
ATOM 9435 C CA . GLU B 1 555 ? 12.82 28.172 29.016 1 96.19 555 GLU B CA 1
ATOM 9436 C C . GLU B 1 555 ? 12.852 28.797 27.609 1 96.19 555 GLU B C 1
ATOM 9438 O O . GLU B 1 555 ? 13.891 28.766 26.953 1 96.19 555 GLU B O 1
ATOM 9443 N N . LEU B 1 556 ? 11.758 29.328 27.156 1 97.44 556 LEU B N 1
ATOM 9444 C CA . LEU B 1 556 ? 11.68 29.938 25.828 1 97.44 556 LEU B CA 1
ATOM 9445 C C . LEU B 1 556 ? 12.617 31.141 25.719 1 97.44 556 LEU B C 1
ATOM 9447 O O . LEU B 1 556 ? 13.211 31.375 24.672 1 97.44 556 LEU B O 1
ATOM 9451 N N . LEU B 1 557 ? 12.766 31.922 26.797 1 97.38 557 LEU B N 1
ATOM 9452 C CA . LEU B 1 557 ? 13.445 33.219 26.719 1 97.38 557 LEU B CA 1
ATOM 9453 C C . LEU B 1 557 ? 14.914 33.062 27.125 1 97.38 557 LEU B C 1
ATOM 9455 O O . LEU B 1 557 ? 15.742 33.906 26.766 1 97.38 557 LEU B O 1
ATOM 9459 N N . ASP B 1 558 ? 15.305 31.922 27.812 1 96.12 558 ASP B N 1
ATOM 9460 C CA . ASP B 1 558 ? 16.641 31.906 28.391 1 96.12 558 ASP B CA 1
ATOM 9461 C C . ASP B 1 558 ? 17.453 30.719 27.875 1 96.12 558 ASP B C 1
ATOM 9463 O O . ASP B 1 558 ? 18.672 30.75 27.859 1 96.12 558 ASP B O 1
ATOM 9467 N N . GLU B 1 559 ? 16.812 29.609 27.547 1 96.5 559 GLU B N 1
ATOM 9468 C CA . GLU B 1 559 ? 17.531 28.391 27.188 1 96.5 559 GLU B CA 1
ATOM 9469 C C . GLU B 1 559 ? 17.953 28.406 25.719 1 96.5 559 GLU B C 1
ATOM 9471 O O . GLU B 1 559 ? 17.156 28.734 24.844 1 96.5 559 GLU B O 1
ATOM 9476 N N . ASP B 1 560 ? 19.156 27.969 25.422 1 95.38 560 ASP B N 1
ATOM 9477 C CA . ASP B 1 560 ? 19.703 27.938 24.062 1 95.38 560 ASP B CA 1
ATOM 9478 C C . ASP B 1 560 ? 19.094 26.797 23.25 1 95.38 560 ASP B C 1
ATOM 9480 O O . ASP B 1 560 ? 19.047 26.859 22.016 1 95.38 560 ASP B O 1
ATOM 9484 N N . LYS B 1 561 ? 18.75 25.719 23.938 1 95.56 561 LYS B N 1
ATOM 9485 C CA . LYS B 1 561 ? 18.125 24.547 23.312 1 95.56 561 LYS B CA 1
ATOM 9486 C C . LYS B 1 561 ? 16.828 24.188 24.016 1 95.56 561 LYS B C 1
ATOM 9488 O O . LYS B 1 561 ? 16.672 24.422 25.219 1 95.56 561 LYS B O 1
ATOM 9493 N N . LEU B 1 562 ? 15.953 23.75 23.281 1 95.94 562 LEU B N 1
ATOM 9494 C CA . LEU B 1 562 ? 14.648 23.344 23.797 1 95.94 562 LEU B CA 1
ATOM 9495 C C . LEU B 1 562 ? 14.258 21.969 23.266 1 95.94 562 LEU B C 1
ATOM 9497 O O . LEU B 1 562 ? 14.664 21.594 22.172 1 95.94 562 LEU B O 1
ATOM 9501 N N . ALA B 1 563 ? 13.539 21.297 24.078 1 94.62 563 ALA B N 1
ATOM 9502 C CA . ALA B 1 563 ? 13.008 20 23.656 1 94.62 563 ALA B CA 1
ATOM 9503 C C . ALA B 1 563 ? 11.977 20.172 22.531 1 94.62 563 ALA B C 1
ATOM 9505 O O . ALA B 1 563 ? 11.102 21.031 22.625 1 94.62 563 ALA B O 1
ATOM 9506 N N . CYS B 1 564 ? 12.156 19.453 21.484 1 94.56 564 CYS B N 1
ATOM 9507 C CA . CYS B 1 564 ? 11.266 19.484 20.328 1 94.56 564 CYS B CA 1
ATOM 9508 C C . CYS B 1 564 ? 10.883 18.078 19.906 1 94.56 564 CYS B C 1
ATOM 9510 O O . CYS B 1 564 ? 11.719 17.172 19.891 1 94.56 564 CYS B O 1
ATOM 9512 N N . LYS B 1 565 ? 9.586 17.875 19.609 1 92.88 565 LYS B N 1
ATOM 9513 C CA . LYS B 1 565 ? 9.133 16.578 19.109 1 92.88 565 LYS B CA 1
ATOM 9514 C C . LYS B 1 565 ? 9.898 16.172 17.859 1 92.88 565 LYS B C 1
ATOM 9516 O O . LYS B 1 565 ? 10.062 16.984 16.938 1 92.88 565 LYS B O 1
ATOM 9521 N N . ALA B 1 566 ? 10.438 14.914 17.828 1 92.62 566 ALA B N 1
ATOM 9522 C CA . ALA B 1 566 ? 11.188 14.367 16.703 1 92.62 566 ALA B CA 1
ATOM 9523 C C . ALA B 1 566 ? 10.305 13.453 15.844 1 92.62 566 ALA B C 1
ATOM 9525 O O . ALA B 1 566 ? 10.258 12.242 16.078 1 92.62 566 ALA B O 1
ATOM 9526 N N . ASN B 1 567 ? 9.688 14 14.836 1 92.44 567 ASN B N 1
ATOM 9527 C CA . ASN B 1 567 ? 8.727 13.266 14.023 1 92.44 567 ASN B CA 1
ATOM 9528 C C . ASN B 1 567 ? 9.398 12.109 13.281 1 92.44 567 ASN B C 1
ATOM 9530 O O . ASN B 1 567 ? 8.812 11.031 13.148 1 92.44 567 ASN B O 1
ATOM 9534 N N . LEU B 1 568 ? 10.617 12.289 12.789 1 93.5 568 LEU B N 1
ATOM 9535 C CA . LEU B 1 568 ? 11.328 11.258 12.039 1 93.5 568 LEU B CA 1
ATOM 9536 C C . LEU B 1 568 ? 11.75 10.117 12.961 1 93.5 568 LEU B C 1
ATOM 9538 O O . LEU B 1 568 ? 11.508 8.945 12.656 1 93.5 568 LEU B O 1
ATOM 9542 N N . LEU B 1 569 ? 12.359 10.477 14.117 1 90.5 569 LEU B N 1
ATOM 9543 C CA . LEU B 1 569 ? 12.797 9.438 15.047 1 90.5 569 LEU B CA 1
ATOM 9544 C C . LEU B 1 569 ? 11.609 8.68 15.609 1 90.5 569 LEU B C 1
ATOM 9546 O O . LEU B 1 569 ? 11.695 7.477 15.867 1 90.5 569 LEU B O 1
ATOM 9550 N N . THR B 1 570 ? 10.5 9.422 15.789 1 88.94 570 THR B N 1
ATOM 9551 C CA . THR B 1 570 ? 9.273 8.766 16.25 1 88.94 570 THR B CA 1
ATOM 9552 C C . THR B 1 570 ? 8.797 7.738 15.219 1 88.94 570 THR B C 1
ATOM 9554 O O . THR B 1 570 ? 8.391 6.633 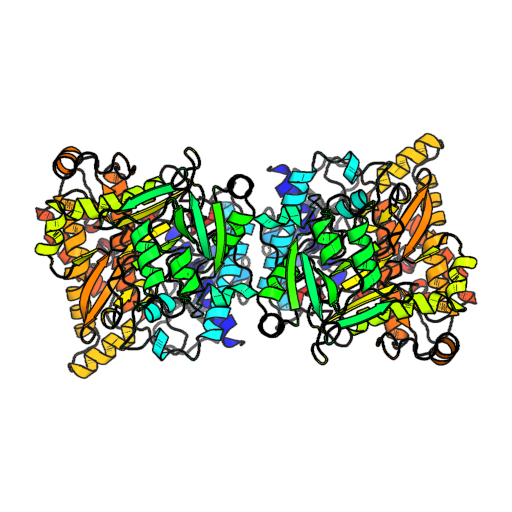15.586 1 88.94 570 THR B O 1
ATOM 9557 N N . ARG B 1 571 ? 8.859 8.094 13.961 1 87.75 571 ARG B N 1
ATOM 9558 C CA . ARG B 1 571 ? 8.484 7.188 12.883 1 87.75 571 ARG B CA 1
ATOM 9559 C C . ARG B 1 571 ? 9.508 6.062 12.734 1 87.75 571 ARG B C 1
ATOM 9561 O O . ARG B 1 571 ? 9.148 4.918 12.453 1 87.75 571 ARG B O 1
ATOM 9568 N N . PHE B 1 572 ? 10.719 6.387 12.914 1 86.88 572 PHE B N 1
ATOM 9569 C CA . PHE B 1 572 ? 11.82 5.438 12.758 1 86.88 572 PHE B CA 1
ATOM 9570 C C . PHE B 1 572 ? 11.703 4.312 13.781 1 86.88 572 PHE B C 1
ATOM 9572 O O . PHE B 1 572 ? 11.906 3.141 13.445 1 86.88 572 PHE B O 1
ATOM 9579 N N . PHE B 1 573 ? 11.273 4.637 14.945 1 78.94 573 PHE B N 1
ATOM 9580 C CA . PHE B 1 573 ? 11.148 3.641 16 1 78.94 573 PHE B CA 1
ATOM 9581 C C . PHE B 1 573 ? 9.742 3.066 16.047 1 78.94 573 PHE B C 1
ATOM 9583 O O . PHE B 1 573 ? 9.422 2.244 16.906 1 78.94 573 PHE B O 1
ATOM 9590 N N . ASP B 1 574 ? 8.883 3.479 15.062 1 72.5 574 ASP B N 1
ATOM 9591 C CA . ASP B 1 574 ? 7.512 3.002 14.883 1 72.5 574 ASP B CA 1
ATOM 9592 C C . ASP B 1 574 ? 6.703 3.139 16.172 1 72.5 574 ASP B C 1
ATOM 9594 O O . ASP B 1 574 ? 5.996 2.211 16.562 1 72.5 574 ASP B O 1
ATOM 9598 N N . VAL B 1 575 ? 6.922 4.246 16.844 1 67.62 575 VAL B N 1
ATOM 9599 C CA . VAL B 1 575 ? 6.184 4.555 18.062 1 67.62 575 VAL B CA 1
ATOM 9600 C C . VAL B 1 575 ? 4.773 5.016 17.703 1 67.62 575 VAL B C 1
ATOM 9602 O O . VAL B 1 575 ? 4.594 5.902 16.875 1 67.62 575 VAL B O 1
ATOM 9605 N N . ASP B 1 576 ? 3.752 4.25 18.156 1 58.25 576 ASP B N 1
ATOM 9606 C CA . ASP B 1 576 ? 2.373 4.707 18 1 58.25 576 ASP B CA 1
ATOM 9607 C C . ASP B 1 576 ? 2.008 5.715 19.094 1 58.25 576 ASP B C 1
ATOM 9609 O O . ASP B 1 576 ? 1.809 5.344 20.25 1 58.25 576 ASP B O 1
ATOM 9613 N N . GLU B 1 577 ? 1.913 6.918 18.719 1 56.09 577 GLU B N 1
ATOM 9614 C CA . GLU B 1 577 ? 1.693 8.008 19.672 1 56.09 577 GLU B CA 1
ATOM 9615 C C . GLU B 1 577 ? 0.352 7.855 20.375 1 56.09 577 GLU B C 1
ATOM 9617 O O . GLU B 1 577 ? 0.219 8.227 21.547 1 56.09 577 GLU B O 1
ATOM 9622 N N . LEU B 1 578 ? -0.548 7.215 19.719 1 46.16 578 LEU B N 1
ATOM 9623 C CA . LEU B 1 578 ? -1.879 7.133 20.312 1 46.16 578 LEU B CA 1
ATOM 9624 C C . LEU B 1 578 ? -1.968 5.969 21.297 1 46.16 578 LEU B C 1
ATOM 9626 O O . LEU B 1 578 ? -2.832 5.961 22.172 1 46.16 578 LEU B O 1
ATOM 9630 N N . SER B 1 579 ? -1.045 5.039 21.078 1 45.84 579 SER B N 1
ATOM 9631 C CA . SER B 1 579 ? -1.143 3.85 21.922 1 45.84 579 SER B CA 1
ATOM 9632 C C . SER B 1 579 ? -0.209 3.947 23.125 1 45.84 579 SER B C 1
ATOM 9634 O O . SER B 1 579 ? -0.324 3.166 24.062 1 45.84 579 SER B O 1
ATOM 9636 N N . ASN B 1 580 ? 0.656 4.848 23.109 1 50.94 580 ASN B N 1
ATOM 9637 C CA . ASN B 1 580 ? 1.552 5.035 24.25 1 50.94 580 ASN B CA 1
ATOM 9638 C C . ASN B 1 580 ? 0.884 5.84 25.359 1 50.94 580 ASN B C 1
ATOM 9640 O O . ASN B 1 580 ? 0.258 6.871 25.094 1 50.94 580 ASN B O 1
ATOM 9644 N N . PRO B 1 581 ? 0.709 5.199 26.547 1 45.53 581 PRO B N 1
ATOM 9645 C CA . PRO B 1 581 ? -0.005 5.844 27.656 1 45.53 581 PRO B CA 1
ATOM 9646 C C . PRO B 1 581 ? 0.241 7.352 27.719 1 45.53 581 PRO B C 1
ATOM 9648 O O . PRO B 1 581 ? -0.664 8.117 28.062 1 45.53 581 PRO B O 1
ATOM 9651 N N . LEU B 1 582 ? 1.476 7.652 27.516 1 49.69 582 LEU B N 1
ATOM 9652 C CA . LEU B 1 582 ? 1.729 9.086 27.609 1 49.69 582 LEU B CA 1
ATOM 9653 C C . LEU B 1 582 ? 1.836 9.727 26.234 1 49.69 582 LEU B C 1
ATOM 9655 O O . LEU B 1 582 ? 2.24 10.883 26.109 1 49.69 582 LEU B O 1
ATOM 9659 N N . GLU B 1 583 ? 1.263 8.898 25.312 1 54.72 583 GLU B N 1
ATOM 9660 C CA . GLU B 1 583 ? 1.253 9.398 23.938 1 54.72 583 GLU B CA 1
ATOM 9661 C C . GLU B 1 583 ? 2.605 9.992 23.562 1 54.72 583 GLU B C 1
ATOM 9663 O O . GLU B 1 583 ? 2.668 11.031 22.891 1 54.72 583 GLU B O 1
ATOM 9668 N N . GLN B 1 584 ? 3.631 9.281 24.094 1 65.88 584 GLN B N 1
ATOM 9669 C CA . GLN B 1 584 ? 4.898 10.008 24.078 1 65.88 584 GLN B CA 1
ATOM 9670 C C . GLN B 1 584 ? 5.66 9.766 22.781 1 65.88 584 GLN B C 1
ATOM 9672 O O . GLN B 1 584 ? 5.84 8.617 22.359 1 65.88 584 GLN B O 1
ATOM 9677 N N . ALA B 1 585 ? 5.75 10.758 22.016 1 73.25 585 ALA B N 1
ATOM 9678 C CA . ALA B 1 585 ? 6.695 10.906 20.922 1 73.25 585 ALA B CA 1
ATOM 9679 C C . ALA B 1 585 ? 8.125 11.07 21.438 1 73.25 585 ALA B C 1
ATOM 9681 O O . ALA B 1 585 ? 8.336 11.25 22.641 1 73.25 585 ALA B O 1
ATOM 9682 N N . ILE B 1 586 ? 9.055 10.781 20.609 1 82.88 586 ILE B N 1
ATOM 9683 C CA . ILE B 1 586 ? 10.461 11.039 20.891 1 82.88 586 ILE B CA 1
ATOM 9684 C C . ILE B 1 586 ? 10.75 12.531 20.781 1 82.88 586 ILE B C 1
ATOM 9686 O O . ILE B 1 586 ? 10.273 13.195 19.859 1 82.88 586 ILE B O 1
ATOM 9690 N N . TYR B 1 587 ? 11.391 13.055 21.797 1 89.69 587 TYR B N 1
ATOM 9691 C CA . TYR B 1 587 ? 11.805 14.453 21.797 1 89.69 587 TYR B CA 1
ATOM 9692 C C . TYR B 1 587 ? 13.32 14.578 21.734 1 89.69 587 TYR B C 1
ATOM 9694 O O . TYR B 1 587 ? 14.031 13.734 22.281 1 89.69 587 TYR B O 1
ATOM 9702 N N . VAL B 1 588 ? 13.773 15.609 21.047 1 92.19 588 VAL B N 1
ATOM 9703 C CA . VAL B 1 588 ? 15.203 15.891 20.969 1 92.19 588 VAL B CA 1
ATOM 9704 C C . VAL B 1 588 ? 15.453 17.359 21.281 1 92.19 588 VAL B C 1
ATOM 9706 O O . VAL B 1 588 ? 14.539 18.188 21.219 1 92.19 588 VAL B O 1
ATOM 9709 N N . GLN B 1 589 ? 16.688 17.672 21.656 1 94.5 589 GLN B N 1
ATOM 9710 C CA . GLN B 1 589 ? 17.062 19.062 21.906 1 94.5 589 GLN B CA 1
ATOM 9711 C C . GLN B 1 589 ? 17.438 19.766 20.594 1 94.5 589 GLN B C 1
ATOM 9713 O O . GLN B 1 589 ? 18.266 19.281 19.844 1 94.5 589 GLN B O 1
ATOM 9718 N N . VAL B 1 590 ? 16.75 20.812 20.344 1 95.06 590 VAL B N 1
ATOM 9719 C CA . VAL B 1 590 ? 17.047 21.594 19.141 1 95.06 590 VAL B CA 1
ATOM 9720 C C . VAL B 1 590 ? 17.375 23.031 19.516 1 95.06 590 VAL B C 1
ATOM 9722 O O . VAL B 1 590 ? 17.078 23.469 20.625 1 95.06 590 VAL B O 1
ATOM 9725 N N . HIS B 1 591 ? 17.953 23.781 18.594 1 93.94 591 HIS B N 1
ATOM 9726 C CA . HIS B 1 591 ? 18.312 25.172 18.812 1 93.94 591 HIS B CA 1
ATOM 9727 C C . HIS B 1 591 ? 17.062 26.016 19.047 1 93.94 591 HIS B C 1
ATOM 9729 O O . HIS B 1 591 ? 16.031 25.828 18.391 1 93.94 591 HIS B O 1
ATOM 9735 N N . ASN B 1 592 ? 17.109 26.922 20 1 97 592 ASN B N 1
ATOM 9736 C CA . ASN B 1 592 ? 16.062 27.906 20.281 1 97 592 ASN B CA 1
ATOM 9737 C C . ASN B 1 592 ? 16.312 29.219 19.562 1 97 592 ASN B C 1
ATOM 9739 O O . ASN B 1 592 ? 17.109 30.047 20.016 1 97 592 ASN B O 1
ATOM 9743 N N . PRO B 1 593 ? 15.609 29.438 18.531 1 96.81 593 PRO B N 1
ATOM 9744 C CA . PRO B 1 593 ? 15.891 30.641 17.734 1 96.81 593 PRO B CA 1
ATOM 9745 C C . PRO B 1 593 ? 15.57 31.922 18.5 1 96.81 593 PRO B C 1
ATOM 9747 O O . PRO B 1 593 ? 16.078 33 18.141 1 96.81 593 PRO B O 1
ATOM 9750 N N . LEU B 1 594 ? 14.75 31.906 19.516 1 97.56 594 LEU B N 1
ATOM 9751 C CA . LEU B 1 594 ? 14.398 33.094 20.297 1 97.56 594 LEU B CA 1
ATOM 9752 C C . LEU B 1 594 ? 15.594 33.594 21.094 1 97.56 594 LEU B C 1
ATOM 9754 O O . LEU B 1 594 ? 15.602 34.75 21.547 1 97.56 594 LEU B O 1
ATOM 9758 N N . VAL B 1 595 ? 16.531 32.719 21.312 1 95.62 595 VAL B N 1
ATOM 9759 C CA . VAL B 1 595 ? 17.719 33.094 22.062 1 95.62 595 VAL B CA 1
ATOM 9760 C C . VAL B 1 595 ? 18.906 33.219 21.094 1 95.62 595 VAL B C 1
ATOM 9762 O O . VAL B 1 595 ? 19.672 34.188 21.172 1 95.62 595 VAL B O 1
ATOM 9765 N N . ARG B 1 596 ? 19.031 32.406 20.109 1 89.75 596 ARG B N 1
ATOM 9766 C CA . ARG B 1 596 ? 20.203 32.312 19.266 1 89.75 596 ARG B CA 1
ATOM 9767 C C . ARG B 1 596 ? 20.156 33.344 18.141 1 89.75 596 ARG B C 1
ATOM 9769 O O . ARG B 1 596 ? 21.188 33.844 17.672 1 89.75 596 ARG B O 1
ATOM 9776 N N . GLU B 1 597 ? 19 33.625 17.703 1 86.62 597 GLU B N 1
ATOM 9777 C CA . GLU B 1 597 ? 18.891 34.438 16.5 1 86.62 597 GLU B CA 1
ATOM 9778 C C . GLU B 1 597 ? 18.438 35.844 16.828 1 86.62 597 GLU B C 1
ATOM 9780 O O . GLU B 1 597 ? 18.422 36.719 15.953 1 86.62 597 GLU B O 1
ATOM 9785 N N . VAL B 1 598 ? 17.953 36.094 18.016 1 86.38 598 VAL B N 1
ATOM 9786 C CA . VAL B 1 598 ? 17.438 37.406 18.391 1 86.38 598 VAL B CA 1
ATOM 9787 C C . VAL B 1 598 ? 18.375 38.062 19.391 1 86.38 598 VAL B C 1
ATOM 9789 O O . VAL B 1 598 ? 18.859 37.438 20.312 1 86.38 598 VAL B O 1
ATOM 9792 N N . ALA B 1 599 ? 19 39.281 18.938 1 63.16 599 ALA B N 1
ATOM 9793 C CA . ALA B 1 599 ? 19.859 40.062 19.812 1 63.16 599 ALA B CA 1
ATOM 9794 C C . ALA B 1 599 ? 19.141 40.406 21.109 1 63.16 599 ALA B C 1
ATOM 9796 O O . ALA B 1 599 ? 18 40.875 21.094 1 63.16 599 ALA B O 1
ATOM 9797 N N . VAL B 1 600 ? 19.547 39.688 22.312 1 54.66 600 VAL B N 1
ATOM 9798 C CA . VAL B 1 600 ? 18.953 40 23.609 1 54.66 600 VAL B CA 1
ATOM 9799 C C . VAL B 1 600 ? 19.219 41.469 23.938 1 54.66 600 VAL B C 1
ATOM 9801 O O . VAL B 1 600 ? 20.375 41.938 23.875 1 54.66 600 VAL B O 1
ATOM 9804 N N . ARG B 1 601 ? 18.188 42.375 23.609 1 45 601 ARG B N 1
ATOM 9805 C CA . ARG B 1 601 ? 18.359 43.719 24.141 1 45 601 ARG B CA 1
ATOM 9806 C C . ARG B 1 601 ? 18.734 43.688 25.625 1 45 601 ARG B C 1
ATOM 9808 O O . ARG B 1 601 ? 18 43.125 26.438 1 45 601 ARG B O 1
ATOM 9815 N N . SER B 1 602 ? 19.984 43.406 25.938 1 36.5 602 SER B N 1
ATOM 9816 C CA . SER B 1 602 ? 20.312 43.844 27.281 1 36.5 602 SER B CA 1
ATOM 9817 C C . SER B 1 602 ? 19.969 45.312 27.484 1 36.5 602 SER B C 1
ATOM 9819 O O . SER B 1 602 ? 20.141 46.156 26.578 1 36.5 602 SER B O 1
#

Radius of gyration: 33.56 Å; Cα contacts (8 Å, |Δi|>4): 2304; chains: 2; bounding box: 82×101×85 Å

Sequence (1204 aa):
MQHAKQIAEHATLQSFLNCYLRETGSGEWITEDERMKSIFSNTLNRDTVPTYLCCRLSAQNVTLYGEVIYKSSTDRHLFGEQFYYQIGDSNSVITADYVTVITFLIKEMSINYGEGTNPAELMLRVIRSCQNIEEFTKERIEDTSALYGFHTTFIEAEQSLLFGHLTHPTPKSRQGILDWKSAMYSPELKGECQLHYFRAHKSIVNEKSLLSDSTTMIIKEELSNDETVSKEFIAKYCKEDQYALIPIHPLQAEWLLHQAYVQDWIVQELLEYIGPIGKYYMATSSLRTLYHPDSKYMLKFSFPVKVTNSMRINKLKELESGLEGKEMLNTAIGEVRERFPGFDFICDPAFITLNYGTQESGFEVIIRENPFYSEHANDATLIAGLVQDAIPGERTRLSNIIHRLADLESKSCEEVSLEWFRRYMNISLKPMVWMYLQYGVALEAHQQNSVVQLKDGYPVKYYFRDNQGFYFCNSMKEMLNNELAGIGERTGNLYDDYIVDERFRYYLIFNHMFGLINGFGTAGLIKEEILLSELRSVLESFLPYNREPSTFLRELLDEDKLACKANLLTRFFDVDELSNPLEQAIYVQVHNPLVREVAVRSMQHAKQIAEHATLQSFLNCYLRETGSGEWITEDERMKSIFSNTLNRDTVPTYLCCRLSAQNVTLYGEVIYKSSTDRHLFGEQFYYQIGDSNSVITADYVTVITFLIKEMSINYGEGTNPAELMLRVIRSCQNIEEFTKERIEDTSALYGFHTTFIEAEQSLLFGHLTHPTPKSRQGILDWKSAMYSPELKGECQLHYFRAHKSIVNEKSLLSDSTTMIIKEELSNDETVSKEFIAKYCKEDQYALIPIHPLQAEWLLHQAYVQDWIVQELLEYIGPIGKYYMATSSLRTLYHPDSKYMLKFSFPVKVTNSMRINKLKELESGLEGKEMLNTAIGEVRERFPGFDFICDPAFITLNYGTQESGFEVIIRENPFYSEHANDATLIAGLVQDAIPGERTRLSNIIHRLADLESKSCEEVSLEWFRRYMNISLKPMVWMYLQYGVALEAHQQNSVVQLKDGYPVKYYFRDNQGFYFCNSMKEMLNNELAGIGERTGNLYDDYIVDERFRYYLIFNHMFGLINGFGTAGLIKEEILLSELRSVLESFLPYNREPSTFLRELLDEDKLACKANLLTRFFDVDELSNPLEQAIYVQVHNPLVREVAVRS

Nearest PDB structures (foldseek):
  5jm7-assembly1_A  TM=9.159E-01  e=8.472E-39  Klebsiella pneumoniae subsp. pneumoniae
  2x3j-assembly1_A  TM=8.746E-01  e=2.266E-33  Dickeya chrysanthemi
  2w03-assembly1_A  TM=8.744E-01  e=1.855E-33  Dickeya chrysanthemi
  2x3j-assembly1_B  TM=8.675E-01  e=3.058E-33  Dickeya chrysanthemi
  2w03-assembly2_B  TM=8.568E-01  e=8.737E-33  Dickeya chrysanthemi

Organism: Bacillus cereus (strain ATCC 14579 / DSM 31 / CCUG 7414 / JCM 2152 / NBRC 15305 / NCIMB 9373 / NCTC 2599 / NRRL B-3711) (NCBI:txid226900)

InterPro domains:
  IPR007310 Aerobactin siderophore biosynthesis, IucA/IucC, N-terminal [PF04183] (153-388)
  IPR022770 Aerobactin siderophore biosynthesis IucA/IucC-like, C-terminal [PF06276] (419-578)
  IPR037455 Aerobactin siderophore biosynthesis, IucA/IucC-like [PTHR34384] (3-597)

Secondary structure (DSSP, 8-state):
-HHHHHHHHHHHHHHHHHHHHHHH---EEEES-HHHHHHTTTS---SS--EEEEEEETTTTEEEEEEEEE--TTS--EEEEEEEEEETT-S--EE--HHHHHHHHHHHHHHHH-S---HHHHHHHHHHHHHHHHHHHHHHTT-HHHHH-SS-BHHHHHTT-SS--TT-SSTT-EES--GGGHHHH-GGGT-EEEEEEEEEEGGGEEEEESSSS-HHHHHHHHHHT-TTS-HHHHHHHSSSSSEEEEEE-HHHHHHHHTSHHHHHHHHTTSEEEEEEEEEEEEE-TTSSEEE-TT-SEEEEE-EEEEETTEEE---HHHHHHHHHHHHHTTSGGGGHHHHSTTEEE----EEEEE--TTS--S--EEEEE-TTSGGGGBTEEEHHHHHSPPPTTS--HHHHHHHHHHHHHT--HHHHHHHHHHHHHHHTHHHHHHHHHHH-EEE---GGGEEEEEETTEEEEEEE--TT-EEEEGGGHHHHHHHSTTTTTTTT-EE-HHHHHHHHIIIIIIIIIHHHHHHHHHTTSS-HHHHHHHHHHHHHHTGGG--TT--HHHHHHH-SEEEEE-HHHHHHTT--TTTSTT----EEEEE-HHHHSS----/-HHHHHHHHHHHHHHHHHHHHHHH---EEEES-HHHHHHTTTS---SS--EEEEEEETTTTEEEEEEEEE--TTS--EEEEEEEEEETT-S--EE--HHHHHHHHHHHHHHHH-SS--HHHHHHHHHHHHHHHHHHHHHHTT-HHHHH-SS-BHHHHHTT-SS--TT-SSTT-EES--GGGHHHH-GGGT-EEEEEEEEEEGGGEEEEESSSS-HHHHHHHHHHT-TTS-HHHHHHHSSSSSEEEEEE-HHHHHHHTTSHHHHHHHHTTSEEEEEEEEEEEEE-TTSSEEE-TT-SEEEEE-EEEEETTEEE---HHHHHHHHHHHHHTTSGGGGHHHHSTTEEE----EEEEE--TTS--S--EEEEE-TTSGGGGBTEEEHHHHHSPPPTTS--HHHHHHHHHHHHHT--HHHHHHHHHHHHHHHTHHHHHHHHHHH-EEE---GGGEEEEEETTEEEEEEE--TT-EEEEGGGHHHHHHHSTTTTTTTT-EE-HHHHHHHHIIIIIIIIIHHHHHHHHHTTSS-HHHHHHHHHHHHHHTGGG--TT--HHHHHHH-SEEEEE-HHHHHHTT--TTTSTT----EEEEE-HHHHSS----

pLDDT: mean 93.02, std 9.67, range [36.5, 98.88]

Foldseek 3Di:
DVQLLLLLQQLLLLQQVLLLCFFVVFKDKDWDDPLLCVVQVPDDPDPDTWIKIWGALPVQQKIKIWTWPADALLRSTHTDSWMWMDHHPDSDIDTDTSLRVLLSSLVSCCVVVHDQFDSVVLSVLSVQLSVQLSVLCVQCVVVCCLQFNLKHFQLSQQLNQSSAASNFNRRRGKDQADPVCCCQQHSSNVHKDFWWKKKAFLVFKDKDFPDPDTPQLLVLVVQVPFPQADPVCNVVGSDDDRIGMFTAHPSLVVVLVPDPVSVVCVVVVRMDTDTGGGDIWHAGNVSQWTDDQADQKIKGFQDQMDGQQDRRHDFPLLQVLLCLVVLLLVFPLVCLCVVQVQAEAWGFRMWMATDDDNGGSRRIMTIIGDCRHDPNRMQKHQQCSQLPDDSPPDAGNLLVLLVVVCVVVVHALAVSVLVQLVQVCSHAVLSQVLSCLVQVKHFLAFRSQWMFHDDSSHTRHIYGYRSLGIAGEPVRVVVSCVRPNCRCPSSVRYDHQVLRLQSRCARCPSRHVSSSLVSCVVSVRHRSQVSLQVVLVSLVVCVVSHDPPHCNSVCLQPPQKGKYFSNSVQVRSSPRLVPPPNSDGDIRIGGRSSHVVHPPPD/DVQLLLLLQQLLLLQQVLLLCFFVVFKDKDWDDPLLCVVCVVPDDDPDTWIKIWGALPVQQKIKIWTWPADALLRSTHTDSWMWMDHHPDSDIDTDTSLRVVLSSLVSCCVVVHDLFDSVVLSVLSVQLSVQLSVLCVQCVVVCCLQFNLKHFQLSQQLNQSSAASNFNRRRGKDQADPVCCCQQHSSNVHKDFWWKKKAFLVFKDKDFPDPDTPQLLVLVVQVPFPQADPVCNVVGSDDDRIGMFTAHPSLVVVLVPDPVSVVCVVVVRMDTDTGGGDIWHDGNVSQWTDDQADQKIKGFQDQMDGQQDRRHDFPLLLVLLCLVVLLCVFPLVCLCVVQVQAEAWGQRMWMATDDDNGGSRRIMTIIGDCRHDPSRMQKHQQCSQLPDDSPPDAGNLLVLLVVVCVVVVHALAVSVLVQLVQVCSHAVLSQVCSCLPQVKHFLAFRSQWMFHDDSSHTRHIYGYRSLGIAGEPVRVVVSCVRPNCRCPSSVRYDHQVLRLQSRCARCPSRHQSSSLVSCVVSVRHRSQVSLQVVLVSLVVCVVSHDPPHCNSVCLQPPQWGKYFSNSVQVRSSPRLVPPPNSDGDIRIGGRSSHVVHDPPD